Protein 4OJ8 (pdb70)

Sequence (795 aa):
SEIVKFNPVMASGFGAYIDHRDFLEAKTETIKNLLMRQGFVVVKNLDIDSDTFRDIYSAYGTIVEYVGFGYRDTLKLEGEKGKIVTGRGQLPFHADGGLLLSQVDQVFLYAAEIKNVKFRGATTVCDHALACQEMPAHLLRVLEEETFEVRVLWFKVPVFTDLGWVRKMLIYFPFDEGQPASWEPRIVGFTDHETQAFFQELGAFLKQPRYYYKHFWEDGDLLIMDNRRVIHEREEFNDDDIVRRLYRGQTADSEIVKFNPVMASGFGAYIDHRDFLEAKTETIKNLLMRQGFVVVKNLDIDSDTFRDIYSAYGTIVEYADEKIGVGFGYRDTLKLEGEKGKIVTGRGQLPFHADGGLLLSQVDQVFLYAAEIKNVKFRGATTVCDHALACQEMPAHLLRVLEEETFEVRVLERGYYVDVSPDGWFKVPVFTDLGWVRKMLIYFPFDEGQPASWEPRIVGFTDHETQAFFQELGAFLKQPRYYYKHFWEDGDLLIMDNRRVIHEREEFNDDDIVRRLYRGQTADSEIVKFNPVMASGFGAYIDHRDFLEAKTETIKNLLMRQGFVVVKNLDIDSDTFRDIYSAYGTIVEYADEKIGVGFGYRDTLKLEGEKGKIVTGRGQLPFHADGGLLLSQVDQVFLYAAEIKNVKFRGATTVCDHALACQEMPAHLLRVLEEETFEVRVLERGYYVDVSPDGWFKVPVFTDLGWVRKMLIYFPFDEGQPASWEPRIVGFTDHETQAFFQELGAFLKQPRYYYKHFWEDGDLLIMDNRRVIHEREEFNDDDIVRRLYRGQTAD

Foldseek 3Di:
DDEADWAADFPVSAETEHEQVSLVPDDLVNVLVVQLGNFKYKYFDADDDPVVVCVNPCVNAHWQACVDDPDRFKDKLWADPPDASSHFAKFDKFFAFADDPRDFFKKKKAWADWPDDDPFFWKKKFQVQVLLVVDDPVLNCQLVPWWKAKDFCGDTGNQFDCPPSAGFGGDGQAGPPVTDDGMDMDIPPDDPVRNVVSSVVSVVSRCPSNTMDIGDDDHRMMMMGRSRRIIIMTHGRPDPRITTIMIMGTHDD/DDEQDWAAPFPVRAETEHEPVSVVPDDLVNVLVNQLGRFKYKYFDADDDPVVVCVNVPVNAHWPFADDVRCLAQPGPTFKHKLWQDPPAAPSHQAKFDWFFPDQQLVGDFFKKKKAWADWPDDDPAFWKKKFQVQVLLVVDDPVLNCCLQPWWKWKAFDRCSNNPVSGPHPIDTDRQFDCPPSAGFGGDGAAGDPVHDTRMDMDIPPDDPVRNVVSRVVSRVSRCPSNTMDIGDDDHRMMMMGRSRRIIMMTHGRPDPRITTIMIMITHDD/DDEADFAQPFPVSAETEHEQVSVVPDDLVNVLVNQLGNFKYKYFDADDDPVVVCVNPCNNAHWPFADDVRCQAQPRPGFKHKQKADPPDASSHFAKFPWFFPDQQLVGDFFKKKKAWADWPDDDPAFWKKKFQVQVLLVVDDPVLNCCLQPWWKWKAFDRCSNNPVSGPHGIDTGRQFDCPPSAGFGGDGAADPPPRDGGMDMDIPPDDPVRRVVSRVVSVVSRCPSNTMDIGDDDHGMMMMGRSRRIIIMTHGRPDPRITTIMIMITHDD

Structure (mmCIF, N/CA/C/O backbone):
data_4OJ8
#
_entry.id   4OJ8
#
_cell.length_a   80.251
_cell.length_b   165.778
_cell.length_c   146.580
_cell.angle_alpha   90.000
_cell.angle_beta   90.000
_cell.angle_gamma   90.000
#
_symmetry.space_group_name_H-M   'C 2 2 21'
#
loop_
_entity.id
_entity.type
_entity.pdbx_description
1 polymer '(5R)-carbapenem-3-carboxylate synthase'
2 non-polymer 'FE (II) ION'
3 non-polymer '2-OXOGLUTARIC ACID'
4 non-polymer GLYCEROL
5 non-polymer '(2S,5S)-7-oxo-1-azabicyclo[3.2.0]heptane-2-carboxylic acid'
6 water water
#
loop_
_atom_site.group_PDB
_atom_site.id
_atom_site.type_symbol
_atom_site.label_atom_id
_atom_site.label_alt_id
_atom_site.label_comp_id
_atom_site.label_asym_id
_atom_site.label_entity_id
_atom_site.label_seq_id
_atom_site.pdbx_PDB_ins_code
_atom_site.Cartn_x
_atom_site.Cartn_y
_atom_site.Cartn_z
_atom_site.occupancy
_atom_site.B_iso_or_equiv
_atom_site.auth_seq_id
_atom_site.auth_comp_id
_atom_site.auth_asym_id
_atom_site.auth_atom_id
_atom_site.pdbx_PDB_model_num
ATOM 1 N N . SER A 1 22 ? -12.601 4.031 -18.374 1.00 68.77 2 SER A N 1
ATOM 2 C CA . SER A 1 22 ? -11.632 3.028 -18.902 1.00 69.02 2 SER A CA 1
ATOM 3 C C . SER A 1 22 ? -11.258 3.357 -20.351 1.00 68.38 2 SER A C 1
ATOM 4 O O . SER A 1 22 ? -12.024 3.082 -21.278 1.00 69.92 2 SER A O 1
ATOM 7 N N . GLU A 1 23 ? -10.078 3.947 -20.535 1.00 66.78 3 GLU A N 1
ATOM 8 C CA . GLU A 1 23 ? -9.662 4.463 -21.844 1.00 64.63 3 GLU A CA 1
ATOM 9 C C . GLU A 1 23 ? -8.706 3.548 -22.612 1.00 60.96 3 GLU A C 1
ATOM 10 O O . GLU A 1 23 ? -8.010 2.717 -22.025 1.00 59.40 3 GLU A O 1
ATOM 16 N N . ILE A 1 24 ? -8.694 3.724 -23.932 1.00 58.13 4 ILE A N 1
ATOM 17 C CA . ILE A 1 24 ? -7.916 2.900 -24.853 1.00 55.63 4 ILE A CA 1
ATOM 18 C C . ILE A 1 24 ? -6.783 3.721 -25.469 1.00 53.67 4 ILE A C 1
ATOM 19 O O . ILE A 1 24 ? -6.951 4.908 -25.754 1.00 54.58 4 ILE A O 1
ATOM 24 N N . VAL A 1 25 ? -5.631 3.083 -25.658 1.00 49.94 5 VAL A N 1
ATOM 25 C CA . VAL A 1 25 ? -4.531 3.675 -26.417 1.00 48.16 5 VAL A CA 1
ATOM 26 C C . VAL A 1 25 ? -4.267 2.855 -27.684 1.00 47.00 5 VAL A C 1
ATOM 27 O O . VAL A 1 25 ? -4.339 1.621 -27.662 1.00 45.34 5 VAL A O 1
ATOM 31 N N . LYS A 1 26 ? -3.988 3.553 -28.783 1.00 46.89 6 LYS A N 1
ATOM 32 C CA . LYS A 1 26 ? -3.648 2.921 -30.057 1.00 46.68 6 LYS A CA 1
ATOM 33 C C . LYS A 1 26 ? -2.238 2.353 -29.999 1.00 44.37 6 LYS A C 1
ATOM 34 O O . LYS A 1 26 ? -1.307 3.036 -29.576 1.00 43.62 6 LYS A O 1
ATOM 40 N N . PHE A 1 27 ? -2.090 1.101 -30.417 1.00 42.38 7 PHE A N 1
ATOM 41 C CA . PHE A 1 27 ? -0.782 0.456 -30.466 1.00 42.28 7 PHE A CA 1
ATOM 42 C C . PHE A 1 27 ? -0.740 -0.633 -31.533 1.00 42.19 7 PHE A C 1
ATOM 43 O O . PHE A 1 27 ? -1.780 -1.074 -32.024 1.00 42.69 7 PHE A O 1
ATOM 51 N N . ASN A 1 28 ? 0.470 -1.062 -31.877 1.00 42.19 8 ASN A N 1
ATOM 52 C CA . ASN A 1 28 ? 0.675 -2.250 -32.702 1.00 42.91 8 ASN A CA 1
ATOM 53 C C . ASN A 1 28 ? 1.555 -3.255 -31.978 1.00 41.66 8 ASN A C 1
ATOM 54 O O . ASN A 1 28 ? 2.545 -2.865 -31.354 1.00 40.71 8 ASN A O 1
ATOM 59 N N . PRO A 1 29 ? 1.198 -4.554 -32.049 1.00 41.11 9 PRO A N 1
ATOM 60 C CA . PRO A 1 29 ? 2.002 -5.566 -31.365 1.00 39.97 9 PRO A CA 1
ATOM 61 C C . PRO A 1 29 ? 3.432 -5.613 -31.897 1.00 40.10 9 PRO A C 1
ATOM 62 O O . PRO A 1 29 ? 3.666 -5.353 -33.081 1.00 40.38 9 PRO A O 1
ATOM 66 N N . VAL A 1 30 ? 4.378 -5.926 -31.019 1.00 38.57 10 VAL A N 1
ATOM 67 C CA . VAL A 1 30 ? 5.775 -6.058 -31.415 1.00 38.25 10 VAL A CA 1
ATOM 68 C C . VAL A 1 30 ? 6.042 -7.484 -31.905 1.00 39.31 10 VAL A C 1
ATOM 69 O O . VAL A 1 30 ? 6.616 -7.684 -32.979 1.00 39.56 10 VAL A O 1
ATOM 73 N N . MET A 1 31 ? 5.612 -8.467 -31.119 1.00 38.53 11 MET A N 1
ATOM 74 C CA . MET A 1 31 ? 5.829 -9.877 -31.449 1.00 39.00 11 MET A CA 1
ATOM 75 C C . MET A 1 31 ? 4.717 -10.410 -32.347 1.00 38.16 11 MET A C 1
ATOM 76 O O . MET A 1 31 ? 3.608 -9.869 -32.360 1.00 37.62 11 MET A O 1
ATOM 81 N N . ALA A 1 32 ? 5.015 -11.477 -33.087 1.00 38.04 12 ALA A N 1
ATOM 82 C CA . ALA A 1 32 ? 4.013 -12.163 -33.911 1.00 36.93 12 ALA A CA 1
ATOM 83 C C . ALA A 1 32 ? 2.947 -12.820 -33.045 1.00 36.29 12 ALA A C 1
ATOM 84 O O . ALA A 1 32 ? 1.830 -13.054 -33.499 1.00 36.86 12 ALA A O 1
ATOM 86 N N . SER A 1 33 ? 3.304 -13.121 -31.797 1.00 35.37 13 SER A N 1
ATOM 87 C CA . SER A 1 33 ? 2.373 -13.698 -30.829 1.00 35.41 13 SER A CA 1
ATOM 88 C C . SER A 1 33 ? 1.304 -12.703 -30.396 1.00 35.35 13 SER A C 1
ATOM 89 O O . SER A 1 33 ? 0.309 -13.096 -29.783 1.00 36.22 13 SER A O 1
ATOM 92 N N . GLY A 1 34 ? 1.531 -11.421 -30.685 1.00 35.12 14 GLY A N 1
ATOM 93 C CA . GLY A 1 34 ? 0.646 -10.345 -30.242 1.00 35.88 14 GLY A CA 1
ATOM 94 C C . GLY A 1 34 ? 1.166 -9.609 -29.014 1.00 35.72 14 GLY A C 1
ATOM 95 O O . GLY A 1 34 ? 0.562 -8.637 -28.561 1.00 35.24 14 GLY A O 1
ATOM 96 N N . PHE A 1 35 ? 2.297 -10.075 -28.494 1.00 35.69 15 PHE A N 1
ATOM 97 C CA . PHE A 1 35 ? 2.967 -9.507 -27.319 1.00 36.01 15 PHE A CA 1
ATOM 98 C C . PHE A 1 35 ? 3.708 -8.203 -27.660 1.00 37.05 15 PHE A C 1
ATOM 99 O O . PHE A 1 35 ? 4.086 -7.983 -28.812 1.00 38.60 15 PHE A O 1
ATOM 107 N N . GLY A 1 36 ? 3.914 -7.343 -26.662 1.00 36.76 16 GLY A N 1
ATOM 108 C CA . GLY A 1 36 ? 4.588 -6.059 -26.875 1.00 37.04 16 GLY A CA 1
ATOM 109 C C . GLY A 1 36 ? 3.700 -5.009 -27.525 1.00 38.08 16 GLY A C 1
ATOM 110 O O . GLY A 1 36 ? 2.653 -5.329 -28.095 1.00 39.16 16 GLY A O 1
ATOM 111 N N . ALA A 1 37 ? 4.116 -3.749 -27.435 1.00 37.89 17 ALA A N 1
ATOM 112 C CA . ALA A 1 37 ? 3.341 -2.642 -27.990 1.00 39.10 17 ALA A CA 1
ATOM 113 C C . ALA A 1 37 ? 4.213 -1.517 -28.532 1.00 39.23 17 ALA A C 1
ATOM 114 O O . ALA A 1 37 ? 4.983 -0.902 -27.791 1.00 39.90 17 ALA A O 1
ATOM 116 N N . TYR A 1 38 ? 4.094 -1.264 -29.834 1.00 39.92 18 TYR A N 1
ATOM 117 C CA . TYR A 1 38 ? 4.628 -0.046 -30.434 1.00 40.52 18 TYR A CA 1
ATOM 118 C C . TYR A 1 38 ? 3.590 1.042 -30.246 1.00 41.65 18 TYR A C 1
ATOM 119 O O . TYR A 1 38 ? 2.432 0.863 -30.631 1.00 42.53 18 TYR A O 1
ATOM 128 N N . ILE A 1 39 ? 3.996 2.166 -29.662 1.00 42.31 19 ILE A N 1
ATOM 129 C CA . ILE A 1 39 ? 3.103 3.315 -29.522 1.00 43.88 19 ILE A CA 1
ATOM 130 C C . ILE A 1 39 ? 3.747 4.569 -30.118 1.00 44.54 19 ILE A C 1
ATOM 131 O O . ILE A 1 39 ? 4.897 4.894 -29.813 1.00 43.69 19 ILE A O 1
ATOM 136 N N . ASP A 1 40 ? 2.997 5.241 -30.991 1.00 46.25 20 ASP A N 1
ATOM 137 C CA . ASP A 1 40 ? 3.398 6.517 -31.584 1.00 47.88 20 ASP A CA 1
ATOM 138 C C . ASP A 1 40 ? 3.612 7.537 -30.470 1.00 48.23 20 ASP A C 1
ATOM 139 O O . ASP A 1 40 ? 2.829 7.584 -29.517 1.00 48.24 20 ASP A O 1
ATOM 144 N N . HIS A 1 41 ? 4.662 8.350 -30.592 1.00 48.28 21 HIS A N 1
ATOM 145 C CA . HIS A 1 41 ? 5.051 9.273 -29.519 1.00 50.35 21 HIS A CA 1
ATOM 146 C C . HIS A 1 41 ? 3.953 10.252 -29.097 1.00 50.95 21 HIS A C 1
ATOM 147 O O . HIS A 1 41 ? 3.839 10.577 -27.915 1.00 50.15 21 HIS A O 1
ATOM 154 N N . ARG A 1 42 ? 3.141 10.699 -30.055 1.00 52.50 22 ARG A N 1
ATOM 155 C CA . ARG A 1 42 ? 2.025 11.604 -29.759 1.00 54.73 22 ARG A CA 1
ATOM 156 C C . ARG A 1 42 ? 0.901 10.898 -28.998 1.00 52.61 22 ARG A C 1
ATOM 157 O O . ARG A 1 42 ? 0.369 11.441 -28.026 1.00 53.48 22 ARG A O 1
ATOM 165 N N . ASP A 1 43 ? 0.552 9.690 -29.441 1.00 50.85 23 ASP A N 1
ATOM 166 C CA . ASP A 1 43 ? -0.440 8.858 -28.753 1.00 49.24 23 ASP A CA 1
ATOM 167 C C . ASP A 1 43 ? -0.008 8.536 -27.329 1.00 47.29 23 ASP A C 1
ATOM 168 O O . ASP A 1 43 ? -0.827 8.549 -26.410 1.00 47.47 23 ASP A O 1
ATOM 173 N N . PHE A 1 44 ? 1.280 8.250 -27.154 1.00 46.02 24 PHE A N 1
ATOM 174 C CA . PHE A 1 44 ? 1.830 7.968 -25.835 1.00 45.56 24 PHE A CA 1
ATOM 175 C C . PHE A 1 44 ? 1.746 9.176 -24.906 1.00 45.66 24 PHE A C 1
ATOM 176 O O . PHE A 1 44 ? 1.286 9.058 -23.771 1.00 44.48 24 PHE A O 1
ATOM 184 N N . LEU A 1 45 ? 2.206 10.329 -25.390 1.00 46.88 25 LEU A N 1
ATOM 185 C CA . LEU A 1 45 ? 2.190 11.562 -24.598 1.00 47.32 25 LEU A CA 1
ATOM 186 C C . LEU A 1 45 ? 0.784 11.989 -24.178 1.00 48.07 25 LEU A C 1
ATOM 187 O O . LEU A 1 45 ? 0.596 12.519 -23.084 1.00 47.60 25 LEU A O 1
ATOM 192 N N . GLU A 1 46 ? -0.201 11.734 -25.034 1.00 49.87 26 GLU A N 1
ATOM 193 C CA . GLU A 1 46 ? -1.583 12.124 -24.747 1.00 52.19 26 GLU A CA 1
ATOM 194 C C . GLU A 1 46 ? -2.352 11.112 -23.895 1.00 52.10 26 GLU A C 1
ATOM 195 O O . GLU A 1 46 ? -3.386 11.448 -23.314 1.00 52.03 26 GLU A O 1
ATOM 201 N N . ALA A 1 47 ? -1.852 9.880 -23.819 1.00 49.80 27 ALA A N 1
ATOM 202 C CA . ALA A 1 47 ? -2.525 8.830 -23.057 1.00 47.32 27 ALA A CA 1
ATOM 203 C C . ALA A 1 47 ? -2.410 9.075 -21.559 1.00 46.20 27 ALA A C 1
ATOM 204 O O . ALA A 1 47 ? -1.419 9.638 -21.089 1.00 43.87 27 ALA A O 1
ATOM 206 N N . LYS A 1 48 ? -3.436 8.662 -20.818 1.00 45.10 28 LYS A N 1
ATOM 207 C CA . LYS A 1 48 ? -3.384 8.675 -19.359 1.00 44.99 28 LYS A CA 1
ATOM 208 C C . LYS A 1 48 ? -2.339 7.673 -18.872 1.00 43.84 28 LYS A C 1
ATOM 209 O O . LYS A 1 48 ? -2.138 6.628 -19.500 1.00 40.92 28 LYS A O 1
ATOM 215 N N . THR A 1 49 ? -1.683 8.000 -17.758 1.00 42.82 29 THR A N 1
ATOM 216 C CA . THR A 1 49 ? -0.686 7.125 -17.134 1.00 41.75 29 THR A CA 1
ATOM 217 C C . THR A 1 49 ? -1.254 5.716 -16.914 1.00 42.49 29 THR A C 1
ATOM 218 O O . THR A 1 49 ? -0.598 4.719 -17.225 1.00 41.71 29 THR A O 1
ATOM 222 N N . GLU A 1 50 ? -2.485 5.662 -16.405 1.00 42.46 30 GLU A N 1
ATOM 223 C CA . GLU A 1 50 ? -3.186 4.413 -16.096 1.00 44.05 30 GLU A CA 1
ATOM 224 C C . GLU A 1 50 ? -3.394 3.516 -17.317 1.00 42.77 30 GLU A C 1
ATOM 225 O O . GLU A 1 50 ? -3.317 2.288 -17.214 1.00 41.69 30 GLU A O 1
ATOM 231 N N . THR A 1 51 ? -3.664 4.137 -18.461 1.00 41.63 31 THR A N 1
ATOM 232 C CA . THR A 1 51 ? -3.880 3.416 -19.709 1.00 40.90 31 THR A CA 1
ATOM 233 C C . THR A 1 51 ? -2.620 2.651 -20.118 1.00 40.23 31 THR A C 1
ATOM 234 O O . THR A 1 51 ? -2.697 1.495 -20.534 1.00 39.35 31 THR A O 1
ATOM 238 N N . ILE A 1 52 ? -1.463 3.296 -19.980 1.00 40.11 32 ILE A N 1
ATOM 239 C CA . ILE A 1 52 ? -0.185 2.657 -20.309 1.00 39.20 32 ILE A CA 1
ATOM 240 C C . ILE A 1 52 ? 0.189 1.596 -19.266 1.00 37.80 32 ILE A C 1
ATOM 241 O O . ILE A 1 52 ? 0.594 0.491 -19.619 1.00 37.51 32 ILE A O 1
ATOM 246 N N . LYS A 1 53 ? 0.038 1.940 -17.989 1.00 37.17 33 LYS A N 1
ATOM 247 C CA . LYS A 1 53 ? 0.303 1.022 -16.881 1.00 36.78 33 LYS A CA 1
ATOM 248 C C . LYS A 1 53 ? -0.499 -0.281 -17.026 1.00 36.48 33 LYS A C 1
ATOM 249 O O . LYS A 1 53 ? 0.046 -1.376 -16.848 1.00 35.00 33 LYS A O 1
ATOM 255 N N . ASN A 1 54 ? -1.784 -0.149 -17.364 1.00 36.21 34 ASN A N 1
ATOM 256 C CA . ASN A 1 54 ? -2.642 -1.294 -17.667 1.00 36.74 34 ASN A CA 1
ATOM 257 C C . ASN A 1 54 ? -2.145 -2.135 -18.848 1.00 36.24 34 ASN A C 1
ATOM 258 O O . ASN A 1 54 ? -2.010 -3.354 -18.731 1.00 34.45 34 ASN A O 1
ATOM 263 N N . LEU A 1 55 ? -1.876 -1.482 -19.980 1.00 36.50 35 LEU A N 1
ATOM 264 C CA . LEU A 1 55 ? -1.473 -2.195 -21.198 1.00 36.27 35 LEU A CA 1
ATOM 265 C C . LEU A 1 55 ? -0.178 -2.973 -20.991 1.00 35.85 35 LEU A C 1
ATOM 266 O O . LEU A 1 55 ? -0.011 -4.074 -21.530 1.00 35.26 35 LEU A O 1
ATOM 271 N N . LEU A 1 56 ? 0.722 -2.397 -20.196 1.00 33.97 36 LEU A N 1
ATOM 272 C CA . LEU A 1 56 ? 2.017 -3.003 -19.903 1.00 33.87 36 LEU A CA 1
ATOM 273 C C . LEU A 1 56 ? 1.908 -4.365 -19.221 1.00 34.10 36 LEU A C 1
ATOM 274 O O . LEU A 1 56 ? 2.744 -5.242 -19.447 1.00 33.73 36 LEU A O 1
ATOM 279 N N . MET A 1 57 ? 0.878 -4.534 -18.393 1.00 33.64 37 MET A N 1
ATOM 280 C CA . MET A 1 57 ? 0.670 -5.783 -17.662 1.00 34.46 37 MET A CA 1
ATOM 281 C C . MET A 1 57 ? 0.462 -6.976 -18.600 1.00 34.52 37 MET A C 1
ATOM 282 O O . MET A 1 57 ? 0.977 -8.062 -18.348 1.00 34.43 37 MET A O 1
ATOM 287 N N . ARG A 1 58 ? -0.271 -6.763 -19.690 1.00 35.15 38 ARG A N 1
ATOM 288 C CA . ARG A 1 58 ? -0.546 -7.838 -20.642 1.00 35.09 38 ARG A CA 1
ATOM 289 C C . ARG A 1 58 ? 0.369 -7.840 -21.874 1.00 34.54 38 ARG A C 1
ATOM 290 O O . ARG A 1 58 ? 0.610 -8.896 -22.464 1.00 33.82 38 ARG A O 1
ATOM 298 N N . GLN A 1 59 ? 0.882 -6.668 -22.245 1.00 34.42 39 GLN A N 1
ATOM 299 C CA . GLN A 1 59 ? 1.783 -6.553 -23.396 1.00 34.43 39 GLN A CA 1
ATOM 300 C C . GLN A 1 59 ? 3.256 -6.727 -23.032 1.00 34.55 39 GLN A C 1
ATOM 301 O O . GLN A 1 59 ? 4.094 -6.916 -23.919 1.00 34.32 39 GLN A O 1
ATOM 307 N N . GLY A 1 60 ? 3.570 -6.647 -21.738 1.00 34.70 40 GLY A N 1
ATOM 308 C CA . GLY A 1 60 ? 4.938 -6.855 -21.248 1.00 34.48 40 GLY A CA 1
ATOM 309 C C . GLY A 1 60 ? 5.878 -5.669 -21.404 1.00 35.74 40 GLY A C 1
ATOM 310 O O . GLY A 1 60 ? 6.627 -5.333 -20.479 1.00 36.41 40 GLY A O 1
ATOM 311 N N . PHE A 1 61 ? 5.854 -5.042 -22.579 1.00 35.90 41 PHE A N 1
ATOM 312 C CA . PHE A 1 61 ? 6.744 -3.922 -22.874 1.00 36.29 41 PHE A CA 1
ATOM 313 C C . PHE A 1 61 ? 6.169 -2.956 -23.909 1.00 37.02 41 PHE A C 1
ATOM 314 O O . PHE A 1 61 ? 5.389 -3.352 -24.781 1.00 37.86 41 PHE A O 1
ATOM 322 N N . VAL A 1 62 ? 6.564 -1.687 -23.785 1.00 37.94 42 VAL A N 1
ATOM 323 C CA . VAL A 1 62 ? 6.146 -0.611 -24.680 1.00 37.14 42 VAL A CA 1
ATOM 324 C C . VAL A 1 62 ? 7.378 0.027 -25.338 1.00 39.13 42 VAL A C 1
ATOM 325 O O . VAL A 1 62 ? 8.384 0.302 -24.675 1.00 38.63 42 VAL A O 1
ATOM 329 N N . VAL A 1 63 ? 7.289 0.248 -26.648 1.00 38.79 43 VAL A N 1
ATOM 330 C CA . VAL A 1 63 ? 8.357 0.882 -27.410 1.00 38.24 43 VAL A CA 1
ATOM 331 C C . VAL A 1 63 ? 7.835 2.184 -28.006 1.00 39.74 43 VAL A C 1
ATOM 332 O O . VAL A 1 63 ? 6.860 2.184 -28.761 1.00 38.98 43 VAL A O 1
ATOM 336 N N . VAL A 1 64 ? 8.481 3.290 -27.647 1.00 40.80 44 VAL A N 1
ATOM 337 C CA . VAL A 1 64 ? 8.134 4.604 -28.182 1.00 42.06 44 VAL A CA 1
ATOM 338 C C . VAL A 1 64 ? 9.374 5.216 -28.828 1.00 44.14 44 VAL A C 1
ATOM 339 O O . VAL A 1 64 ? 10.444 5.260 -28.219 1.00 44.14 44 VAL A O 1
ATOM 343 N N . LYS A 1 65 ? 9.226 5.677 -30.065 1.00 45.78 45 LYS A N 1
ATOM 344 C CA . LYS A 1 65 ? 10.326 6.310 -30.784 1.00 47.95 45 LYS A CA 1
ATOM 345 C C . LYS A 1 65 ? 10.043 7.792 -31.016 1.00 48.30 45 LYS A C 1
ATOM 346 O O . LYS A 1 65 ? 8.896 8.234 -30.912 1.00 47.83 45 LYS A O 1
ATOM 352 N N . ASN A 1 66 ? 11.099 8.547 -31.315 1.00 50.70 46 ASN A N 1
ATOM 353 C CA . ASN A 1 66 ? 11.004 9.979 -31.641 1.00 53.16 46 ASN A CA 1
ATOM 354 C C . ASN A 1 66 ? 10.448 10.834 -30.510 1.00 53.88 46 ASN A C 1
ATOM 355 O O . ASN A 1 66 ? 9.604 11.704 -30.733 1.00 55.08 46 ASN A O 1
ATOM 360 N N . LEU A 1 67 ? 10.928 10.581 -29.298 1.00 54.88 47 LEU A N 1
ATOM 361 C CA . LEU A 1 67 ? 10.476 11.316 -28.127 1.00 56.59 47 LEU A CA 1
ATOM 362 C C . LEU A 1 67 ? 11.582 12.249 -27.644 1.00 57.90 47 LEU A C 1
ATOM 363 O O . LEU A 1 67 ? 12.541 11.811 -27.014 1.00 59.88 47 LEU A O 1
ATOM 368 N N . ASP A 1 68 ? 11.442 13.535 -27.959 1.00 58.95 48 ASP A N 1
ATOM 369 C CA . ASP A 1 68 ? 12.438 14.546 -27.611 1.00 59.15 48 ASP A CA 1
ATOM 370 C C . ASP A 1 68 ? 12.102 15.185 -26.263 1.00 59.16 48 ASP A C 1
ATOM 371 O O . ASP A 1 68 ? 11.323 16.140 -26.191 1.00 59.43 48 ASP A O 1
ATOM 376 N N . ILE A 1 69 ? 12.694 14.640 -25.200 1.00 57.73 49 ILE A N 1
ATOM 377 C CA . ILE A 1 69 ? 12.460 15.109 -23.831 1.00 55.57 49 ILE A CA 1
ATOM 378 C C . ILE A 1 69 ? 13.767 15.202 -23.043 1.00 54.68 49 ILE A C 1
ATOM 379 O O . ILE A 1 69 ? 14.721 14.480 -23.339 1.00 53.84 49 ILE A O 1
ATOM 384 N N . ASP A 1 70 ? 13.807 16.093 -22.050 1.00 54.05 50 ASP A N 1
ATOM 385 C CA . ASP A 1 70 ? 14.951 16.180 -21.136 1.00 53.14 50 ASP A CA 1
ATOM 386 C C . ASP A 1 70 ? 14.770 15.280 -19.906 1.00 51.83 50 ASP A C 1
ATOM 387 O O . ASP A 1 70 ? 13.741 14.617 -19.761 1.00 49.10 50 ASP A O 1
ATOM 392 N N . SER A 1 71 ? 15.774 15.261 -19.030 1.00 51.77 51 SER A N 1
ATOM 393 C CA . SER A 1 71 ? 15.767 14.393 -17.850 1.00 51.19 51 SER A CA 1
ATOM 394 C C . SER A 1 71 ? 14.606 14.680 -16.887 1.00 50.97 51 SER A C 1
ATOM 395 O O . SER A 1 71 ? 14.062 13.756 -16.276 1.00 49.68 51 SER A O 1
ATOM 398 N N . ASP A 1 72 ? 14.226 15.953 -16.771 1.00 50.00 52 ASP A N 1
ATOM 399 C CA . ASP A 1 72 ? 13.138 16.364 -15.879 1.00 50.19 52 ASP A CA 1
ATOM 400 C C . ASP A 1 72 ? 11.774 15.876 -16.359 1.00 48.98 52 ASP A C 1
ATOM 401 O O . ASP A 1 72 ? 10.936 15.470 -15.552 1.00 47.81 52 ASP A O 1
ATOM 406 N N . THR A 1 73 ? 11.556 15.929 -17.671 1.00 47.19 53 THR A N 1
ATOM 407 C CA . THR A 1 73 ? 10.320 15.427 -18.270 1.00 46.29 53 THR A CA 1
ATOM 408 C C . THR A 1 73 ? 10.252 13.904 -18.134 1.00 44.73 53 THR A C 1
ATOM 409 O O . THR A 1 73 ? 9.188 13.347 -17.855 1.00 44.09 53 THR A O 1
ATOM 413 N N . PHE A 1 74 ? 11.398 13.248 -18.312 1.00 43.81 54 PHE A N 1
ATOM 414 C CA . PHE A 1 74 ? 11.512 11.802 -18.124 1.00 43.97 54 PHE A CA 1
ATOM 415 C C . PHE A 1 74 ? 11.019 11.403 -16.736 1.00 44.27 54 PHE A C 1
ATOM 416 O O . PHE A 1 74 ? 10.219 10.474 -16.609 1.00 43.92 54 PHE A O 1
ATOM 424 N N . ARG A 1 75 ? 11.470 12.134 -15.714 1.00 45.72 55 ARG A N 1
ATOM 425 C CA . ARG A 1 75 ? 11.038 11.914 -14.334 1.00 46.78 55 ARG A CA 1
ATOM 426 C C . ARG A 1 75 ? 9.545 12.197 -14.133 1.00 46.71 55 ARG A C 1
ATOM 427 O O . ARG A 1 75 ? 8.851 11.403 -13.499 1.00 45.76 55 ARG A O 1
ATOM 435 N N . ASP A 1 76 ? 9.060 13.319 -14.669 1.00 47.07 56 ASP A N 1
ATOM 436 C CA . ASP A 1 76 ? 7.624 13.638 -14.643 1.00 47.38 56 ASP A CA 1
ATOM 437 C C . ASP A 1 76 ? 6.791 12.488 -15.221 1.00 46.49 56 ASP A C 1
ATOM 438 O O . ASP A 1 76 ? 5.718 12.164 -14.706 1.00 47.10 56 ASP A O 1
ATOM 443 N N . ILE A 1 77 ? 7.296 11.879 -16.292 1.00 45.27 57 ILE A N 1
ATOM 444 C CA . ILE A 1 77 ? 6.592 10.788 -16.969 1.00 44.93 57 ILE A CA 1
ATOM 445 C C . ILE A 1 77 ? 6.545 9.513 -16.120 1.00 43.72 57 ILE A C 1
ATOM 446 O O . ILE A 1 77 ? 5.459 8.979 -15.866 1.00 43.32 57 ILE A O 1
ATOM 451 N N . TYR A 1 78 ? 7.704 9.043 -15.663 1.00 43.18 58 TYR A N 1
ATOM 452 C CA . TYR A 1 78 ? 7.757 7.745 -14.985 1.00 43.49 58 TYR A CA 1
ATOM 453 C C . TYR A 1 78 ? 7.263 7.745 -13.538 1.00 43.34 58 TYR A C 1
ATOM 454 O O . TYR A 1 78 ? 6.669 6.760 -13.088 1.00 43.84 58 TYR A O 1
ATOM 463 N N . SER A 1 79 ? 7.475 8.855 -12.826 1.00 42.54 59 SER A N 1
ATOM 464 C CA . SER A 1 79 ? 7.098 8.940 -11.410 1.00 41.30 59 SER A CA 1
ATOM 465 C C . SER A 1 79 ? 5.590 8.837 -11.183 1.00 40.53 59 SER A C 1
ATOM 466 O O . SER A 1 79 ? 5.157 8.461 -10.097 1.00 40.27 59 SER A O 1
ATOM 469 N N . ALA A 1 80 ? 4.801 9.156 -12.209 1.00 39.61 60 ALA A N 1
ATOM 470 C CA . ALA A 1 80 ? 3.338 9.048 -12.131 1.00 40.25 60 ALA A CA 1
ATOM 471 C C . ALA A 1 80 ? 2.817 7.601 -12.097 1.00 39.68 60 ALA A C 1
ATOM 472 O O . ALA A 1 80 ? 1.645 7.369 -11.801 1.00 39.50 60 ALA A O 1
ATOM 474 N N . TYR A 1 81 ? 3.685 6.636 -12.402 1.00 40.35 61 TYR A N 1
ATOM 475 C CA . TYR A 1 81 ? 3.293 5.224 -12.469 1.00 39.90 61 TYR A CA 1
ATOM 476 C C . TYR A 1 81 ? 3.190 4.547 -11.104 1.00 40.62 61 TYR A C 1
ATOM 477 O O . TYR A 1 81 ? 2.638 3.453 -10.996 1.00 39.97 61 TYR A O 1
ATOM 486 N N . GLY A 1 82 ? 3.713 5.205 -10.069 1.00 40.80 62 GLY A N 1
ATOM 487 C CA . GLY A 1 82 ? 3.677 4.680 -8.702 1.00 40.00 62 GLY A CA 1
ATOM 488 C C . GLY A 1 82 ? 4.751 5.303 -7.830 1.00 39.82 62 GLY A C 1
ATOM 489 O O . GLY A 1 82 ? 5.195 6.422 -8.092 1.00 40.12 62 GLY A O 1
ATOM 490 N N . THR A 1 83 ? 5.171 4.582 -6.793 1.00 38.83 63 THR A N 1
ATOM 491 C CA . THR A 1 83 ? 6.258 5.046 -5.935 1.00 39.32 63 THR A CA 1
ATOM 492 C C . THR A 1 83 ? 7.596 4.794 -6.621 1.00 39.17 63 THR A C 1
ATOM 493 O O . THR A 1 83 ? 7.837 3.705 -7.145 1.00 38.22 63 THR A O 1
ATOM 497 N N . ILE A 1 84 ? 8.449 5.818 -6.621 1.00 40.13 64 ILE A N 1
ATOM 498 C CA . ILE A 1 84 ? 9.809 5.715 -7.151 1.00 40.71 64 ILE A CA 1
ATOM 499 C C . ILE A 1 84 ? 10.648 4.759 -6.304 1.00 40.27 64 ILE A C 1
ATOM 500 O O . ILE A 1 84 ? 10.660 4.852 -5.069 1.00 39.72 64 ILE A O 1
ATOM 505 N N . VAL A 1 85 ? 11.326 3.835 -6.982 1.00 38.10 65 VAL A N 1
ATOM 506 C CA . VAL A 1 85 ? 12.308 2.965 -6.349 1.00 38.41 65 VAL A CA 1
ATOM 507 C C . VAL A 1 85 ? 13.684 3.585 -6.591 1.00 39.68 65 VAL A C 1
ATOM 508 O O . VAL A 1 85 ? 14.102 3.756 -7.742 1.00 38.83 65 VAL A O 1
ATOM 512 N N . GLU A 1 86 ? 14.374 3.934 -5.509 1.00 40.04 66 GLU A N 1
ATOM 513 C CA . GLU A 1 86 ? 15.707 4.533 -5.604 1.00 41.90 66 GLU A CA 1
ATOM 514 C C . GLU A 1 86 ? 16.745 3.485 -5.968 1.00 42.64 66 GLU A C 1
ATOM 515 O O . GLU A 1 86 ? 16.652 2.338 -5.532 1.00 43.27 66 GLU A O 1
ATOM 521 N N . TYR A 1 87 ? 17.732 3.880 -6.768 1.00 44.29 67 TYR A N 1
ATOM 522 C CA . TYR A 1 87 ? 18.787 2.955 -7.182 1.00 45.56 67 TYR A CA 1
ATOM 523 C C . TYR A 1 87 ? 19.844 2.793 -6.093 1.00 47.30 67 TYR A C 1
ATOM 524 O O . TYR A 1 87 ? 20.644 1.858 -6.126 1.00 50.37 67 TYR A O 1
ATOM 533 N N . VAL A 1 94 ? 19.824 4.600 3.949 1.00 51.73 74 VAL A N 1
ATOM 534 C CA . VAL A 1 94 ? 18.423 4.940 3.697 1.00 51.41 74 VAL A CA 1
ATOM 535 C C . VAL A 1 94 ? 18.276 5.952 2.554 1.00 51.25 74 VAL A C 1
ATOM 536 O O . VAL A 1 94 ? 19.249 6.594 2.152 1.00 51.61 74 VAL A O 1
ATOM 540 N N . GLY A 1 95 ? 17.057 6.094 2.041 1.00 48.67 75 GLY A N 1
ATOM 541 C CA . GLY A 1 95 ? 16.791 7.013 0.943 1.00 47.73 75 GLY A CA 1
ATOM 542 C C . GLY A 1 95 ? 15.838 8.131 1.312 1.00 47.76 75 GLY A C 1
ATOM 543 O O . GLY A 1 95 ? 14.945 7.952 2.142 1.00 47.61 75 GLY A O 1
ATOM 544 N N . PHE A 1 96 ? 16.035 9.289 0.690 1.00 47.70 76 PHE A N 1
ATOM 545 C CA . PHE A 1 96 ? 15.161 10.445 0.895 1.00 48.90 76 PHE A CA 1
ATOM 546 C C . PHE A 1 96 ? 14.537 10.926 -0.422 1.00 49.88 76 PHE A C 1
ATOM 547 O O . PHE A 1 96 ? 14.024 12.047 -0.509 1.00 49.75 76 PHE A O 1
ATOM 555 N N . GLY A 1 97 ? 14.590 10.066 -1.441 1.00 49.91 77 GLY A N 1
ATOM 556 C CA . GLY A 1 97 ? 13.941 10.324 -2.728 1.00 49.68 77 GLY A CA 1
ATOM 557 C C . GLY A 1 97 ? 14.816 10.935 -3.810 1.00 50.12 77 GLY A C 1
ATOM 558 O O . GLY A 1 97 ? 14.306 11.331 -4.864 1.00 50.62 77 GLY A O 1
ATOM 559 N N . TYR A 1 98 ? 16.127 11.003 -3.567 1.00 48.92 78 TYR A N 1
ATOM 560 C CA . TYR A 1 98 ? 17.048 11.677 -4.494 1.00 49.55 78 TYR A CA 1
ATOM 561 C C . TYR A 1 98 ? 17.651 10.782 -5.575 1.00 48.66 78 TYR A C 1
ATOM 562 O O . TYR A 1 98 ? 17.938 11.251 -6.671 1.00 48.74 78 TYR A O 1
ATOM 571 N N . ARG A 1 99 ? 17.844 9.503 -5.268 1.00 47.17 79 ARG A N 1
ATOM 572 C CA . ARG A 1 99 ? 18.443 8.574 -6.221 1.00 47.17 79 ARG A CA 1
ATOM 573 C C . ARG A 1 99 ? 17.372 7.969 -7.133 1.00 45.43 79 ARG A C 1
ATOM 574 O O . ARG A 1 99 ? 17.131 6.766 -7.116 1.00 44.51 79 ARG A O 1
ATOM 582 N N . ASP A 1 100 ? 16.738 8.821 -7.933 1.00 44.69 80 ASP A N 1
ATOM 583 C CA . ASP A 1 100 ? 15.616 8.403 -8.773 1.00 44.92 80 ASP A CA 1
ATOM 584 C C . ASP A 1 100 ? 16.046 7.920 -10.167 1.00 43.79 80 ASP A C 1
ATOM 585 O O . ASP A 1 100 ? 15.900 6.739 -10.494 1.00 43.44 80 ASP A O 1
ATOM 590 N N . THR A 1 101 ? 16.586 8.833 -10.970 1.00 43.25 81 THR A N 1
ATOM 591 C CA . THR A 1 101 ? 17.018 8.526 -12.328 1.00 42.93 81 THR A CA 1
ATOM 592 C C . THR A 1 101 ? 18.472 8.069 -12.345 1.00 42.45 81 THR A C 1
ATOM 593 O O . THR A 1 101 ? 19.380 8.848 -12.038 1.00 43.63 81 THR A O 1
ATOM 597 N N . LEU A 1 102 ? 18.682 6.803 -12.694 1.00 40.84 82 LEU A N 1
ATOM 598 C CA . LEU A 1 102 ? 20.028 6.266 -12.864 1.00 41.93 82 LEU A CA 1
ATOM 599 C C . LEU A 1 102 ? 20.554 6.569 -14.266 1.00 43.15 82 LEU A C 1
ATOM 600 O O . LEU A 1 102 ? 19.895 6.266 -15.266 1.00 42.89 82 LEU A O 1
ATOM 605 N N . LYS A 1 103 ? 21.741 7.163 -14.334 1.00 44.08 83 LYS A N 1
ATOM 606 C CA . LYS A 1 103 ? 22.370 7.457 -15.618 1.00 45.58 83 LYS A CA 1
ATOM 607 C C . LYS A 1 103 ? 23.305 6.319 -16.029 1.00 44.85 83 LYS A C 1
ATOM 608 O O . LYS A 1 103 ? 24.373 6.135 -15.444 1.00 45.03 83 LYS A O 1
ATOM 614 N N . LEU A 1 104 ? 22.871 5.539 -17.018 1.00 44.33 84 LEU A N 1
ATOM 615 C CA . LEU A 1 104 ? 23.667 4.443 -17.568 1.00 44.24 84 LEU A CA 1
ATOM 616 C C . LEU A 1 104 ? 24.406 4.982 -18.783 1.00 45.27 84 LEU A C 1
ATOM 617 O O . LEU A 1 104 ? 23.861 5.035 -19.889 1.00 44.88 84 LEU A O 1
ATOM 622 N N . GLU A 1 105 ? 25.645 5.404 -18.572 1.00 46.05 85 GLU A N 1
ATOM 623 C CA . GLU A 1 105 ? 26.370 6.136 -19.601 1.00 47.87 85 GLU A CA 1
ATOM 624 C C . GLU A 1 105 ? 27.650 5.434 -20.039 1.00 48.17 85 GLU A C 1
ATOM 625 O O . GLU A 1 105 ? 28.508 6.039 -20.680 1.00 47.74 85 GLU A O 1
ATOM 631 N N . GLY A 1 106 ? 27.752 4.148 -19.711 1.00 49.66 86 GLY A N 1
ATOM 632 C CA . GLY A 1 106 ? 28.882 3.325 -20.124 1.00 51.55 86 GLY A CA 1
ATOM 633 C C . GLY A 1 106 ? 30.184 3.814 -19.530 1.00 56.30 86 GLY A C 1
ATOM 634 O O . GLY A 1 106 ? 31.133 4.118 -20.253 1.00 57.69 86 GLY A O 1
ATOM 635 N N . GLU A 1 107 ? 30.218 3.904 -18.205 1.00 59.15 87 GLU A N 1
ATOM 636 C CA . GLU A 1 107 ? 31.414 4.318 -17.491 1.00 63.31 87 GLU A CA 1
ATOM 637 C C . GLU A 1 107 ? 32.364 3.131 -17.369 1.00 64.76 87 GLU A C 1
ATOM 638 O O . GLU A 1 107 ? 31.962 2.050 -16.937 1.00 65.53 87 GLU A O 1
ATOM 644 N N . LYS A 1 108 ? 33.618 3.335 -17.764 1.00 66.33 88 LYS A N 1
ATOM 645 C CA . LYS A 1 108 ? 34.635 2.292 -17.664 1.00 67.66 88 LYS A CA 1
ATOM 646 C C . LYS A 1 108 ? 34.935 2.015 -16.192 1.00 66.53 88 LYS A C 1
ATOM 647 O O . LYS A 1 108 ? 35.032 2.943 -15.387 1.00 65.85 88 LYS A O 1
ATOM 653 N N . GLY A 1 109 ? 35.050 0.736 -15.848 1.00 64.69 89 GLY A N 1
ATOM 654 C CA . GLY A 1 109 ? 35.292 0.321 -14.467 1.00 62.86 89 GLY A CA 1
ATOM 655 C C . GLY A 1 109 ? 34.031 0.004 -13.681 1.00 61.76 89 GLY A C 1
ATOM 656 O O . GLY A 1 109 ? 34.09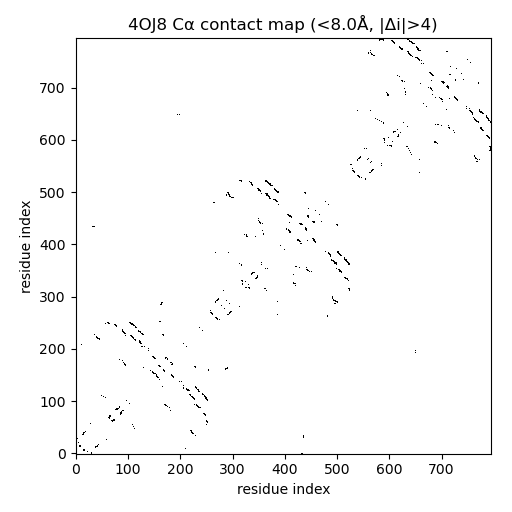4 -0.262 -12.480 1.00 62.29 89 GLY A O 1
ATOM 657 N N . LYS A 1 110 ? 32.884 0.034 -14.355 1.00 59.28 90 LYS A N 1
ATOM 658 C CA . LYS A 1 110 ? 31.602 -0.260 -13.716 1.00 57.67 90 LYS A CA 1
ATOM 659 C C . LYS A 1 110 ? 30.911 -1.440 -14.390 1.00 54.07 90 LYS A C 1
ATOM 660 O O . LYS A 1 110 ? 31.248 -1.795 -15.519 1.00 54.62 90 LYS A O 1
ATOM 666 N N . ILE A 1 111 ? 29.956 -2.052 -13.692 1.00 51.56 91 ILE A N 1
ATOM 667 C CA . ILE A 1 111 ? 29.214 -3.187 -14.248 1.00 49.93 91 ILE A CA 1
ATOM 668 C C . ILE A 1 111 ? 27.859 -2.731 -14.789 1.00 47.71 91 ILE A C 1
ATOM 669 O O . ILE A 1 111 ? 27.663 -2.664 -16.003 1.00 46.99 91 ILE A O 1
ATOM 674 N N . VAL A 1 112 ? 26.936 -2.412 -13.884 1.00 46.25 92 VAL A N 1
ATOM 675 C CA . VAL A 1 112 ? 25.585 -1.975 -14.255 1.00 45.39 92 VAL A CA 1
ATOM 676 C C . VAL A 1 112 ? 25.639 -0.725 -15.141 1.00 45.80 92 VAL A C 1
ATOM 677 O O . VAL A 1 112 ? 24.996 -0.676 -16.196 1.00 45.21 92 VAL A O 1
ATOM 681 N N . THR A 1 113 ? 26.428 0.266 -14.725 1.00 44.55 93 THR A N 1
ATOM 682 C CA . THR A 1 113 ? 26.595 1.497 -15.502 1.00 44.52 93 THR A CA 1
ATOM 683 C C . THR A 1 113 ? 27.838 1.423 -16.396 1.00 44.58 93 THR A C 1
ATOM 684 O O . THR A 1 113 ? 28.349 2.447 -16.857 1.00 44.26 93 THR A O 1
ATOM 688 N N . GLY A 1 114 ? 28.305 0.199 -16.638 1.00 44.43 94 GLY A N 1
ATOM 689 C CA . GLY A 1 114 ? 29.471 -0.051 -17.478 1.00 45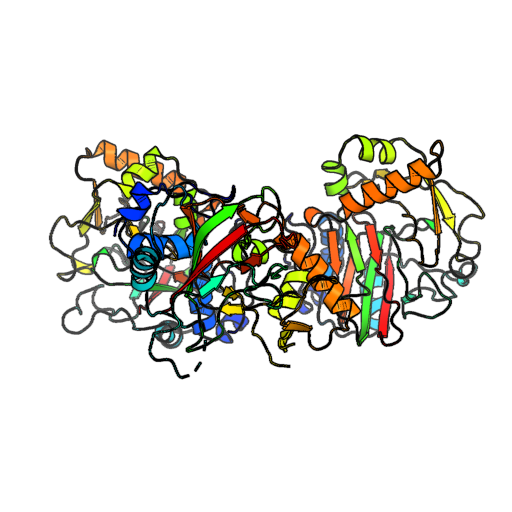.36 94 GLY A CA 1
ATOM 690 C C . GLY A 1 114 ? 29.162 -0.331 -18.941 1.00 45.23 94 GLY A C 1
ATOM 691 O O . GLY A 1 114 ? 28.080 0.003 -19.441 1.00 45.28 94 GLY A O 1
ATOM 692 N N . ARG A 1 115 ? 30.119 -0.961 -19.620 1.00 44.50 95 ARG A N 1
ATOM 693 C CA . ARG A 1 115 ? 30.075 -1.119 -21.075 1.00 45.21 95 ARG A CA 1
ATOM 694 C C . ARG A 1 115 ? 29.949 -2.579 -21.514 1.00 44.45 95 ARG A C 1
ATOM 695 O O . ARG A 1 115 ? 29.956 -2.880 -22.713 1.00 43.99 95 ARG A O 1
ATOM 703 N N . GLY A 1 116 ? 29.827 -3.479 -20.542 1.00 43.11 96 GLY A N 1
ATOM 704 C CA . GLY A 1 116 ? 29.732 -4.902 -20.833 1.00 42.66 96 GLY A CA 1
ATOM 705 C C . GLY A 1 116 ? 28.319 -5.452 -20.777 1.00 42.09 96 GLY A C 1
ATOM 706 O O . GLY A 1 116 ? 27.346 -4.711 -20.603 1.00 42.46 96 GLY A O 1
ATOM 707 N N . GLN A 1 117 ? 28.228 -6.768 -20.928 1.00 41.74 97 GLN A N 1
ATOM 708 C CA . GLN A 1 117 ? 26.975 -7.506 -20.886 1.00 41.32 97 GLN A CA 1
ATOM 709 C C . GLN A 1 117 ? 26.292 -7.406 -19.521 1.00 41.08 97 GLN A C 1
ATOM 710 O O . GLN A 1 117 ? 26.958 -7.354 -18.487 1.00 42.25 97 GLN A O 1
ATOM 716 N N . LEU A 1 118 ? 24.964 -7.348 -19.539 1.00 40.66 98 LEU A N 1
ATOM 717 C CA . LEU A 1 118 ? 24.146 -7.692 -18.384 1.00 40.76 98 LEU A CA 1
ATOM 718 C C . LEU A 1 118 ? 23.245 -8.856 -18.794 1.00 40.80 98 LEU A C 1
ATOM 719 O O . LEU A 1 118 ? 22.334 -8.673 -19.607 1.00 40.67 98 LEU A O 1
ATOM 724 N N . PRO A 1 119 ? 23.503 -10.057 -18.249 1.00 39.79 99 PRO A N 1
ATOM 725 C CA . PRO A 1 119 ? 22.730 -11.229 -18.658 1.00 39.40 99 PRO A CA 1
ATOM 726 C C . PRO A 1 119 ? 21.307 -11.200 -18.105 1.00 38.36 99 PRO A C 1
ATOM 727 O O . PRO A 1 119 ? 21.003 -10.389 -17.217 1.00 38.24 99 PRO A O 1
ATOM 731 N N . PHE A 1 120 ? 20.450 -12.069 -18.639 1.00 36.78 100 PHE A N 1
ATOM 732 C CA . PHE A 1 120 ? 19.039 -12.135 -18.242 1.00 36.50 100 PHE A CA 1
ATOM 733 C C . PHE A 1 120 ? 18.820 -11.905 -16.750 1.00 35.35 100 PHE A C 1
ATOM 734 O O . PHE A 1 120 ? 19.451 -12.559 -15.913 1.00 34.17 100 PHE A O 1
ATOM 742 N N . HIS A 1 121 ? 17.932 -10.960 -16.442 1.00 33.89 101 HIS A N 1
ATOM 743 C CA . HIS A 1 121 ? 17.531 -10.655 -15.071 1.00 34.45 101 HIS A CA 1
ATOM 744 C C . HIS A 1 121 ? 16.225 -9.864 -15.054 1.00 33.91 101 HIS A C 1
ATOM 745 O O . HIS A 1 121 ? 15.773 -9.368 -16.091 1.00 34.26 101 HIS A O 1
ATOM 752 N N . ALA A 1 122 ? 15.619 -9.762 -13.877 1.00 33.42 102 ALA A N 1
ATOM 753 C CA . ALA A 1 122 ? 14.591 -8.749 -13.626 1.00 33.49 102 ALA A CA 1
ATOM 754 C C . ALA A 1 122 ? 15.173 -7.750 -12.632 1.00 33.04 102 ALA A C 1
ATOM 755 O O . ALA A 1 122 ? 16.078 -8.095 -11.874 1.00 32.32 102 ALA A O 1
ATOM 757 N N . ASP A 1 123 ? 14.660 -6.522 -12.639 1.00 33.33 103 ASP A N 1
ATOM 758 C CA . ASP A 1 123 ? 15.134 -5.481 -11.724 1.00 34.11 103 ASP A CA 1
ATOM 759 C C . ASP A 1 123 ? 14.546 -5.634 -10.324 1.00 34.85 103 ASP A C 1
ATOM 760 O O . ASP A 1 123 ? 13.518 -6.290 -10.140 1.00 34.35 103 ASP A O 1
ATOM 765 N N . GLY A 1 124 ? 15.208 -5.018 -9.345 1.00 34.66 104 GLY A N 1
ATOM 766 C CA . GLY A 1 124 ? 14.734 -4.994 -7.965 1.00 35.90 104 GLY A CA 1
ATOM 767 C C . GLY A 1 124 ? 14.828 -6.339 -7.270 1.00 35.83 104 GLY A C 1
ATOM 768 O O . GLY A 1 124 ? 15.464 -7.265 -7.767 1.00 35.65 104 GLY A O 1
ATOM 769 N N . GLY A 1 125 ? 14.186 -6.440 -6.111 1.00 36.90 105 GLY A N 1
ATOM 770 C CA . GLY A 1 125 ? 14.102 -7.703 -5.385 1.00 37.18 105 GLY A CA 1
ATOM 771 C C . GLY A 1 125 ? 12.688 -7.962 -4.910 1.00 37.82 105 GLY A C 1
ATOM 772 O O . GLY A 1 125 ? 11.729 -7.829 -5.680 1.00 36.76 105 GLY A O 1
ATOM 773 N N . LEU A 1 126 ? 12.565 -8.335 -3.639 1.00 38.78 106 LEU A N 1
ATOM 774 C CA . LEU A 1 126 ? 11.269 -8.589 -3.021 1.00 39.93 106 LEU A CA 1
ATOM 775 C C . LEU A 1 126 ? 10.908 -7.514 -2.002 1.00 39.68 106 LEU A C 1
ATOM 776 O O . LEU A 1 126 ? 11.745 -6.675 -1.634 1.00 39.35 106 LEU A O 1
ATOM 781 N N . LEU A 1 127 ? 9.651 -7.558 -1.559 1.00 39.20 107 LEU A N 1
ATOM 782 C CA . LEU A 1 127 ? 9.110 -6.647 -0.555 1.00 39.94 107 LEU A CA 1
ATOM 783 C C . LEU A 1 127 ? 9.321 -5.190 -0.975 1.00 39.43 107 LEU A C 1
ATOM 784 O O . LEU A 1 127 ? 9.018 -4.824 -2.113 1.00 38.65 107 LEU A O 1
ATOM 789 N N . LEU A 1 128 ? 9.870 -4.374 -0.081 1.00 39.01 108 LEU A N 1
ATOM 790 C CA . LEU A 1 128 ? 10.028 -2.945 -0.352 1.00 39.01 108 LEU A CA 1
ATOM 791 C C . LEU A 1 128 ? 11.000 -2.623 -1.493 1.00 38.96 108 LEU A C 1
ATOM 792 O O . LEU A 1 128 ? 10.965 -1.522 -2.043 1.00 39.66 108 LEU A O 1
ATOM 797 N N . SER A 1 129 ? 11.845 -3.582 -1.864 1.00 39.65 109 SER A N 1
ATOM 798 C CA . SER A 1 129 ? 12.762 -3.379 -2.984 1.00 39.93 109 SER A CA 1
ATOM 799 C C . SER A 1 129 ? 12.219 -3.868 -4.343 1.00 39.75 109 SER A C 1
ATOM 800 O O . SER A 1 129 ? 12.942 -3.857 -5.337 1.00 40.44 109 SER A O 1
ATOM 803 N N . GLN A 1 130 ? 10.953 -4.278 -4.394 1.00 39.62 110 GLN A N 1
ATOM 804 C CA . GLN A 1 130 ? 10.372 -4.765 -5.652 1.00 40.23 110 GLN A CA 1
ATOM 805 C C . GLN A 1 130 ? 10.205 -3.651 -6.687 1.00 39.36 110 GLN A C 1
ATOM 806 O O . GLN A 1 130 ? 9.973 -2.488 -6.340 1.00 37.38 110 GLN A O 1
ATOM 812 N N . VAL A 1 131 ? 10.364 -4.016 -7.956 1.00 36.91 111 VAL A N 1
ATOM 813 C CA . VAL A 1 131 ? 10.163 -3.088 -9.057 1.00 36.43 111 VAL A CA 1
ATOM 814 C C . VAL A 1 131 ? 9.042 -3.631 -9.945 1.00 37.18 111 VAL A C 1
ATOM 815 O O . VAL A 1 131 ? 9.064 -4.803 -10.329 1.00 37.41 111 VAL A O 1
ATOM 819 N N . ASP A 1 132 ? 8.056 -2.784 -10.238 1.00 36.78 112 ASP A N 1
ATOM 820 C CA . ASP A 1 132 ? 6.937 -3.157 -11.104 1.00 36.92 112 ASP A CA 1
ATOM 821 C C . ASP A 1 132 ? 7.164 -2.705 -12.552 1.00 37.01 112 ASP A C 1
ATOM 822 O O . ASP A 1 132 ? 6.949 -3.481 -13.487 1.00 36.51 112 ASP A O 1
ATOM 827 N N . GLN A 1 133 ? 7.593 -1.453 -12.724 1.00 36.44 113 GLN A N 1
ATOM 828 C CA . GLN A 1 133 ? 7.868 -0.886 -14.048 1.00 36.30 113 GLN A CA 1
ATOM 829 C C . GLN A 1 133 ? 9.297 -0.355 -14.158 1.00 35.70 113 GLN A C 1
ATOM 830 O O . GLN A 1 133 ? 9.802 0.288 -13.240 1.00 35.12 113 GLN A O 1
ATOM 836 N N . VAL A 1 134 ? 9.940 -0.640 -15.288 1.00 35.71 114 VAL A N 1
ATOM 837 C CA . VAL A 1 134 ? 11.273 -0.119 -15.593 1.00 36.55 114 VAL A CA 1
ATOM 838 C C . VAL A 1 134 ? 11.192 0.716 -16.862 1.00 36.50 114 VAL A C 1
ATOM 839 O O . VAL A 1 134 ? 10.621 0.276 -17.865 1.00 36.18 114 VAL A O 1
ATOM 843 N N . PHE A 1 135 ? 11.763 1.916 -16.805 1.00 36.83 115 PHE A N 1
ATOM 844 C CA . PHE A 1 135 ? 11.776 2.844 -17.927 1.00 37.30 115 PHE A CA 1
ATOM 845 C C . PHE A 1 135 ? 13.211 3.082 -18.379 1.00 38.40 115 PHE A C 1
ATOM 846 O O . PHE A 1 135 ? 14.092 3.335 -17.556 1.00 38.14 115 PHE A O 1
ATOM 854 N N . LEU A 1 136 ? 13.441 2.990 -19.686 1.00 39.14 116 LEU A N 1
ATOM 855 C CA . LEU A 1 136 ? 14.756 3.281 -20.261 1.00 40.73 116 LEU A CA 1
ATOM 856 C C . LEU A 1 136 ? 14.636 4.256 -21.418 1.00 41.20 116 LEU A C 1
ATOM 857 O O . LEU A 1 136 ? 1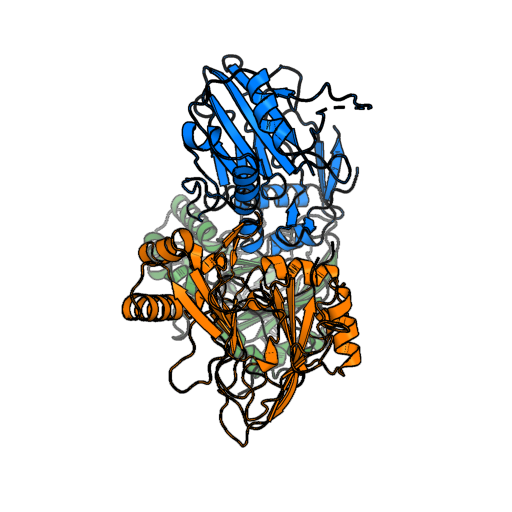3.905 4.004 -22.378 1.00 42.05 116 LEU A O 1
ATOM 862 N N . TYR A 1 137 ? 15.360 5.369 -21.320 1.00 41.88 117 TYR A N 1
ATOM 863 C CA . TYR A 1 137 ? 15.306 6.415 -22.334 1.00 41.65 117 TYR A CA 1
ATOM 864 C C . TYR A 1 137 ? 16.691 6.727 -22.892 1.00 42.07 117 TYR A C 1
ATOM 865 O O . TYR A 1 137 ? 17.641 6.911 -22.134 1.00 41.36 117 TYR A O 1
ATOM 874 N N . ALA A 1 138 ? 16.794 6.799 -24.218 1.00 42.71 118 ALA A N 1
ATOM 875 C CA . ALA A 1 138 ? 18.069 7.090 -24.877 1.00 43.51 118 ALA A CA 1
ATOM 876 C C . ALA A 1 138 ? 18.300 8.593 -25.046 1.00 44.57 118 ALA A C 1
ATOM 877 O O . ALA A 1 138 ? 17.713 9.231 -25.929 1.00 46.18 118 ALA A O 1
ATOM 879 N N . ALA A 1 139 ? 19.147 9.154 -24.186 1.00 45.18 119 ALA A N 1
ATOM 880 C CA . ALA A 1 139 ? 19.519 10.564 -24.277 1.00 46.11 119 ALA A CA 1
ATOM 881 C C . ALA A 1 139 ? 20.469 10.803 -25.449 1.00 46.99 119 ALA A C 1
ATOM 882 O O . ALA A 1 139 ? 20.289 11.750 -26.220 1.00 47.99 119 ALA A O 1
ATOM 884 N N . GLU A 1 140 ? 21.474 9.938 -25.577 1.00 46.57 120 GLU A N 1
ATOM 885 C CA . GLU A 1 140 ? 22.486 10.069 -26.621 1.00 46.64 120 GLU A CA 1
ATOM 886 C C . GLU A 1 140 ? 23.037 8.707 -27.042 1.00 45.79 120 GLU A C 1
ATOM 887 O O . GLU A 1 140 ? 23.489 7.921 -26.205 1.00 46.27 120 GLU A O 1
ATOM 893 N N . ILE A 1 141 ? 22.991 8.451 -28.347 1.00 44.58 121 ILE A N 1
ATOM 894 C CA . ILE A 1 141 ? 23.479 7.213 -28.944 1.00 44.25 121 ILE A CA 1
ATOM 895 C C . ILE A 1 141 ? 24.306 7.574 -30.179 1.00 44.60 121 ILE A C 1
ATOM 896 O O . ILE A 1 141 ? 23.796 8.216 -31.096 1.00 43.75 121 ILE A O 1
ATOM 901 N N . LYS A 1 142 ? 25.578 7.171 -30.192 1.00 44.65 122 LYS A N 1
ATOM 902 C CA . LYS A 1 142 ? 26.471 7.428 -31.334 1.00 46.22 122 LYS A CA 1
ATOM 903 C C . LYS A 1 142 ? 27.419 6.263 -31.600 1.00 46.09 122 LYS A C 1
ATOM 904 O O . LYS A 1 142 ? 27.884 5.610 -30.661 1.00 45.79 122 LYS A O 1
ATOM 910 N N . ASN A 1 143 ? 27.703 6.029 -32.883 1.00 46.09 123 ASN A N 1
ATOM 911 C CA . ASN A 1 143 ? 28.689 5.035 -33.346 1.00 47.04 123 ASN A CA 1
ATOM 912 C C . ASN A 1 143 ? 28.359 3.577 -32.999 1.00 46.09 123 ASN A C 1
ATOM 913 O O . ASN A 1 143 ? 29.261 2.755 -32.806 1.00 45.14 123 ASN A O 1
ATOM 918 N N . VAL A 1 144 ? 27.073 3.257 -32.919 1.00 45.63 124 VAL A N 1
ATOM 919 C CA . VAL A 1 144 ? 26.662 1.886 -32.629 1.00 45.78 124 VAL A CA 1
ATOM 920 C C . VAL A 1 144 ? 25.395 1.508 -33.388 1.00 45.32 124 VAL A C 1
ATOM 921 O O . VAL A 1 144 ? 24.389 2.215 -33.346 1.00 44.47 124 VAL A O 1
ATOM 925 N N . LYS A 1 145 ? 25.471 0.386 -34.095 1.00 45.99 125 LYS A N 1
ATOM 926 C CA . LYS A 1 145 ? 24.394 -0.050 -34.965 1.00 46.58 125 LYS A CA 1
ATOM 927 C C . LYS A 1 145 ? 23.986 -1.496 -34.699 1.00 46.47 125 LYS A C 1
ATOM 928 O O . LYS A 1 145 ? 22.837 -1.867 -34.929 1.00 47.94 125 LYS A O 1
ATOM 934 N N . PHE A 1 146 ? 24.922 -2.311 -34.219 1.00 45.84 126 PHE A N 1
ATOM 935 C CA . PHE A 1 146 ? 24.638 -3.728 -34.002 1.00 45.76 126 PHE A CA 1
ATOM 936 C C . PHE A 1 146 ? 25.328 -4.295 -32.759 1.00 45.46 126 PHE A C 1
ATOM 937 O O . PHE A 1 146 ? 25.759 -5.450 -32.742 1.00 45.86 126 PHE A O 1
ATOM 945 N N . ARG A 1 147 ? 25.420 -3.459 -31.725 1.00 45.59 127 ARG A N 1
ATOM 946 C CA . ARG A 1 147 ? 25.926 -3.848 -30.409 1.00 44.07 127 ARG A CA 1
ATOM 947 C C . ARG A 1 147 ? 25.092 -3.130 -29.349 1.00 42.64 127 ARG A C 1
ATOM 948 O O . ARG A 1 147 ? 24.283 -2.262 -29.676 1.00 43.46 127 ARG A O 1
ATOM 956 N N . GLY A 1 148 ? 25.276 -3.503 -28.086 1.00 41.59 128 GLY A N 1
ATOM 957 C CA . GLY A 1 148 ? 24.623 -2.812 -26.971 1.00 42.05 128 GLY A CA 1
ATOM 958 C C . GLY A 1 148 ? 23.101 -2.757 -26.991 1.00 41.52 128 GLY A C 1
ATOM 959 O O . GLY A 1 148 ? 22.504 -1.787 -26.508 1.00 41.37 128 GLY A O 1
ATOM 960 N N . ALA A 1 149 ? 22.466 -3.787 -27.547 1.00 39.95 129 ALA A N 1
ATOM 961 C CA . ALA A 1 149 ? 21.004 -3.867 -27.537 1.00 39.24 129 ALA A CA 1
ATOM 962 C C . ALA A 1 149 ? 20.475 -4.124 -26.128 1.00 37.98 129 ALA A C 1
ATOM 963 O O . ALA A 1 149 ? 21.161 -4.733 -25.303 1.00 37.64 129 ALA A O 1
ATOM 965 N N . THR A 1 150 ? 19.267 -3.634 -25.850 1.00 38.00 130 THR A N 1
ATOM 966 C CA . THR A 1 150 ? 18.515 -4.081 -24.681 1.00 37.45 130 THR A CA 1
ATOM 967 C C . THR A 1 150 ? 17.517 -5.112 -25.191 1.00 37.75 130 THR A C 1
ATOM 968 O O . THR A 1 150 ? 16.813 -4.868 -26.173 1.00 36.75 130 THR A O 1
ATOM 972 N N . THR A 1 151 ? 17.471 -6.271 -24.541 1.00 37.10 131 THR A N 1
ATOM 973 C CA . THR A 1 151 ? 16.615 -7.351 -25.012 1.00 37.02 131 THR A CA 1
ATOM 974 C C . THR A 1 151 ? 15.529 -7.695 -24.004 1.00 36.29 131 THR A C 1
ATOM 975 O O . THR A 1 151 ? 15.716 -7.526 -22.802 1.00 35.35 131 THR A O 1
ATOM 979 N N . VAL A 1 152 ? 14.398 -8.179 -24.511 1.00 35.36 132 VAL A N 1
ATOM 980 C CA . VAL A 1 152 ? 13.211 -8.454 -23.699 1.00 34.90 132 VAL A CA 1
ATOM 981 C C . VAL A 1 152 ? 12.695 -9.869 -23.994 1.00 34.62 132 VAL A C 1
ATOM 982 O O . VAL A 1 152 ? 12.554 -10.250 -25.159 1.00 33.84 132 VAL A O 1
ATOM 986 N N . CYS A 1 153 ? 12.419 -10.640 -22.942 1.00 33.74 133 CYS A N 1
ATOM 987 C CA . CYS A 1 153 ? 11.917 -12.005 -23.101 1.00 33.03 133 CYS A CA 1
ATOM 988 C C . CYS A 1 153 ? 10.526 -12.197 -22.505 1.00 32.59 133 CYS A C 1
ATOM 989 O O . CYS A 1 153 ? 10.298 -11.915 -21.326 1.00 32.44 133 CYS A O 1
ATOM 992 N N . ASP A 1 154 ? 9.614 -12.701 -23.332 1.00 32.39 134 ASP A N 1
ATOM 993 C CA . ASP A 1 154 ? 8.264 -13.089 -22.916 1.00 32.09 134 ASP A CA 1
ATOM 994 C C . ASP A 1 154 ? 8.328 -14.392 -22.111 1.00 32.23 134 ASP A C 1
ATOM 995 O O . ASP A 1 154 ? 8.074 -15.479 -22.649 1.00 32.69 134 ASP A O 1
ATOM 1000 N N . HIS A 1 155 ? 8.665 -14.286 -20.826 1.00 31.76 135 HIS A N 1
ATOM 1001 C CA . HIS A 1 155 ? 8.896 -15.485 -20.014 1.00 33.09 135 HIS A CA 1
ATOM 1002 C C . HIS A 1 155 ? 7.655 -16.334 -19.718 1.00 33.15 135 HIS A C 1
ATOM 1003 O O . HIS A 1 155 ? 7.768 -17.547 -19.559 1.00 34.71 135 HIS A O 1
ATOM 1010 N N . ALA A 1 156 ? 6.478 -15.713 -19.660 1.00 33.72 136 ALA A N 1
ATOM 1011 C CA . ALA A 1 156 ? 5.254 -16.470 -19.387 1.00 34.65 136 ALA A CA 1
ATOM 1012 C C . ALA A 1 156 ? 4.923 -17.423 -20.537 1.00 34.95 136 ALA A C 1
ATOM 1013 O O . ALA A 1 156 ? 4.637 -18.608 -20.315 1.00 34.75 136 ALA A O 1
ATOM 1015 N N . LEU A 1 157 ? 4.969 -16.909 -21.763 1.00 34.30 137 LEU A N 1
ATOM 1016 C CA . LEU A 1 157 ? 4.750 -17.753 -22.933 1.00 34.19 137 LEU A CA 1
ATOM 1017 C C . LEU A 1 157 ? 5.859 -18.798 -23.051 1.00 33.83 137 LEU A C 1
ATOM 1018 O O . LEU A 1 157 ? 5.584 -19.957 -23.368 1.00 34.32 137 LEU A O 1
ATOM 1023 N N . ALA A 1 158 ? 7.103 -18.393 -22.782 1.00 32.52 138 ALA A N 1
ATOM 1024 C CA . ALA A 1 158 ? 8.240 -19.313 -22.894 1.00 32.90 138 ALA A CA 1
ATOM 1025 C C . ALA A 1 158 ? 8.138 -20.477 -21.912 1.00 33.87 138 ALA A C 1
ATOM 1026 O O . ALA A 1 158 ? 8.406 -21.624 -22.278 1.00 33.76 138 ALA A O 1
ATOM 1028 N N . CYS A 1 159 ? 7.747 -20.178 -20.675 1.00 34.05 139 CYS A N 1
ATOM 1029 C CA . CYS A 1 159 ? 7.600 -21.210 -19.645 1.00 36.08 139 CYS A CA 1
ATOM 1030 C C . CYS A 1 159 ? 6.469 -22.180 -19.961 1.00 36.20 139 CYS A C 1
ATOM 1031 O O . CYS A 1 159 ? 6.533 -23.351 -19.598 1.00 36.97 139 CYS A O 1
ATOM 1034 N N . GLN A 1 160 ? 5.447 -21.689 -20.652 1.00 37.69 140 GLN A N 1
ATOM 1035 C CA . GLN A 1 160 ? 4.308 -22.509 -21.047 1.00 39.05 140 GLN A CA 1
ATOM 1036 C C . GLN A 1 160 ? 4.654 -23.507 -22.158 1.00 38.71 140 GLN A C 1
ATOM 1037 O O . GLN A 1 160 ? 4.058 -24.582 -22.235 1.00 38.67 140 GLN A O 1
ATOM 1043 N N . GLU A 1 161 ? 5.615 -23.149 -23.007 1.00 37.03 141 GLU A N 1
ATOM 1044 C CA . GLU A 1 161 ? 5.902 -23.918 -24.224 1.00 37.18 141 GLU A CA 1
ATOM 1045 C C . GLU A 1 161 ? 7.240 -24.655 -24.146 1.00 36.70 141 GLU A C 1
ATOM 1046 O O . GLU A 1 161 ? 7.565 -25.483 -24.995 1.00 36.46 141 GLU A O 1
ATOM 1052 N N . MET A 1 162 ? 7.992 -24.332 -23.101 1.00 36.42 142 MET A N 1
ATOM 1053 C CA . MET A 1 162 ? 9.282 -24.923 -22.760 1.00 36.58 142 MET A CA 1
ATOM 1054 C C . MET A 1 162 ? 9.231 -26.451 -22.626 1.00 35.93 142 MET A C 1
ATOM 1055 O O . MET A 1 162 ? 8.238 -26.986 -22.153 1.00 36.01 142 MET A O 1
ATOM 1060 N N . PRO A 1 163 ? 10.304 -27.159 -23.041 1.00 36.79 143 PRO A N 1
ATOM 1061 C CA . PRO A 1 163 ? 10.394 -28.589 -22.730 1.00 37.10 143 PRO A CA 1
ATOM 1062 C C . PRO A 1 163 ? 10.325 -28.821 -21.219 1.00 37.17 143 PRO A C 1
ATOM 1063 O O . PRO A 1 163 ? 10.937 -28.073 -20.443 1.00 36.10 143 PRO A O 1
ATOM 1067 N N . ALA A 1 164 ? 9.576 -29.847 -20.821 1.00 37.62 144 ALA A N 1
ATOM 1068 C CA . ALA A 1 164 ? 9.319 -30.145 -19.411 1.00 38.52 144 ALA A CA 1
ATOM 1069 C C . ALA A 1 164 ? 10.590 -30.232 -18.559 1.00 37.45 144 ALA A C 1
ATOM 1070 O O . ALA A 1 164 ? 10.602 -29.747 -17.428 1.00 37.96 144 ALA A O 1
ATOM 1072 N N . HIS A 1 165 ? 11.653 -30.820 -19.112 1.00 36.78 145 HIS A N 1
ATOM 1073 C CA . HIS A 1 165 ? 12.925 -30.959 -18.390 1.00 37.19 145 HIS A CA 1
ATOM 1074 C C . HIS A 1 165 ? 13.582 -29.610 -18.043 1.00 36.63 145 HIS A C 1
ATOM 1075 O O . HIS A 1 165 ? 14.337 -29.517 -17.077 1.00 36.69 145 HIS A O 1
ATOM 1082 N N . LEU A 1 166 ? 13.296 -28.571 -18.825 1.00 35.96 146 LEU A N 1
ATOM 1083 C CA . LEU A 1 166 ? 13.757 -27.224 -18.473 1.00 35.72 146 LEU A CA 1
ATOM 1084 C C . LEU A 1 166 ? 12.866 -26.564 -17.419 1.00 35.77 146 LEU A C 1
ATOM 1085 O O . LEU A 1 166 ? 13.375 -26.000 -16.445 1.00 35.38 146 LEU A O 1
ATOM 1090 N N . LEU A 1 167 ? 11.547 -26.652 -17.602 1.00 35.31 147 LEU A N 1
ATOM 1091 C CA . LEU A 1 167 ? 10.600 -26.058 -16.655 1.00 36.68 147 LEU A CA 1
ATOM 1092 C C . LEU A 1 167 ? 10.680 -26.694 -15.259 1.00 36.88 147 LEU A C 1
ATOM 1093 O O . LEU A 1 167 ? 10.486 -26.005 -14.255 1.00 37.28 147 LEU A O 1
ATOM 1098 N N . ARG A 1 168 ? 10.972 -27.994 -15.203 1.00 36.10 148 ARG A N 1
ATOM 1099 C CA . ARG A 1 168 ? 11.087 -28.703 -13.928 1.00 36.94 148 ARG A CA 1
ATOM 1100 C C . ARG A 1 168 ? 12.155 -28.093 -13.018 1.00 36.96 148 ARG A C 1
ATOM 1101 O O . ARG A 1 168 ? 11.933 -27.937 -11.820 1.00 37.53 148 ARG A O 1
ATOM 1109 N N . VAL A 1 169 ? 13.311 -27.763 -13.592 1.00 36.71 149 VAL A N 1
ATOM 1110 C CA . VAL A 1 169 ? 14.410 -27.155 -12.842 1.00 36.18 149 VAL A CA 1
ATOM 1111 C C . VAL A 1 169 ? 13.974 -25.804 -12.254 1.00 35.89 149 VAL A C 1
ATOM 1112 O O . VAL A 1 169 ? 14.157 -25.546 -11.058 1.00 35.17 149 VAL A O 1
ATOM 1116 N N . LEU A 1 170 ? 13.372 -24.966 -13.094 1.00 35.18 150 LEU A N 1
ATOM 1117 C CA . LEU A 1 170 ? 12.894 -23.645 -12.678 1.00 36.06 150 LEU A CA 1
ATOM 1118 C C . LEU A 1 170 ? 11.847 -23.719 -11.575 1.00 36.61 150 LEU A C 1
ATOM 1119 O O . LEU A 1 170 ? 11.779 -22.836 -10.718 1.00 35.91 150 LEU A O 1
ATOM 1124 N N . GLU A 1 171 ? 11.036 -24.774 -11.603 1.00 37.37 151 GLU A N 1
ATOM 1125 C CA . GLU A 1 171 ? 9.934 -24.915 -10.657 1.00 39.70 151 GLU A CA 1
ATOM 1126 C C . GLU A 1 171 ? 10.297 -25.632 -9.357 1.00 40.44 151 GLU A C 1
ATOM 1127 O O . GLU A 1 171 ? 9.638 -25.426 -8.337 1.00 41.54 151 GLU A O 1
ATOM 1133 N N . GLU A 1 172 ? 11.331 -26.470 -9.386 1.00 39.93 152 GLU A N 1
ATOM 1134 C CA . GLU A 1 172 ? 11.579 -27.377 -8.263 1.00 40.35 152 GLU A CA 1
ATOM 1135 C C . GLU A 1 172 ? 12.928 -27.197 -7.570 1.00 40.40 152 GLU A C 1
ATOM 1136 O O . GLU A 1 172 ? 13.077 -27.564 -6.406 1.00 41.53 152 GLU A O 1
ATOM 1142 N N . GLU A 1 173 ? 13.903 -26.631 -8.276 1.00 38.20 153 GLU A N 1
ATOM 1143 C CA . GLU A 1 173 ? 15.251 -26.503 -7.728 1.00 37.72 153 GLU A CA 1
ATOM 1144 C C . GLU A 1 173 ? 15.500 -25.132 -7.107 1.00 37.32 153 GLU A C 1
ATOM 1145 O O . GLU A 1 173 ? 14.882 -24.137 -7.499 1.00 37.31 153 GLU A O 1
ATOM 1151 N N . THR A 1 174 ? 16.407 -25.093 -6.134 1.00 37.17 154 THR A N 1
ATOM 1152 C CA . THR A 1 174 ? 16.769 -23.856 -5.450 1.00 37.33 154 THR A CA 1
ATOM 1153 C C . THR A 1 174 ? 17.867 -23.103 -6.198 1.00 37.51 154 THR A C 1
ATOM 1154 O O . THR A 1 174 ? 18.961 -23.628 -6.418 1.00 38.47 154 THR A O 1
ATOM 1158 N N . PHE A 1 175 ? 17.559 -21.867 -6.583 1.00 37.48 155 PHE A N 1
ATOM 1159 C CA . PHE A 1 175 ? 18.520 -20.995 -7.246 1.00 36.97 155 PHE A CA 1
ATOM 1160 C C . PHE A 1 175 ? 19.141 -20.040 -6.229 1.00 37.48 155 PHE A C 1
ATOM 1161 O O . PHE A 1 175 ? 18.430 -19.354 -5.490 1.00 37.82 155 PHE A O 1
ATOM 1169 N N . GLU A 1 176 ? 20.468 -20.013 -6.188 1.00 37.91 156 GLU A N 1
ATOM 1170 C CA . GLU A 1 176 ? 21.187 -19.109 -5.293 1.00 39.45 156 GLU A CA 1
ATOM 1171 C C . GLU A 1 176 ? 22.099 -18.188 -6.086 1.00 39.17 156 GLU A C 1
ATOM 1172 O O . GLU A 1 176 ? 22.542 -18.531 -7.186 1.00 37.83 156 GLU A O 1
ATOM 1178 N N . VAL A 1 177 ? 22.351 -17.009 -5.528 1.00 39.70 157 VAL A N 1
ATOM 1179 C CA . VAL A 1 177 ? 23.167 -15.993 -6.182 1.00 41.65 157 VAL A CA 1
ATOM 1180 C C . VAL A 1 177 ? 24.171 -15.421 -5.183 1.00 43.95 157 VAL A C 1
ATOM 1181 O O . VAL A 1 177 ? 23.864 -15.261 -3.997 1.00 43.69 157 VAL A O 1
ATOM 1185 N N . ARG A 1 178 ? 25.375 -15.144 -5.670 1.00 46.04 158 ARG A N 1
ATOM 1186 C CA . ARG A 1 178 ? 26.412 -14.499 -4.877 1.00 49.98 158 ARG A CA 1
ATOM 1187 C C . ARG A 1 178 ? 26.808 -13.195 -5.568 1.00 50.79 158 ARG A C 1
ATOM 1188 O O . ARG A 1 178 ? 26.988 -13.169 -6.787 1.00 49.23 158 ARG A O 1
ATOM 1196 N N . VAL A 1 179 ? 26.925 -12.117 -4.795 1.00 52.73 159 VAL A N 1
ATOM 1197 C CA . VAL A 1 179 ? 27.393 -10.834 -5.327 1.00 54.26 159 VAL A CA 1
ATOM 1198 C C . VAL A 1 179 ? 28.917 -10.865 -5.432 1.00 55.83 159 VAL A C 1
ATOM 1199 O O . VAL A 1 179 ? 29.602 -11.184 -4.460 1.00 57.63 159 VAL A O 1
ATOM 1203 N N . LEU A 1 180 ? 29.439 -10.547 -6.613 1.00 57.18 160 LEU A N 1
ATOM 1204 C CA . LEU A 1 180 ? 30.887 -10.531 -6.834 1.00 58.69 160 LEU A CA 1
ATOM 1205 C C . LEU A 1 180 ? 31.460 -9.131 -6.641 1.00 59.72 160 LEU A C 1
ATOM 1206 O O . LEU A 1 180 ? 30.865 -8.144 -7.071 1.00 59.97 160 LEU A O 1
ATOM 1211 N N . TRP A 1 193 ? 26.152 -16.546 -0.548 1.00 45.35 173 TRP A N 1
ATOM 1212 C CA . TRP A 1 193 ? 25.066 -17.135 -1.329 1.00 45.77 173 TRP A CA 1
ATOM 1213 C C . TRP A 1 193 ? 23.711 -16.922 -0.664 1.00 45.44 173 TRP A C 1
ATOM 1214 O O . TRP A 1 193 ? 23.549 -17.186 0.526 1.00 46.24 173 TRP A O 1
ATOM 1225 N N . PHE A 1 194 ? 22.743 -16.452 -1.445 1.00 45.35 174 PHE A N 1
ATOM 1226 C CA . PHE A 1 194 ? 21.365 -16.293 -0.976 1.00 45.66 174 PHE A CA 1
ATOM 1227 C C . PHE A 1 194 ? 20.362 -16.788 -2.018 1.00 45.06 174 PHE A C 1
ATOM 1228 O O . PHE A 1 194 ? 20.598 -16.661 -3.221 1.00 45.04 174 PHE A O 1
ATOM 1236 N N . LYS A 1 195 ? 19.248 -17.340 -1.538 1.00 44.40 175 LYS A N 1
ATOM 1237 C CA . LYS A 1 195 ? 18.188 -17.897 -2.384 1.00 44.19 175 LYS A CA 1
ATOM 1238 C C . LYS A 1 195 ? 17.389 -16.813 -3.105 1.00 42.99 175 LYS A C 1
ATOM 1239 O O . LYS A 1 195 ? 16.929 -15.849 -2.487 1.00 44.32 175 LYS A O 1
ATOM 1245 N N . VAL A 1 196 ? 17.238 -16.973 -4.418 1.00 40.59 176 VAL A N 1
ATOM 1246 C CA . VAL A 1 196 ? 16.367 -16.104 -5.212 1.00 38.68 176 VAL A CA 1
ATOM 1247 C C . VAL A 1 196 ? 15.201 -16.946 -5.746 1.00 37.89 176 VAL A C 1
ATOM 1248 O O . VAL A 1 196 ? 15.397 -17.792 -6.624 1.00 37.07 176 VAL A O 1
ATOM 1252 N N . PRO A 1 197 ? 13.987 -16.729 -5.208 1.00 37.67 177 PRO A N 1
ATOM 1253 C CA . PRO A 1 197 ? 12.834 -17.509 -5.664 1.00 36.75 177 PRO A CA 1
ATOM 1254 C C . PRO A 1 197 ? 12.536 -17.213 -7.133 1.00 35.88 177 PRO A C 1
ATOM 1255 O O . PRO A 1 197 ? 12.276 -16.062 -7.497 1.00 34.96 177 PRO A O 1
ATOM 1259 N N . VAL A 1 198 ? 12.612 -18.247 -7.966 1.00 34.98 178 VAL A N 1
ATOM 1260 C CA . VAL A 1 198 ? 12.422 -18.097 -9.409 1.00 35.07 178 VAL A CA 1
ATOM 1261 C C . VAL A 1 198 ? 11.044 -17.523 -9.735 1.00 34.39 178 VAL A C 1
ATOM 1262 O O . VAL A 1 198 ? 10.935 -16.565 -10.501 1.00 33.91 178 VAL A O 1
ATOM 1266 N N . PHE A 1 199 ? 10.003 -18.114 -9.153 1.00 33.69 179 PHE A N 1
ATOM 1267 C CA . PHE A 1 199 ? 8.630 -17.715 -9.438 1.00 35.26 179 PHE A CA 1
ATOM 1268 C C . PHE A 1 199 ? 7.908 -17.157 -8.219 1.00 35.80 179 PHE A C 1
ATOM 1269 O O . PHE A 1 199 ? 7.866 -17.794 -7.168 1.00 35.31 179 PHE A O 1
ATOM 1277 N N . THR A 1 200 ? 7.340 -15.965 -8.376 1.00 36.24 180 THR A N 1
ATOM 1278 C CA . THR A 1 200 ? 6.460 -15.387 -7.369 1.00 36.48 180 THR A CA 1
ATOM 1279 C C . THR A 1 200 ? 5.081 -15.232 -7.997 1.00 37.01 180 THR A C 1
ATOM 1280 O O . THR A 1 200 ? 4.856 -14.353 -8.837 1.00 36.48 180 THR A O 1
ATOM 1284 N N . ASP A 1 201 ? 4.168 -16.107 -7.589 1.00 36.90 181 ASP A N 1
ATOM 1285 C CA . ASP A 1 201 ? 2.864 -16.218 -8.222 1.00 37.46 181 ASP A CA 1
ATOM 1286 C C . ASP A 1 201 ? 1.954 -15.048 -7.859 1.00 37.42 181 ASP A C 1
ATOM 1287 O O . ASP A 1 201 ? 1.495 -14.932 -6.720 1.00 36.99 181 ASP A O 1
ATOM 1292 N N . LEU A 1 202 ? 1.697 -14.194 -8.848 1.00 36.57 182 LEU A N 1
ATOM 1293 C CA . LEU A 1 202 ? 0.806 -13.051 -8.692 1.00 36.92 182 LEU A CA 1
ATOM 1294 C C . LEU A 1 202 ? -0.569 -13.336 -9.292 1.00 37.92 182 LEU A C 1
ATOM 1295 O O . LEU A 1 202 ? -1.411 -12.436 -9.396 1.00 38.42 182 LEU A O 1
ATOM 1300 N N . GLY A 1 203 ? -0.785 -14.588 -9.698 1.00 36.61 183 GLY A N 1
ATOM 1301 C CA . GLY A 1 203 ? -2.041 -14.994 -10.311 1.00 35.89 183 GLY A CA 1
ATOM 1302 C C . GLY A 1 203 ? -2.055 -14.765 -11.807 1.00 35.74 183 GLY A C 1
ATOM 1303 O O . GLY A 1 203 ? -2.033 -15.719 -12.589 1.00 35.66 183 GLY A O 1
ATOM 1304 N N . TRP A 1 204 ? -2.086 -13.493 -12.202 1.00 35.89 184 TRP A N 1
ATOM 1305 C CA . TRP A 1 204 ? -2.096 -13.117 -13.617 1.00 35.37 184 TRP A CA 1
ATOM 1306 C C . TRP A 1 204 ? -0.768 -13.436 -14.305 1.00 35.60 184 TRP A C 1
ATOM 1307 O O . TRP A 1 204 ? -0.729 -13.673 -15.511 1.00 35.91 184 TRP A O 1
ATOM 1318 N N . VAL A 1 205 ? 0.309 -13.445 -13.527 1.00 35.12 185 VAL A N 1
ATOM 1319 C CA . VAL A 1 205 ? 1.628 -13.848 -14.010 1.00 35.23 185 VAL A CA 1
ATOM 1320 C C . VAL A 1 205 ? 2.389 -14.508 -12.862 1.00 35.40 185 VAL A C 1
ATOM 1321 O O . VAL A 1 205 ? 2.076 -14.282 -11.690 1.00 36.39 185 VAL A O 1
ATOM 1325 N N . ARG A 1 206 ? 3.358 -15.353 -13.196 1.00 34.59 186 ARG A N 1
ATOM 1326 C CA . ARG A 1 206 ? 4.350 -15.769 -12.219 1.00 34.93 186 ARG A CA 1
ATOM 1327 C C . ARG A 1 206 ? 5.561 -14.869 -12.438 1.00 34.44 186 ARG A C 1
ATOM 1328 O O . ARG A 1 206 ? 6.318 -15.062 -13.388 1.00 34.33 186 ARG A O 1
ATOM 1336 N N . LYS A 1 207 ? 5.702 -13.864 -11.576 1.00 34.37 187 LYS A N 1
ATOM 1337 C CA . LYS A 1 207 ? 6.825 -12.932 -11.618 1.00 35.10 187 LYS A CA 1
ATOM 1338 C C . LYS A 1 207 ? 8.127 -13.709 -11.518 1.00 35.20 187 LYS A C 1
ATOM 1339 O O . LYS A 1 207 ? 8.304 -14.521 -10.612 1.00 34.26 187 LYS A O 1
ATOM 1345 N N . MET A 1 208 ? 9.031 -13.457 -12.457 1.00 35.69 188 MET A N 1
ATOM 1346 C CA . MET A 1 208 ? 10.289 -14.175 -12.503 1.00 36.97 188 MET A CA 1
ATOM 1347 C C . MET A 1 208 ? 11.441 -13.344 -11.946 1.00 36.17 188 MET A C 1
ATOM 1348 O O . MET A 1 208 ? 11.649 -12.197 -12.343 1.00 37.13 188 MET A O 1
ATOM 1353 N N . LEU A 1 209 ? 12.172 -13.932 -11.008 1.00 35.51 189 LEU A N 1
ATOM 1354 C CA . LEU A 1 209 ? 13.454 -13.391 -10.572 1.00 35.12 189 LEU A CA 1
ATOM 1355 C C . LEU A 1 209 ? 14.529 -14.439 -10.821 1.00 34.86 189 LEU A C 1
ATOM 1356 O O . LEU A 1 209 ? 14.437 -15.569 -10.336 1.00 34.95 189 LEU A O 1
ATOM 1361 N N . ILE A 1 210 ? 15.533 -14.054 -11.601 1.00 34.10 190 ILE A N 1
ATOM 1362 C CA . ILE A 1 210 ? 16.583 -14.959 -12.036 1.00 34.47 190 ILE A CA 1
ATOM 1363 C C . ILE A 1 210 ? 17.797 -14.123 -12.432 1.00 34.83 190 ILE A C 1
ATOM 1364 O O . ILE A 1 210 ? 17.651 -12.965 -12.827 1.00 35.42 190 ILE A O 1
ATOM 1369 N N . TYR A 1 211 ? 18.988 -14.696 -12.289 1.00 34.11 191 TYR A N 1
ATOM 1370 C CA . TYR A 1 211 ? 20.230 -14.000 -12.616 1.00 36.18 191 TYR A CA 1
ATOM 1371 C C . TYR A 1 211 ? 21.149 -14.929 -13.401 1.00 36.14 191 TYR A C 1
ATOM 1372 O O . TYR A 1 211 ? 21.849 -15.748 -12.814 1.00 36.45 191 TYR A O 1
ATOM 1381 N N . PHE A 1 212 ? 21.125 -14.805 -14.727 1.00 35.92 192 PHE A N 1
ATOM 1382 C CA . PHE A 1 212 ? 21.966 -15.621 -15.609 1.00 36.15 192 PHE A CA 1
ATOM 1383 C C . PHE A 1 212 ? 23.457 -15.330 -15.397 1.00 37.33 192 PHE A C 1
ATOM 1384 O O . PHE A 1 212 ? 23.815 -14.217 -15.003 1.00 37.43 192 PHE A O 1
ATOM 1392 N N . PRO A 1 213 ? 24.332 -16.328 -15.644 1.00 37.83 193 PRO A N 1
ATOM 1393 C CA . PRO A 1 213 ? 25.762 -16.053 -15.481 1.00 39.23 193 PRO A CA 1
ATOM 1394 C C . PRO A 1 213 ? 26.274 -15.129 -16.580 1.00 40.12 193 PRO A C 1
ATOM 1395 O O . PRO A 1 213 ? 25.751 -15.149 -17.694 1.00 39.83 193 PRO A O 1
ATOM 1399 N N . PHE A 1 214 ? 27.266 -14.310 -16.252 1.00 40.90 194 PHE A N 1
ATOM 1400 C CA . PHE A 1 214 ? 27.923 -13.456 -17.235 1.00 42.66 194 PHE A CA 1
ATOM 1401 C C . PHE A 1 214 ? 28.738 -14.342 -18.170 1.00 44.06 194 PHE A C 1
ATOM 1402 O O . PHE A 1 214 ? 29.241 -15.386 -17.750 1.00 43.45 194 PHE A O 1
ATOM 1410 N N . ASP A 1 215 ? 28.851 -13.944 -19.436 1.00 47.01 195 ASP A N 1
ATOM 1411 C CA . ASP A 1 215 ? 29.728 -14.646 -20.377 1.00 49.99 195 ASP A CA 1
ATOM 1412 C C . ASP A 1 215 ? 31.175 -14.471 -19.936 1.00 52.16 195 ASP A C 1
ATOM 1413 O O . ASP A 1 215 ? 31.535 -13.430 -19.376 1.00 52.91 195 ASP A O 1
ATOM 1418 N N . GLU A 1 216 ? 32.001 -15.487 -20.174 1.00 54.93 196 GLU A N 1
ATOM 1419 C CA . GLU A 1 216 ? 33.437 -15.362 -19.934 1.00 57.54 196 GLU A CA 1
ATOM 1420 C C . GLU A 1 216 ? 33.971 -14.149 -20.701 1.00 56.31 196 GLU A C 1
ATOM 1421 O O . GLU A 1 216 ? 33.584 -13.913 -21.846 1.00 55.68 196 GLU A O 1
ATOM 1427 N N . GLY A 1 217 ? 34.832 -13.373 -20.052 1.00 56.41 197 GLY A N 1
ATOM 1428 C CA . GLY A 1 217 ? 35.363 -12.148 -20.645 1.00 56.99 197 GLY A CA 1
ATOM 1429 C C . GLY A 1 217 ? 34.614 -10.896 -20.219 1.00 57.00 197 GLY A C 1
ATOM 1430 O O . GLY A 1 217 ? 35.143 -9.787 -20.317 1.00 58.23 197 GLY A O 1
ATOM 1431 N N . GLN A 1 218 ? 33.385 -11.073 -19.740 1.00 55.24 198 GLN A N 1
ATOM 1432 C CA . GLN A 1 218 ? 32.559 -9.953 -19.292 1.00 53.53 198 GLN A CA 1
ATOM 1433 C C . GLN A 1 218 ? 32.732 -9.686 -17.800 1.00 52.33 198 GLN A C 1
ATOM 1434 O O . GLN A 1 218 ? 32.743 -10.626 -17.005 1.00 52.96 198 GLN A O 1
ATOM 1440 N N . PRO A 1 219 ? 32.872 -8.403 -17.414 1.00 52.26 199 PRO A N 1
ATOM 1441 C CA . PRO A 1 219 ? 32.931 -8.041 -15.997 1.00 51.33 199 PRO A CA 1
ATOM 1442 C C . PRO A 1 219 ? 31.630 -8.427 -15.298 1.00 49.96 199 PRO A C 1
ATOM 1443 O O . PRO A 1 219 ? 30.551 -8.053 -15.761 1.00 48.79 199 PRO A O 1
ATOM 1447 N N . ALA A 1 220 ? 31.738 -9.166 -14.196 1.00 49.92 200 ALA A N 1
ATOM 1448 C CA . ALA A 1 220 ? 30.568 -9.738 -13.525 1.00 49.44 200 ALA A CA 1
ATOM 1449 C C . ALA A 1 220 ? 30.298 -9.143 -12.140 1.00 48.99 200 ALA A C 1
ATOM 1450 O O . ALA A 1 220 ? 31.212 -9.004 -11.328 1.00 48.98 200 ALA A O 1
ATOM 1452 N N . SER A 1 221 ? 29.035 -8.811 -11.878 1.00 48.19 201 SER A N 1
ATOM 1453 C CA . SER A 1 221 ? 28.610 -8.325 -10.561 1.00 46.83 201 SER A CA 1
ATOM 1454 C C . SER A 1 221 ? 27.913 -9.403 -9.723 1.00 45.68 201 SER A C 1
ATOM 1455 O O . SER A 1 221 ? 27.731 -9.236 -8.516 1.00 45.29 201 SER A O 1
ATOM 1458 N N . TRP A 1 222 ? 27.517 -10.500 -10.370 1.00 43.86 202 TRP A N 1
ATOM 1459 C CA . TRP A 1 222 ? 26.883 -11.624 -9.678 1.00 41.20 202 TRP A CA 1
ATOM 1460 C C . TRP A 1 222 ? 27.292 -12.969 -10.272 1.00 41.15 202 TRP A C 1
ATOM 1461 O O . TRP A 1 222 ? 27.826 -13.031 -11.377 1.00 40.23 202 TRP A O 1
ATOM 1472 N N . GLU A 1 223 ? 27.016 -14.037 -9.528 1.00 41.85 203 GLU A N 1
ATOM 1473 C CA . GLU A 1 223 ? 27.278 -15.398 -9.971 1.00 43.21 203 GLU A CA 1
ATOM 1474 C C . GLU A 1 223 ? 26.171 -16.314 -9.454 1.00 42.13 203 GLU A C 1
ATOM 1475 O O . GLU A 1 223 ? 25.943 -16.381 -8.247 1.00 43.47 203 GLU A O 1
ATOM 1481 N N . PRO A 1 224 ? 25.473 -17.018 -10.366 1.00 41.50 204 PRO A N 1
ATOM 1482 C CA . PRO A 1 224 ? 24.409 -17.930 -9.944 1.00 40.05 204 PRO A CA 1
ATOM 1483 C C . PRO A 1 224 ? 24.901 -19.350 -9.668 1.00 40.11 204 PRO A C 1
ATOM 1484 O O . PRO A 1 224 ? 25.952 -19.754 -10.162 1.00 41.06 204 PRO A O 1
ATOM 1488 N N . ARG A 1 225 ? 24.142 -20.088 -8.865 1.00 39.28 205 ARG A N 1
ATOM 1489 C CA . ARG A 1 225 ? 24.323 -21.529 -8.742 1.00 40.15 205 ARG A CA 1
ATOM 1490 C C . ARG A 1 225 ? 22.970 -22.188 -8.498 1.00 39.63 205 ARG A C 1
ATOM 1491 O O . ARG A 1 225 ? 21.987 -21.512 -8.176 1.00 38.41 205 ARG A O 1
ATOM 1499 N N . ILE A 1 226 ? 22.925 -23.505 -8.674 1.00 39.52 206 ILE A N 1
ATOM 1500 C CA . ILE A 1 226 ? 21.722 -24.281 -8.404 1.00 39.81 206 ILE A CA 1
ATOM 1501 C C . ILE A 1 226 ? 22.082 -25.347 -7.378 1.00 39.90 206 ILE A C 1
ATOM 1502 O O . ILE A 1 226 ? 23.010 -26.131 -7.597 1.00 40.14 206 ILE A O 1
ATOM 1507 N N . VAL A 1 227 ? 21.359 -25.365 -6.259 1.00 39.36 207 VAL A N 1
ATOM 1508 C CA . VAL A 1 227 ? 21.670 -26.288 -5.161 1.00 40.24 207 VAL A CA 1
ATOM 1509 C C . VAL A 1 227 ? 21.546 -27.732 -5.642 1.00 40.58 207 VAL A C 1
ATOM 1510 O O . VAL A 1 227 ? 20.524 -28.119 -6.204 1.00 41.91 207 VAL A O 1
ATOM 1514 N N . GLY A 1 228 ? 22.608 -28.509 -5.447 1.00 40.37 208 GLY A N 1
ATOM 1515 C CA . GLY A 1 228 ? 22.606 -29.924 -5.806 1.00 39.73 208 GLY A CA 1
ATOM 1516 C C . GLY A 1 228 ? 23.008 -30.220 -7.239 1.00 39.39 208 GLY A C 1
ATOM 1517 O O . GLY A 1 228 ? 23.049 -31.379 -7.640 1.00 38.45 208 GLY A O 1
ATOM 1518 N N . PHE A 1 229 ? 23.288 -29.170 -8.010 1.00 39.18 209 PHE A N 1
ATOM 1519 C CA . PHE A 1 229 ? 23.810 -29.295 -9.369 1.00 40.47 209 PHE A CA 1
ATOM 1520 C C . PHE A 1 229 ? 25.308 -29.026 -9.321 1.00 41.22 209 PHE A C 1
ATOM 1521 O O . PHE A 1 229 ? 25.760 -28.174 -8.561 1.00 40.89 209 PHE A O 1
ATOM 1529 N N . THR A 1 230 ? 26.072 -29.732 -10.149 1.00 42.28 210 THR A N 1
ATOM 1530 C CA . THR A 1 230 ? 27.500 -29.442 -10.298 1.00 42.94 210 THR A CA 1
ATOM 1531 C C . THR A 1 230 ? 27.682 -28.223 -11.206 1.00 43.49 210 THR A C 1
ATOM 1532 O O . THR A 1 230 ? 26.724 -27.790 -11.862 1.00 42.65 210 THR A O 1
ATOM 1536 N N . ASP A 1 231 ? 28.897 -27.665 -11.228 1.00 44.30 211 ASP A N 1
ATOM 1537 C CA . ASP A 1 231 ? 29.224 -26.518 -12.089 1.00 45.23 211 ASP A CA 1
ATOM 1538 C C . ASP A 1 231 ? 28.938 -26.831 -13.560 1.00 44.83 211 ASP A C 1
ATOM 1539 O O . ASP A 1 231 ? 28.412 -25.991 -14.294 1.00 44.79 211 ASP A O 1
ATOM 1544 N N . HIS A 1 232 ? 29.296 -28.046 -13.971 1.00 44.17 212 HIS A N 1
ATOM 1545 C CA . HIS A 1 232 ? 29.033 -28.550 -15.317 1.00 43.63 212 HIS A CA 1
ATOM 1546 C C . HIS A 1 232 ? 27.532 -28.529 -15.645 1.00 42.14 212 HIS A C 1
ATOM 1547 O O . HIS A 1 232 ? 27.127 -28.071 -16.718 1.00 40.28 212 HIS A O 1
ATOM 1554 N N . GLU A 1 233 ? 26.719 -29.016 -14.709 1.00 41.40 213 GLU A N 1
ATOM 1555 C CA . GLU A 1 233 ? 25.269 -29.103 -14.893 1.00 41.17 213 GLU A CA 1
ATOM 1556 C C . GLU A 1 233 ? 24.585 -27.728 -14.953 1.00 40.73 213 GLU A C 1
ATOM 1557 O O . GLU A 1 233 ? 23.704 -27.493 -15.788 1.00 40.21 213 GLU A O 1
ATOM 1563 N N . THR A 1 234 ? 25.000 -26.829 -14.065 1.00 39.80 214 THR A N 1
ATOM 1564 C CA . THR A 1 234 ? 24.467 -25.468 -14.015 1.00 39.53 214 THR A CA 1
ATOM 1565 C C . THR A 1 234 ? 24.827 -24.665 -15.273 1.00 39.63 214 THR A C 1
ATOM 1566 O O . THR A 1 234 ? 23.975 -23.966 -15.831 1.00 39.48 214 THR A O 1
ATOM 1570 N N . GLN A 1 235 ? 26.078 -24.778 -15.713 1.00 39.32 215 GLN A N 1
ATOM 1571 C CA . GLN A 1 235 ? 26.533 -24.129 -16.941 1.00 40.93 215 GLN A CA 1
ATOM 1572 C C . GLN A 1 235 ? 25.725 -24.627 -18.136 1.00 39.50 215 GLN A C 1
ATOM 1573 O O . GLN A 1 235 ? 25.280 -23.833 -18.967 1.00 38.21 215 GLN A O 1
ATOM 1579 N N . ALA A 1 236 ? 25.537 -25.943 -18.209 1.00 38.33 216 ALA A N 1
ATOM 1580 C CA . ALA A 1 236 ? 24.770 -26.555 -19.286 1.00 37.89 216 ALA A CA 1
ATOM 1581 C C . ALA A 1 236 ? 23.299 -26.126 -19.272 1.00 37.31 216 ALA A C 1
ATOM 1582 O O . ALA A 1 236 ? 22.718 -25.890 -20.336 1.00 36.58 216 ALA A O 1
ATOM 1584 N N . PHE A 1 237 ? 22.709 -26.030 -18.078 1.00 36.81 217 PHE A N 1
ATOM 1585 C CA . PHE A 1 237 ? 21.303 -25.621 -17.937 1.00 37.25 217 PHE A CA 1
ATOM 1586 C C . PHE A 1 237 ? 21.068 -24.192 -18.419 1.00 37.66 217 PHE A C 1
ATOM 1587 O O . PHE A 1 237 ? 20.159 -23.950 -19.212 1.00 38.71 217 PHE A O 1
ATOM 1595 N N . PHE A 1 238 ? 21.879 -23.252 -17.936 1.00 38.36 218 PHE A N 1
ATOM 1596 C CA . PHE A 1 238 ? 21.746 -21.853 -18.340 1.00 39.39 218 PHE A CA 1
ATOM 1597 C C . PHE A 1 238 ? 21.994 -21.643 -19.833 1.00 39.73 218 PHE A C 1
ATOM 1598 O O . PHE A 1 238 ? 21.317 -20.835 -20.468 1.00 38.52 218 PHE A O 1
ATOM 1606 N N . GLN A 1 239 ? 22.954 -22.380 -20.387 1.00 41.30 219 GLN A N 1
ATOM 1607 C CA . GLN A 1 239 ? 23.211 -22.344 -21.821 1.00 42.45 219 GLN A CA 1
ATOM 1608 C C . GLN A 1 239 ? 21.958 -22.776 -22.592 1.00 40.83 219 GLN A C 1
ATOM 1609 O O . GLN A 1 239 ? 21.513 -22.073 -23.500 1.00 40.18 219 GLN A O 1
ATOM 1615 N N . GLU A 1 240 ? 21.387 -23.918 -22.216 1.00 39.79 220 GLU A N 1
ATOM 1616 C CA . GLU A 1 240 ? 20.214 -24.461 -22.908 1.00 40.00 220 GLU A CA 1
ATOM 1617 C C . GLU A 1 240 ? 18.973 -23.582 -22.712 1.00 39.29 220 GLU A C 1
ATOM 1618 O O . GLU A 1 240 ? 18.273 -23.272 -23.675 1.00 39.00 220 GLU A O 1
ATOM 1624 N N . LEU A 1 241 ? 18.709 -23.180 -21.470 1.00 39.10 221 LEU A N 1
ATOM 1625 C CA . LEU A 1 241 ? 17.580 -22.292 -21.175 1.00 37.77 221 LEU A CA 1
ATOM 1626 C C . LEU A 1 241 ? 17.725 -20.965 -21.917 1.00 36.84 221 LEU A C 1
ATOM 1627 O O . LEU A 1 241 ? 16.772 -20.484 -22.534 1.00 36.61 221 LEU A O 1
ATOM 1632 N N . GLY A 1 242 ? 18.927 -20.394 -21.866 1.00 36.83 222 GLY A N 1
ATOM 1633 C CA . GLY A 1 242 ? 19.228 -19.136 -22.557 1.00 36.36 222 GLY A CA 1
ATOM 1634 C C . GLY A 1 242 ? 18.924 -19.190 -24.042 1.00 35.63 222 GLY A C 1
ATOM 1635 O O . GLY A 1 242 ? 18.386 -18.234 -24.601 1.00 36.86 222 GLY A O 1
ATOM 1636 N N . ALA A 1 243 ? 19.263 -20.314 -24.676 1.00 35.43 223 ALA A N 1
ATOM 1637 C CA . ALA A 1 243 ? 19.008 -20.516 -26.101 1.00 35.80 223 ALA A CA 1
ATOM 1638 C C . ALA A 1 243 ? 17.509 -20.601 -26.398 1.00 35.95 223 ALA A C 1
ATOM 1639 O O . ALA A 1 243 ? 17.047 -20.064 -27.405 1.00 34.97 223 ALA A O 1
ATOM 1641 N N . PHE A 1 244 ? 16.757 -21.268 -25.519 1.00 35.37 224 PHE A N 1
ATOM 1642 C CA . PHE A 1 244 ? 15.305 -21.370 -25.685 1.00 35.23 224 PHE A CA 1
ATOM 1643 C C . PHE A 1 244 ? 14.622 -20.010 -25.548 1.00 34.13 224 PHE A C 1
ATOM 1644 O O . PHE A 1 244 ? 13.737 -19.676 -26.334 1.00 34.54 224 PHE A O 1
ATOM 1652 N N . LEU A 1 245 ? 15.040 -19.241 -24.547 1.00 33.27 225 LEU A N 1
ATOM 1653 C CA . LEU A 1 245 ? 14.464 -17.929 -24.264 1.00 34.39 225 LEU A CA 1
ATOM 1654 C C . LEU A 1 245 ? 14.775 -16.895 -25.343 1.00 35.27 225 LEU A C 1
ATOM 1655 O O . LEU A 1 245 ? 14.032 -15.925 -25.498 1.00 36.19 225 LEU A O 1
ATOM 1660 N N . LYS A 1 246 ? 15.862 -17.109 -26.085 1.00 35.37 226 LYS A N 1
ATOM 1661 C CA . LYS A 1 246 ? 16.285 -16.173 -27.132 1.00 36.81 226 LYS A CA 1
ATOM 1662 C C . LYS A 1 246 ? 15.688 -16.440 -28.522 1.00 37.67 226 LYS A C 1
ATOM 1663 O O . LYS A 1 246 ? 16.001 -15.734 -29.485 1.00 38.25 226 LYS A O 1
ATOM 1669 N N . GLN A 1 247 ? 14.833 -17.455 -28.625 1.00 37.49 227 GLN A N 1
ATOM 1670 C CA . GLN A 1 247 ? 14.093 -17.711 -29.862 1.00 37.91 227 GLN A CA 1
ATOM 1671 C C . GLN A 1 247 ? 13.144 -16.551 -30.170 1.00 37.34 227 GLN A C 1
ATOM 1672 O O . GLN A 1 247 ? 12.493 -16.030 -29.258 1.00 36.55 227 GLN A O 1
ATOM 1678 N N . PRO A 1 248 ? 13.054 -16.155 -31.457 1.00 37.35 228 PRO A N 1
ATOM 1679 C CA . PRO A 1 248 ? 12.310 -14.958 -31.875 1.00 36.76 228 PRO A CA 1
ATOM 1680 C C . PRO A 1 248 ? 10.855 -14.913 -31.398 1.00 36.01 228 PRO A C 1
ATOM 1681 O O . PRO A 1 248 ? 10.318 -13.828 -31.197 1.00 35.28 228 PRO A O 1
ATOM 1685 N N . ARG A 1 249 ? 10.225 -16.075 -31.219 1.00 35.92 229 ARG A N 1
ATOM 1686 C CA . ARG A 1 249 ? 8.851 -16.128 -30.693 1.00 35.16 229 ARG A CA 1
ATOM 1687 C C . ARG A 1 249 ? 8.723 -15.428 -29.328 1.00 33.99 229 ARG A C 1
ATOM 1688 O O . ARG A 1 249 ? 7.693 -14.825 -29.037 1.00 33.18 229 ARG A O 1
ATOM 1696 N N . TYR A 1 250 ? 9.777 -15.493 -28.515 1.00 34.03 230 TYR A N 1
ATOM 1697 C CA . TYR A 1 250 ? 9.757 -14.957 -27.147 1.00 34.26 230 TYR A CA 1
ATOM 1698 C C . TYR A 1 250 ? 10.621 -13.708 -26.957 1.00 34.99 230 TYR A C 1
ATOM 1699 O O . TYR A 1 250 ? 10.488 -13.002 -25.960 1.00 35.04 230 TYR A O 1
ATOM 1708 N N . TYR A 1 251 ? 11.493 -13.438 -27.923 1.00 35.85 231 TYR A N 1
ATOM 1709 C CA . TYR A 1 251 ? 12.654 -12.577 -27.705 1.00 35.89 231 TYR A CA 1
ATOM 1710 C C . TYR A 1 251 ? 12.629 -11.337 -28.598 1.00 36.46 231 TYR A C 1
ATOM 1711 O O . TYR A 1 251 ? 12.481 -11.443 -29.818 1.00 36.44 231 TYR A O 1
ATOM 1720 N N . TYR A 1 252 ? 12.761 -10.165 -27.983 1.00 36.26 232 TYR A N 1
ATOM 1721 C CA . TYR A 1 252 ? 12.840 -8.905 -28.723 1.00 38.12 232 TYR A CA 1
ATOM 1722 C C . TYR A 1 252 ? 14.176 -8.202 -28.472 1.00 38.15 232 TYR A C 1
ATOM 1723 O O . TYR A 1 252 ? 14.624 -8.110 -27.329 1.00 36.44 232 TYR A O 1
ATOM 1732 N N . LYS A 1 253 ? 14.803 -7.719 -29.546 1.00 38.68 233 LYS A N 1
ATOM 1733 C CA . LYS A 1 253 ? 16.075 -6.992 -29.450 1.00 40.65 233 LYS A CA 1
ATOM 1734 C C . LYS A 1 253 ? 15.838 -5.532 -29.806 1.00 41.35 233 LYS A C 1
ATOM 1735 O O . LYS A 1 253 ? 15.419 -5.223 -30.925 1.00 41.19 233 LYS A O 1
ATOM 1741 N N . HIS A 1 254 ? 16.092 -4.636 -28.856 1.00 41.12 234 HIS A N 1
ATOM 1742 C CA . HIS A 1 254 ? 15.967 -3.209 -29.128 1.00 41.55 234 HIS A CA 1
ATOM 1743 C C . HIS A 1 254 ? 17.321 -2.539 -29.325 1.00 41.14 234 HIS A C 1
ATOM 1744 O O . HIS A 1 254 ? 18.107 -2.411 -28.384 1.00 41.75 234 HIS A O 1
ATOM 1751 N N . PHE A 1 255 ? 17.581 -2.109 -30.554 1.00 40.46 235 PHE A N 1
ATOM 1752 C CA . PHE A 1 255 ? 18.780 -1.341 -30.862 1.00 41.12 235 PHE A CA 1
ATOM 1753 C C . PHE A 1 255 ? 18.461 0.146 -30.767 1.00 40.59 235 PHE A C 1
ATOM 1754 O O . PHE A 1 255 ? 17.511 0.631 -31.384 1.00 40.97 235 PHE A O 1
ATOM 1762 N N . TRP A 1 256 ? 19.263 0.848 -29.974 1.00 40.14 236 TRP A N 1
ATOM 1763 C CA . TRP A 1 256 ? 18.920 2.175 -29.479 1.00 40.76 236 TRP A CA 1
ATOM 1764 C C . TRP A 1 256 ? 19.142 3.314 -30.462 1.00 41.98 236 TRP A C 1
ATOM 1765 O O . TRP A 1 256 ? 20.132 3.334 -31.191 1.00 42.48 236 TRP A O 1
ATOM 1776 N N . GLU A 1 257 ? 18.205 4.261 -30.451 1.00 43.61 237 GLU A N 1
ATOM 1777 C CA . GLU A 1 257 ? 18.315 5.530 -31.171 1.00 45.71 237 GLU A CA 1
ATOM 1778 C C . GLU A 1 257 ? 17.911 6.670 -30.240 1.00 45.01 237 GLU A C 1
ATOM 1779 O O . GLU A 1 257 ? 17.045 6.490 -29.375 1.00 45.03 237 GLU A O 1
ATOM 1785 N N . ASP A 1 258 ? 18.526 7.838 -30.420 1.00 43.56 238 ASP A N 1
ATOM 1786 C CA . ASP A 1 258 ? 18.130 9.049 -29.695 1.00 43.58 238 ASP A CA 1
ATOM 1787 C C . ASP A 1 258 ? 16.612 9.194 -29.655 1.00 42.71 238 ASP A C 1
ATOM 1788 O O . ASP A 1 258 ? 15.949 9.104 -30.686 1.00 43.89 238 ASP A O 1
ATOM 1793 N N . GLY A 1 259 ? 16.068 9.407 -28.461 1.00 42.76 239 GLY A N 1
ATOM 1794 C CA . GLY A 1 259 ? 14.633 9.623 -28.298 1.00 42.19 239 GLY A CA 1
ATOM 1795 C C . GLY A 1 259 ? 13.798 8.366 -28.134 1.00 42.24 239 GLY A C 1
ATOM 1796 O O . GLY A 1 259 ? 12.569 8.445 -28.042 1.00 43.18 239 GLY A O 1
ATOM 1797 N N . ASP A 1 260 ? 14.454 7.206 -28.106 1.00 41.93 240 ASP A N 1
ATOM 1798 C CA . ASP A 1 260 ? 13.766 5.943 -27.841 1.00 41.44 240 ASP A CA 1
ATOM 1799 C C . ASP A 1 260 ? 13.381 5.850 -26.368 1.00 41.62 240 ASP A C 1
ATOM 1800 O O . ASP A 1 260 ? 14.171 6.205 -25.491 1.00 41.14 240 ASP A O 1
ATOM 1805 N N . LEU A 1 261 ? 12.164 5.382 -26.104 1.00 41.20 241 LEU A N 1
ATOM 1806 C CA . LEU A 1 261 ? 11.754 5.029 -24.747 1.00 40.94 241 LEU A CA 1
ATOM 1807 C C . LEU A 1 261 ? 11.277 3.577 -24.702 1.00 40.45 241 LEU A C 1
ATOM 1808 O O . LEU A 1 261 ? 10.344 3.195 -25.419 1.00 41.13 241 LEU A O 1
ATOM 1813 N N . LEU A 1 262 ? 11.935 2.774 -23.869 1.00 38.60 242 LEU A N 1
ATOM 1814 C CA . LEU A 1 262 ? 11.530 1.394 -23.637 1.00 38.03 242 LEU A CA 1
ATOM 1815 C C . LEU A 1 262 ? 10.993 1.241 -22.216 1.00 37.74 242 LEU A C 1
ATOM 1816 O O . LEU A 1 262 ? 11.709 1.490 -21.238 1.00 37.74 242 LEU A O 1
ATOM 1821 N N . ILE A 1 263 ? 9.723 0.855 -22.112 1.00 36.36 243 ILE A N 1
ATOM 1822 C CA . ILE A 1 263 ? 9.105 0.584 -20.821 1.00 35.53 243 ILE A CA 1
ATOM 1823 C C . ILE A 1 263 ? 8.820 -0.908 -20.697 1.00 35.53 243 ILE A C 1
ATOM 1824 O O . ILE A 1 263 ? 8.310 -1.534 -21.632 1.00 35.42 243 ILE A O 1
ATOM 1829 N N . MET A 1 264 ? 9.146 -1.467 -19.537 1.00 34.61 244 MET A N 1
ATOM 1830 C CA . MET A 1 264 ? 8.893 -2.875 -19.260 1.00 34.73 244 MET A CA 1
ATOM 1831 C C . MET A 1 264 ? 8.079 -3.049 -17.988 1.00 34.08 244 MET A C 1
ATOM 1832 O O . MET A 1 264 ? 8.295 -2.342 -17.004 1.00 33.44 244 MET A O 1
ATOM 1837 N N . ASP A 1 265 ? 7.137 -3.991 -18.014 1.00 33.64 245 ASP A N 1
ATOM 1838 C CA . ASP A 1 265 ? 6.550 -4.490 -16.782 1.00 32.62 245 ASP A CA 1
ATOM 1839 C C . ASP A 1 265 ? 7.489 -5.575 -16.267 1.00 32.91 245 ASP A C 1
ATOM 1840 O O . ASP A 1 265 ? 7.571 -6.669 -16.835 1.00 31.96 245 ASP A O 1
A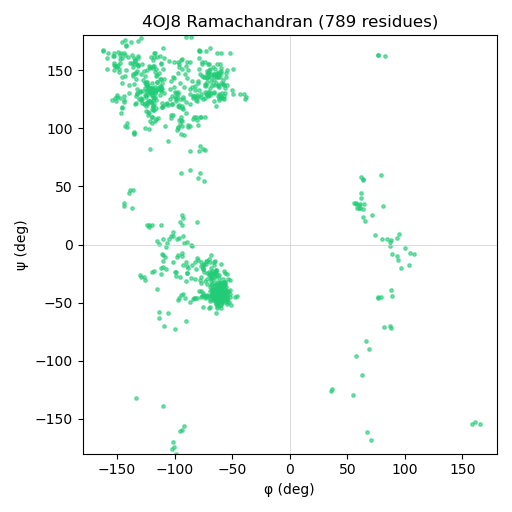TOM 1845 N N . ASN A 1 266 ? 8.195 -5.244 -15.189 1.00 32.82 246 ASN A N 1
ATOM 1846 C CA . ASN A 1 266 ? 9.272 -6.061 -14.625 1.00 32.63 246 ASN A CA 1
ATOM 1847 C C . ASN A 1 266 ? 8.806 -7.420 -14.084 1.00 32.50 246 ASN A C 1
ATOM 1848 O O . ASN A 1 266 ? 9.623 -8.303 -13.809 1.00 32.88 246 ASN A O 1
ATOM 1853 N N . ARG A 1 267 ? 7.495 -7.572 -13.922 1.00 31.87 247 ARG A N 1
ATOM 1854 C CA . ARG A 1 267 ? 6.900 -8.814 -13.430 1.00 31.94 247 ARG A CA 1
ATOM 1855 C C . ARG A 1 267 ? 6.603 -9.757 -14.593 1.00 31.31 247 ARG A C 1
ATOM 1856 O O . ARG A 1 267 ? 6.457 -10.964 -14.405 1.00 30.28 247 ARG A O 1
ATOM 1864 N N . ARG A 1 268 ? 6.524 -9.188 -15.793 1.00 31.02 248 ARG A N 1
ATOM 1865 C CA . ARG A 1 268 ? 5.992 -9.892 -16.960 1.00 32.05 248 ARG A CA 1
ATOM 1866 C C . ARG A 1 268 ? 7.071 -10.285 -17.967 1.00 31.51 248 ARG A C 1
ATOM 1867 O O . ARG A 1 268 ? 6.872 -11.186 -18.784 1.00 32.47 248 ARG A O 1
ATOM 1875 N N . VAL A 1 269 ? 8.210 -9.600 -17.913 1.00 31.87 249 VAL A N 1
ATOM 1876 C CA . VAL A 1 269 ? 9.328 -9.908 -18.800 1.00 30.98 249 VAL A CA 1
ATOM 1877 C C . VAL A 1 269 ? 10.609 -10.000 -17.991 1.00 31.95 249 VAL A C 1
ATOM 1878 O O . VAL A 1 269 ? 10.656 -9.558 -16.842 1.00 32.55 249 VAL A O 1
ATOM 1882 N N . ILE A 1 270 ? 11.631 -10.614 -18.574 1.00 31.74 250 ILE A N 1
ATOM 1883 C CA . ILE A 1 270 ? 12.994 -10.459 -18.080 1.00 31.46 250 ILE A CA 1
ATOM 1884 C C . ILE A 1 270 ? 13.789 -9.815 -19.204 1.00 32.81 250 ILE A C 1
ATOM 1885 O O . ILE A 1 270 ? 13.332 -9.777 -20.349 1.00 32.70 250 ILE A O 1
ATOM 1890 N N . HIS A 1 271 ? 14.969 -9.302 -18.881 1.00 33.34 251 HIS A N 1
ATOM 1891 C CA . HIS A 1 271 ? 15.709 -8.517 -19.848 1.00 34.46 251 HIS A CA 1
ATOM 1892 C C . HIS A 1 271 ? 17.209 -8.635 -19.688 1.00 35.51 251 HIS A C 1
ATOM 1893 O O . HIS A 1 271 ? 17.716 -9.116 -18.667 1.00 34.60 251 HIS A O 1
ATOM 1900 N N . GLU A 1 272 ? 17.909 -8.174 -20.717 1.00 36.46 252 GLU A N 1
ATOM 1901 C CA . GLU A 1 272 ? 19.346 -8.309 -20.795 1.00 39.19 252 GLU A CA 1
ATOM 1902 C C . GLU A 1 272 ? 19.933 -7.113 -21.562 1.00 39.36 252 GLU A C 1
ATOM 1903 O O . GLU A 1 272 ? 19.246 -6.497 -22.380 1.00 39.72 252 GLU A O 1
ATOM 1909 N N . ARG A 1 273 ? 21.169 -6.743 -21.242 1.00 38.74 253 ARG A N 1
ATOM 1910 C CA . ARG A 1 273 ? 21.928 -5.820 -22.089 1.00 38.77 253 ARG A CA 1
ATOM 1911 C C . ARG A 1 273 ? 23.069 -6.573 -22.751 1.00 38.75 253 ARG A C 1
ATOM 1912 O O . ARG A 1 273 ? 23.780 -7.341 -22.100 1.00 39.23 253 ARG A O 1
ATOM 1920 N N . GLU A 1 274 ? 23.232 -6.353 -24.051 1.00 39.69 254 GLU A N 1
ATOM 1921 C CA . GLU A 1 274 ? 24.326 -6.955 -24.791 1.00 40.45 254 GLU A CA 1
ATOM 1922 C C . GLU A 1 274 ? 25.514 -5.999 -24.760 1.00 41.75 254 GLU A C 1
ATOM 1923 O O . GLU A 1 274 ? 25.335 -4.777 -24.714 1.00 40.64 254 GLU A O 1
ATOM 1929 N N . GLU A 1 275 ? 26.723 -6.559 -24.748 1.00 42.71 255 GLU A N 1
ATOM 1930 C CA . GLU A 1 275 ? 27.950 -5.765 -24.613 1.00 44.36 255 GLU A CA 1
ATOM 1931 C C . GLU A 1 275 ? 28.072 -4.655 -25.667 1.00 44.41 255 GLU A C 1
ATOM 1932 O O . GLU A 1 275 ? 27.552 -4.773 -26.779 1.00 43.92 255 GLU A O 1
ATOM 1938 N N . PHE A 1 276 ? 28.744 -3.571 -25.297 1.00 44.64 256 PHE A N 1
ATOM 1939 C CA . PHE A 1 276 ? 29.113 -2.534 -26.260 1.00 45.63 256 PHE A CA 1
ATOM 1940 C C . PHE A 1 276 ? 30.534 -2.032 -25.989 1.00 46.60 256 PHE A C 1
ATOM 1941 O O . PHE A 1 276 ? 30.795 -0.829 -25.974 1.00 46.58 256 PHE A O 1
ATOM 1949 N N . ASN A 1 277 ? 31.452 -2.981 -25.800 1.00 48.62 257 ASN A N 1
ATOM 1950 C CA . ASN A 1 277 ? 32.823 -2.680 -25.379 1.00 51.28 257 ASN A CA 1
ATOM 1951 C C . ASN A 1 277 ? 33.722 -2.158 -26.503 1.00 52.99 257 ASN A C 1
ATOM 1952 O O . ASN A 1 277 ? 34.732 -2.771 -26.858 1.00 54.16 257 ASN A O 1
ATOM 1957 N N . ASP A 1 278 ? 33.328 -1.015 -27.053 1.00 54.38 258 ASP A N 1
ATOM 1958 C CA . ASP A 1 278 ? 34.134 -0.264 -28.002 1.00 55.35 258 ASP A CA 1
ATOM 1959 C C . ASP A 1 278 ? 34.105 1.186 -27.528 1.00 55.23 258 ASP A C 1
ATOM 1960 O O . ASP A 1 278 ? 33.036 1.732 -27.268 1.00 55.00 258 ASP A O 1
ATOM 1965 N N . ASP A 1 279 ? 35.281 1.798 -27.414 1.00 56.12 259 ASP A N 1
ATOM 1966 C CA . ASP A 1 279 ? 35.418 3.126 -26.800 1.00 55.91 259 ASP A CA 1
ATOM 1967 C C . ASP A 1 279 ? 34.884 4.266 -27.666 1.00 53.98 259 ASP A C 1
ATOM 1968 O O . ASP A 1 279 ? 34.658 5.373 -27.174 1.00 52.99 259 ASP A O 1
ATOM 1973 N N . ASP A 1 280 ? 34.689 3.989 -28.952 1.00 52.05 260 ASP A N 1
ATOM 1974 C CA . ASP A 1 280 ? 34.100 4.954 -29.870 1.00 51.39 260 ASP A CA 1
ATOM 1975 C C . ASP A 1 280 ? 32.591 5.081 -29.668 1.00 50.18 260 ASP A C 1
ATOM 1976 O O . ASP A 1 280 ? 31.993 6.085 -30.056 1.00 50.42 260 ASP A O 1
ATOM 1981 N N . ILE A 1 281 ? 31.985 4.064 -29.056 1.00 48.14 261 ILE A N 1
ATOM 1982 C CA . ILE A 1 281 ? 30.538 4.038 -28.829 1.00 46.37 261 ILE A CA 1
ATOM 1983 C C . ILE A 1 281 ? 30.114 5.020 -27.742 1.00 44.88 261 ILE A C 1
ATOM 1984 O O . ILE A 1 281 ? 30.674 5.030 -26.647 1.00 45.08 261 ILE A O 1
ATOM 1989 N N . VAL A 1 282 ? 29.120 5.844 -28.058 1.00 43.62 262 VAL A N 1
ATOM 1990 C CA . VAL A 1 282 ? 28.439 6.641 -27.048 1.00 43.12 262 VAL A CA 1
ATOM 1991 C C . VAL A 1 282 ? 27.053 6.024 -26.834 1.00 42.47 262 VAL A C 1
ATOM 1992 O O . VAL A 1 282 ? 26.274 5.885 -27.780 1.00 42.53 262 VAL A O 1
ATOM 1996 N N . ARG A 1 283 ? 26.773 5.628 -25.595 1.00 41.63 263 ARG A N 1
ATOM 1997 C CA . ARG A 1 283 ? 25.486 5.042 -25.223 1.00 40.95 263 ARG A CA 1
ATOM 1998 C C . ARG A 1 283 ? 25.091 5.564 -23.849 1.00 41.08 263 ARG A C 1
ATOM 1999 O O . ARG A 1 283 ? 25.648 5.158 -22.825 1.00 41.74 263 ARG A O 1
ATOM 2007 N N . ARG A 1 284 ? 24.143 6.492 -23.841 1.00 41.34 264 ARG A N 1
ATOM 2008 C CA . ARG A 1 284 ? 23.689 7.120 -22.612 1.00 42.32 264 ARG A CA 1
ATOM 2009 C C . ARG A 1 284 ? 22.185 6.915 -22.455 1.00 41.70 264 ARG A C 1
ATOM 2010 O O . ARG A 1 284 ? 21.388 7.455 -23.227 1.00 41.80 264 ARG A O 1
ATOM 2018 N N . LEU A 1 285 ? 21.812 6.109 -21.462 1.00 41.08 265 LEU A N 1
ATOM 2019 C CA . LEU A 1 285 ? 20.408 5.848 -21.144 1.00 40.69 265 LEU A CA 1
ATOM 2020 C C . LEU A 1 285 ? 20.067 6.377 -19.758 1.00 40.78 265 LEU A C 1
ATOM 2021 O O . LEU A 1 285 ? 20.909 6.358 -18.854 1.00 41.03 265 LEU A O 1
ATOM 2026 N N . TYR A 1 286 ? 18.834 6.848 -19.595 1.00 39.79 266 TYR A N 1
ATOM 2027 C CA . TYR A 1 286 ? 18.319 7.198 -18.277 1.00 41.21 266 TYR A CA 1
ATOM 2028 C C . TYR A 1 286 ? 17.356 6.106 -17.821 1.00 41.63 266 TYR A C 1
ATOM 2029 O O . TYR A 1 286 ? 16.495 5.664 -18.593 1.00 42.66 266 TYR A O 1
ATOM 2038 N N . ARG A 1 287 ? 17.512 5.667 -16.576 1.00 40.59 267 ARG A N 1
ATOM 2039 C CA . ARG A 1 287 ? 16.672 4.605 -16.032 1.00 40.95 267 ARG A CA 1
ATOM 2040 C C . ARG A 1 287 ? 15.819 5.070 -14.851 1.00 40.48 267 ARG A C 1
ATOM 2041 O O . ARG A 1 287 ? 16.314 5.719 -13.925 1.00 39.41 267 ARG A O 1
ATOM 2049 N N . GLY A 1 288 ? 14.528 4.748 -14.923 1.00 38.85 268 GLY A N 1
ATOM 2050 C CA . GLY A 1 288 ? 13.582 4.988 -13.836 1.00 38.13 268 GLY A CA 1
ATOM 2051 C C . GLY A 1 288 ? 12.895 3.690 -13.443 1.00 38.06 268 GLY A C 1
ATOM 2052 O O . GLY A 1 288 ? 12.712 2.801 -14.283 1.00 36.04 268 GLY A O 1
ATOM 2053 N N . GLN A 1 289 ? 12.516 3.586 -12.169 1.00 37.06 269 GLN A N 1
ATOM 2054 C CA . GLN A 1 289 ? 11.857 2.392 -11.632 1.00 37.71 269 GLN A CA 1
ATOM 2055 C C . GLN A 1 289 ? 10.734 2.773 -10.678 1.00 38.34 269 GLN A C 1
ATOM 2056 O O . GLN A 1 289 ? 10.934 3.594 -9.775 1.00 38.29 269 GLN A O 1
ATOM 2062 N N . THR A 1 290 ? 9.559 2.174 -10.882 1.00 36.86 270 THR A N 1
ATOM 2063 C CA . THR A 1 290 ? 8.401 2.424 -10.026 1.00 37.54 270 THR A CA 1
ATOM 2064 C C . THR A 1 290 ? 7.781 1.135 -9.501 1.00 38.39 270 THR A C 1
ATOM 2065 O O . THR A 1 290 ? 7.929 0.069 -10.105 1.00 36.92 270 THR A O 1
ATOM 2069 N N . ALA A 1 291 ? 7.090 1.240 -8.368 1.00 39.50 271 ALA A N 1
ATOM 2070 C CA . ALA A 1 291 ? 6.384 0.101 -7.788 1.00 41.13 271 ALA A CA 1
ATOM 2071 C C . ALA A 1 291 ? 5.136 0.525 -7.021 1.00 42.72 271 ALA A C 1
ATOM 2072 O O . ALA A 1 291 ? 5.037 1.665 -6.554 1.00 42.57 271 ALA A O 1
ATOM 2074 N N . ASP A 1 292 ? 4.186 -0.402 -6.922 1.00 43.96 272 ASP A N 1
ATOM 2075 C CA . ASP A 1 292 ? 3.036 -0.275 -6.039 1.00 47.32 272 ASP A CA 1
ATOM 2076 C C . ASP A 1 292 ? 3.108 -1.338 -4.948 1.00 48.92 272 ASP A C 1
ATOM 2077 O O . ASP A 1 292 ? 2.630 -1.124 -3.834 1.00 53.77 272 ASP A O 1
ATOM 2082 N N . SER B 1 22 ? 4.982 -19.045 -2.734 1.00 60.87 2 SER B N 1
ATOM 2083 C CA . SER B 1 22 ? 4.078 -19.532 -3.819 1.00 59.60 2 SER B CA 1
ATOM 2084 C C . SER B 1 22 ? 4.143 -21.049 -3.921 1.00 59.07 2 SER B C 1
ATOM 2085 O O . SER B 1 22 ? 5.225 -21.624 -4.068 1.00 60.08 2 SER B O 1
ATOM 2088 N N . GLU B 1 23 ? 2.985 -21.695 -3.837 1.00 57.35 3 GLU B N 1
ATOM 2089 C CA . GLU B 1 23 ? 2.910 -23.137 -4.039 1.00 56.65 3 GLU B CA 1
ATOM 2090 C C . GLU B 1 23 ? 2.308 -23.482 -5.395 1.00 54.29 3 GLU B C 1
ATOM 2091 O O . GLU B 1 23 ? 1.603 -22.673 -6.004 1.00 53.49 3 GLU B O 1
ATOM 2097 N N . ILE B 1 24 ? 2.614 -24.686 -5.863 1.00 52.86 4 ILE B N 1
ATOM 2098 C CA . ILE B 1 24 ? 2.154 -25.163 -7.156 1.00 51.05 4 ILE B CA 1
ATOM 2099 C C . ILE B 1 24 ? 1.108 -26.253 -6.947 1.00 49.13 4 ILE B C 1
ATOM 2100 O O . ILE B 1 24 ? 1.311 -27.175 -6.155 1.00 49.74 4 ILE B O 1
ATOM 2105 N N . VAL B 1 25 ? -0.021 -26.125 -7.636 1.00 45.34 5 VAL B N 1
ATOM 2106 C CA . VAL B 1 25 ? -0.984 -27.213 -7.721 1.00 44.17 5 VAL B CA 1
ATOM 2107 C C . VAL B 1 25 ? -0.810 -27.909 -9.072 1.00 44.18 5 VAL B C 1
ATOM 2108 O O . VAL B 1 25 ? -0.644 -27.247 -10.105 1.00 43.43 5 VAL B O 1
ATOM 2112 N N . LYS B 1 26 ? -0.808 -29.239 -9.052 1.00 43.38 6 LYS B N 1
ATOM 2113 C CA . LYS B 1 26 ? -0.772 -30.027 -10.277 1.00 43.11 6 LYS B CA 1
ATOM 2114 C C . LYS B 1 26 ? -2.096 -29.881 -11.011 1.00 41.87 6 LYS B C 1
ATOM 2115 O O . LYS B 1 26 ? -3.168 -29.940 -10.400 1.00 41.05 6 LYS B O 1
ATOM 2121 N N . PHE B 1 27 ? -2.015 -29.672 -12.320 1.00 41.00 7 PHE B N 1
ATOM 2122 C CA . PHE B 1 27 ? -3.204 -29.554 -13.155 1.00 39.95 7 PHE B CA 1
ATOM 2123 C C . PHE B 1 27 ? -2.909 -29.964 -14.590 1.00 40.05 7 PHE B C 1
ATOM 2124 O O . PHE B 1 27 ? -1.755 -30.026 -15.003 1.00 39.48 7 PHE B O 1
ATOM 2132 N N . ASN B 1 28 ? -3.967 -30.242 -15.340 1.00 40.51 8 ASN B N 1
ATOM 2133 C CA . ASN B 1 28 ? -3.865 -30.414 -16.778 1.00 40.71 8 ASN B CA 1
ATOM 2134 C C . ASN B 1 28 ? -4.732 -29.380 -17.489 1.00 39.58 8 ASN B C 1
ATOM 2135 O O . ASN B 1 28 ? -5.839 -29.090 -17.035 1.00 37.05 8 ASN B O 1
ATOM 2140 N N . PRO B 1 29 ? -4.221 -28.804 -18.595 1.00 40.16 9 PRO B N 1
ATOM 2141 C CA . PRO B 1 29 ? -5.000 -27.845 -19.377 1.00 39.16 9 PRO B CA 1
ATOM 2142 C C . PRO B 1 29 ? -6.288 -28.469 -19.906 1.00 39.00 9 PRO B C 1
ATOM 2143 O O . PRO B 1 29 ? -6.331 -29.663 -20.195 1.00 39.17 9 PRO B O 1
ATOM 2147 N N . VAL B 1 30 ? -7.331 -27.657 -20.012 1.00 38.37 10 VAL B N 1
ATOM 2148 C CA . VAL B 1 30 ? -8.595 -28.104 -20.568 1.00 37.67 10 VAL B CA 1
ATOM 2149 C C . VAL B 1 30 ? -8.612 -27.839 -22.074 1.00 38.35 10 VAL B C 1
ATOM 2150 O O . VAL B 1 30 ? -8.984 -28.709 -22.862 1.00 37.48 10 VAL B O 1
ATOM 2154 N N . MET B 1 31 ? -8.185 -26.640 -22.462 1.00 38.05 11 MET B N 1
ATOM 2155 C CA . MET B 1 31 ? -8.200 -26.221 -23.858 1.00 38.93 11 MET B CA 1
ATOM 2156 C C . MET B 1 31 ? -6.889 -26.574 -24.551 1.00 39.08 11 MET B C 1
ATOM 2157 O O . MET B 1 31 ? -5.847 -26.681 -23.899 1.00 39.52 11 MET B O 1
ATOM 2162 N N . ALA B 1 32 ? -6.949 -26.752 -25.871 1.00 38.45 12 ALA B N 1
ATOM 2163 C CA . ALA B 1 32 ? -5.760 -27.025 -26.685 1.00 38.04 12 ALA B CA 1
ATOM 2164 C C . ALA B 1 32 ? -4.762 -25.873 -26.595 1.00 37.57 12 ALA B C 1
ATOM 2165 O O . ALA B 1 32 ? -3.560 -26.084 -26.715 1.00 37.54 12 ALA B O 1
ATOM 2167 N N . SER B 1 33 ? -5.276 -24.664 -26.369 1.00 37.15 13 SER B N 1
ATOM 2168 C CA . SER B 1 33 ? -4.453 -23.462 -26.219 1.00 36.41 13 SER B CA 1
ATOM 2169 C C . SER B 1 33 ? -3.607 -23.460 -24.946 1.00 35.90 13 SER B C 1
ATOM 2170 O O . SER B 1 33 ? -2.625 -22.726 -24.862 1.00 36.79 13 SER B O 1
ATOM 2173 N N . GLY B 1 34 ? -3.994 -24.275 -23.964 1.00 35.55 14 GLY B N 1
ATOM 2174 C CA . GLY B 1 34 ? -3.355 -24.283 -22.638 1.00 35.07 14 GLY B CA 1
ATOM 2175 C C . GLY B 1 34 ? -4.219 -23.686 -21.530 1.00 34.45 14 GLY B C 1
ATOM 2176 O O . GLY B 1 34 ? -3.872 -23.766 -20.349 1.00 34.91 14 GLY B O 1
ATOM 2177 N N . PHE B 1 35 ? -5.346 -23.090 -21.919 1.00 34.13 15 PHE B N 1
ATOM 2178 C CA . PHE B 1 35 ? -6.302 -22.452 -20.999 1.00 33.04 15 PHE B CA 1
ATOM 2179 C C . PHE B 1 35 ? -7.113 -23.488 -20.208 1.00 33.05 15 PHE B C 1
ATOM 2180 O O . PHE B 1 35 ? -7.257 -24.634 -20.640 1.00 33.48 15 PHE B O 1
ATOM 2188 N N . GLY B 1 36 ? -7.644 -23.078 -19.056 1.00 32.73 16 GLY B N 1
ATOM 2189 C CA . GLY B 1 36 ? -8.406 -23.977 -18.178 1.00 34.45 16 GLY B CA 1
ATOM 2190 C C . GLY B 1 36 ? -7.532 -24.926 -17.375 1.00 36.08 16 GLY B C 1
ATOM 2191 O O . GLY B 1 36 ? -6.357 -25.127 -17.700 1.00 37.46 16 GLY B O 1
ATOM 2192 N N . ALA B 1 37 ? -8.109 -25.519 -16.328 1.00 36.21 17 ALA B N 1
ATOM 2193 C CA . ALA B 1 37 ? -7.380 -26.451 -15.467 1.00 35.80 17 ALA B CA 1
ATOM 2194 C C . ALA B 1 37 ? -8.254 -27.590 -14.919 1.00 35.70 17 ALA B C 1
ATOM 2195 O O . ALA B 1 37 ? -9.223 -27.343 -14.203 1.00 35.66 17 ALA B O 1
ATOM 2197 N N . TYR B 1 38 ? -7.911 -28.826 -15.281 1.00 36.02 18 TYR B N 1
ATOM 2198 C CA . TYR B 1 38 ? -8.418 -30.019 -14.596 1.00 37.07 18 TYR B CA 1
ATOM 2199 C C . TYR B 1 38 ? -7.542 -30.232 -13.374 1.00 37.62 18 TYR B C 1
ATOM 2200 O O . TYR B 1 38 ? -6.314 -30.266 -13.494 1.00 37.42 18 TYR B O 1
ATOM 2209 N N . ILE B 1 39 ? -8.157 -30.369 -12.203 1.00 37.14 19 ILE B N 1
ATOM 2210 C CA . ILE B 1 39 ? -7.406 -30.663 -10.986 1.00 38.01 19 ILE B CA 1
ATOM 2211 C C . ILE B 1 39 ? -8.024 -31.863 -10.275 1.00 39.63 19 ILE B C 1
ATOM 2212 O O . ILE B 1 39 ? -9.246 -31.928 -10.098 1.00 40.00 19 ILE B O 1
ATOM 2217 N N . ASP B 1 40 ? -7.173 -32.815 -9.891 1.00 40.86 20 ASP B N 1
ATOM 2218 C CA . ASP B 1 40 ? -7.593 -34.001 -9.136 1.00 42.36 20 ASP B CA 1
ATOM 2219 C C . ASP B 1 40 ? -8.170 -33.581 -7.786 1.00 42.79 20 ASP B C 1
ATOM 2220 O O . ASP B 1 40 ? -7.608 -32.717 -7.111 1.00 43.41 20 ASP B O 1
ATOM 2225 N N . HIS B 1 41 ? -9.281 -34.203 -7.397 1.00 43.48 21 HIS B N 1
ATOM 2226 C CA . HIS B 1 41 ? -10.010 -33.802 -6.191 1.00 45.70 21 HIS B CA 1
ATOM 2227 C C . HIS B 1 41 ? -9.125 -33.713 -4.940 1.00 46.10 21 HIS B C 1
ATOM 2228 O O . HIS B 1 41 ? -9.235 -32.757 -4.171 1.00 46.52 21 HIS B O 1
ATOM 2235 N N . ARG B 1 42 ? -8.233 -34.688 -4.772 1.00 47.59 22 ARG B N 1
ATOM 2236 C CA . ARG B 1 42 ? -7.299 -34.711 -3.643 1.00 49.69 22 ARG B CA 1
ATOM 2237 C C . ARG B 1 42 ? -6.276 -33.581 -3.735 1.00 47.58 22 ARG B C 1
ATOM 2238 O O . ARG B 1 42 ? -5.997 -32.915 -2.740 1.00 47.60 22 ARG B O 1
ATOM 2246 N N . ASP B 1 43 ? -5.738 -33.357 -4.933 1.00 46.32 23 ASP B N 1
ATOM 2247 C CA . ASP B 1 43 ? -4.827 -32.233 -5.172 1.00 45.20 23 ASP B CA 1
ATOM 2248 C C . ASP B 1 43 ? -5.508 -30.895 -4.877 1.00 43.65 23 ASP B C 1
ATOM 2249 O O . ASP B 1 43 ? -4.900 -29.997 -4.294 1.00 42.20 23 ASP B O 1
ATOM 2254 N N . PHE B 1 44 ? -6.775 -30.778 -5.272 1.00 42.57 24 PHE B N 1
ATOM 2255 C CA . PHE B 1 44 ? -7.553 -29.576 -5.007 1.00 42.80 24 PHE B CA 1
ATOM 2256 C C . PHE B 1 44 ? -7.745 -29.338 -3.507 1.00 43.92 24 PHE B C 1
ATOM 2257 O O . PHE B 1 44 ? -7.449 -28.252 -3.007 1.00 44.04 24 PHE B O 1
ATOM 2265 N N . LEU B 1 45 ? -8.235 -30.359 -2.802 1.00 45.62 25 LEU B N 1
ATOM 2266 C CA . LEU B 1 45 ? -8.503 -30.271 -1.358 1.00 46.33 25 LEU B CA 1
ATOM 2267 C C . LEU B 1 45 ? -7.258 -29.945 -0.528 1.00 45.69 25 LEU B C 1
ATOM 2268 O O . LEU B 1 45 ? -7.337 -29.200 0.452 1.00 45.40 25 LEU B O 1
ATOM 2273 N N . GLU B 1 46 ? -6.117 -30.496 -0.933 1.00 45.82 26 GLU B N 1
ATOM 2274 C CA . GLU B 1 46 ? -4.851 -30.257 -0.239 1.00 46.90 26 GLU B CA 1
ATOM 2275 C C . GLU B 1 46 ? -4.231 -28.892 -0.552 1.00 46.12 26 GLU B C 1
ATOM 2276 O O . GLU B 1 46 ? -3.382 -28.412 0.198 1.00 46.85 26 GLU B O 1
ATOM 2282 N N . ALA B 1 47 ? -4.660 -28.271 -1.649 1.00 44.74 27 ALA B N 1
ATOM 2283 C CA . ALA B 1 47 ? -4.079 -27.004 -2.099 1.00 43.99 27 ALA B CA 1
ATOM 2284 C C . ALA B 1 47 ? -4.517 -25.826 -1.240 1.00 43.27 27 ALA B C 1
ATOM 2285 O O . ALA B 1 47 ? -5.654 -25.774 -0.773 1.00 42.71 27 ALA B O 1
ATOM 2287 N N . LYS B 1 48 ? -3.605 -24.881 -1.034 1.00 43.46 28 LYS B N 1
ATOM 2288 C CA . LYS B 1 48 ? -3.960 -23.615 -0.403 1.00 43.75 28 LYS B CA 1
ATOM 2289 C C . LYS B 1 48 ? -4.952 -22.867 -1.288 1.00 42.36 28 LYS B C 1
ATOM 2290 O O . LYS B 1 48 ? -4.895 -22.961 -2.518 1.00 40.61 28 LYS B O 1
ATOM 2296 N N . THR B 1 49 ? -5.860 -22.135 -0.651 1.00 41.44 29 THR B N 1
ATOM 2297 C CA . THR B 1 49 ? -6.841 -21.308 -1.348 1.00 41.38 29 THR B CA 1
ATOM 2298 C C . THR B 1 49 ? -6.165 -20.340 -2.329 1.00 41.19 29 THR B C 1
ATOM 2299 O O . THR B 1 49 ? -6.569 -20.244 -3.494 1.00 41.08 29 THR B O 1
ATOM 2303 N N . GLU B 1 50 ? -5.131 -19.649 -1.851 1.00 41.84 30 GLU B N 1
ATOM 2304 C CA . GLU B 1 50 ? -4.360 -18.700 -2.659 1.00 42.97 30 GLU B CA 1
ATOM 2305 C C . GLU B 1 50 ? -3.769 -19.332 -3.927 1.00 41.40 30 GLU B C 1
ATOM 2306 O O . GLU B 1 50 ? -3.682 -18.674 -4.963 1.00 40.30 30 GLU B O 1
ATOM 2312 N N . THR B 1 51 ? -3.373 -20.602 -3.839 1.00 40.43 31 THR B N 1
ATOM 2313 C CA . THR B 1 51 ? -2.809 -21.324 -4.984 1.00 39.85 31 THR B CA 1
ATOM 2314 C C . THR B 1 51 ? -3.848 -21.471 -6.097 1.00 39.16 31 THR B C 1
ATOM 2315 O O . THR B 1 51 ? -3.546 -21.233 -7.268 1.00 38.81 31 THR B O 1
ATOM 2319 N N . ILE B 1 52 ? -5.069 -21.846 -5.722 1.00 38.09 32 ILE B N 1
ATOM 2320 C CA . ILE B 1 52 ? -6.158 -21.985 -6.684 1.00 37.18 32 ILE B CA 1
ATOM 2321 C C . ILE B 1 52 ? -6.629 -20.618 -7.176 1.00 36.49 32 ILE B C 1
ATOM 2322 O O . ILE B 1 52 ? -6.862 -20.430 -8.369 1.00 35.40 32 ILE B O 1
ATOM 2327 N N . LYS B 1 53 ? -6.766 -19.674 -6.248 1.00 37.10 33 LYS B N 1
ATOM 2328 C CA . LYS B 1 53 ? -7.204 -18.311 -6.564 1.00 36.56 33 LYS B CA 1
ATOM 2329 C C . LYS B 1 53 ? -6.275 -17.653 -7.591 1.00 36.22 33 LYS B C 1
ATOM 2330 O O . LYS B 1 53 ? -6.743 -16.996 -8.527 1.00 36.19 33 LYS B O 1
ATOM 2336 N N . ASN B 1 54 ? -4.968 -17.830 -7.396 1.00 36.06 34 ASN B N 1
ATOM 2337 C CA . ASN B 1 54 ? -3.962 -17.393 -8.358 1.00 35.93 34 ASN B CA 1
ATOM 2338 C C . ASN B 1 54 ? -4.135 -18.055 -9.719 1.00 35.78 34 ASN B C 1
ATOM 2339 O O . ASN B 1 54 ? -4.255 -17.365 -10.738 1.00 35.16 34 ASN B O 1
ATOM 2344 N N . LEU B 1 55 ? -4.159 -19.387 -9.730 1.00 34.90 35 LEU B N 1
ATOM 2345 C CA . LEU B 1 55 ? -4.214 -20.149 -10.979 1.00 35.33 35 LEU B CA 1
ATOM 2346 C C . LEU B 1 55 ? -5.404 -19.735 -11.844 1.00 35.41 35 LEU B C 1
ATOM 2347 O O . LEU B 1 55 ? -5.277 -19.626 -13.064 1.00 35.88 35 LEU B O 1
ATOM 2352 N N . LEU B 1 56 ? -6.547 -19.502 -11.198 1.00 34.60 36 LEU B N 1
ATOM 2353 C CA . LEU B 1 56 ? -7.781 -19.084 -11.870 1.00 34.13 36 LEU B CA 1
ATOM 2354 C C . LEU B 1 56 ? -7.659 -17.805 -12.702 1.00 34.37 36 LEU B C 1
ATOM 2355 O O . LEU B 1 56 ? -8.346 -17.658 -13.722 1.00 33.24 36 LEU B O 1
ATOM 2360 N N . MET B 1 57 ? -6.801 -16.882 -12.266 1.00 34.16 37 MET B N 1
ATOM 2361 C CA . MET B 1 57 ? -6.603 -15.619 -12.981 1.00 34.53 37 MET B CA 1
ATOM 2362 C C . MET B 1 57 ? -6.038 -15.841 -14.386 1.00 35.03 37 MET B C 1
ATOM 2363 O O . MET B 1 57 ? -6.424 -15.145 -15.323 1.00 35.42 37 MET B O 1
ATOM 2368 N N . ARG B 1 58 ? -5.146 -16.821 -14.531 1.00 35.31 38 ARG B N 1
ATOM 2369 C CA . ARG B 1 58 ? -4.537 -17.118 -15.831 1.00 35.18 38 ARG B CA 1
ATOM 2370 C C . ARG B 1 58 ? -5.173 -18.295 -16.575 1.00 34.95 38 ARG B C 1
ATOM 2371 O O . ARG B 1 58 ? -5.090 -18.366 -17.805 1.00 34.64 38 ARG B O 1
ATOM 2379 N N . GLN B 1 59 ? -5.815 -19.202 -15.839 1.00 33.87 39 GLN B N 1
ATOM 2380 C CA . GLN B 1 59 ? -6.439 -20.379 -16.451 1.00 33.47 39 GLN B CA 1
ATOM 2381 C C . GLN B 1 59 ? -7.937 -20.196 -16.683 1.00 33.37 39 GLN B C 1
ATOM 2382 O O . GLN B 1 59 ? -8.564 -21.018 -17.350 1.00 32.73 39 GLN B O 1
ATOM 2388 N N . GLY B 1 60 ? -8.506 -19.129 -16.122 1.00 32.61 40 GLY B N 1
ATOM 2389 C CA . GLY B 1 60 ? -9.913 -18.795 -16.337 1.00 32.32 40 GLY B CA 1
ATOM 2390 C C . GLY B 1 60 ? -10.921 -19.623 -15.566 1.00 32.33 40 GLY B C 1
ATOM 2391 O O . GLY B 1 60 ? -11.867 -19.078 -14.983 1.00 31.92 40 GLY B O 1
ATOM 2392 N N . PHE B 1 61 ? -10.731 -20.940 -15.574 1.00 32.29 41 PHE B N 1
ATOM 2393 C CA . PHE B 1 61 ? -11.639 -21.854 -14.899 1.00 32.99 41 PHE B CA 1
ATOM 2394 C C . PHE B 1 61 ? -10.947 -23.133 -14.424 1.00 33.84 41 PHE B C 1
ATOM 2395 O O . PHE B 1 61 ? -9.931 -23.553 -14.985 1.00 34.51 41 PHE B O 1
ATOM 2403 N N . VAL B 1 62 ? -11.508 -23.731 -13.375 1.00 34.11 42 VAL B N 1
ATOM 2404 C CA . VAL B 1 62 ? -10.994 -24.964 -12.792 1.00 34.78 42 VAL B CA 1
ATOM 2405 C C . VAL B 1 62 ? -12.107 -26.006 -12.772 1.00 36.12 42 VAL B C 1
ATOM 2406 O O . VAL B 1 62 ? -13.256 -25.692 -12.440 1.00 36.49 42 VAL B O 1
ATOM 2410 N N . VAL B 1 63 ? -11.756 -27.234 -13.156 1.00 36.51 43 VAL B N 1
ATOM 2411 C CA . VAL B 1 63 ? -12.690 -28.358 -13.175 1.00 37.12 43 VAL B CA 1
ATOM 2412 C C . VAL B 1 63 ? -12.176 -29.455 -12.242 1.00 38.09 43 VAL B C 1
ATOM 2413 O O . VAL B 1 63 ? -11.088 -30.012 -12.447 1.00 37.45 43 VAL B O 1
ATOM 2417 N N . VAL B 1 64 ? -12.956 -29.737 -11.203 1.00 38.68 44 VAL B N 1
ATOM 2418 C CA . VAL B 1 64 ? -12.641 -30.801 -10.255 1.00 39.94 44 VAL B CA 1
ATOM 2419 C C . VAL B 1 64 ? -13.776 -31.818 -10.287 1.00 41.53 44 VAL B C 1
ATOM 2420 O O . VAL B 1 64 ? -14.947 -31.452 -10.185 1.00 41.58 44 VAL B O 1
ATOM 2424 N N . LYS B 1 65 ? -13.427 -33.088 -10.454 1.00 43.12 45 LYS B N 1
ATOM 2425 C CA . LYS B 1 65 ? -14.417 -34.158 -10.426 1.00 45.01 45 LYS B CA 1
ATOM 2426 C C . LYS B 1 65 ? -14.277 -35.002 -9.158 1.00 45.46 45 LYS B C 1
ATOM 2427 O O . LYS B 1 65 ? -13.241 -34.969 -8.493 1.00 43.81 45 LYS B O 1
ATOM 2433 N N . ASN B 1 66 ? -15.339 -35.731 -8.822 1.00 46.65 46 ASN B N 1
ATOM 2434 C CA . ASN B 1 66 ? -15.328 -36.703 -7.720 1.00 48.52 46 ASN B CA 1
ATOM 2435 C C . ASN B 1 66 ? -15.119 -36.116 -6.323 1.00 48.20 46 ASN B C 1
ATOM 2436 O O . ASN B 1 66 ? -14.476 -36.730 -5.472 1.00 47.86 46 ASN B O 1
ATOM 2441 N N . LEU B 1 67 ? -15.654 -34.919 -6.101 1.00 49.09 47 LEU B N 1
ATOM 2442 C CA . LEU B 1 67 ? -15.729 -34.351 -4.761 1.00 50.26 47 LEU B CA 1
ATOM 2443 C C . LEU B 1 67 ? -16.982 -34.864 -4.068 1.00 52.29 47 LEU B C 1
ATOM 2444 O O . LEU B 1 67 ? -18.028 -34.997 -4.697 1.00 54.59 47 LEU B O 1
ATOM 2449 N N . ASP B 1 68 ? -16.875 -35.157 -2.777 1.00 52.96 48 ASP B N 1
ATOM 2450 C CA . ASP B 1 68 ? -18.034 -35.578 -2.000 1.00 52.98 48 ASP B CA 1
ATOM 2451 C C . ASP B 1 68 ? -18.247 -34.621 -0.830 1.00 51.19 48 ASP B C 1
ATOM 2452 O O . ASP B 1 68 ? -17.822 -34.897 0.291 1.00 52.03 48 ASP B O 1
ATOM 2457 N N . ILE B 1 69 ? -18.894 -33.489 -1.100 1.00 48.70 49 ILE B N 1
ATOM 2458 C CA . ILE B 1 69 ? -19.087 -32.449 -0.080 1.00 46.16 49 ILE B CA 1
ATOM 2459 C C . ILE B 1 69 ? -20.541 -31.988 0.055 1.00 46.04 49 ILE B C 1
ATOM 2460 O O . ILE B 1 69 ? -21.289 -31.957 -0.928 1.00 44.50 49 ILE B O 1
ATOM 2465 N N . ASP B 1 70 ? -20.928 -31.643 1.284 1.00 45.60 50 ASP B N 1
ATOM 2466 C CA . ASP B 1 70 ? -22.239 -31.053 1.556 1.00 46.69 50 ASP B CA 1
ATOM 2467 C C . ASP B 1 70 ? -22.209 -29.530 1.364 1.00 46.59 50 ASP B C 1
ATOM 2468 O O . ASP B 1 70 ? -21.154 -28.955 1.050 1.00 44.84 50 ASP B O 1
ATOM 2473 N N . SER B 1 71 ? -23.360 -28.885 1.557 1.00 46.84 51 SER B N 1
ATOM 2474 C CA . SER B 1 71 ? -23.505 -27.446 1.311 1.00 46.55 51 SER B CA 1
ATOM 2475 C C . SER B 1 71 ? -22.654 -26.578 2.240 1.00 46.70 51 SER B C 1
ATOM 2476 O O . SER B 1 71 ? -22.170 -25.522 1.828 1.00 45.39 51 SER B O 1
ATOM 2479 N N . ASP B 1 72 ? -22.478 -27.020 3.484 1.00 46.83 52 ASP B N 1
ATOM 2480 C CA . ASP B 1 72 ? -21.649 -26.290 4.449 1.00 48.01 52 ASP B CA 1
ATOM 2481 C C . ASP B 1 72 ? -20.162 -26.314 4.080 1.00 46.60 52 ASP B C 1
ATOM 2482 O O . ASP B 1 72 ? -19.484 -25.292 4.172 1.00 47.19 52 ASP B O 1
A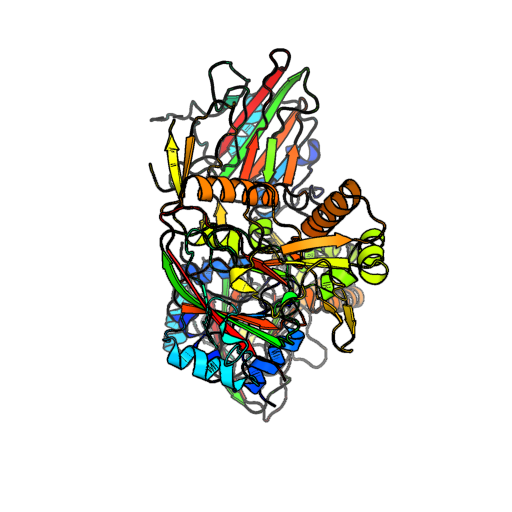TOM 2487 N N . THR B 1 73 ? -19.665 -27.480 3.670 1.00 45.96 53 THR B N 1
ATOM 2488 C CA . THR B 1 73 ? -18.271 -27.624 3.244 1.00 45.23 53 THR B CA 1
ATOM 2489 C C . THR B 1 73 ? -18.011 -26.822 1.961 1.00 44.27 53 THR B C 1
ATOM 2490 O O . THR B 1 73 ? -16.951 -26.208 1.818 1.00 43.17 53 THR B O 1
ATOM 2494 N N . PHE B 1 74 ? -18.993 -26.820 1.056 1.00 43.50 54 PHE B N 1
ATOM 2495 C CA . PHE B 1 74 ? -18.968 -25.977 -0.139 1.00 44.00 54 PHE B CA 1
ATOM 2496 C C . PHE B 1 74 ? -18.760 -24.510 0.243 1.00 44.57 54 PHE B C 1
ATOM 2497 O O . PHE B 1 74 ? -17.913 -23.830 -0.339 1.00 43.28 54 PHE B O 1
ATOM 2505 N N . ARG B 1 75 ? -19.518 -24.044 1.237 1.00 44.00 55 ARG B N 1
ATOM 2506 C CA . ARG B 1 75 ? -19.395 -22.679 1.736 1.00 44.38 55 ARG B CA 1
ATOM 2507 C C . ARG B 1 75 ? -18.019 -22.409 2.348 1.00 44.09 55 ARG B C 1
ATOM 2508 O O . ARG B 1 75 ? -17.403 -21.388 2.046 1.00 43.30 55 ARG B O 1
ATOM 2516 N N . ASP B 1 76 ? -17.537 -23.327 3.188 1.00 43.70 56 ASP B N 1
ATOM 2517 C CA . ASP B 1 76 ? -16.209 -23.200 3.797 1.00 42.86 56 ASP B CA 1
ATOM 2518 C C . ASP B 1 76 ? -15.122 -23.055 2.731 1.00 42.14 56 ASP B C 1
ATOM 2519 O O . ASP B 1 76 ? -14.212 -22.247 2.881 1.00 41.76 56 ASP B O 1
ATOM 2524 N N . ILE B 1 77 ? -15.224 -23.839 1.659 1.00 41.04 57 ILE B N 1
ATOM 2525 C CA . ILE B 1 77 ? -14.266 -23.756 0.553 1.00 40.35 57 ILE B CA 1
ATOM 2526 C C . ILE B 1 77 ? -14.331 -22.395 -0.156 1.00 39.37 57 ILE B C 1
ATOM 2527 O O . ILE B 1 77 ? -13.334 -21.672 -0.189 1.00 39.06 57 ILE B O 1
ATOM 2532 N N . TYR B 1 78 ? -15.495 -22.034 -0.689 1.00 38.88 58 TYR B N 1
ATOM 2533 C CA . TYR B 1 78 ? -15.593 -20.797 -1.470 1.00 39.88 58 TYR B CA 1
ATOM 2534 C C . TYR B 1 78 ? -15.423 -19.506 -0.669 1.00 40.80 58 TYR B C 1
ATOM 2535 O O . TYR B 1 78 ? -14.838 -18.551 -1.177 1.00 41.24 58 TYR B O 1
ATOM 2544 N N . SER B 1 79 ? -15.895 -19.486 0.579 1.00 40.93 59 SER B N 1
ATOM 2545 C CA . SER B 1 79 ? -15.809 -18.284 1.417 1.00 41.41 59 SER B CA 1
ATOM 2546 C C . SER B 1 79 ? -14.375 -17.860 1.733 1.00 41.02 59 SER B C 1
ATOM 2547 O O . SER B 1 79 ? -14.131 -16.704 2.051 1.00 41.80 59 SER B O 1
ATOM 2550 N N . ALA B 1 80 ? -13.434 -18.794 1.638 1.00 41.61 60 ALA B N 1
ATOM 2551 C CA . ALA B 1 80 ? -12.021 -18.493 1.889 1.00 41.49 60 ALA B CA 1
ATOM 2552 C C . ALA B 1 80 ? -11.366 -17.671 0.765 1.00 41.14 60 ALA B C 1
ATOM 2553 O O . ALA B 1 80 ? -10.277 -17.121 0.952 1.00 41.30 60 ALA B O 1
ATOM 2555 N N . TYR B 1 81 ? -12.027 -17.592 -0.389 1.00 40.20 61 TYR B N 1
ATOM 2556 C CA . TYR B 1 81 ? -11.476 -16.901 -1.570 1.00 40.67 61 TYR B CA 1
ATOM 2557 C C . TYR B 1 81 ? -11.642 -15.384 -1.542 1.00 41.12 61 TYR B C 1
ATOM 2558 O O . TYR B 1 81 ? -11.050 -14.684 -2.362 1.00 41.39 61 TYR B O 1
ATOM 2567 N N . GLY B 1 82 ? -12.450 -14.881 -0.613 1.00 42.20 62 GLY B N 1
ATOM 2568 C CA . GLY B 1 82 ? -12.657 -13.444 -0.465 1.00 44.24 62 GLY B CA 1
ATOM 2569 C C . GLY B 1 82 ? -13.914 -13.113 0.313 1.00 46.15 62 GLY B C 1
ATOM 2570 O O . GLY B 1 82 ? -14.360 -13.900 1.153 1.00 47.19 62 GLY B O 1
ATOM 2571 N N . THR B 1 83 ? -14.483 -11.944 0.036 1.00 46.31 63 THR B N 1
ATOM 2572 C CA . THR B 1 83 ? -15.748 -11.544 0.646 1.00 47.49 63 THR B CA 1
ATOM 2573 C C . THR B 1 83 ? -16.895 -12.188 -0.117 1.00 47.85 63 THR B C 1
ATOM 2574 O O . THR B 1 83 ? -17.008 -12.026 -1.336 1.00 47.22 63 THR B O 1
ATOM 2578 N N . ILE B 1 84 ? -17.736 -12.925 0.605 1.00 47.33 64 ILE B N 1
ATOM 2579 C CA . ILE B 1 84 ? -18.918 -13.544 0.015 1.00 46.73 64 ILE B CA 1
ATOM 2580 C C . ILE B 1 84 ? -19.819 -12.459 -0.565 1.00 46.91 64 ILE B C 1
ATOM 2581 O O . ILE B 1 84 ? -20.168 -11.501 0.126 1.00 45.35 64 ILE B O 1
ATOM 2586 N N . VAL B 1 85 ? -20.163 -12.601 -1.842 1.00 46.59 65 VAL B N 1
ATOM 2587 C CA . VAL B 1 85 ? -21.173 -11.754 -2.457 1.00 47.18 65 VAL B CA 1
ATOM 2588 C C . VAL B 1 85 ? -22.524 -12.329 -2.046 1.00 50.22 65 VAL B C 1
ATOM 2589 O O . VAL B 1 85 ? -22.921 -13.404 -2.504 1.00 49.26 65 VAL B O 1
ATOM 2593 N N . GLU B 1 86 ? -23.202 -11.625 -1.145 1.00 53.76 66 GLU B N 1
ATOM 2594 C CA . GLU B 1 86 ? -24.481 -12.084 -0.604 1.00 58.25 66 GLU B CA 1
ATOM 2595 C C . GLU B 1 86 ? -25.493 -10.950 -0.479 1.00 59.97 66 GLU B C 1
ATOM 2596 O O . GLU B 1 86 ? -25.120 -9.778 -0.380 1.00 59.52 66 GLU B O 1
ATOM 2602 N N . TYR B 1 87 ? -26.773 -11.313 -0.480 1.00 62.48 67 TYR B N 1
ATOM 2603 C CA . TYR B 1 87 ? -27.852 -10.334 -0.400 1.00 66.20 67 TYR B CA 1
ATOM 2604 C C . TYR B 1 87 ? -28.791 -10.656 0.763 1.00 70.06 67 TYR B C 1
ATOM 2605 O O . TYR B 1 87 ? -29.650 -11.540 0.670 1.00 71.06 67 TYR B O 1
ATOM 2614 N N . ALA B 1 88 ? -28.596 -9.938 1.865 1.00 73.60 68 ALA B N 1
ATOM 2615 C CA . ALA B 1 88 ? -29.374 -10.139 3.080 1.00 78.38 68 ALA B CA 1
ATOM 2616 C C . ALA B 1 88 ? -29.943 -8.816 3.584 1.00 81.82 68 ALA B C 1
ATOM 2617 O O . ALA B 1 88 ? -29.688 -7.758 2.999 1.00 79.71 68 ALA B O 1
ATOM 2619 N N . ASP B 1 89 ? -30.717 -8.898 4.669 1.00 86.45 69 ASP B N 1
ATOM 2620 C CA . ASP B 1 89 ? -31.326 -7.740 5.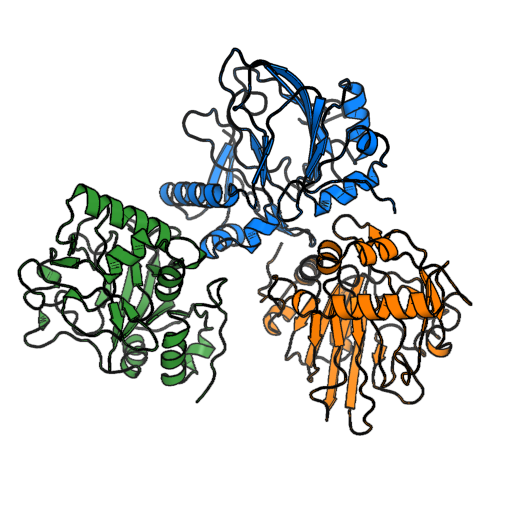336 1.00 89.81 69 ASP B CA 1
ATOM 2621 C C . ASP B 1 89 ? -32.218 -6.917 4.400 1.00 90.75 69 ASP B C 1
ATOM 2622 O O . ASP B 1 89 ? -33.390 -7.247 4.208 1.00 92.94 69 ASP B O 1
ATOM 2627 N N . GLU B 1 90 ? -31.657 -5.858 3.819 1.00 90.31 70 GLU B N 1
ATOM 2628 C CA . GLU B 1 90 ? -32.387 -4.993 2.895 1.00 90.78 70 GLU B CA 1
ATOM 2629 C C . GLU B 1 90 ? -32.519 -5.637 1.512 1.00 88.30 70 GLU B C 1
ATOM 2630 O O . GLU B 1 90 ? -33.567 -5.543 0.870 1.00 88.42 70 GLU B O 1
ATOM 2636 N N . LYS B 1 91 ? -31.450 -6.289 1.066 1.00 84.93 71 LYS B N 1
ATOM 2637 C CA . LYS B 1 91 ? -31.413 -6.910 -0.256 1.00 82.54 71 LYS B CA 1
ATOM 2638 C C . LYS B 1 91 ? -31.849 -8.380 -0.221 1.00 81.60 71 LYS B C 1
ATOM 2639 O O . LYS B 1 91 ? -31.518 -9.150 -1.126 1.00 81.20 71 LYS B O 1
ATOM 2645 N N . ILE B 1 92 ? -32.612 -8.751 0.810 1.00 80.19 72 ILE B N 1
ATOM 2646 C CA . ILE B 1 92 ? -33.022 -10.147 1.047 1.00 78.62 72 ILE B CA 1
ATOM 2647 C C . ILE B 1 92 ? -33.876 -10.762 -0.079 1.00 76.57 72 ILE B C 1
ATOM 2648 O O . ILE B 1 92 ? -33.864 -11.978 -0.278 1.00 76.21 72 ILE B O 1
ATOM 2653 N N . GLY B 1 93 ? -34.594 -9.917 -0.816 1.00 74.20 73 GLY B N 1
ATOM 2654 C CA . GLY B 1 93 ? -35.438 -10.367 -1.923 1.00 71.00 73 GLY B CA 1
ATOM 2655 C C . GLY B 1 93 ? -34.687 -10.957 -3.108 1.00 67.79 73 GLY B C 1
ATOM 2656 O O . GLY B 1 93 ? -35.251 -11.755 -3.862 1.00 66.42 73 GLY B O 1
ATOM 2657 N N . VAL B 1 94 ? -33.419 -10.572 -3.270 1.00 64.63 74 VAL B N 1
ATOM 2658 C CA . VAL B 1 94 ? -32.593 -11.026 -4.399 1.00 62.92 74 VAL B CA 1
ATOM 2659 C C . VAL B 1 94 ? -32.423 -12.546 -4.394 1.00 62.26 74 VAL B C 1
ATOM 2660 O O . VAL B 1 94 ? -31.983 -13.130 -3.399 1.00 60.90 74 VAL B O 1
ATOM 2664 N N . GLY B 1 95 ? -32.788 -13.169 -5.513 1.00 62.40 75 GLY B N 1
ATOM 2665 C CA . GLY B 1 95 ? -32.679 -14.614 -5.680 1.00 63.08 75 GLY B CA 1
ATOM 2666 C C . GLY B 1 95 ? -33.690 -15.373 -4.844 1.00 64.24 75 GLY B C 1
ATOM 2667 O O . GLY B 1 95 ? -33.467 -16.536 -4.493 1.00 63.42 75 GLY B O 1
ATOM 2668 N N . PHE B 1 96 ? -34.798 -14.701 -4.529 1.00 65.70 76 PHE B N 1
ATOM 2669 C CA . PHE B 1 96 ? -35.888 -15.258 -3.722 1.00 67.91 76 PHE B CA 1
ATOM 2670 C C . PHE B 1 96 ? -35.441 -15.671 -2.311 1.00 67.85 76 PHE B C 1
ATOM 2671 O O . PHE B 1 96 ? -35.974 -16.617 -1.730 1.00 68.89 76 PHE B O 1
ATOM 2679 N N . GLY B 1 97 ? -34.459 -14.946 -1.776 1.00 68.26 77 GLY B N 1
ATOM 2680 C CA . GLY B 1 97 ? -33.991 -15.132 -0.402 1.00 69.05 77 GLY B CA 1
ATOM 2681 C C . GLY B 1 97 ? -33.046 -16.297 -0.182 1.00 69.73 77 GLY B C 1
ATOM 2682 O O . GLY B 1 97 ? -33.339 -17.194 0.611 1.00 72.28 77 GLY B O 1
ATOM 2683 N N . TYR B 1 98 ? -31.908 -16.284 -0.871 1.00 68.25 78 TYR B N 1
ATOM 2684 C CA . TYR B 1 98 ? -30.903 -17.339 -0.715 1.00 66.66 78 TYR B CA 1
ATOM 2685 C C . TYR B 1 98 ? -29.753 -16.921 0.198 1.00 66.13 78 TYR B C 1
ATOM 2686 O O . TYR B 1 98 ? -29.083 -17.774 0.785 1.00 65.17 78 TYR B O 1
ATOM 2695 N N . ARG B 1 99 ? -29.541 -15.609 0.306 1.00 66.15 79 ARG B N 1
ATOM 2696 C CA . ARG B 1 99 ? -28.420 -15.021 1.050 1.00 67.19 79 ARG B CA 1
ATOM 2697 C C . ARG B 1 99 ? -27.063 -15.291 0.372 1.00 63.66 79 ARG B C 1
ATOM 2698 O O . ARG B 1 99 ? -26.635 -14.505 -0.476 1.00 62.18 79 ARG B O 1
ATOM 2706 N N . ASP B 1 100 ? -26.406 -16.399 0.720 1.00 60.56 80 ASP B N 1
ATOM 2707 C CA . ASP B 1 100 ? -25.049 -16.677 0.221 1.00 56.86 80 ASP B CA 1
ATOM 2708 C C . ASP B 1 100 ? -24.960 -17.762 -0.860 1.00 53.80 80 ASP B C 1
ATOM 2709 O O . ASP B 1 100 ? -24.482 -17.498 -1.964 1.00 52.94 80 ASP B O 1
ATOM 2714 N N . THR B 1 101 ? -25.413 -18.973 -0.544 1.00 50.75 81 THR B N 1
ATOM 2715 C CA . THR B 1 101 ? -25.398 -20.074 -1.502 1.00 49.42 81 THR B CA 1
ATOM 2716 C C . THR B 1 101 ? -26.727 -20.155 -2.250 1.00 49.42 81 THR B C 1
ATOM 2717 O O . THR B 1 101 ? -27.770 -20.390 -1.644 1.00 49.94 81 THR B O 1
ATOM 2721 N N . LEU B 1 102 ? -26.687 -19.952 -3.564 1.00 48.59 82 LEU B N 1
ATOM 2722 C CA . LEU B 1 102 ? -27.887 -20.097 -4.389 1.00 49.94 82 LEU B CA 1
ATOM 2723 C C . LEU B 1 102 ? -28.069 -21.544 -4.832 1.00 50.96 82 LEU B C 1
ATOM 2724 O O . LEU B 1 102 ? -27.140 -22.168 -5.353 1.00 52.57 82 LEU B O 1
ATOM 2729 N N . LYS B 1 103 ? -29.270 -22.069 -4.610 1.00 51.29 83 LYS B N 1
ATOM 2730 C CA . LYS B 1 103 ? -29.628 -23.404 -5.066 1.00 52.02 83 LYS B CA 1
ATOM 2731 C C . LYS B 1 103 ? -30.330 -23.313 -6.415 1.00 51.86 83 LYS B C 1
ATOM 2732 O O . LYS B 1 103 ? -31.476 -22.863 -6.498 1.00 52.46 83 LYS B O 1
ATOM 2738 N N . LEU B 1 104 ? -29.630 -23.720 -7.471 1.00 50.37 84 LEU B N 1
ATOM 2739 C CA . LEU B 1 104 ? -30.227 -23.793 -8.799 1.00 49.60 84 LEU B CA 1
ATOM 2740 C C . LEU B 1 104 ? -30.715 -25.215 -9.025 1.00 49.38 84 LEU B C 1
ATOM 2741 O O . LEU B 1 104 ? -29.922 -26.126 -9.276 1.00 47.96 84 LEU B O 1
ATOM 2746 N N . GLU B 1 105 ? -32.029 -25.394 -8.919 1.00 49.61 85 GLU B N 1
ATOM 2747 C CA . GLU B 1 105 ? -32.627 -26.725 -8.882 1.00 51.03 85 GLU B CA 1
ATOM 2748 C C . GLU B 1 105 ? -33.688 -26.935 -9.963 1.00 51.76 85 GLU B C 1
ATOM 2749 O O . GLU B 1 105 ? -34.479 -27.878 -9.889 1.00 50.87 85 GLU B O 1
ATOM 2755 N N . GLY B 1 106 ? -33.686 -26.062 -10.970 1.00 51.99 86 GLY B N 1
ATOM 2756 C CA . GLY B 1 106 ? -34.599 -26.171 -12.105 1.00 53.42 86 GLY B CA 1
ATOM 2757 C C . GLY B 1 106 ? -36.053 -26.072 -11.688 1.00 55.97 86 GLY B C 1
ATOM 2758 O O . GLY B 1 106 ? -36.843 -26.987 -11.930 1.00 55.13 86 GLY B O 1
ATOM 2759 N N . GLU B 1 107 ? -36.393 -24.956 -11.052 1.00 57.94 87 GLU B N 1
ATOM 2760 C CA . GLU B 1 107 ? -37.737 -24.710 -10.553 1.00 62.12 87 GLU B CA 1
ATOM 2761 C C . GLU B 1 107 ? -38.614 -24.143 -11.660 1.00 62.98 87 GLU B C 1
ATOM 2762 O O . GLU B 1 107 ? -38.189 -23.254 -12.400 1.00 62.07 87 GLU B O 1
ATOM 2768 N N . LYS B 1 108 ? -39.835 -24.665 -11.770 1.00 65.21 88 LYS B N 1
ATOM 2769 C CA . LYS B 1 108 ? -40.797 -24.196 -12.770 1.00 66.18 88 LYS B CA 1
ATOM 2770 C C . LYS B 1 108 ? -41.271 -22.782 -12.450 1.00 65.65 88 LYS B C 1
ATOM 2771 O O . LYS B 1 108 ? -41.477 -22.437 -11.286 1.00 65.94 88 LYS B O 1
ATOM 2777 N N . GLY B 1 109 ? -41.431 -21.966 -13.488 1.00 64.68 89 GLY B N 1
ATOM 2778 C CA . GLY B 1 109 ? -41.888 -20.587 -13.324 1.00 64.10 89 GLY B CA 1
ATOM 2779 C C . GLY B 1 109 ? -40.803 -19.613 -12.901 1.00 63.06 89 GLY B C 1
ATOM 2780 O O . GLY B 1 109 ? -41.084 -18.442 -12.642 1.00 63.48 89 GLY B O 1
ATOM 2781 N N . LYS B 1 110 ? -39.566 -20.100 -12.819 1.00 61.76 90 LYS B N 1
ATOM 2782 C CA . LYS B 1 110 ? -38.401 -19.253 -12.560 1.00 59.68 90 LYS B CA 1
ATOM 2783 C C . LYS B 1 110 ? -37.455 -19.311 -13.756 1.00 58.45 90 LYS B C 1
ATOM 2784 O O . LYS B 1 110 ? -37.587 -20.191 -14.608 1.00 59.39 90 LYS B O 1
ATOM 2790 N N . ILE B 1 111 ? -36.515 -18.372 -13.835 1.00 55.64 91 ILE B N 1
ATOM 2791 C CA . ILE B 1 111 ? -35.625 -18.312 -14.998 1.00 54.64 91 ILE B CA 1
ATOM 2792 C C . ILE B 1 111 ? -34.163 -18.621 -14.649 1.00 52.55 91 ILE B C 1
ATOM 2793 O O . ILE B 1 111 ? -33.614 -19.610 -15.135 1.00 52.37 91 ILE B O 1
ATOM 2798 N N . VAL B 1 112 ? -33.543 -17.790 -13.811 1.00 50.67 92 VAL B N 1
ATOM 2799 C CA . VAL B 1 112 ? -32.158 -18.032 -13.387 1.00 49.68 92 VAL B CA 1
ATOM 2800 C C . VAL B 1 112 ? -32.050 -19.410 -12.727 1.00 49.53 92 VAL B C 1
ATOM 2801 O O . VAL B 1 112 ? -31.188 -20.213 -13.096 1.00 48.23 92 VAL B O 1
ATOM 2805 N N . THR B 1 113 ? -32.951 -19.680 -11.779 1.00 49.46 93 THR B N 1
ATOM 2806 C CA . THR B 1 113 ? -33.050 -20.990 -11.133 1.00 48.62 93 THR B CA 1
ATOM 2807 C C . THR B 1 113 ? -34.089 -21.869 -11.839 1.00 48.83 93 THR B C 1
ATOM 2808 O O . THR B 1 113 ? -34.665 -22.780 -11.234 1.00 48.60 93 THR B O 1
ATOM 2812 N N . GLY B 1 114 ? -34.326 -21.583 -13.117 1.00 47.33 94 GLY B N 1
ATOM 2813 C CA . GLY B 1 114 ? -35.273 -22.339 -13.928 1.00 48.07 94 GLY B CA 1
ATOM 2814 C C . GLY B 1 114 ? -34.626 -23.440 -14.747 1.00 48.13 94 GLY B C 1
ATOM 2815 O O . GLY B 1 114 ? -33.503 -23.868 -14.461 1.00 47.48 94 GLY B O 1
ATOM 2816 N N . ARG B 1 115 ? -35.337 -23.886 -15.780 1.00 47.97 95 ARG B N 1
ATOM 2817 C CA . ARG B 1 115 ? -34.926 -25.045 -16.578 1.00 47.67 95 ARG B CA 1
ATOM 2818 C C . ARG B 1 115 ? -34.479 -24.673 -18.002 1.00 47.29 95 ARG B C 1
ATOM 2819 O O . ARG B 1 115 ? -34.175 -25.551 -18.818 1.00 47.51 95 ARG B O 1
ATOM 2827 N N . GLY B 1 116 ? -34.432 -23.374 -18.290 1.00 46.27 96 GLY B N 1
ATOM 2828 C CA . GLY B 1 116 ? -34.121 -22.898 -19.634 1.00 46.64 96 GLY B CA 1
ATOM 2829 C C . GLY B 1 116 ? -32.697 -22.405 -19.811 1.00 46.28 96 GLY B C 1
ATOM 2830 O O . GLY B 1 116 ? -31.843 -22.581 -18.936 1.00 45.33 96 GLY B O 1
ATOM 2831 N N . GLN B 1 117 ? -32.455 -21.779 -20.957 1.00 46.24 97 GLN B N 1
ATOM 2832 C CA . GLN B 1 117 ? -31.147 -21.240 -21.302 1.00 46.13 97 GLN B CA 1
ATOM 2833 C C . GLN B 1 117 ? -30.806 -20.003 -20.473 1.00 45.24 97 GLN B C 1
ATOM 2834 O O . GLN B 1 117 ? -31.670 -19.166 -20.203 1.00 44.91 97 GLN B O 1
ATOM 2840 N N . LEU B 1 118 ? -29.549 -19.909 -20.054 1.00 43.53 98 LEU B N 1
ATOM 2841 C CA . LEU B 1 118 ? -28.981 -18.630 -19.648 1.00 43.19 98 LEU B CA 1
ATOM 2842 C C . LEU B 1 118 ? -27.842 -18.307 -20.620 1.00 42.12 98 LEU B C 1
ATOM 2843 O O . LEU B 1 118 ? -26.802 -18.957 -20.579 1.00 41.64 98 LEU B O 1
ATOM 2848 N N . PRO B 1 119 ? -28.044 -17.313 -21.508 1.00 42.19 99 PRO B N 1
ATOM 2849 C CA . PRO B 1 119 ? -27.063 -17.006 -22.556 1.00 41.37 99 PRO B CA 1
ATOM 2850 C C . PRO B 1 119 ? -25.780 -16.403 -21.983 1.00 41.24 99 PRO B C 1
ATOM 2851 O O . PRO B 1 119 ? -25.741 -16.055 -20.795 1.00 42.38 99 PRO B O 1
ATOM 2855 N N . PHE B 1 120 ? -24.745 -16.295 -22.817 1.00 39.85 100 PHE B N 1
ATOM 2856 C CA . PHE B 1 120 ? -23.456 -15.734 -22.400 1.00 38.34 100 PHE B CA 1
ATOM 2857 C C . PHE B 1 120 ? -23.633 -14.528 -21.488 1.00 38.20 100 PHE B C 1
ATOM 2858 O O . PHE B 1 120 ? -24.396 -13.604 -21.800 1.00 36.81 100 PHE B O 1
ATOM 2866 N N . HIS B 1 121 ? -22.933 -14.560 -20.355 1.00 36.79 101 HIS B N 1
ATOM 2867 C CA . HIS B 1 121 ? -22.974 -13.471 -19.386 1.00 36.67 101 HIS B CA 1
ATOM 2868 C C . HIS B 1 121 ? -21.797 -13.525 -18.417 1.00 35.76 101 HIS B C 1
ATOM 2869 O O . HIS B 1 121 ? -21.064 -14.516 -18.355 1.00 35.51 101 HIS B O 1
ATOM 2876 N N . ALA B 1 122 ? -21.619 -12.435 -17.681 1.00 36.29 102 ALA B N 1
ATOM 2877 C CA . ALA B 1 122 ? -20.793 -12.425 -16.484 1.00 36.99 102 ALA B CA 1
ATOM 2878 C C . ALA B 1 122 ? -21.718 -12.195 -15.287 1.00 37.79 102 ALA B C 1
ATOM 2879 O O . ALA B 1 122 ? -22.689 -11.443 -15.391 1.00 37.42 102 ALA B O 1
ATOM 2881 N N . ASP B 1 123 ? -21.429 -12.854 -14.165 1.00 38.40 103 ASP B N 1
ATOM 2882 C CA . ASP B 1 123 ? -22.253 -12.720 -12.957 1.00 39.07 103 ASP B CA 1
ATOM 2883 C C . ASP B 1 123 ? -22.098 -11.344 -12.311 1.00 39.01 103 ASP B C 1
ATOM 2884 O O . ASP B 1 123 ? -21.087 -10.670 -12.501 1.00 37.27 103 ASP B O 1
ATOM 2889 N N . GLY B 1 124 ? -23.115 -10.934 -11.556 1.00 40.61 104 GLY B N 1
ATOM 2890 C CA . GLY B 1 124 ? -23.046 -9.722 -10.743 1.00 41.58 104 GLY B CA 1
ATOM 2891 C C . GLY B 1 124 ? -23.467 -8.431 -11.420 1.00 43.19 104 GLY B C 1
ATOM 2892 O O . GLY B 1 124 ? -24.206 -7.636 -10.833 1.00 43.75 104 GLY B O 1
ATOM 2893 N N . GLY B 1 125 ? -23.007 -8.229 -12.654 1.00 42.96 105 GLY B N 1
ATOM 2894 C CA . GLY B 1 125 ? -23.182 -6.965 -13.382 1.00 44.43 105 GLY B CA 1
ATOM 2895 C C . GLY B 1 125 ? -24.563 -6.330 -13.360 1.00 46.64 105 GLY B C 1
ATOM 2896 O O . GLY B 1 125 ? -24.686 -5.120 -13.168 1.00 47.83 105 GLY B O 1
ATOM 2897 N N . LEU B 1 126 ? -25.603 -7.142 -13.548 1.00 47.24 106 LEU B N 1
ATOM 2898 C CA . LEU B 1 126 ? -26.976 -6.635 -13.589 1.00 48.28 106 LEU B CA 1
ATOM 2899 C C . LEU B 1 126 ? -27.475 -6.190 -12.216 1.00 48.98 106 LEU B C 1
ATOM 2900 O O . LEU B 1 126 ? -28.372 -5.348 -12.116 1.00 49.14 106 LEU B O 1
ATOM 2905 N N . LEU B 1 127 ? -26.883 -6.759 -11.169 1.00 49.01 107 LEU B N 1
ATOM 2906 C CA . LEU B 1 127 ? -27.194 -6.392 -9.788 1.00 49.09 107 LEU B CA 1
ATOM 2907 C C . LEU B 1 127 ? -26.270 -5.284 -9.273 1.00 48.95 107 LEU B C 1
ATOM 2908 O O . LEU B 1 127 ? -26.382 -4.857 -8.120 1.00 49.11 107 LEU B O 1
ATOM 2913 N N . LEU B 1 128 ? -25.375 -4.821 -10.149 1.00 48.80 108 LEU B N 1
ATOM 2914 C CA . LEU B 1 128 ? -24.325 -3.842 -9.823 1.00 48.79 108 LEU B CA 1
ATOM 2915 C C . LEU B 1 128 ? -23.415 -4.322 -8.688 1.00 48.79 108 LEU B C 1
ATOM 2916 O O . LEU B 1 128 ? -22.964 -3.531 -7.856 1.00 49.53 108 LEU B O 1
ATOM 2921 N N . SER B 1 129 ? -23.154 -5.628 -8.671 1.00 47.84 109 SER B N 1
ATOM 2922 C CA . SER B 1 129 ? -22.250 -6.238 -7.697 1.00 47.00 109 SER B CA 1
ATOM 2923 C C . SER B 1 129 ? -21.000 -6.769 -8.377 1.00 44.78 109 SER B C 1
ATOM 2924 O O . SER B 1 129 ? -21.081 -7.436 -9.414 1.00 43.64 109 SER B O 1
ATOM 2927 N N . GLN B 1 130 ? -19.846 -6.484 -7.784 1.00 43.26 110 GLN B N 1
ATOM 2928 C CA . GLN B 1 130 ? -18.596 -7.042 -8.268 1.00 42.86 110 GLN B CA 1
ATOM 2929 C C . GLN B 1 130 ? -18.493 -8.509 -7.857 1.00 42.32 110 GLN B C 1
ATOM 2930 O O . GLN B 1 130 ? -18.617 -8.840 -6.678 1.00 42.83 110 GLN B O 1
ATOM 2936 N N . VAL B 1 131 ? -18.282 -9.381 -8.837 1.00 40.46 111 VAL B N 1
ATOM 2937 C CA . VAL B 1 131 ? -18.031 -10.799 -8.573 1.00 40.06 111 VAL B CA 1
ATOM 2938 C C . VAL B 1 131 ? -16.713 -11.189 -9.245 1.00 38.98 111 VAL B C 1
ATOM 2939 O O . VAL B 1 131 ? -16.568 -11.028 -10.457 1.00 38.61 111 VAL B O 1
ATOM 2943 N N . ASP B 1 132 ? -15.763 -11.682 -8.452 1.00 37.73 112 ASP B N 1
ATOM 2944 C CA . ASP B 1 132 ? -14.440 -12.072 -8.957 1.00 37.82 112 ASP B CA 1
ATOM 2945 C C . ASP B 1 132 ? -14.344 -13.563 -9.301 1.00 37.43 112 ASP B C 1
ATOM 2946 O O . ASP B 1 132 ? -13.769 -13.931 -10.329 1.00 36.54 112 ASP B O 1
ATOM 2951 N N . GLN B 1 133 ? -14.884 -14.411 -8.425 1.00 37.07 113 GLN B N 1
ATOM 2952 C CA . GLN B 1 133 ? -14.913 -15.863 -8.641 1.00 36.62 113 GLN B CA 1
ATOM 2953 C C . GLN B 1 133 ? -16.334 -16.403 -8.487 1.00 37.17 113 GLN B C 1
ATOM 2954 O O . GLN B 1 133 ? -17.079 -15.953 -7.617 1.00 36.96 113 GLN B O 1
ATOM 2960 N N . VAL B 1 134 ? -16.695 -17.361 -9.339 1.00 37.31 114 VAL B N 1
ATOM 2961 C CA . VAL B 1 134 ? -17.989 -18.040 -9.275 1.00 38.27 114 VAL B CA 1
ATOM 2962 C C . VAL B 1 134 ? -17.767 -19.544 -9.112 1.00 38.13 114 VAL B C 1
ATOM 2963 O O . VAL B 1 134 ? -16.952 -20.138 -9.826 1.00 37.72 114 VAL B O 1
ATOM 2967 N N . PHE B 1 135 ? -18.504 -20.148 -8.183 1.00 37.54 115 PHE B N 1
ATOM 2968 C CA . PHE B 1 135 ? -18.358 -21.564 -7.845 1.00 37.60 115 PHE B CA 1
ATOM 2969 C C . PHE B 1 135 ? -19.658 -22.307 -8.121 1.00 37.66 115 PHE B C 1
ATOM 2970 O O . PHE B 1 135 ? -20.739 -21.853 -7.725 1.00 38.60 115 PHE B O 1
ATOM 2978 N N . LEU B 1 136 ? -19.552 -23.454 -8.783 1.00 36.67 116 LEU B N 1
ATOM 2979 C CA . LEU B 1 136 ? -20.719 -24.274 -9.086 1.00 37.29 116 LEU B CA 1
ATOM 2980 C C . LEU B 1 136 ? -20.442 -25.733 -8.755 1.00 38.06 116 LEU B C 1
ATOM 2981 O O . LEU B 1 136 ? -19.492 -26.327 -9.278 1.00 38.16 116 LEU B O 1
ATOM 2986 N N . TYR B 1 137 ? -21.266 -26.293 -7.871 1.00 38.29 117 TYR B N 1
ATOM 2987 C CA . TYR B 1 137 ? -21.114 -27.678 -7.425 1.00 38.69 117 TYR B CA 1
ATOM 2988 C C . TYR B 1 137 ? -22.358 -28.496 -7.734 1.00 39.16 117 TYR B C 1
ATOM 2989 O O . TYR B 1 137 ? -23.475 -28.051 -7.477 1.00 39.86 117 TYR B O 1
ATOM 2998 N N . ALA B 1 138 ? -22.154 -29.697 -8.269 1.00 38.77 118 ALA B N 1
ATOM 2999 C CA . ALA B 1 138 ? -23.257 -30.583 -8.622 1.00 39.43 118 ALA B CA 1
ATOM 3000 C C . ALA B 1 138 ? -23.673 -31.463 -7.442 1.00 41.09 118 ALA B C 1
ATOM 3001 O O . ALA B 1 138 ? -23.015 -32.463 -7.136 1.00 39.58 118 ALA B O 1
ATOM 3003 N N . ALA B 1 139 ? -24.765 -31.072 -6.786 1.00 42.64 119 ALA B N 1
ATOM 3004 C CA . ALA B 1 139 ? -25.319 -31.829 -5.663 1.00 44.79 119 ALA B CA 1
ATOM 3005 C C . ALA B 1 139 ? -26.062 -33.072 -6.139 1.00 45.99 119 ALA B C 1
ATOM 3006 O O . ALA B 1 139 ? -25.910 -34.149 -5.561 1.00 47.13 119 ALA B O 1
ATOM 3008 N N . GLU B 1 140 ? -26.870 -32.916 -7.186 1.00 46.56 120 GLU B N 1
ATOM 3009 C CA . GLU B 1 140 ? -27.616 -34.033 -7.757 1.00 46.99 120 GLU B CA 1
ATOM 3010 C C . GLU B 1 140 ? -27.885 -33.836 -9.245 1.00 46.35 120 GLU B C 1
ATOM 3011 O O . GLU B 1 140 ? -28.431 -32.807 -9.657 1.00 46.42 120 GLU B O 1
ATOM 3017 N N . ILE B 1 141 ? -27.488 -34.827 -10.041 1.00 45.83 121 ILE B N 1
ATOM 3018 C CA . ILE B 1 141 ? -27.771 -34.847 -11.475 1.00 45.92 121 ILE B CA 1
ATOM 3019 C C . ILE B 1 141 ? -28.287 -36.225 -11.892 1.00 46.48 121 ILE B C 1
ATOM 3020 O O . ILE B 1 141 ? -27.662 -37.247 -11.592 1.00 46.23 121 ILE B O 1
ATOM 3025 N N . LYS B 1 142 ? -29.434 -36.239 -12.571 1.00 46.47 122 LYS B N 1
ATOM 3026 C CA . LYS B 1 142 ? -30.059 -37.478 -13.038 1.00 47.84 122 LYS B CA 1
ATOM 3027 C C . LYS B 1 142 ? -30.783 -37.289 -14.371 1.00 48.36 122 LYS B C 1
ATOM 3028 O O . LYS B 1 142 ? -31.373 -36.232 -14.624 1.00 48.58 122 LYS B O 1
ATOM 3034 N N . ASN B 1 143 ? -30.730 -38.328 -15.206 1.00 48.67 123 ASN B N 1
ATOM 3035 C CA . ASN B 1 143 ? -31.446 -38.385 -16.489 1.00 49.27 123 ASN B CA 1
ATOM 3036 C C . ASN B 1 143 ? -31.050 -37.297 -17.495 1.00 48.27 123 ASN B C 1
ATOM 3037 O O . ASN B 1 143 ? -31.889 -36.802 -18.249 1.00 47.72 123 ASN B O 1
ATOM 3042 N N . VAL B 1 144 ? -29.775 -36.925 -17.498 1.00 47.54 124 VAL B N 1
ATOM 3043 C CA . VAL B 1 144 ? -29.268 -35.918 -18.432 1.00 47.02 124 VAL B CA 1
ATOM 3044 C C . VAL B 1 144 ? -27.817 -36.218 -18.817 1.00 46.80 124 VAL B C 1
ATOM 3045 O O . VAL B 1 144 ? -26.953 -36.393 -17.955 1.00 44.86 124 VAL B O 1
ATOM 3049 N N . LYS B 1 145 ? -27.570 -36.293 -20.123 1.00 48.65 125 LYS B N 1
ATOM 3050 C CA . LYS B 1 145 ? -26.256 -36.672 -20.645 1.00 48.73 125 LYS B CA 1
ATOM 3051 C C . LYS B 1 145 ? -25.734 -35.700 -21.702 1.00 48.16 125 LYS B C 1
ATOM 3052 O O . LYS B 1 145 ? -24.518 -35.578 -21.896 1.00 48.99 125 LYS B O 1
ATOM 3058 N N . PHE B 1 146 ? -26.650 -35.020 -22.386 1.00 46.62 126 PHE B N 1
ATOM 3059 C CA . PHE B 1 146 ? -26.281 -34.112 -23.468 1.00 45.89 126 PHE B CA 1
ATOM 3060 C C . PHE B 1 146 ? -27.177 -32.867 -23.516 1.00 45.76 126 PHE B C 1
ATOM 3061 O O . PHE B 1 146 ? -27.462 -32.330 -24.589 1.00 44.20 126 PHE B O 1
ATOM 3069 N N . ARG B 1 147 ? -27.623 -32.430 -22.340 1.00 45.84 127 ARG B N 1
ATOM 3070 C CA . ARG B 1 147 ? -28.372 -31.183 -22.184 1.00 45.38 127 ARG B CA 1
ATOM 3071 C C . ARG B 1 147 ? -27.929 -30.522 -20.891 1.00 43.29 127 ARG B C 1
ATOM 3072 O O . ARG B 1 147 ? -27.180 -31.118 -20.121 1.00 43.51 127 ARG B O 1
ATOM 3080 N N . GLY B 1 148 ? -28.377 -29.291 -20.661 1.00 42.55 128 GLY B N 1
ATOM 3081 C CA . GLY B 1 148 ? -28.145 -28.606 -19.387 1.00 42.63 128 GLY B CA 1
ATOM 3082 C C . GLY B 1 148 ? -26.696 -28.281 -19.055 1.00 42.64 128 GLY B C 1
ATOM 3083 O O . GLY B 1 148 ? -26.360 -28.059 -17.893 1.00 42.89 128 GLY B O 1
ATOM 3084 N N . ALA B 1 149 ? -25.839 -28.249 -20.074 1.00 42.00 129 ALA B N 1
ATOM 3085 C CA . ALA B 1 149 ? -24.422 -27.939 -19.884 1.00 41.78 129 ALA B CA 1
ATOM 3086 C C . ALA B 1 149 ? -24.198 -26.522 -19.359 1.00 41.11 129 ALA B C 1
ATOM 3087 O O . ALA B 1 149 ? -24.975 -25.603 -19.648 1.00 41.13 129 ALA B O 1
ATOM 3089 N N . THR B 1 150 ? -23.142 -26.367 -18.568 1.00 39.54 130 THR B N 1
ATOM 3090 C CA . THR B 1 150 ? -22.600 -25.053 -18.261 1.00 39.09 130 THR B CA 1
ATOM 3091 C C . THR B 1 150 ? -21.395 -24.874 -19.178 1.00 38.19 130 THR B C 1
ATOM 3092 O O . THR B 1 150 ? -20.553 -25.768 -19.283 1.00 38.51 130 THR B O 1
ATOM 3096 N N . THR B 1 151 ? -21.327 -23.735 -19.861 1.00 37.51 131 THR B N 1
ATOM 3097 C CA . THR B 1 151 ? -20.278 -23.512 -20.852 1.00 36.80 131 THR B CA 1
ATOM 3098 C C . THR B 1 151 ? -19.398 -22.324 -20.486 1.00 36.13 131 THR B C 1
ATOM 3099 O O . THR B 1 151 ? -19.845 -21.403 -19.801 1.00 35.23 131 THR B O 1
ATOM 3103 N N . VAL B 1 152 ? -18.153 -22.347 -20.959 1.00 35.13 132 VAL B N 1
ATOM 3104 C CA . VAL B 1 152 ? -17.164 -21.328 -20.600 1.00 35.14 132 VAL B CA 1
ATOM 3105 C C . VAL B 1 152 ? -16.431 -20.801 -21.843 1.00 35.55 132 VAL B C 1
ATOM 3106 O O . VAL B 1 152 ? -15.988 -21.584 -22.694 1.00 35.61 132 VAL B O 1
ATOM 3110 N N . CYS B 1 153 ? -16.302 -19.477 -21.934 1.00 35.31 133 CYS B N 1
ATOM 3111 C CA . CYS B 1 153 ? -15.624 -18.831 -23.060 1.00 35.28 133 CYS B CA 1
ATOM 3112 C C . CYS B 1 153 ? -14.368 -18.066 -22.652 1.00 34.75 133 CYS B C 1
ATOM 3113 O O . CYS B 1 153 ? -14.418 -17.177 -21.798 1.00 33.45 133 CYS B O 1
ATOM 3116 N N . ASP B 1 154 ? -13.250 -18.412 -23.288 1.00 33.82 134 ASP B N 1
ATOM 3117 C CA . ASP B 1 154 ? -11.985 -17.701 -23.121 1.00 33.54 134 ASP B CA 1
ATOM 3118 C C . ASP B 1 154 ? -12.080 -16.378 -23.887 1.00 33.80 134 ASP B C 1
ATOM 3119 O O . ASP B 1 154 ? -11.610 -16.286 -25.025 1.00 33.80 134 ASP B O 1
ATOM 3124 N N . HIS B 1 155 ? -12.685 -15.358 -23.270 1.00 33.78 135 HIS B N 1
ATOM 3125 C CA . HIS B 1 155 ? -12.956 -14.096 -23.983 1.00 34.11 135 HIS B CA 1
ATOM 3126 C C . HIS B 1 155 ? -11.725 -13.264 -24.348 1.00 33.25 135 HIS B C 1
ATOM 3127 O O . HIS B 1 155 ? -11.755 -12.541 -25.341 1.00 34.40 135 HIS B O 1
ATOM 3134 N N . ALA B 1 156 ? -10.653 -13.358 -23.567 1.00 33.61 136 ALA B N 1
ATOM 3135 C CA . ALA B 1 156 ? -9.436 -12.602 -23.878 1.00 33.09 136 ALA B CA 1
ATOM 3136 C C . ALA B 1 156 ? -8.794 -13.082 -25.175 1.00 32.95 136 ALA B C 1
ATOM 3137 O O . ALA B 1 156 ? -8.405 -12.264 -26.009 1.00 33.00 136 ALA B O 1
ATOM 3139 N N . LEU B 1 157 ? -8.690 -14.402 -25.344 1.00 32.28 137 LEU B N 1
ATOM 3140 C CA . LEU B 1 157 ? -8.121 -14.966 -26.569 1.00 32.07 137 LEU B CA 1
ATOM 3141 C C . LEU B 1 157 ? -9.036 -14.684 -27.761 1.00 32.64 137 LEU B C 1
ATOM 3142 O O . LEU B 1 157 ? -8.571 -14.282 -28.831 1.00 32.72 137 LEU B O 1
ATOM 3147 N N . ALA B 1 158 ? -10.336 -14.885 -27.557 1.00 32.60 138 ALA B N 1
ATOM 3148 C CA . ALA B 1 158 ? -11.339 -14.634 -28.589 1.00 33.43 138 ALA B CA 1
ATOM 3149 C C . ALA B 1 158 ? -11.330 -13.190 -29.100 1.00 34.58 138 ALA B C 1
ATOM 3150 O O . ALA B 1 158 ? -11.422 -12.966 -30.306 1.00 34.56 138 ALA B O 1
ATOM 3152 N N . CYS B 1 159 ? -11.208 -12.220 -28.191 1.00 35.77 139 CYS B N 1
ATOM 3153 C CA . CYS B 1 159 ? -11.181 -10.798 -28.573 1.00 38.11 139 CYS B CA 1
ATOM 3154 C C . CYS B 1 159 ? -9.929 -10.432 -29.344 1.00 39.30 139 CYS B C 1
ATOM 3155 O O . CYS B 1 159 ? -9.960 -9.584 -30.238 1.00 39.86 139 CYS B O 1
ATOM 3158 N N . GLN B 1 160 ? -8.832 -11.083 -28.981 1.00 40.69 140 GLN B N 1
ATOM 3159 C CA . GLN B 1 160 ? -7.545 -10.898 -29.632 1.00 41.96 140 GLN B CA 1
ATOM 3160 C C . GLN B 1 160 ? -7.559 -11.448 -31.062 1.00 41.31 140 GLN B C 1
ATOM 3161 O O . GLN B 1 160 ? -6.872 -10.922 -31.939 1.00 41.18 140 GLN B O 1
ATOM 3167 N N . GLU B 1 161 ? -8.347 -12.494 -31.298 1.00 39.49 141 GLU B N 1
ATOM 3168 C CA . GLU B 1 161 ? -8.363 -13.149 -32.610 1.00 39.69 141 GLU B CA 1
ATOM 3169 C C . GLU B 1 161 ? -9.629 -12.846 -33.406 1.00 39.13 141 GLU B C 1
ATOM 3170 O O . GLU B 1 161 ? -9.794 -13.320 -34.527 1.00 40.46 141 GLU B O 1
ATOM 3176 N N . MET B 1 162 ? -10.498 -12.033 -32.817 1.00 38.37 142 MET B N 1
ATOM 3177 C CA . MET B 1 162 ? -11.800 -11.687 -33.379 1.00 38.42 142 MET B CA 1
ATOM 3178 C C . MET B 1 162 ? -11.700 -10.905 -34.696 1.00 38.65 142 MET B C 1
ATOM 3179 O O . MET B 1 162 ? -10.781 -10.098 -34.864 1.00 37.85 142 MET B O 1
ATOM 3184 N N . PRO B 1 163 ? -12.641 -11.146 -35.637 1.00 38.87 143 PRO B N 1
ATOM 3185 C CA . PRO B 1 163 ? -12.762 -10.268 -36.804 1.00 40.04 143 PRO B CA 1
ATOM 3186 C C . PRO B 1 163 ? -12.998 -8.828 -36.355 1.00 40.27 143 PRO B C 1
ATOM 3187 O O . PRO B 1 163 ? -13.774 -8.587 -35.427 1.00 39.36 143 PRO B O 1
ATOM 3191 N N . ALA B 1 164 ? -12.319 -7.891 -37.010 1.00 40.70 144 ALA B N 1
ATOM 3192 C CA . ALA B 1 164 ? -12.321 -6.482 -36.614 1.00 40.33 144 ALA B CA 1
ATOM 3193 C C . ALA B 1 164 ? -13.705 -5.842 -36.574 1.00 40.19 144 ALA B C 1
ATOM 3194 O O . ALA B 1 164 ? -13.954 -4.965 -35.746 1.00 42.76 144 ALA B O 1
ATOM 3196 N N . HIS B 1 165 ? -14.596 -6.266 -37.467 1.00 39.07 145 HIS B N 1
ATOM 3197 C CA . HIS B 1 165 ? -15.940 -5.685 -37.539 1.00 38.99 145 HIS B CA 1
ATOM 3198 C C . HIS B 1 165 ? -16.800 -6.055 -36.320 1.00 39.10 145 HIS B C 1
ATOM 3199 O O . HIS B 1 165 ? -17.721 -5.321 -35.959 1.00 39.06 145 HIS B O 1
ATOM 3206 N N . LEU B 1 166 ? -16.487 -7.186 -35.691 1.00 38.83 146 LEU B N 1
ATOM 3207 C CA . LEU B 1 166 ? -17.162 -7.594 -34.458 1.00 39.17 146 LEU B CA 1
ATOM 3208 C C . LEU B 1 166 ? -16.561 -6.911 -33.230 1.00 40.20 146 LEU B C 1
ATOM 3209 O O . LEU B 1 166 ? -17.301 -6.383 -32.395 1.00 40.75 146 LEU B O 1
ATOM 3214 N N . LEU B 1 167 ? -15.230 -6.895 -33.133 1.00 40.42 147 LEU B N 1
ATOM 3215 C CA . LEU B 1 167 ? -14.552 -6.232 -32.014 1.00 41.28 147 LEU B CA 1
ATOM 3216 C C . LEU B 1 167 ? -14.845 -4.729 -31.937 1.00 41.45 147 LEU B C 1
ATOM 3217 O O . LEU B 1 167 ? -14.956 -4.177 -30.838 1.00 41.24 147 LEU B O 1
ATOM 3222 N N . ARG B 1 168 ? -14.968 -4.078 -33.093 1.00 40.77 148 ARG B N 1
ATOM 3223 C CA . ARG B 1 168 ? -15.225 -2.636 -33.147 1.00 42.14 148 ARG B CA 1
ATOM 3224 C C . ARG B 1 168 ? -16.507 -2.281 -32.392 1.00 41.06 148 ARG B C 1
ATOM 3225 O O . ARG B 1 168 ? -16.526 -1.331 -31.607 1.00 40.49 148 ARG B O 1
ATOM 3233 N N . VAL B 1 169 ? -17.562 -3.058 -32.628 1.00 40.51 149 VAL B N 1
ATOM 3234 C CA . VAL B 1 169 ? -18.847 -2.857 -31.961 1.00 40.67 149 VAL B CA 1
ATOM 3235 C C . VAL B 1 169 ? -18.670 -2.958 -30.447 1.00 40.46 149 VAL B C 1
ATOM 3236 O O . VAL B 1 169 ? -19.109 -2.078 -29.703 1.00 40.51 149 VAL B O 1
ATOM 3240 N N . LEU B 1 170 ? -17.994 -4.017 -30.010 1.00 39.93 150 LEU B N 1
ATOM 3241 C CA . LEU B 1 170 ? -17.743 -4.270 -28.592 1.00 40.20 150 LEU B CA 1
ATOM 3242 C C . LEU B 1 170 ? -16.937 -3.167 -27.916 1.00 40.75 150 LEU B C 1
ATOM 3243 O O . LEU B 1 170 ? -17.149 -2.877 -26.743 1.00 40.72 150 LEU B O 1
ATOM 3248 N N . GLU B 1 171 ? -16.008 -2.568 -28.656 1.00 41.44 151 GLU B N 1
ATOM 3249 C CA . GLU B 1 171 ? -15.117 -1.548 -28.100 1.00 42.93 151 GLU B CA 1
ATOM 3250 C C . GLU B 1 171 ? -15.661 -0.128 -28.198 1.00 43.54 151 GLU B C 1
ATOM 3251 O O . GLU B 1 171 ? -15.282 0.731 -27.402 1.00 43.39 151 GLU B O 1
ATOM 3257 N N . GLU B 1 172 ? -16.555 0.113 -29.156 1.00 44.28 152 GLU B N 1
ATOM 3258 C CA . GLU B 1 172 ? -16.972 1.482 -29.477 1.00 44.91 152 GLU B CA 1
ATOM 3259 C C . GLU B 1 172 ? -18.451 1.809 -29.259 1.00 44.78 152 GLU B C 1
ATOM 3260 O O . GLU B 1 172 ? -18.798 2.977 -29.098 1.00 45.03 152 GLU B O 1
ATOM 3266 N N . GLU B 1 173 ? -19.317 0.798 -29.262 1.00 43.56 153 GLU B N 1
ATOM 3267 C CA . GLU B 1 173 ? -20.756 1.045 -29.136 1.00 43.65 153 GLU B CA 1
ATOM 3268 C C . GLU B 1 173 ? -21.237 0.950 -27.688 1.00 43.03 153 GLU B C 1
ATOM 3269 O O . GLU B 1 173 ? -20.577 0.346 -26.841 1.00 41.99 153 GLU B O 1
ATOM 3275 N N . THR B 1 174 ? -22.386 1.559 -27.412 1.00 43.57 154 THR B N 1
ATOM 3276 C CA . THR B 1 174 ? -22.962 1.542 -26.074 1.00 43.77 154 THR B CA 1
ATOM 3277 C C . THR B 1 174 ? -23.947 0.392 -25.932 1.00 43.31 154 THR B C 1
ATOM 3278 O O . THR B 1 174 ? -24.949 0.318 -26.651 1.00 45.08 154 THR B O 1
ATOM 3282 N N . PHE B 1 175 ? -23.639 -0.503 -25.001 1.00 42.57 155 PHE B N 1
ATOM 3283 C CA . PHE B 1 175 ? -24.478 -1.653 -24.700 1.00 42.52 155 PHE B CA 1
ATOM 3284 C C . PHE B 1 175 ? -25.343 -1.366 -23.471 1.00 43.70 155 PHE B C 1
ATOM 3285 O O . PHE B 1 175 ? -24.831 -1.004 -22.407 1.00 43.51 155 PHE B O 1
ATOM 3293 N N . GLU B 1 176 ? -26.655 -1.519 -23.631 1.00 44.79 156 GLU B N 1
ATOM 3294 C CA . GLU B 1 176 ? -27.601 -1.336 -22.529 1.00 45.60 156 GLU B CA 1
ATOM 3295 C C . GLU B 1 176 ? -28.374 -2.616 -22.249 1.00 46.45 156 GLU B C 1
ATOM 3296 O O . GLU B 1 176 ? -28.572 -3.444 -23.145 1.00 46.54 156 GLU B O 1
ATOM 3302 N N . VAL B 1 177 ? -28.790 -2.782 -20.996 1.00 46.66 157 VAL B N 1
ATOM 3303 C CA . VAL B 1 177 ? -29.521 -3.975 -20.587 1.00 48.82 157 VAL B CA 1
ATOM 3304 C C . VAL B 1 177 ? -30.761 -3.590 -19.776 1.00 49.56 157 VAL B C 1
ATOM 3305 O O . VAL B 1 177 ? -30.774 -2.569 -19.090 1.00 50.08 157 VAL B O 1
ATOM 3309 N N . ARG B 1 178 ? -31.801 -4.411 -19.881 1.00 50.89 158 ARG B N 1
ATOM 3310 C CA . ARG B 1 178 ? -32.996 -4.269 -19.060 1.00 53.17 158 ARG B CA 1
ATOM 3311 C C . ARG B 1 178 ? -33.263 -5.588 -18.340 1.00 52.17 158 ARG B C 1
ATOM 3312 O O . ARG B 1 178 ? -33.217 -6.660 -18.949 1.00 51.06 158 ARG B O 1
ATOM 3320 N N . VAL B 1 179 ? -33.520 -5.498 -17.038 1.00 53.40 159 VAL B N 1
ATOM 3321 C CA . VAL B 1 179 ? -33.855 -6.658 -16.213 1.00 55.02 159 VAL B CA 1
ATOM 3322 C C . VAL B 1 179 ? -35.343 -6.999 -16.346 1.00 56.37 159 VAL B C 1
ATOM 3323 O O . VAL B 1 179 ? -36.199 -6.112 -16.261 1.00 56.23 159 VAL B O 1
ATOM 3327 N N . LEU B 1 180 ? -35.642 -8.283 -16.557 1.00 56.52 160 LEU B N 1
ATOM 3328 C CA . LEU B 1 180 ? -37.017 -8.732 -16.807 1.00 57.45 160 LEU B CA 1
ATOM 3329 C C . LEU B 1 180 ? -37.602 -9.645 -15.725 1.00 59.21 160 LEU B C 1
ATOM 3330 O O . LEU B 1 180 ? -38.788 -9.539 -15.409 1.00 59.39 160 LEU B O 1
ATOM 3335 N N . GLU B 1 181 ? -36.783 -10.540 -15.173 1.00 60.14 161 GLU B N 1
ATOM 3336 C CA . GLU B 1 181 ? -37.224 -11.435 -14.096 1.00 62.44 161 GLU B CA 1
ATOM 3337 C C . GLU B 1 181 ? -37.241 -10.671 -12.769 1.00 64.00 161 GLU B C 1
ATOM 3338 O O . GLU B 1 181 ? -36.317 -10.787 -11.956 1.00 64.09 161 GLU B O 1
ATOM 3344 N N . ARG B 1 182 ? -38.306 -9.900 -12.560 1.00 66.07 162 ARG B N 1
ATOM 3345 C CA . ARG B 1 182 ? -38.384 -8.939 -11.455 1.00 67.30 162 ARG B CA 1
ATOM 3346 C C . ARG B 1 182 ? -38.265 -9.570 -10.066 1.00 65.80 162 ARG B C 1
ATOM 3347 O O . ARG B 1 182 ? -37.721 -8.955 -9.146 1.00 64.68 162 ARG B O 1
ATOM 3355 N N . GLY B 1 183 ? -38.758 -10.801 -9.930 1.00 63.92 163 GLY B N 1
ATOM 3356 C CA . GLY B 1 183 ? -38.653 -11.558 -8.684 1.00 62.08 163 GLY B CA 1
ATOM 3357 C C . GLY B 1 183 ? -37.225 -11.875 -8.270 1.00 61.32 163 GLY B C 1
ATOM 3358 O O . GLY B 1 183 ? -36.920 -11.938 -7.076 1.00 60.93 163 GLY B O 1
ATOM 3359 N N . TYR B 1 184 ? -36.346 -12.074 -9.253 1.00 59.45 164 TYR B N 1
ATOM 3360 C CA . TYR B 1 184 ? -34.942 -12.371 -8.976 1.00 57.88 164 TYR B CA 1
ATOM 3361 C C . TYR B 1 184 ? -34.138 -11.132 -8.578 1.00 57.64 164 TYR B C 1
ATOM 3362 O O . TYR B 1 184 ? -33.360 -11.176 -7.624 1.00 57.07 164 TYR B O 1
ATOM 3371 N N . TYR B 1 185 ? -34.322 -10.039 -9.316 1.00 58.57 165 TYR B N 1
ATOM 3372 C CA . TYR B 1 185 ? -33.481 -8.847 -9.170 1.00 58.79 165 TYR B CA 1
ATOM 3373 C C . TYR B 1 185 ? -34.101 -7.769 -8.282 1.00 59.74 165 TYR B C 1
ATOM 3374 O O . TYR B 1 185 ? -33.430 -6.796 -7.924 1.00 59.10 165 TYR B O 1
ATOM 3383 N N . VAL B 1 186 ? -35.372 -7.963 -7.923 1.00 61.01 166 VAL B N 1
ATOM 3384 C CA . VAL B 1 186 ? -36.159 -7.003 -7.122 1.00 61.43 166 VAL B CA 1
ATOM 3385 C C . VAL B 1 186 ? -35.841 -5.533 -7.439 1.00 62.07 166 VAL B C 1
ATOM 3386 O O . VAL B 1 186 ? -35.910 -5.129 -8.604 1.00 62.53 166 VAL B O 1
ATOM 3390 N N . ASP B 1 187 ? -35.498 -4.746 -6.419 1.00 62.07 167 ASP B N 1
ATOM 3391 C CA . ASP B 1 187 ? -35.210 -3.322 -6.599 1.00 62.42 167 ASP B CA 1
ATOM 3392 C C . ASP B 1 187 ? -33.714 -3.000 -6.530 1.00 61.03 167 ASP B C 1
ATOM 3393 O O . ASP B 1 187 ? -33.325 -1.831 -6.573 1.00 60.58 167 ASP B O 1
ATOM 3398 N N . VAL B 1 188 ? -32.886 -4.039 -6.427 1.00 59.56 168 VAL B N 1
ATOM 3399 C CA . VAL B 1 188 ? -31.426 -3.886 -6.429 1.00 58.41 168 VAL B CA 1
ATOM 3400 C C . VAL B 1 188 ? -30.918 -3.525 -7.831 1.00 58.15 168 VAL B C 1
ATOM 3401 O O . VAL B 1 188 ? -30.071 -2.644 -7.981 1.00 58.53 168 VAL B O 1
ATOM 3405 N N . SER B 1 189 ? -31.442 -4.207 -8.849 1.00 57.53 169 SER B N 1
ATOM 3406 C CA . SER B 1 189 ? -31.173 -3.845 -10.241 1.00 57.85 169 SER B CA 1
ATOM 3407 C C . SER B 1 189 ? -31.892 -2.545 -10.600 1.00 58.22 169 SER B C 1
ATOM 3408 O O . SER B 1 189 ? -33.002 -2.303 -10.120 1.00 59.12 169 SER B O 1
ATOM 3411 N N . PRO B 1 190 ? -31.260 -1.700 -11.437 1.00 58.48 170 PRO B N 1
ATOM 3412 C CA . PRO B 1 190 ? -31.897 -0.461 -11.889 1.00 59.28 170 PRO B CA 1
ATOM 3413 C C . PRO B 1 190 ? -33.186 -0.720 -12.665 1.00 60.28 170 PRO B C 1
ATOM 3414 O O . PRO B 1 190 ? -33.366 -1.794 -13.242 1.00 60.48 170 PRO B O 1
ATOM 3418 N N . ASP B 1 191 ? -34.073 0.267 -12.666 1.00 61.54 171 ASP B N 1
ATOM 3419 C CA . ASP B 1 191 ? -35.310 0.191 -13.422 1.00 63.26 171 ASP B CA 1
ATOM 3420 C C . ASP B 1 191 ? -35.043 0.580 -14.873 1.00 62.17 171 ASP B C 1
ATOM 3421 O O . ASP B 1 191 ? -34.318 1.543 -15.141 1.00 62.34 171 ASP B O 1
ATOM 3426 N N . GLY B 1 192 ? -35.615 -0.182 -15.803 1.00 59.36 172 GLY B N 1
ATOM 3427 C CA . GLY B 1 192 ? -35.471 0.095 -17.233 1.00 58.44 172 GLY B CA 1
ATOM 3428 C C . GLY B 1 192 ? -34.061 -0.087 -17.769 1.00 56.14 172 GLY B C 1
ATOM 3429 O O . GLY B 1 192 ? -33.226 -0.741 -17.138 1.00 55.18 172 GLY B O 1
ATOM 3430 N N . TRP B 1 193 ? -33.802 0.508 -18.933 1.00 54.66 173 TRP B N 1
ATOM 3431 C CA . TRP B 1 193 ? -32.530 0.366 -19.642 1.00 54.24 173 TRP B CA 1
ATOM 3432 C C . TRP B 1 193 ? -31.375 1.093 -18.960 1.00 53.03 173 TRP B C 1
ATOM 3433 O O . TRP B 1 193 ? -31.473 2.285 -18.661 1.00 54.32 173 TRP B O 1
ATOM 3444 N N . PHE B 1 194 ? -30.280 0.374 -18.725 1.00 51.27 174 PHE B N 1
ATOM 3445 C CA . PHE B 1 194 ? -29.065 0.981 -18.175 1.00 49.42 174 PHE B CA 1
ATOM 3446 C C . PHE B 1 194 ? -27.801 0.495 -18.883 1.00 48.88 174 PHE B C 1
ATOM 3447 O O . PHE B 1 194 ? -27.718 -0.660 -19.308 1.00 47.63 174 PHE B O 1
ATOM 3455 N N . LYS B 1 195 ? -26.827 1.395 -19.011 1.00 48.48 175 LYS B N 1
ATOM 3456 C CA . LYS B 1 195 ? -25.566 1.093 -19.679 1.00 48.60 175 LYS B CA 1
ATOM 3457 C C . LYS B 1 195 ? -24.714 0.124 -18.860 1.00 47.20 175 LYS B C 1
ATOM 3458 O O . LYS B 1 195 ? -24.525 0.312 -17.660 1.00 46.50 175 LYS B O 1
ATOM 3464 N N . VAL B 1 196 ? -24.223 -0.919 -19.523 1.00 45.25 176 VAL B N 1
ATOM 3465 C CA . VAL B 1 196 ? -23.228 -1.809 -18.943 1.00 45.16 176 VAL B CA 1
ATOM 3466 C C . VAL B 1 196 ? -21.970 -1.737 -19.812 1.00 44.58 176 VAL B C 1
ATOM 3467 O O . VAL B 1 196 ? -22.025 -2.053 -21.005 1.00 44.03 176 VAL B O 1
ATOM 3471 N N . PRO B 1 197 ? -20.835 -1.305 -19.223 1.00 44.96 177 PRO B N 1
ATOM 3472 C CA . PRO B 1 197 ? -19.599 -1.198 -20.000 1.00 43.79 177 PRO B CA 1
ATOM 3473 C C . PRO B 1 197 ? -19.080 -2.583 -20.373 1.00 43.25 177 PRO B C 1
ATOM 3474 O O . PRO B 1 197 ? -18.953 -3.450 -19.507 1.00 43.60 177 PRO B O 1
ATOM 3478 N N . VAL B 1 198 ? -18.803 -2.782 -21.659 1.00 42.06 178 VAL B N 1
ATOM 3479 C CA . VAL B 1 198 ? -18.361 -4.077 -22.172 1.00 40.74 178 VAL B CA 1
ATOM 3480 C C . VAL B 1 198 ? -16.997 -4.477 -21.610 1.00 40.62 178 VAL B C 1
ATOM 3481 O O . VAL B 1 198 ? -16.820 -5.603 -21.133 1.00 41.93 178 VAL B O 1
ATOM 3485 N N . PHE B 1 199 ? -16.044 -3.551 -21.666 1.00 38.94 179 PHE B N 1
ATOM 3486 C CA . PHE B 1 199 ? -14.702 -3.797 -21.164 1.00 38.06 179 PHE B CA 1
ATOM 3487 C C . PHE B 1 199 ? -14.354 -2.882 -20.001 1.00 38.54 179 PHE B C 1
ATOM 3488 O O . PHE B 1 199 ? -14.624 -1.677 -20.038 1.00 37.82 179 PHE B O 1
ATOM 3496 N N . THR B 1 200 ? -13.762 -3.476 -18.969 1.00 37.65 180 THR B N 1
ATOM 3497 C CA . THR B 1 200 ? -13.189 -2.737 -17.854 1.00 38.46 180 THR B CA 1
ATOM 3498 C C . THR B 1 200 ? -11.735 -3.190 -17.748 1.00 38.31 180 THR B C 1
ATOM 3499 O O . THR B 1 200 ? -11.450 -4.362 -17.477 1.00 37.40 180 THR B O 1
ATOM 3503 N N . ASP B 1 201 ? -10.821 -2.259 -17.993 1.00 38.08 181 ASP B N 1
ATOM 3504 C CA . ASP B 1 201 ? -9.410 -2.591 -18.104 1.00 37.68 181 ASP B CA 1
ATOM 3505 C C . ASP B 1 201 ? -8.783 -2.789 -16.731 1.00 37.37 181 ASP B C 1
ATOM 3506 O O . ASP B 1 201 ? -8.606 -1.834 -15.979 1.00 37.60 181 ASP B O 1
ATOM 3511 N N . LEU B 1 202 ? -8.448 -4.036 -16.414 1.00 36.91 182 LEU B N 1
ATOM 3512 C CA . LEU B 1 202 ? -7.773 -4.351 -15.155 1.00 37.21 182 LEU B CA 1
ATOM 3513 C C . LEU B 1 202 ? -6.276 -4.559 -15.364 1.00 37.22 182 LEU B C 1
ATOM 3514 O O . LEU B 1 202 ? -5.576 -5.023 -14.464 1.00 37.65 182 LEU B O 1
ATOM 3519 N N . GLY B 1 203 ? -5.790 -4.214 -16.556 1.00 36.95 183 GLY B N 1
ATOM 3520 C CA . GLY B 1 203 ? -4.386 -4.413 -16.898 1.00 36.21 183 GLY B CA 1
ATOM 3521 C C . GLY B 1 203 ? -4.112 -5.834 -17.342 1.00 35.97 183 GLY B C 1
ATOM 3522 O O . GLY B 1 203 ? -3.872 -6.088 -18.527 1.00 34.75 183 GLY B O 1
ATOM 3523 N N . TRP B 1 204 ? -4.158 -6.765 -16.391 1.00 35.29 184 TRP B N 1
ATOM 3524 C CA . TRP B 1 204 ? -3.908 -8.175 -16.691 1.00 34.84 184 TRP B CA 1
ATOM 3525 C C . TRP B 1 204 ? -4.999 -8.754 -17.594 1.00 35.12 184 TRP B C 1
ATOM 3526 O O . TRP B 1 204 ? -4.754 -9.686 -18.356 1.00 35.60 184 TRP B O 1
ATOM 3537 N N . VAL B 1 205 ? -6.196 -8.177 -17.513 1.00 35.41 185 VAL B N 1
ATOM 3538 C CA . VAL B 1 205 ? -7.316 -8.569 -18.366 1.00 35.06 185 VAL B CA 1
ATOM 3539 C C . VAL B 1 205 ? -8.237 -7.366 -18.594 1.00 36.10 185 VAL B C 1
ATOM 3540 O O . VAL B 1 205 ? -8.283 -6.442 -17.777 1.00 36.69 185 VAL B O 1
ATOM 3544 N N . ARG B 1 206 ? -8.934 -7.363 -19.725 1.00 36.48 186 ARG B N 1
ATOM 3545 C CA . ARG B 1 206 ? -10.075 -6.485 -19.896 1.00 37.31 186 ARG B CA 1
ATOM 3546 C C . ARG B 1 206 ? -11.289 -7.305 -19.490 1.00 37.86 186 ARG B C 1
ATOM 3547 O O . ARG B 1 206 ? -11.740 -8.174 -20.242 1.00 37.02 186 ARG B O 1
ATOM 3555 N N . LYS B 1 207 ? -11.776 -7.058 -18.275 1.00 38.27 187 LYS B N 1
ATOM 3556 C CA . LYS B 1 207 ? -12.949 -7.750 -17.743 1.00 39.42 187 LYS B CA 1
ATOM 3557 C C . LYS B 1 207 ? -14.144 -7.499 -18.654 1.00 39.48 187 LYS B C 1
ATOM 3558 O O . LYS B 1 207 ? -14.421 -6.355 -19.021 1.00 38.88 187 LYS B O 1
ATOM 3564 N N . MET B 1 208 ? -14.832 -8.575 -19.030 1.00 39.37 188 MET B N 1
ATOM 3565 C CA . MET B 1 208 ? -15.997 -8.480 -19.904 1.00 40.78 188 MET B CA 1
ATOM 3566 C C . MET B 1 208 ? -17.318 -8.507 -19.148 1.00 41.81 188 MET B C 1
ATOM 3567 O O . MET B 1 208 ? -17.595 -9.443 -18.400 1.00 42.29 188 MET B O 1
ATOM 3572 N N . LEU B 1 209 ? -18.127 -7.472 -19.352 1.00 41.07 189 LEU B N 1
ATOM 3573 C CA . LEU B 1 209 ? -19.505 -7.467 -18.881 1.00 40.97 189 LEU B CA 1
ATOM 3574 C C . LEU B 1 209 ? -20.406 -7.327 -20.096 1.00 40.71 189 LEU B C 1
ATOM 3575 O O . LEU B 1 209 ? -20.437 -6.281 -20.747 1.00 40.89 189 LEU B O 1
ATOM 3580 N N . ILE B 1 210 ? -21.106 -8.410 -20.413 1.00 40.22 190 ILE B N 1
ATOM 3581 C CA . ILE B 1 210 ? -21.981 -8.475 -21.579 1.00 39.48 190 ILE B CA 1
ATOM 3582 C C . ILE B 1 210 ? -23.144 -9.414 -21.263 1.00 39.49 190 ILE B C 1
ATOM 3583 O O . ILE B 1 210 ? -22.991 -10.359 -20.489 1.00 38.70 190 ILE B O 1
ATOM 3588 N N . TYR B 1 211 ? -24.310 -9.132 -21.843 1.00 40.71 191 TYR B N 1
ATOM 3589 C CA . TYR B 1 211 ? -25.518 -9.898 -21.556 1.00 40.89 191 TYR B CA 1
ATOM 3590 C C . TYR B 1 211 ? -26.269 -10.221 -22.841 1.00 41.24 191 TYR B C 1
ATOM 3591 O O . TYR B 1 211 ? -27.035 -9.408 -23.360 1.00 41.77 191 TYR B O 1
ATOM 3600 N N . PHE B 1 212 ? -25.999 -11.419 -23.359 1.00 41.33 192 PHE B N 1
ATOM 3601 C CA . PHE B 1 212 ? -26.550 -11.893 -24.626 1.00 40.92 192 PHE B CA 1
ATOM 3602 C C . PHE B 1 212 ? -28.074 -12.026 -24.580 1.00 41.80 192 PHE B C 1
ATOM 3603 O O . PHE B 1 212 ? -28.650 -12.186 -23.502 1.00 43.00 192 PHE B O 1
ATOM 3611 N N . PRO B 1 213 ? -28.736 -11.949 -25.749 1.00 42.65 193 PRO B N 1
ATOM 3612 C CA . PRO B 1 213 ? -30.185 -12.132 -25.762 1.00 42.80 193 PRO B CA 1
ATOM 3613 C C . PRO B 1 213 ? -30.544 -13.608 -25.670 1.00 44.02 193 PRO B C 1
ATOM 3614 O O . PRO B 1 213 ? -29.801 -14.460 -26.168 1.00 43.13 193 PRO B O 1
ATOM 3618 N N . PHE B 1 214 ? -31.667 -13.897 -25.018 1.00 45.36 194 PHE B N 1
ATOM 3619 C CA . PHE B 1 214 ? -32.175 -15.259 -24.895 1.00 47.43 194 PHE B CA 1
ATOM 3620 C C . PHE B 1 214 ? -32.725 -15.724 -26.240 1.00 48.86 194 PHE B C 1
ATOM 3621 O O . PHE B 1 214 ? -33.290 -14.924 -26.990 1.00 49.22 194 PHE B O 1
ATOM 3629 N N . ASP B 1 215 ? -32.549 -17.009 -26.546 1.00 50.64 195 ASP B N 1
ATOM 3630 C CA . ASP B 1 215 ? -33.153 -17.617 -27.734 1.00 52.13 195 ASP B CA 1
ATOM 3631 C C . ASP B 1 215 ? -34.669 -17.503 -27.663 1.00 53.56 195 ASP B C 1
ATOM 3632 O O . ASP B 1 215 ? -35.237 -17.458 -26.570 1.00 53.16 195 ASP B O 1
ATOM 3637 N N . GLU B 1 216 ? -35.322 -17.449 -28.823 1.00 55.60 196 GLU B N 1
ATOM 3638 C CA . GLU B 1 216 ? -36.782 -17.475 -28.870 1.00 57.86 196 GLU B CA 1
ATOM 3639 C C . GLU B 1 216 ? -37.271 -18.803 -28.293 1.00 56.22 196 GLU B C 1
ATOM 3640 O O . GLU B 1 216 ? -36.702 -19.858 -28.583 1.00 55.01 196 GLU B O 1
ATOM 3646 N N . GLY B 1 217 ? -38.308 -18.739 -27.463 1.00 56.56 197 GLY B N 1
ATOM 3647 C CA . GLY B 1 217 ? -38.835 -19.924 -26.790 1.00 56.91 197 GLY B CA 1
ATOM 3648 C C . GLY B 1 217 ? -38.244 -20.135 -25.405 1.00 57.15 197 GLY B C 1
ATOM 3649 O O . GLY B 1 217 ? -38.750 -20.947 -24.628 1.00 59.00 197 GLY B O 1
ATOM 3650 N N . GLN B 1 218 ? -37.168 -19.412 -25.100 1.00 55.56 198 GLN B N 1
ATOM 3651 C CA . GLN B 1 218 ? -36.556 -19.452 -23.770 1.00 54.72 198 GLN B CA 1
ATOM 3652 C C . GLN B 1 218 ? -36.994 -18.239 -22.944 1.00 55.01 198 GLN B C 1
ATOM 3653 O O . GLN B 1 218 ? -36.864 -17.100 -23.404 1.00 55.53 198 GLN B O 1
ATOM 3659 N N . PRO B 1 219 ? -37.521 -18.479 -21.724 1.00 54.79 199 PRO B N 1
ATOM 3660 C CA . PRO B 1 219 ? -37.919 -17.391 -20.829 1.00 54.84 199 PRO B CA 1
ATOM 3661 C C . PRO B 1 219 ? -36.736 -16.475 -20.528 1.00 53.75 199 PRO B C 1
ATOM 3662 O O . PRO B 1 219 ? -35.688 -16.949 -20.093 1.00 53.34 199 PRO B O 1
ATOM 3666 N N . ALA B 1 220 ? -36.911 -15.178 -20.766 1.00 53.35 200 ALA B N 1
ATOM 3667 C CA . ALA B 1 220 ? -35.816 -14.216 -20.679 1.00 52.32 200 ALA B CA 1
ATOM 3668 C C . ALA B 1 220 ? -35.750 -13.494 -19.331 1.00 52.76 200 ALA B C 1
ATOM 3669 O O . ALA B 1 220 ? -36.685 -12.789 -18.945 1.00 53.80 200 ALA B O 1
ATOM 3671 N N . SER B 1 221 ? -34.636 -13.682 -18.626 1.00 51.56 201 SER B N 1
ATOM 3672 C CA . SER B 1 221 ? -34.388 -13.012 -17.351 1.00 51.03 201 SER B CA 1
ATOM 3673 C C . SER B 1 221 ? -33.957 -11.563 -17.567 1.00 50.03 201 SER B C 1
ATOM 3674 O O . SER B 1 221 ? -34.225 -10.695 -16.730 1.00 49.33 201 SER B O 1
ATOM 3677 N N . TRP B 1 222 ? -33.283 -11.320 -18.691 1.00 48.20 202 TRP B N 1
ATOM 3678 C CA . TRP B 1 222 ? -32.810 -9.987 -19.065 1.00 48.02 202 TRP B CA 1
ATOM 3679 C C . TRP B 1 222 ? -32.923 -9.758 -20.573 1.00 48.14 202 TRP B C 1
ATOM 3680 O O . TRP B 1 222 ? -33.288 -10.668 -21.317 1.00 47.52 202 TRP B O 1
ATOM 3691 N N . GLU B 1 223 ? -32.590 -8.544 -21.009 1.00 48.53 203 GLU B N 1
ATOM 3692 C CA . GLU B 1 223 ? -32.730 -8.142 -22.408 1.00 49.02 203 GLU B CA 1
ATOM 3693 C C . GLU B 1 223 ? -31.697 -7.074 -22.792 1.00 47.65 203 GLU B C 1
ATOM 3694 O O . GLU B 1 223 ? -31.629 -6.022 -22.155 1.00 48.07 203 GLU B O 1
ATOM 3700 N N . PRO B 1 224 ? -30.888 -7.345 -23.834 1.00 47.01 204 PRO B N 1
ATOM 3701 C CA . PRO B 1 224 ? -29.884 -6.388 -24.287 1.00 45.93 204 PRO B CA 1
ATOM 3702 C C . PRO B 1 224 ? -30.337 -5.517 -25.461 1.00 45.64 204 PRO B C 1
ATOM 3703 O O . PRO B 1 224 ? -31.217 -5.907 -26.228 1.00 46.58 204 PRO B O 1
ATOM 3707 N N . ARG B 1 225 ? -29.728 -4.343 -25.585 1.00 45.24 205 ARG B N 1
ATOM 3708 C CA . ARG B 1 225 ? -29.834 -3.538 -26.798 1.00 45.52 205 ARG B CA 1
ATOM 3709 C C . ARG B 1 225 ? -28.534 -2.775 -27.014 1.00 44.53 205 ARG B C 1
ATOM 3710 O O . ARG B 1 225 ? -27.747 -2.595 -26.079 1.00 44.94 205 ARG B O 1
ATOM 3718 N N . ILE B 1 226 ? -28.307 -2.343 -28.250 1.00 43.23 206 ILE B N 1
ATOM 3719 C CA . ILE B 1 226 ? -27.158 -1.508 -28.569 1.00 43.32 206 ILE B CA 1
ATOM 3720 C C . ILE B 1 226 ? -27.668 -0.181 -29.103 1.00 43.05 206 ILE B C 1
ATOM 3721 O O . ILE B 1 226 ? -28.437 -0.151 -30.060 1.00 44.12 206 ILE B O 1
ATOM 3726 N N . VAL B 1 227 ? -27.243 0.908 -28.467 1.00 43.80 207 VAL B N 1
ATOM 3727 C CA . VAL B 1 227 ? -27.685 2.256 -28.832 1.00 44.88 207 VAL B CA 1
ATOM 3728 C C . VAL B 1 227 ? -27.269 2.574 -30.264 1.00 45.31 207 VAL B C 1
ATOM 3729 O O . VAL B 1 227 ? -26.111 2.374 -30.640 1.00 44.90 207 VAL B O 1
ATOM 3733 N N . GLY B 1 228 ? -28.229 3.042 -31.060 1.00 45.85 208 GLY B N 1
ATOM 3734 C CA . GLY B 1 228 ? -27.979 3.392 -32.456 1.00 46.32 208 GLY B CA 1
ATOM 3735 C C . GLY B 1 228 ? -28.161 2.235 -33.426 1.00 46.34 208 GLY B C 1
ATOM 3736 O O . GLY B 1 228 ? -28.118 2.426 -34.634 1.00 48.07 208 GLY B O 1
ATOM 3737 N N . PHE B 1 229 ? -28.356 1.033 -32.894 1.00 46.73 209 PHE B N 1
ATOM 3738 C CA . PHE B 1 229 ? -28.575 -0.157 -33.711 1.00 46.95 209 PHE B CA 1
ATOM 3739 C C . PHE B 1 229 ? -30.068 -0.423 -33.826 1.00 48.54 209 PHE B C 1
ATOM 3740 O O . PHE B 1 229 ? -30.819 -0.144 -32.891 1.00 49.51 209 PHE B O 1
ATOM 3748 N N . THR B 1 230 ? -30.502 -0.963 -34.962 1.00 49.98 210 THR B N 1
ATOM 3749 C CA . THR B 1 230 ? -31.880 -1.439 -35.081 1.00 51.64 210 THR B CA 1
ATOM 3750 C C . THR B 1 230 ? -31.982 -2.803 -34.403 1.00 52.36 210 THR B C 1
ATOM 3751 O O . THR B 1 230 ? -30.961 -3.419 -34.080 1.00 51.28 210 THR B O 1
ATOM 3755 N N . ASP B 1 231 ? -33.212 -3.268 -34.194 1.00 53.60 211 ASP B N 1
ATOM 3756 C CA . ASP B 1 231 ? -33.462 -4.571 -33.585 1.00 55.28 211 ASP B CA 1
ATOM 3757 C C . ASP B 1 231 ? -32.832 -5.720 -34.364 1.00 55.56 211 ASP B C 1
ATOM 3758 O O . ASP B 1 231 ? -32.294 -6.654 -33.770 1.00 54.36 211 ASP B O 1
ATOM 3763 N N . HIS B 1 232 ? -32.894 -5.645 -35.690 1.00 57.31 212 HIS B N 1
ATOM 3764 C CA . HIS B 1 232 ? -32.321 -6.690 -36.530 1.00 58.00 212 HIS B CA 1
ATOM 3765 C C . HIS B 1 232 ? -30.799 -6.619 -36.641 1.00 54.06 212 HIS B C 1
ATOM 3766 O O . HIS B 1 232 ? -30.150 -7.641 -36.834 1.00 53.90 212 HIS B O 1
ATOM 3773 N N . GLU B 1 233 ? -30.239 -5.420 -36.504 1.00 50.64 213 GLU B N 1
ATOM 3774 C CA . GLU B 1 233 ? -28.786 -5.252 -36.443 1.00 48.24 213 GLU B CA 1
ATOM 3775 C C . GLU B 1 233 ? -28.212 -5.854 -35.162 1.00 47.15 213 GLU B C 1
ATOM 3776 O O . GLU B 1 233 ? -27.171 -6.515 -35.190 1.00 45.98 213 GLU B O 1
ATOM 3782 N N . THR B 1 234 ? -28.898 -5.622 -34.045 1.00 46.42 214 THR B N 1
ATOM 3783 C CA . THR B 1 234 ? -28.475 -6.141 -32.747 1.00 46.35 214 THR B CA 1
ATOM 3784 C C . THR B 1 234 ? -28.594 -7.661 -32.709 1.00 46.06 214 THR B C 1
ATOM 3785 O O . THR B 1 234 ? -27.670 -8.344 -32.272 1.00 45.43 214 THR B O 1
ATOM 3789 N N . GLN B 1 235 ? -29.728 -8.180 -33.178 1.00 46.33 215 GLN B N 1
ATOM 3790 C CA . GLN B 1 235 ? -29.944 -9.625 -33.275 1.00 46.54 215 GLN B CA 1
ATOM 3791 C C . GLN B 1 235 ? -28.903 -10.297 -34.183 1.00 45.24 215 GLN B C 1
ATOM 3792 O O . GLN B 1 235 ? -28.369 -11.358 -33.842 1.00 43.43 215 GLN B O 1
ATOM 3798 N N . ALA B 1 236 ? -28.617 -9.671 -35.326 1.00 43.93 216 ALA B N 1
ATOM 3799 C CA . ALA B 1 236 ? -27.613 -10.177 -36.267 1.00 43.17 216 ALA B CA 1
ATOM 3800 C C . ALA B 1 236 ? -26.205 -10.157 -35.669 1.00 42.57 216 ALA B C 1
ATOM 3801 O O . ALA B 1 236 ? -25.428 -11.095 -35.870 1.00 42.85 216 ALA B O 1
ATOM 3803 N N . PHE B 1 237 ? -25.887 -9.088 -34.938 1.00 41.31 217 PHE B N 1
ATOM 3804 C CA . PHE B 1 237 ? -24.588 -8.964 -34.283 1.00 39.51 217 PHE B CA 1
ATOM 3805 C C . PHE B 1 237 ? -24.380 -10.057 -33.240 1.00 39.68 217 PHE B C 1
ATOM 3806 O O . PHE B 1 237 ? -23.329 -10.696 -33.214 1.00 38.11 217 PHE B O 1
ATOM 3814 N N . PHE B 1 238 ? -25.378 -10.265 -32.383 1.00 39.72 218 PHE B N 1
ATOM 3815 C CA . PHE B 1 238 ? -25.242 -11.239 -31.306 1.00 40.89 218 PHE B CA 1
ATOM 3816 C C . PHE B 1 238 ? -25.154 -12.662 -31.830 1.00 41.07 218 PHE B C 1
ATOM 3817 O O . PHE B 1 238 ? -24.375 -13.461 -31.311 1.00 40.99 218 PHE B O 1
ATOM 3825 N N . GLN B 1 239 ? -25.933 -12.961 -32.869 1.00 42.51 219 GLN B N 1
ATOM 3826 C CA . GLN B 1 239 ? -25.885 -14.267 -33.528 1.00 44.36 219 GLN B CA 1
ATOM 3827 C C . GLN B 1 239 ? -24.490 -14.570 -34.080 1.00 42.78 219 GLN B C 1
ATOM 3828 O O . GLN B 1 239 ? -23.961 -15.661 -33.871 1.00 42.09 219 GLN B O 1
ATOM 3834 N N . GLU B 1 240 ? -23.901 -13.601 -34.777 1.00 41.89 220 GLU B N 1
ATOM 3835 C CA . GLU B 1 240 ? -22.569 -13.775 -35.358 1.00 40.48 220 GLU B CA 1
ATOM 3836 C C . GLU B 1 240 ? -21.482 -13.844 -34.282 1.00 39.36 220 GLU B C 1
ATOM 3837 O O . GLU B 1 240 ? -20.628 -14.731 -34.323 1.00 39.83 220 GLU B O 1
ATOM 3843 N N . LEU B 1 241 ? -21.518 -12.917 -33.325 1.00 38.20 221 LEU B N 1
ATOM 3844 C CA . LEU B 1 241 ? -20.571 -12.932 -32.210 1.00 38.19 221 LEU B CA 1
ATOM 3845 C C . LEU B 1 241 ? -20.647 -14.238 -31.407 1.00 37.56 221 LEU B C 1
ATOM 3846 O O . LEU B 1 241 ? -19.613 -14.829 -31.095 1.00 36.77 221 LEU B O 1
ATOM 3851 N N . GLY B 1 242 ? -21.865 -14.681 -31.092 1.00 38.07 222 GLY B N 1
ATOM 3852 C CA . GLY B 1 242 ? -22.078 -15.945 -30.372 1.00 37.85 222 GLY B CA 1
ATOM 3853 C C . GLY B 1 242 ? -21.410 -17.133 -31.048 1.00 39.15 222 GLY B C 1
ATOM 3854 O O . GLY B 1 242 ? -20.689 -17.895 -30.401 1.00 39.18 222 GLY B O 1
ATOM 3855 N N . ALA B 1 243 ? -21.640 -17.275 -32.354 1.00 39.44 223 ALA B N 1
ATOM 3856 C CA . ALA B 1 243 ? -21.033 -18.335 -33.161 1.00 40.16 223 ALA B CA 1
ATOM 3857 C C . ALA B 1 243 ? -19.506 -18.310 -33.117 1.00 40.27 223 ALA B C 1
ATOM 3858 O O . ALA B 1 243 ? -18.870 -19.365 -33.034 1.00 41.44 223 ALA B O 1
ATOM 3860 N N . PHE B 1 244 ? -18.921 -17.113 -33.164 1.00 39.19 224 PHE B N 1
ATOM 3861 C CA . PHE B 1 244 ? -17.467 -16.979 -33.070 1.00 38.68 224 PHE B CA 1
ATOM 3862 C C . PHE B 1 244 ? -16.933 -17.411 -31.702 1.00 38.43 224 PHE B C 1
ATOM 3863 O O . PHE B 1 244 ? -15.913 -18.102 -31.614 1.00 37.46 224 PHE B O 1
ATOM 3871 N N . LEU B 1 245 ? -17.626 -17.002 -30.642 1.00 38.43 225 LEU B N 1
ATOM 3872 C CA . LEU B 1 245 ? -17.215 -17.323 -29.273 1.00 38.43 225 LEU B CA 1
ATOM 3873 C C . LEU B 1 245 ? -17.384 -18.803 -28.935 1.00 38.59 225 LEU B C 1
ATOM 3874 O O . LEU B 1 245 ? -16.697 -19.326 -28.057 1.00 38.77 225 LEU B O 1
ATOM 3879 N N . LYS B 1 246 ? -18.281 -19.476 -29.651 1.00 39.67 226 LYS B N 1
ATOM 3880 C CA . LYS B 1 246 ? -18.563 -20.894 -29.418 1.00 39.74 226 LYS B CA 1
ATOM 3881 C C . LYS B 1 246 ? -17.597 -21.845 -30.138 1.00 39.58 226 LYS B C 1
ATOM 3882 O O . LYS B 1 246 ? -17.709 -23.064 -30.010 1.00 39.04 226 LYS B O 1
ATOM 3888 N N . GLN B 1 247 ? -16.658 -21.298 -30.900 1.00 39.17 227 GLN B N 1
ATOM 3889 C CA . GLN B 1 247 ? -15.617 -22.126 -31.512 1.00 39.29 227 GLN B CA 1
ATOM 3890 C C . GLN B 1 247 ? -14.777 -22.839 -30.449 1.00 37.88 227 GLN B C 1
ATOM 3891 O O . GLN B 1 247 ? -14.397 -22.226 -29.452 1.00 37.32 227 GLN B O 1
ATOM 3897 N N . PRO B 1 248 ? -14.493 -24.140 -30.659 1.00 38.27 228 PRO B N 1
ATOM 3898 C CA . PRO B 1 248 ? -13.828 -24.969 -29.643 1.00 38.00 228 PRO B CA 1
ATOM 3899 C C . PRO B 1 248 ? -12.495 -24.409 -29.134 1.00 37.33 228 PRO B C 1
ATOM 3900 O O . PRO B 1 248 ? -12.108 -24.698 -28.002 1.00 35.93 228 PRO B O 1
ATOM 3904 N N . ARG B 1 249 ? -11.817 -23.599 -29.946 1.00 36.44 229 ARG B N 1
ATOM 3905 C CA . ARG B 1 249 ? -10.602 -22.911 -29.493 1.00 36.10 229 ARG B CA 1
ATOM 3906 C C . ARG B 1 249 ? -10.852 -22.046 -28.237 1.00 34.76 229 ARG B C 1
ATOM 3907 O O . ARG B 1 249 ? -9.970 -21.913 -27.393 1.00 33.95 229 ARG B O 1
ATOM 3915 N N . TYR B 1 250 ? -12.055 -21.487 -28.108 1.00 33.90 230 TYR B N 1
ATOM 3916 C CA . TYR B 1 250 ? -12.369 -20.592 -26.987 1.00 34.05 230 TYR B CA 1
ATOM 3917 C C . TYR B 1 250 ? -13.373 -21.171 -25.989 1.00 34.92 230 TYR B C 1
ATOM 3918 O O . TYR B 1 250 ? -13.583 -20.604 -24.920 1.00 35.22 230 TYR B O 1
ATOM 3927 N N . TYR B 1 251 ? -13.962 -22.310 -26.335 1.00 35.35 231 TYR B N 1
ATOM 3928 C CA . TYR B 1 251 ? -15.237 -22.730 -25.760 1.00 36.87 231 TYR B CA 1
ATOM 3929 C C . TYR B 1 251 ? -15.153 -24.112 -25.125 1.00 37.20 231 TYR B C 1
ATOM 3930 O O . TYR B 1 251 ? -14.715 -25.068 -25.759 1.00 37.14 231 TYR B O 1
ATOM 3939 N N . TYR B 1 252 ? -15.564 -24.199 -23.864 1.00 37.25 232 TYR B N 1
ATOM 3940 C CA . TYR B 1 252 ? -15.612 -25.467 -23.136 1.00 38.42 232 TYR B CA 1
ATOM 3941 C C . TYR B 1 252 ? -17.029 -25.752 -22.651 1.00 38.56 232 TYR B C 1
ATOM 3942 O O . TYR B 1 252 ? -17.675 -24.879 -22.069 1.00 38.47 232 TYR B O 1
ATOM 3951 N N . LYS B 1 253 ? -17.507 -26.968 -22.911 1.00 39.13 233 LYS B N 1
ATOM 3952 C CA . LYS B 1 253 ? -18.834 -27.404 -22.473 1.00 41.14 233 LYS B CA 1
ATOM 3953 C C . LYS B 1 253 ? -18.688 -28.372 -21.305 1.00 41.01 233 LYS B C 1
ATOM 3954 O O . LYS B 1 253 ? -18.055 -29.423 -21.444 1.00 41.04 233 LYS B O 1
ATOM 3960 N N . HIS B 1 254 ? -19.267 -28.024 -20.158 1.00 41.06 234 HIS B N 1
ATOM 3961 C CA . HIS B 1 254 ? -19.248 -28.926 -19.005 1.00 41.17 234 HIS B CA 1
ATOM 3962 C C . HIS B 1 254 ? -20.587 -29.625 -18.801 1.00 40.99 234 HIS B C 1
ATOM 3963 O O . HIS B 1 254 ? -21.569 -29.002 -18.394 1.00 41.58 234 HIS B O 1
ATOM 3970 N N . PHE B 1 255 ? -20.608 -30.924 -19.080 1.00 41.50 235 PHE B N 1
ATOM 3971 C CA . PHE B 1 255 ? -21.771 -31.760 -18.790 1.00 42.02 235 PHE B CA 1
ATOM 3972 C C . PHE B 1 255 ? -21.653 -32.352 -17.387 1.00 41.15 235 PHE B C 1
ATOM 3973 O O . PHE B 1 255 ? -20.678 -33.025 -17.057 1.00 40.93 235 PHE B O 1
ATOM 3981 N N . TRP B 1 256 ? -22.656 -32.074 -16.563 1.00 41.63 236 TRP B N 1
ATOM 3982 C CA . TRP B 1 256 ? -22.567 -32.297 -15.119 1.00 41.56 236 TRP B CA 1
ATOM 3983 C C . TRP B 1 256 ? -22.699 -33.752 -14.685 1.00 41.96 236 TRP B C 1
ATOM 3984 O O . TRP B 1 256 ? -23.424 -34.531 -15.299 1.00 42.35 236 TRP B O 1
ATOM 3995 N N . GLU B 1 257 ? -21.965 -34.100 -13.631 1.00 43.49 237 GLU B N 1
ATOM 3996 C CA . GLU B 1 257 ? -22.142 -35.352 -12.884 1.00 45.16 237 GLU B CA 1
ATOM 3997 C C . GLU B 1 257 ? -22.051 -34.999 -11.407 1.00 43.72 237 GLU B C 1
ATOM 3998 O O . GLU B 1 257 ? -21.439 -33.992 -11.057 1.00 42.93 237 GLU B O 1
ATOM 4004 N N . ASP B 1 258 ? -22.648 -35.825 -10.548 1.00 44.15 238 ASP B N 1
ATOM 4005 C CA . ASP B 1 258 ? -22.556 -35.651 -9.092 1.00 44.40 238 ASP B CA 1
ATOM 4006 C C . ASP B 1 258 ? -21.111 -35.467 -8.629 1.00 43.48 238 ASP B C 1
ATOM 4007 O O . ASP B 1 258 ? -20.227 -36.214 -9.042 1.00 44.06 238 ASP B O 1
ATOM 4012 N N . GLY B 1 259 ? -20.879 -34.473 -7.777 1.00 42.87 239 GLY B N 1
ATOM 4013 C CA . GLY B 1 259 ? -19.550 -34.224 -7.224 1.00 42.54 239 GLY B CA 1
ATOM 4014 C C . GLY B 1 259 ? -18.605 -33.388 -8.077 1.00 42.05 239 GLY B C 1
ATOM 4015 O O . GLY B 1 259 ? -17.432 -33.218 -7.722 1.00 42.12 239 GLY B O 1
ATOM 4016 N N . ASP B 1 260 ? -19.104 -32.875 -9.201 1.00 41.03 240 ASP B N 1
ATOM 4017 C CA . ASP B 1 260 ? -18.344 -31.940 -10.035 1.00 39.61 240 ASP B CA 1
ATOM 4018 C C . ASP B 1 260 ? -18.281 -30.570 -9.369 1.00 38.85 240 ASP B C 1
ATOM 4019 O O . ASP B 1 260 ? -19.278 -30.092 -8.829 1.00 38.49 240 ASP B O 1
ATOM 4024 N N . LEU B 1 261 ? -17.112 -29.942 -9.419 1.00 39.01 241 LEU B N 1
ATOM 4025 C CA . LEU B 1 261 ? -16.976 -28.541 -9.045 1.00 38.62 241 LEU B CA 1
ATOM 4026 C C . LEU B 1 261 ? -16.360 -27.736 -10.187 1.00 39.21 241 LEU B C 1
ATOM 4027 O O . LEU B 1 261 ? -15.252 -28.034 -10.651 1.00 39.64 241 LEU B O 1
ATOM 4032 N N . LEU B 1 262 ? -17.093 -26.720 -10.633 1.00 38.96 242 LEU B N 1
ATOM 4033 C CA . LEU B 1 262 ? -16.599 -25.777 -11.624 1.00 38.74 242 LEU B CA 1
ATOM 4034 C C . LEU B 1 262 ? -16.385 -24.409 -10.982 1.00 38.87 242 LEU B C 1
ATOM 4035 O O . LEU B 1 262 ? -17.317 -23.821 -10.424 1.00 38.71 242 LEU B O 1
ATOM 4040 N N . ILE B 1 263 ? -15.150 -23.916 -11.050 1.00 37.71 243 ILE B N 1
ATOM 4041 C CA . ILE B 1 263 ? -14.843 -22.568 -10.578 1.00 37.00 243 ILE B CA 1
ATOM 4042 C C . ILE B 1 263 ? -14.417 -21.703 -11.758 1.00 37.16 243 ILE B C 1
ATOM 4043 O O . ILE B 1 263 ? -13.616 -22.132 -12.593 1.00 36.32 243 ILE B O 1
ATOM 4048 N N . MET B 1 264 ? -14.959 -20.490 -11.823 1.00 36.56 244 MET B N 1
ATOM 4049 C CA . MET B 1 264 ? -14.605 -19.541 -12.871 1.00 36.17 244 MET B CA 1
ATOM 4050 C C . MET B 1 264 ? -14.128 -18.226 -12.274 1.00 36.59 244 MET B C 1
ATOM 4051 O O . MET B 1 264 ? -14.702 -17.734 -11.289 1.00 35.23 244 MET B O 1
ATOM 4056 N N . ASP B 1 265 ? -13.074 -17.667 -12.866 1.00 34.64 245 ASP B N 1
ATOM 4057 C CA . ASP B 1 265 ? -12.725 -16.277 -12.626 1.00 34.42 245 ASP B CA 1
ATOM 4058 C C . ASP B 1 265 ? -13.623 -15.431 -13.522 1.00 34.49 245 ASP B C 1
ATOM 4059 O O . ASP B 1 265 ? -13.480 -15.426 -14.752 1.00 34.13 245 ASP B O 1
ATOM 4064 N N . ASN B 1 266 ? -14.555 -14.730 -12.881 1.00 34.98 246 ASN B N 1
ATOM 4065 C CA . ASN B 1 266 ? -15.617 -13.969 -13.544 1.00 33.67 246 ASN B CA 1
ATOM 4066 C C . ASN B 1 266 ? -15.086 -12.752 -14.313 1.00 33.26 246 ASN B C 1
ATOM 4067 O O . ASN B 1 266 ? -15.825 -12.114 -15.051 1.00 32.67 246 ASN B O 1
ATOM 4072 N N . ARG B 1 267 ? -13.804 -12.439 -14.135 1.00 33.26 247 ARG B N 1
ATOM 4073 C CA . ARG B 1 267 ? -13.177 -11.326 -14.852 1.00 33.66 247 ARG B CA 1
ATOM 4074 C C . ARG B 1 267 ? -12.514 -11.807 -16.142 1.00 33.77 247 ARG B C 1
ATOM 4075 O O . ARG B 1 267 ? -12.238 -11.011 -17.040 1.00 34.06 247 ARG B O 1
ATOM 4083 N N . ARG B 1 268 ? -12.281 -13.116 -16.226 1.00 33.83 248 ARG B N 1
ATOM 4084 C CA . ARG B 1 268 ? -11.416 -13.706 -17.250 1.00 33.24 248 ARG B CA 1
ATOM 4085 C C . ARG B 1 268 ? -12.188 -14.557 -18.259 1.00 32.99 248 ARG B C 1
ATOM 4086 O O . ARG B 1 268 ? -11.704 -14.821 -19.363 1.00 33.22 248 ARG B O 1
ATOM 4094 N N . VAL B 1 269 ? -13.385 -14.989 -17.871 1.00 32.58 249 VAL B N 1
ATOM 4095 C CA . VAL B 1 269 ? -14.256 -15.749 -18.754 1.00 32.32 249 VAL B CA 1
ATOM 4096 C C . VAL B 1 269 ? -15.678 -15.215 -18.662 1.00 33.65 249 VAL B C 1
ATOM 4097 O O . VAL B 1 269 ? -16.029 -14.520 -17.699 1.00 33.58 249 VAL B O 1
ATOM 4101 N N . ILE B 1 270 ? -16.477 -15.523 -19.679 1.00 33.53 250 ILE B N 1
ATOM 4102 C CA . ILE B 1 270 ? -17.932 -15.376 -19.613 1.00 34.49 250 ILE B CA 1
ATOM 4103 C C . ILE B 1 270 ? -18.536 -16.773 -19.781 1.00 34.99 250 ILE B C 1
ATOM 4104 O O . ILE B 1 270 ? -17.862 -17.687 -20.257 1.00 34.50 250 ILE B O 1
ATOM 4109 N N . HIS B 1 271 ? -19.790 -16.951 -19.377 1.00 35.64 251 HIS B N 1
ATOM 4110 C CA . HIS B 1 271 ? -20.371 -18.290 -19.347 1.00 36.56 251 HIS B CA 1
ATOM 4111 C C . HIS B 1 271 ? -21.864 -18.304 -19.642 1.00 38.03 251 HIS B C 1
ATOM 4112 O O . HIS B 1 271 ? -22.533 -17.269 -19.575 1.00 38.17 251 HIS B O 1
ATOM 4119 N N . GLU B 1 272 ? -22.372 -19.488 -19.974 1.00 39.34 252 GLU B N 1
ATOM 4120 C CA . GLU B 1 272 ? -23.793 -19.670 -20.226 1.00 41.92 252 GLU B CA 1
ATOM 4121 C C . GLU B 1 272 ? -24.287 -21.005 -19.649 1.00 42.24 252 GLU B C 1
ATOM 4122 O O . GLU B 1 272 ? -23.481 -21.889 -19.341 1.00 41.41 252 GLU B O 1
ATOM 4128 N N . ARG B 1 273 ? -25.605 -21.121 -19.474 1.00 43.13 253 ARG B N 1
ATOM 4129 C CA . ARG B 1 273 ? -26.255 -22.415 -19.262 1.00 42.78 253 ARG B CA 1
ATOM 4130 C C . ARG B 1 273 ? -27.120 -22.746 -20.472 1.00 42.93 253 ARG B C 1
ATOM 4131 O O . ARG B 1 273 ? -27.886 -21.906 -20.949 1.00 43.12 253 ARG B O 1
ATOM 4139 N N . GLU B 1 274 ? -26.985 -23.970 -20.967 1.00 43.28 254 GLU B N 1
ATOM 4140 C CA . GLU B 1 274 ? -27.835 -24.449 -22.043 1.00 44.92 254 GLU B CA 1
ATOM 4141 C C . GLU B 1 274 ? -29.078 -25.087 -21.440 1.00 46.12 254 GLU B C 1
ATOM 4142 O O . GLU B 1 274 ? -29.003 -25.717 -20.382 1.00 46.06 254 GLU B O 1
ATOM 4148 N N . GLU B 1 275 ? -30.216 -24.896 -22.108 1.00 46.65 255 GLU B N 1
ATOM 4149 C CA . GLU B 1 275 ? -31.520 -25.379 -21.630 1.00 47.84 255 GLU B CA 1
ATOM 4150 C C . GLU B 1 275 ? -31.507 -26.851 -21.204 1.00 48.34 255 GLU B C 1
ATOM 4151 O O . GLU B 1 275 ? -30.716 -27.650 -21.711 1.00 47.78 255 GLU B O 1
ATOM 4157 N N . PHE B 1 276 ? -32.377 -27.196 -20.259 1.00 49.02 256 PHE B N 1
ATOM 4158 C CA . PHE B 1 276 ? -32.600 -28.595 -19.894 1.00 49.95 256 PHE B CA 1
ATOM 4159 C C . PHE B 1 276 ? -34.084 -28.874 -19.652 1.00 51.37 256 PHE B C 1
ATOM 4160 O O . PHE B 1 276 ? -34.455 -29.562 -18.698 1.00 51.91 256 PHE B O 1
ATOM 4168 N N . ASN B 1 277 ? -34.921 -28.355 -20.550 1.00 52.76 257 ASN B N 1
ATOM 4169 C CA . ASN B 1 277 ? -36.377 -28.377 -20.383 1.00 54.55 257 ASN B CA 1
ATOM 4170 C C . ASN B 1 277 ? -37.015 -29.752 -20.627 1.00 54.99 257 ASN B C 1
ATOM 4171 O O . ASN B 1 277 ? -37.929 -29.897 -21.442 1.00 55.13 257 ASN B O 1
ATOM 4176 N N . ASP B 1 278 ? -36.513 -30.752 -19.907 1.00 54.34 258 ASP B N 1
ATOM 4177 C CA . ASP B 1 278 ? -37.070 -32.096 -19.910 1.00 55.44 258 ASP B CA 1
ATOM 4178 C C . ASP B 1 278 ? -37.471 -32.420 -18.478 1.00 55.56 258 ASP B C 1
ATOM 4179 O O . ASP B 1 278 ? -36.639 -32.377 -17.571 1.00 54.19 258 ASP B O 1
ATOM 4184 N N . ASP B 1 279 ? -38.746 -32.747 -18.289 1.00 56.32 259 ASP B N 1
ATOM 4185 C CA . ASP B 1 279 ? -39.321 -32.965 -16.956 1.00 57.99 259 ASP B CA 1
ATOM 4186 C C . ASP B 1 279 ? -38.647 -34.060 -16.127 1.00 56.80 259 ASP B C 1
ATOM 4187 O O . ASP B 1 279 ? -38.636 -33.985 -14.899 1.00 58.23 259 ASP B O 1
ATOM 4192 N N . ASP B 1 280 ? -38.093 -35.069 -16.799 1.00 56.60 260 ASP B N 1
ATOM 4193 C CA . ASP B 1 280 ? -37.417 -36.187 -16.131 1.00 55.58 260 ASP B CA 1
ATOM 4194 C C . ASP B 1 280 ? -36.038 -35.818 -15.569 1.00 54.03 260 ASP B C 1
ATOM 4195 O O . ASP B 1 280 ? -35.495 -36.543 -14.735 1.00 54.26 260 ASP B O 1
ATOM 4200 N N . ILE B 1 281 ? -35.480 -34.696 -16.025 1.00 52.36 261 ILE B N 1
ATOM 4201 C CA . ILE B 1 281 ? -34.140 -34.260 -15.607 1.00 49.30 261 ILE B CA 1
ATOM 4202 C C . ILE B 1 281 ? -34.110 -33.725 -14.177 1.00 48.72 261 ILE B C 1
ATOM 4203 O O . ILE B 1 281 ? -34.877 -32.827 -13.823 1.00 49.85 261 ILE B O 1
ATOM 4208 N N . VAL B 1 282 ? -33.218 -34.288 -13.366 1.00 48.41 262 VAL B N 1
ATOM 4209 C CA . VAL B 1 282 ? -32.867 -33.712 -12.073 1.00 47.41 262 VAL B CA 1
ATOM 4210 C C . VAL B 1 282 ? -31.518 -33.011 -12.224 1.00 46.42 262 VAL B C 1
ATOM 4211 O O . VAL B 1 282 ? -30.526 -33.635 -12.605 1.00 46.00 262 VAL B O 1
ATOM 4215 N N . ARG B 1 283 ? -31.497 -31.712 -11.942 1.00 46.47 263 ARG B N 1
ATOM 4216 C CA . ARG B 1 283 ? -30.282 -30.907 -12.025 1.00 45.80 263 ARG B CA 1
ATOM 4217 C C . ARG B 1 283 ? -30.294 -29.882 -10.898 1.00 45.42 263 ARG B C 1
ATOM 4218 O O . ARG B 1 283 ? -31.009 -28.878 -10.964 1.00 45.43 263 ARG B O 1
ATOM 4226 N N . ARG B 1 284 ? -29.520 -30.163 -9.853 1.00 45.33 264 ARG B N 1
ATOM 4227 C CA . ARG B 1 284 ? -29.421 -29.284 -8.692 1.00 45.28 264 ARG B CA 1
ATOM 4228 C C . ARG B 1 284 ? -27.964 -28.884 -8.464 1.00 44.15 264 ARG B C 1
ATOM 4229 O O . ARG B 1 284 ? -27.122 -29.730 -8.150 1.00 43.29 264 ARG B O 1
ATOM 4237 N N . LEU B 1 285 ? -27.679 -27.594 -8.636 1.00 43.75 265 LEU B N 1
ATOM 4238 C CA . LEU B 1 285 ? -26.337 -27.043 -8.436 1.00 43.60 265 LEU B CA 1
ATOM 4239 C C . LEU B 1 285 ? -26.323 -26.038 -7.291 1.00 44.29 265 LEU B C 1
ATOM 4240 O O . LEU B 1 285 ? -27.296 -25.305 -7.098 1.00 45.30 265 LEU B O 1
ATOM 4245 N N . TYR B 1 286 ? -25.222 -26.010 -6.541 1.00 44.56 266 TYR B N 1
ATOM 4246 C CA . TYR B 1 286 ? -24.970 -24.947 -5.565 1.00 46.02 266 TYR B CA 1
ATOM 4247 C C . TYR B 1 286 ? -24.100 -23.864 -6.203 1.00 45.38 266 TYR B C 1
ATOM 4248 O O . TYR B 1 286 ? -23.145 -24.173 -6.921 1.00 44.56 266 TYR B O 1
ATOM 4257 N N . ARG B 1 287 ? -24.420 -22.601 -5.935 1.00 44.78 267 ARG B N 1
ATOM 4258 C CA . ARG B 1 287 ? -23.618 -21.491 -6.451 1.00 43.56 267 ARG B CA 1
ATOM 4259 C C . ARG B 1 287 ? -23.134 -20.555 -5.349 1.00 42.69 267 ARG B C 1
ATOM 4260 O O . ARG B 1 287 ? -23.920 -20.094 -4.523 1.00 43.59 267 ARG B O 1
ATOM 4268 N N . GLY B 1 288 ? -21.828 -20.298 -5.345 1.00 41.86 268 GLY B N 1
ATOM 4269 C CA . GLY B 1 288 ? -21.209 -19.309 -4.464 1.00 40.04 268 GLY B CA 1
ATOM 4270 C C . GLY B 1 288 ? -20.476 -18.256 -5.280 1.00 40.86 268 GLY B C 1
ATOM 4271 O O . GLY B 1 288 ? -20.055 -18.522 -6.412 1.00 39.23 268 GLY B O 1
ATOM 4272 N N . GLN B 1 289 ? -20.337 -17.058 -4.711 1.00 40.83 269 GLN B N 1
ATOM 4273 C CA . GLN B 1 289 ? -19.651 -15.935 -5.362 1.00 41.02 269 GLN B CA 1
ATOM 4274 C C . GLN B 1 289 ? -18.804 -15.171 -4.350 1.00 42.08 269 GLN B C 1
ATOM 4275 O O . GLN B 1 289 ? -19.250 -14.923 -3.221 1.00 41.35 269 GLN B O 1
ATOM 4281 N N . THR B 1 290 ? -17.591 -14.801 -4.757 1.00 41.86 270 THR B N 1
ATOM 4282 C CA . THR B 1 290 ? -16.670 -14.043 -3.904 1.00 42.76 270 THR B CA 1
ATOM 4283 C C . THR B 1 290 ? -16.016 -12.891 -4.664 1.00 43.31 270 THR B C 1
ATOM 4284 O O . THR B 1 290 ? -15.894 -12.937 -5.891 1.00 41.52 270 THR B O 1
ATOM 4288 N N . ALA B 1 291 ? -15.595 -11.865 -3.924 1.00 44.38 271 ALA B N 1
ATOM 4289 C CA . ALA B 1 291 ? -14.894 -10.714 -4.503 1.00 45.40 271 ALA B CA 1
ATOM 4290 C C . ALA B 1 291 ? -13.936 -10.049 -3.516 1.00 46.36 271 ALA B C 1
ATOM 4291 O O . ALA B 1 291 ? -14.118 -10.138 -2.297 1.00 45.88 271 ALA B O 1
ATOM 4293 N N . ASP B 1 292 ? -12.907 -9.406 -4.066 1.00 47.84 272 ASP B N 1
ATOM 4294 C CA . ASP B 1 292 ? -12.036 -8.502 -3.319 1.00 50.06 272 ASP B CA 1
ATOM 4295 C C . ASP B 1 292 ? -12.155 -7.097 -3.908 1.00 49.86 272 ASP B C 1
ATOM 4296 O O . ASP B 1 292 ? -12.772 -6.215 -3.313 1.00 52.99 272 ASP B O 1
ATOM 4301 N N . SER C 1 22 ? -10.457 -55.308 -24.753 1.00 71.96 2 SER C N 1
ATOM 4302 C CA . SER C 1 22 ? -10.094 -53.919 -25.157 1.00 71.22 2 SER C CA 1
ATOM 4303 C C . SER C 1 22 ? -10.410 -52.945 -24.019 1.00 72.22 2 SER C C 1
ATOM 4304 O O . SER C 1 22 ? -11.578 -52.652 -23.747 1.00 74.72 2 SER C O 1
ATOM 4307 N N . GLU C 1 23 ? -9.364 -52.455 -23.355 1.00 69.63 3 GLU C N 1
ATOM 4308 C CA . GLU C 1 23 ? -9.521 -51.614 -22.165 1.00 67.66 3 GLU C CA 1
ATOM 4309 C C . GLU C 1 23 ? -8.654 -50.350 -22.225 1.00 64.43 3 GLU C C 1
ATOM 4310 O O . GLU C 1 23 ? -7.689 -50.290 -22.989 1.00 64.11 3 GLU C O 1
ATOM 4316 N N . ILE C 1 24 ? -9.009 -49.351 -21.415 1.00 60.26 4 ILE C N 1
ATOM 4317 C CA . ILE C 1 24 ? -8.367 -48.031 -21.444 1.00 56.16 4 ILE C CA 1
ATOM 4318 C C . ILE C 1 24 ? -7.534 -47.764 -20.185 1.00 53.80 4 ILE C C 1
ATOM 4319 O O . ILE C 1 24 ? -7.947 -48.106 -19.072 1.00 52.82 4 ILE C O 1
ATOM 4324 N N . VAL C 1 25 ? -6.359 -47.163 -20.376 1.00 49.12 5 VAL C N 1
ATOM 4325 C CA . VAL C 1 25 ? -5.555 -46.644 -19.267 1.00 47.36 5 VAL C CA 1
ATOM 4326 C C . VAL C 1 25 ? -5.495 -45.112 -19.335 1.00 46.56 5 VAL C C 1
ATOM 4327 O O . VAL C 1 25 ? -5.333 -44.537 -20.418 1.00 45.28 5 VAL C O 1
ATOM 4331 N N . LYS C 1 26 ? -5.657 -44.462 -18.183 1.00 45.19 6 LYS C N 1
ATOM 4332 C CA . LYS C 1 26 ? -5.495 -43.013 -18.077 1.00 44.46 6 LYS C CA 1
ATOM 4333 C C . LYS C 1 26 ? -4.038 -42.631 -18.336 1.00 42.54 6 LYS C C 1
ATOM 4334 O O . LYS C 1 26 ? -3.121 -43.306 -17.861 1.00 41.62 6 LYS C O 1
ATOM 4340 N N . PHE C 1 27 ? -3.836 -41.568 -19.111 1.00 41.08 7 PHE C N 1
ATOM 4341 C CA . PHE C 1 27 ? -2.497 -41.040 -19.386 1.00 41.11 7 PHE C CA 1
ATOM 4342 C C . PHE C 1 27 ? -2.557 -39.586 -19.828 1.00 40.79 7 PHE C C 1
ATOM 4343 O O . PHE C 1 27 ? -3.602 -39.103 -20.260 1.00 41.37 7 PHE C O 1
ATOM 4351 N N . ASN C 1 28 ? -1.426 -38.901 -19.710 1.00 40.94 8 ASN C N 1
ATOM 4352 C CA . ASN C 1 28 ? -1.258 -37.579 -20.288 1.00 41.76 8 ASN C CA 1
ATOM 4353 C C . ASN C 1 28 ? -0.182 -37.643 -21.356 1.00 40.30 8 ASN C C 1
ATOM 4354 O O . ASN C 1 28 ? 0.824 -38.329 -21.168 1.00 39.65 8 ASN C O 1
ATOM 4359 N N . PRO C 1 29 ? -0.391 -36.938 -22.487 1.00 39.46 9 PRO C N 1
ATOM 4360 C CA . PRO C 1 29 ? 0.634 -36.869 -23.529 1.00 37.88 9 PRO C CA 1
ATOM 4361 C C . PRO C 1 29 ? 1.925 -36.255 -22.987 1.00 36.50 9 PRO C C 1
ATOM 4362 O O . PRO C 1 29 ? 1.876 -35.438 -22.070 1.00 36.76 9 PRO C O 1
ATOM 4366 N N . VAL C 1 30 ? 3.068 -36.666 -23.527 1.00 35.18 10 VAL C N 1
ATOM 4367 C CA . VAL C 1 30 ? 4.349 -36.102 -23.105 1.00 34.56 10 VAL C CA 1
ATOM 4368 C C . VAL C 1 30 ? 4.717 -34.923 -24.005 1.00 35.62 10 VAL C C 1
ATOM 4369 O O . VAL C 1 30 ? 5.163 -33.881 -23.531 1.00 35.63 10 VAL C O 1
ATOM 4373 N N . MET C 1 31 ? 4.501 -35.101 -25.304 1.00 36.67 11 MET C N 1
ATOM 4374 C CA . MET C 1 31 ? 4.863 -34.119 -26.309 1.00 37.89 11 MET C CA 1
ATOM 4375 C C . MET C 1 31 ? 3.683 -33.207 -26.622 1.00 37.64 11 MET C C 1
ATOM 4376 O O . MET C 1 31 ? 2.524 -33.620 -26.510 1.00 36.50 11 MET C O 1
ATOM 4381 N N . ALA C 1 32 ? 3.993 -31.974 -27.024 1.00 37.08 12 ALA C N 1
ATOM 4382 C CA . ALA C 1 32 ? 2.991 -31.012 -27.497 1.00 36.57 12 ALA C CA 1
ATOM 4383 C C . ALA C 1 32 ? 2.181 -31.546 -28.686 1.00 36.05 12 ALA C C 1
ATOM 4384 O O . ALA C 1 32 ? 1.062 -31.099 -28.928 1.00 35.75 12 ALA C O 1
ATOM 4386 N N . SER C 1 33 ? 2.754 -32.507 -29.413 1.00 36.25 13 SER C N 1
ATOM 4387 C CA . SER C 1 33 ? 2.088 -33.145 -30.551 1.00 36.15 13 SER C CA 1
ATOM 4388 C C . SER C 1 33 ? 1.015 -34.146 -30.120 1.00 37.19 13 SER C C 1
ATOM 4389 O O . SER C 1 33 ? 0.162 -34.533 -30.925 1.00 38.69 13 SER C O 1
ATOM 4392 N N . GLY C 1 34 ? 1.064 -34.574 -28.861 1.00 36.41 14 GLY C N 1
ATOM 4393 C CA . GLY C 1 34 ? 0.159 -35.614 -28.366 1.00 37.19 14 GLY C CA 1
ATOM 4394 C C . GLY C 1 34 ? 0.841 -36.966 -28.218 1.00 36.92 14 GLY C C 1
ATOM 4395 O O . GLY C 1 34 ? 0.258 -37.908 -27.678 1.00 38.20 14 GLY C O 1
ATOM 4396 N N . PHE C 1 35 ? 2.080 -37.047 -28.696 1.00 36.59 15 PHE C N 1
ATOM 4397 C CA . PHE C 1 35 ? 2.924 -38.248 -28.604 1.00 36.42 15 PHE C CA 1
ATOM 4398 C C . PHE C 1 35 ? 3.391 -38.481 -27.162 1.00 36.08 15 PHE C C 1
ATOM 4399 O O . PHE C 1 35 ? 3.461 -37.539 -26.369 1.00 36.39 15 PHE C O 1
ATOM 4407 N N . GLY C 1 36 ? 3.704 -39.732 -26.822 1.00 36.00 16 GLY C N 1
ATOM 4408 C CA . GLY C 1 36 ? 4.177 -40.075 -25.479 1.00 35.53 16 GLY C CA 1
ATOM 4409 C C . GLY C 1 36 ? 3.062 -40.265 -24.469 1.00 35.74 16 GLY C C 1
ATOM 4410 O O . GLY C 1 36 ? 1.928 -39.831 -24.691 1.00 35.78 16 GLY C O 1
ATOM 4411 N N . ALA C 1 37 ? 3.382 -40.915 -23.352 1.00 35.44 17 ALA C N 1
ATOM 4412 C CA . ALA C 1 37 ? 2.393 -41.167 -22.309 1.00 35.73 17 ALA C CA 1
ATOM 4413 C C . ALA C 1 37 ? 2.979 -41.143 -20.897 1.00 36.26 17 ALA C C 1
ATOM 4414 O O . ALA C 1 37 ? 3.782 -42.009 -20.536 1.00 36.14 17 ALA C O 1
ATOM 4416 N N . TYR C 1 38 ? 2.581 -40.144 -20.107 1.00 36.64 18 TYR C N 1
ATOM 4417 C CA . TYR C 1 38 ? 2.815 -40.170 -18.660 1.00 37.89 18 TYR C CA 1
ATOM 4418 C C . TYR C 1 38 ? 1.713 -41.024 -18.050 1.00 38.92 18 TYR C C 1
ATOM 4419 O O . TYR C 1 38 ? 0.529 -40.767 -18.292 1.00 38.24 18 TYR C O 1
ATOM 4428 N N . ILE C 1 39 ? 2.094 -42.028 -17.265 1.00 38.91 19 ILE C N 1
ATOM 4429 C CA . ILE C 1 39 ? 1.115 -42.882 -16.593 1.00 39.54 19 ILE C CA 1
ATOM 4430 C C . ILE C 1 39 ? 1.416 -42.967 -15.095 1.00 41.03 19 ILE C C 1
ATOM 4431 O O . ILE C 1 39 ? 2.533 -43.312 -14.704 1.00 41.04 19 ILE C O 1
ATOM 4436 N N . ASP C 1 40 ? 0.419 -42.642 -14.273 1.00 41.78 20 ASP C N 1
ATOM 4437 C CA . ASP C 1 40 ? 0.516 -42.785 -12.812 1.00 44.69 20 ASP C CA 1
ATOM 4438 C C . ASP C 1 40 ? 0.819 -44.245 -12.448 1.00 45.66 20 ASP C C 1
ATOM 4439 O O . ASP C 1 40 ? 0.292 -45.165 -13.082 1.00 45.54 20 ASP C O 1
ATOM 4444 N N . HIS C 1 41 ? 1.668 -44.451 -11.438 1.00 46.35 21 HIS C N 1
ATOM 4445 C CA . HIS C 1 41 ? 2.162 -45.796 -11.108 1.00 47.74 21 HIS C CA 1
ATOM 4446 C C . HIS C 1 41 ? 1.071 -46.798 -10.722 1.00 48.70 21 HIS C C 1
ATOM 4447 O O . HIS C 1 41 ? 1.155 -47.970 -11.090 1.00 47.87 21 HIS C O 1
ATOM 4454 N N . ARG C 1 42 ? 0.054 -46.335 -9.995 1.00 49.70 22 ARG C N 1
ATOM 4455 C CA . ARG C 1 42 ? -1.093 -47.178 -9.650 1.00 51.28 22 ARG C CA 1
ATOM 4456 C C . ARG C 1 42 ? -1.847 -47.598 -10.910 1.00 49.52 22 ARG C C 1
ATOM 4457 O O . ARG C 1 42 ? -2.161 -48.777 -11.087 1.00 49.16 22 ARG C O 1
ATOM 4465 N N . ASP C 1 43 ? -2.113 -46.628 -11.786 1.00 47.85 23 ASP C N 1
ATOM 4466 C CA . ASP C 1 43 ? -2.778 -46.882 -13.062 1.00 47.29 23 ASP C CA 1
ATOM 4467 C C . ASP C 1 43 ? -1.999 -47.864 -13.926 1.00 46.36 23 ASP C C 1
ATOM 4468 O O . ASP C 1 43 ? -2.587 -48.750 -14.544 1.00 46.28 23 ASP C O 1
ATOM 4473 N N . PHE C 1 44 ? -0.677 -47.711 -13.957 1.00 45.41 24 PHE C N 1
ATOM 4474 C CA . PHE C 1 44 ? 0.171 -48.639 -14.693 1.00 44.59 24 PHE C CA 1
ATOM 4475 C C . PHE C 1 44 ? 0.061 -50.062 -14.132 1.00 45.59 24 PHE C C 1
ATOM 4476 O O . PHE C 1 44 ? -0.174 -51.014 -14.884 1.00 45.24 24 PHE C O 1
ATOM 4484 N N . LEU C 1 45 ? 0.214 -50.196 -12.814 1.00 45.72 25 LEU C N 1
ATOM 4485 C CA . LEU C 1 45 ? 0.183 -51.505 -12.150 1.00 47.11 25 LEU C CA 1
ATOM 4486 C C . LEU C 1 45 ? -1.151 -52.237 -12.287 1.00 48.55 25 LEU C C 1
ATOM 4487 O O . LEU C 1 45 ? -1.179 -53.464 -12.390 1.00 49.80 25 LEU C O 1
ATOM 4492 N N . GLU C 1 46 ? -2.246 -51.480 -12.289 1.00 49.23 26 GLU C N 1
ATOM 4493 C CA . GLU C 1 46 ? -3.590 -52.046 -12.398 1.00 51.78 26 GLU C CA 1
ATOM 4494 C C . GLU C 1 46 ? -3.989 -52.377 -13.837 1.00 51.58 26 GLU C C 1
ATOM 4495 O O . GLU C 1 46 ? -4.891 -53.185 -14.062 1.00 51.77 26 GLU C O 1
ATOM 4501 N N . ALA C 1 47 ? -3.318 -51.755 -14.803 1.00 49.96 27 ALA C N 1
ATOM 4502 C CA . ALA C 1 47 ? -3.613 -51.980 -16.217 1.00 49.38 27 ALA C CA 1
ATOM 4503 C C . ALA C 1 47 ? -3.147 -53.356 -16.666 1.00 49.50 27 ALA C C 1
ATOM 4504 O O . ALA C 1 47 ? -2.142 -53.872 -16.173 1.00 49.16 27 ALA C O 1
ATOM 4506 N N . LYS C 1 48 ? -3.893 -53.945 -17.597 1.00 49.54 28 LYS C N 1
ATOM 4507 C CA . LYS C 1 48 ? -3.486 -55.190 -18.244 1.00 49.17 28 LYS C CA 1
ATOM 4508 C C . LYS C 1 48 ? -2.279 -54.913 -19.131 1.00 47.60 28 LYS C C 1
ATOM 4509 O O . LYS C 1 48 ? -2.122 -53.799 -19.639 1.00 47.17 28 LYS C O 1
ATOM 4515 N N . THR C 1 49 ? -1.430 -55.922 -19.307 1.00 46.66 29 THR C N 1
ATOM 4516 C CA . THR C 1 49 ? -0.242 -55.810 -20.156 1.00 45.47 29 THR C CA 1
ATOM 4517 C C . THR C 1 49 ? -0.608 -55.345 -21.568 1.00 45.52 29 THR C C 1
ATOM 4518 O O . THR C 1 49 ? 0.064 -54.478 -22.141 1.00 44.17 29 THR C O 1
ATOM 4522 N N . GLU C 1 50 ? -1.684 -55.919 -22.104 1.00 45.26 30 GLU C N 1
ATOM 4523 C CA . GLU C 1 50 ? -2.153 -55.633 -23.457 1.00 46.09 30 GLU C CA 1
ATOM 4524 C C . GLU C 1 50 ? -2.520 -54.158 -23.652 1.00 43.73 30 GLU C C 1
ATOM 4525 O O . GLU C 1 50 ? -2.277 -53.594 -24.717 1.00 42.88 30 GLU C O 1
ATOM 4531 N N . THR C 1 51 ? -3.097 -53.544 -22.622 1.00 43.08 31 THR C N 1
ATOM 4532 C CA . THR C 1 51 ? -3.455 -52.127 -22.659 1.00 42.29 31 THR C CA 1
ATOM 4533 C C . THR C 1 51 ? -2.220 -51.247 -22.875 1.00 40.96 31 THR C C 1
ATOM 4534 O O . THR C 1 51 ? -2.256 -50.310 -23.674 1.00 40.10 31 THR C O 1
ATOM 4538 N N . ILE C 1 52 ? -1.133 -51.563 -22.172 1.00 39.73 32 ILE C N 1
ATOM 4539 C CA . ILE C 1 52 ? 0.100 -50.780 -22.265 1.00 38.37 32 ILE C CA 1
ATOM 4540 C C . ILE C 1 52 ? 0.829 -51.073 -23.576 1.00 38.30 32 ILE C C 1
ATOM 4541 O O . ILE C 1 52 ? 1.307 -50.149 -24.245 1.00 37.96 32 ILE C O 1
ATOM 4546 N N . LYS C 1 53 ? 0.896 -52.358 -23.930 1.00 37.65 33 LYS C N 1
ATOM 4547 C CA . LYS C 1 53 ? 1.508 -52.825 -25.177 1.00 38.03 33 LYS C CA 1
ATOM 4548 C C . LYS C 1 53 ? 0.870 -52.158 -26.396 1.00 37.74 33 LYS C C 1
ATOM 4549 O O . LYS C 1 53 ? 1.572 -51.726 -27.317 1.00 36.56 33 LYS C O 1
ATOM 4555 N N . ASN C 1 54 ? -0.461 -52.086 -26.390 1.00 37.53 34 ASN C N 1
ATOM 4556 C CA . ASN C 1 54 ? -1.211 -51.377 -27.422 1.00 38.31 34 ASN C CA 1
ATOM 4557 C C . ASN C 1 54 ? -0.875 -49.888 -27.470 1.00 37.38 34 ASN C C 1
ATOM 4558 O O . ASN C 1 54 ? -0.514 -49.369 -28.524 1.00 38.03 34 ASN C O 1
ATOM 4563 N N . LEU C 1 55 ? -0.975 -49.214 -26.326 1.00 37.30 35 LEU C N 1
ATOM 4564 C CA . LEU C 1 55 ? -0.744 -47.766 -26.259 1.00 37.03 35 LEU C CA 1
ATOM 4565 C C . LEU C 1 55 ? 0.640 -47.376 -26.789 1.00 36.59 35 LEU C C 1
ATOM 4566 O O . LEU C 1 55 ? 0.782 -46.354 -27.467 1.00 36.27 35 LEU C O 1
ATOM 4571 N N . LEU C 1 56 ? 1.644 -48.202 -26.494 1.00 36.05 36 LEU C N 1
ATOM 4572 C CA . LEU C 1 56 ? 3.026 -47.957 -26.926 1.00 36.70 36 LEU C CA 1
ATOM 4573 C C . LEU C 1 56 ? 3.186 -47.856 -28.444 1.00 36.12 36 LEU C C 1
ATOM 4574 O O . LEU C 1 56 ? 4.006 -47.079 -28.935 1.00 35.23 36 LEU C O 1
ATOM 4579 N N . MET C 1 57 ? 2.409 -48.646 -29.180 1.00 36.46 37 MET C N 1
ATOM 4580 C CA . MET C 1 57 ? 2.460 -48.633 -30.645 1.00 37.22 37 MET C CA 1
ATOM 4581 C C . MET C 1 57 ? 2.179 -47.241 -31.229 1.00 37.41 37 MET C C 1
ATOM 4582 O O . MET C 1 57 ? 2.868 -46.800 -32.153 1.00 36.37 37 MET C O 1
ATOM 4587 N N . ARG C 1 58 ? 1.185 -46.549 -30.673 1.00 37.05 38 ARG C N 1
ATOM 4588 C CA . ARG C 1 58 ? 0.827 -45.208 -31.141 1.00 37.30 38 ARG C CA 1
ATOM 4589 C C . ARG C 1 58 ? 1.468 -44.059 -30.347 1.00 36.76 38 ARG C C 1
ATOM 4590 O O . ARG C 1 58 ? 1.688 -42.984 -30.896 1.00 36.85 38 ARG C O 1
ATOM 4598 N N . GLN C 1 59 ? 1.774 -44.282 -29.069 1.00 36.66 39 GLN C N 1
ATOM 4599 C CA . GLN C 1 59 ? 2.372 -43.223 -28.233 1.00 36.11 39 GLN C CA 1
ATOM 4600 C C . GLN C 1 59 ? 3.902 -43.261 -28.205 1.00 35.82 39 GLN C C 1
ATOM 4601 O O . GLN C 1 59 ? 4.545 -42.331 -27.699 1.00 35.28 39 GLN C O 1
ATOM 4607 N N . GLY C 1 60 ? 4.475 -44.335 -28.746 1.00 35.13 40 GLY C N 1
ATOM 4608 C CA . GLY C 1 60 ? 5.927 -44.473 -28.862 1.00 35.36 40 GLY C CA 1
ATOM 4609 C C . GLY C 1 60 ? 6.645 -44.824 -27.571 1.00 35.34 40 GLY C C 1
ATOM 4610 O O . GLY C 1 60 ? 7.529 -45.688 -27.560 1.00 36.34 40 GLY C O 1
ATOM 4611 N N . PHE C 1 61 ? 6.283 -44.147 -26.485 1.00 35.33 41 PHE C N 1
ATOM 4612 C CA . PHE C 1 61 ? 6.933 -44.365 -25.195 1.00 35.97 41 PHE C CA 1
ATOM 4613 C C . PHE C 1 61 ? 6.035 -44.060 -23.996 1.00 36.50 41 PHE C C 1
ATOM 4614 O O . PHE C 1 61 ? 5.093 -43.265 -24.092 1.00 38.17 41 PHE C O 1
ATOM 4622 N N . VAL C 1 62 ? 6.348 -44.709 -22.877 1.00 36.32 42 VAL C N 1
ATOM 4623 C CA . VAL C 1 62 ? 5.604 -44.576 -21.625 1.00 36.94 42 VAL C CA 1
ATOM 4624 C C . VAL C 1 62 ? 6.559 -44.188 -20.485 1.00 37.73 42 VAL C C 1
ATOM 4625 O O . VAL C 1 62 ? 7.653 -44.756 -20.349 1.00 37.04 42 VAL C O 1
ATOM 4629 N N . VAL C 1 63 ? 6.133 -43.214 -19.681 1.00 37.41 43 VAL C N 1
ATOM 4630 C CA . VAL C 1 63 ? 6.899 -42.745 -18.525 1.00 37.58 43 VAL C CA 1
ATOM 4631 C C . VAL C 1 63 ? 6.085 -42.974 -17.252 1.00 38.45 43 VAL C C 1
ATOM 4632 O O . VAL C 1 63 ? 4.973 -42.458 -17.109 1.00 37.48 43 VAL C O 1
ATOM 4636 N N . VAL C 1 64 ? 6.639 -43.775 -16.347 1.00 38.88 44 VAL C N 1
ATOM 4637 C CA . VAL C 1 64 ? 6.038 -44.025 -15.043 1.00 40.30 44 VAL C CA 1
ATOM 4638 C C . VAL C 1 64 ? 7.050 -43.595 -13.982 1.00 41.73 44 VAL C C 1
ATOM 4639 O O . VAL C 1 64 ? 8.229 -43.941 -14.071 1.00 42.18 44 VAL C O 1
ATOM 4643 N N . LYS C 1 65 ? 6.591 -42.819 -13.003 1.00 43.28 45 LYS C N 1
ATOM 4644 C CA . LYS C 1 65 ? 7.435 -42.397 -11.882 1.00 44.55 45 LYS C CA 1
ATOM 4645 C C . LYS C 1 65 ? 6.961 -43.047 -10.584 1.00 44.88 45 LYS C C 1
ATOM 4646 O O . LYS C 1 65 ? 5.802 -43.451 -10.481 1.00 43.23 45 LYS C O 1
ATOM 4652 N N . ASN C 1 66 ? 7.874 -43.157 -9.615 1.00 45.86 46 ASN C N 1
ATOM 4653 C CA . ASN C 1 66 ? 7.576 -43.643 -8.257 1.00 48.22 46 ASN C CA 1
ATOM 4654 C C . ASN C 1 66 ? 7.070 -45.078 -8.196 1.00 48.56 46 ASN C C 1
ATOM 4655 O O . ASN C 1 66 ? 6.158 -45.402 -7.433 1.00 49.30 46 ASN C O 1
ATOM 4660 N N . LEU C 1 67 ? 7.679 -45.929 -9.013 1.00 48.00 47 LEU C N 1
ATOM 4661 C CA . LEU C 1 67 ? 7.405 -47.353 -9.010 1.00 49.26 47 LEU C CA 1
ATOM 4662 C C . LEU C 1 67 ? 8.456 -48.026 -8.140 1.00 50.46 47 LEU C C 1
ATOM 4663 O O . LEU C 1 67 ? 9.655 -47.927 -8.411 1.00 50.81 47 LEU C O 1
ATOM 4668 N N . ASP C 1 68 ? 8.005 -48.700 -7.089 1.00 51.09 48 ASP C N 1
ATOM 4669 C CA . ASP C 1 68 ? 8.912 -49.309 -6.129 1.00 51.28 48 ASP C CA 1
ATOM 4670 C C . ASP C 1 68 ? 8.954 -50.825 -6.306 1.00 50.71 48 ASP C C 1
ATOM 4671 O O . ASP C 1 68 ? 8.188 -51.558 -5.675 1.00 51.99 48 ASP C O 1
ATOM 4676 N N . ILE C 1 69 ? 9.854 -51.287 -7.170 1.00 48.24 49 ILE C N 1
ATOM 4677 C CA . ILE C 1 69 ? 9.979 -52.715 -7.477 1.00 47.44 49 ILE C CA 1
ATOM 4678 C C . ILE C 1 69 ? 11.439 -53.173 -7.470 1.00 46.77 49 ILE C C 1
ATOM 4679 O O . ILE C 1 69 ? 12.348 -52.359 -7.634 1.00 44.73 49 ILE C O 1
ATOM 4684 N N . ASP C 1 70 ? 11.654 -54.473 -7.274 1.00 47.87 50 ASP C N 1
ATOM 4685 C CA . ASP C 1 70 ? 12.990 -55.063 -7.382 1.00 48.71 50 ASP C CA 1
ATOM 4686 C C . ASP C 1 70 ? 13.175 -55.714 -8.763 1.00 48.75 50 ASP C C 1
ATOM 4687 O O . ASP C 1 70 ? 12.255 -55.687 -9.593 1.00 47.15 50 ASP C O 1
ATOM 4692 N N . SER C 1 71 ? 14.349 -56.296 -9.006 1.00 48.24 51 SER C N 1
ATOM 4693 C CA . SER C 1 71 ? 14.680 -56.858 -10.322 1.00 48.47 51 SER C CA 1
ATOM 4694 C C . SER C 1 71 ? 13.793 -58.032 -10.742 1.00 47.86 51 SER C C 1
ATOM 4695 O O . SER C 1 71 ? 13.498 -58.189 -11.929 1.00 46.92 51 SER C O 1
ATOM 4698 N N . ASP C 1 72 ? 13.376 -58.849 -9.775 1.00 47.65 52 ASP C N 1
ATOM 4699 C CA . ASP C 1 72 ? 12.497 -59.995 -10.045 1.00 48.24 52 ASP C CA 1
ATOM 4700 C C . ASP C 1 72 ? 11.114 -59.536 -10.516 1.00 47.43 52 ASP C C 1
ATOM 4701 O O . ASP C 1 72 ? 10.551 -60.095 -11.461 1.00 47.44 52 ASP C O 1
ATOM 4706 N N . THR C 1 73 ? 10.575 -58.517 -9.852 1.00 46.26 53 THR C N 1
ATOM 4707 C CA . THR C 1 73 ? 9.269 -57.961 -10.210 1.00 46.02 53 THR C CA 1
ATOM 4708 C C . THR C 1 73 ? 9.351 -57.238 -11.555 1.00 44.97 53 THR C C 1
ATOM 4709 O O . THR C 1 73 ? 8.421 -57.303 -12.358 1.00 44.74 53 THR C O 1
ATOM 4713 N N . PHE C 1 74 ? 10.479 -56.574 -11.797 1.00 44.97 54 PHE C N 1
ATOM 4714 C CA . PHE C 1 74 ? 10.746 -55.926 -13.079 1.00 44.86 54 PHE C CA 1
ATOM 4715 C C . PHE C 1 74 ? 10.629 -56.925 -14.231 1.00 46.46 54 PHE C C 1
ATOM 4716 O O . PHE C 1 74 ? 9.992 -56.632 -15.249 1.00 45.22 54 PHE C O 1
ATOM 4724 N N . ARG C 1 75 ? 11.229 -58.103 -14.053 1.00 47.30 55 ARG C N 1
ATOM 4725 C CA . ARG C 1 75 ? 11.148 -59.172 -15.046 1.00 49.08 55 ARG C CA 1
ATOM 4726 C C . ARG C 1 75 ? 9.725 -59.709 -15.183 1.00 47.92 55 ARG C C 1
ATOM 4727 O O . ARG C 1 75 ? 9.264 -59.952 -16.296 1.00 49.20 55 ARG C O 1
ATOM 4735 N N . ASP C 1 76 ? 9.032 -59.886 -14.059 1.00 47.03 56 ASP C N 1
ATOM 4736 C CA . ASP C 1 76 ? 7.621 -60.288 -14.074 1.00 46.74 56 ASP C CA 1
ATOM 4737 C C . ASP C 1 76 ? 6.774 -59.352 -14.939 1.00 45.85 56 ASP C C 1
ATOM 4738 O O . ASP C 1 76 ? 5.890 -59.804 -15.672 1.00 45.18 56 ASP C O 1
ATOM 4743 N N . ILE C 1 77 ? 7.052 -58.051 -14.847 1.00 44.84 57 ILE C N 1
ATOM 4744 C CA . ILE C 1 77 ? 6.315 -57.042 -15.613 1.00 44.00 57 ILE C CA 1
ATOM 4745 C C . ILE C 1 77 ? 6.636 -57.111 -17.106 1.00 43.77 57 ILE C C 1
ATOM 4746 O O . ILE C 1 77 ? 5.726 -57.248 -17.928 1.00 42.96 57 ILE C O 1
ATOM 4751 N N . TYR C 1 78 ? 7.919 -57.032 -17.457 1.00 43.90 58 TYR C N 1
ATOM 4752 C CA . TYR C 1 78 ? 8.286 -56.952 -18.871 1.00 43.40 58 TYR C CA 1
ATOM 4753 C C . TYR C 1 78 ? 8.138 -58.260 -19.656 1.00 44.78 58 TYR C C 1
ATOM 4754 O O . TYR C 1 78 ? 7.823 -58.232 -20.846 1.00 44.52 58 TYR C O 1
ATOM 4763 N N . SER C 1 79 ? 8.335 -59.397 -18.989 1.00 44.96 59 SER C N 1
ATOM 4764 C CA . SER C 1 79 ? 8.241 -60.699 -19.658 1.00 46.39 59 SER C CA 1
ATOM 4765 C C . SER C 1 79 ? 6.831 -60.996 -20.175 1.00 46.45 59 SER C C 1
ATOM 4766 O O . SER C 1 79 ? 6.657 -61.812 -21.079 1.00 47.24 59 SER C O 1
ATOM 4769 N N . ALA C 1 80 ? 5.835 -60.332 -19.596 1.00 46.34 60 ALA C N 1
ATOM 4770 C CA . ALA C 1 80 ? 4.445 -60.516 -19.997 1.00 47.30 60 ALA C CA 1
ATOM 4771 C C . ALA C 1 80 ? 4.138 -59.904 -21.372 1.00 47.93 60 ALA C C 1
ATOM 4772 O O . ALA C 1 80 ? 3.103 -60.207 -21.970 1.00 49.29 60 ALA C O 1
ATOM 4774 N N . TYR C 1 81 ? 5.043 -59.062 -21.872 1.00 46.71 61 TYR C N 1
ATOM 4775 C CA . TYR C 1 81 ? 4.817 -58.320 -23.119 1.00 45.72 61 TYR C CA 1
ATOM 4776 C C . TYR C 1 81 ? 5.120 -59.133 -24.384 1.00 46.52 61 TYR C C 1
ATOM 4777 O O . TYR C 1 81 ? 4.712 -58.753 -25.482 1.00 46.57 61 TYR C O 1
ATOM 4786 N N . GLY C 1 82 ? 5.825 -60.250 -24.224 1.00 47.53 62 GLY C N 1
ATOM 4787 C CA . GLY C 1 82 ? 6.155 -61.128 -25.347 1.00 47.77 62 GLY C CA 1
ATOM 4788 C C . GLY C 1 82 ? 7.251 -62.114 -24.992 1.00 48.80 62 GLY C C 1
ATOM 4789 O O . GLY C 1 82 ? 7.435 -62.453 -23.820 1.00 49.29 62 GLY C O 1
ATOM 4790 N N . THR C 1 83 ? 7.977 -62.579 -26.006 1.00 49.24 63 THR C N 1
ATOM 4791 C CA . THR C 1 83 ? 9.123 -63.461 -25.794 1.00 49.46 63 THR C CA 1
ATOM 4792 C C . THR C 1 83 ? 10.333 -62.622 -25.404 1.00 48.90 63 THR C C 1
ATOM 4793 O O . THR C 1 83 ? 10.721 -61.700 -26.131 1.00 47.17 63 THR C O 1
ATOM 4797 N N . ILE C 1 84 ? 10.914 -62.939 -24.249 1.00 48.46 64 ILE C N 1
ATOM 4798 C CA . ILE C 1 84 ? 12.097 -62.242 -23.756 1.00 48.82 64 ILE C CA 1
ATOM 4799 C C . ILE C 1 84 ? 13.239 -62.385 -24.759 1.00 49.57 64 ILE C C 1
ATOM 4800 O O . ILE C 1 84 ? 13.573 -63.497 -25.183 1.00 50.64 64 ILE C O 1
ATOM 4805 N N . VAL C 1 85 ? 13.810 -61.252 -25.156 1.00 49.13 65 VAL C N 1
ATOM 4806 C CA . VAL C 1 85 ? 15.005 -61.246 -25.990 1.00 51.04 65 VAL C CA 1
ATOM 4807 C C . VAL C 1 85 ? 16.187 -61.511 -25.065 1.00 53.77 65 VAL C C 1
ATOM 4808 O O . VAL C 1 85 ? 16.620 -60.631 -24.319 1.00 53.58 65 VAL C O 1
ATOM 4812 N N . GLU C 1 86 ? 16.682 -62.743 -25.098 1.00 57.23 66 GLU C N 1
ATOM 4813 C CA . GLU C 1 86 ? 17.740 -63.165 -24.185 1.00 60.57 66 GLU C CA 1
ATOM 4814 C C . GLU C 1 86 ? 18.874 -63.889 -24.902 1.00 61.31 66 GLU C C 1
ATOM 4815 O O . GLU C 1 86 ? 18.679 -64.483 -25.963 1.00 60.82 66 GLU C O 1
ATOM 4821 N N . TYR C 1 87 ? 20.058 -63.836 -24.304 1.00 61.90 67 TYR C N 1
ATOM 4822 C CA . TYR C 1 87 ? 21.244 -64.424 -24.904 1.00 62.80 67 TYR C CA 1
ATOM 4823 C C . TYR C 1 87 ? 21.868 -65.469 -23.976 1.00 64.30 67 TYR C C 1
ATOM 4824 O O . TYR C 1 87 ? 22.582 -65.140 -23.021 1.00 62.70 67 TYR C O 1
ATOM 4833 N N . ALA C 1 88 ? 21.563 -66.731 -24.268 1.00 65.98 68 ALA C N 1
ATOM 4834 C CA . ALA C 1 88 ? 22.017 -67.864 -23.467 1.00 68.75 68 ALA C CA 1
ATOM 4835 C C . ALA C 1 88 ? 22.609 -68.962 -24.355 1.00 69.97 68 ALA C C 1
ATOM 4836 O O . ALA C 1 88 ? 22.580 -68.857 -25.586 1.00 68.68 68 ALA C O 1
ATOM 4838 N N . ASP C 1 89 ? 23.145 -70.004 -23.716 1.00 73.27 69 ASP C N 1
ATOM 4839 C CA . ASP C 1 89 ? 23.783 -71.140 -24.401 1.00 75.92 69 ASP C CA 1
ATOM 4840 C C . ASP C 1 89 ? 25.018 -70.700 -25.192 1.00 76.79 69 ASP C C 1
ATOM 4841 O O . ASP C 1 89 ? 26.016 -70.285 -24.598 1.00 77.56 69 ASP C O 1
ATOM 4846 N N . GLU C 1 90 ? 24.946 -70.780 -26.521 1.00 77.27 70 GLU C N 1
ATOM 4847 C CA . GLU C 1 90 ? 26.053 -70.350 -27.380 1.00 78.60 70 GLU C CA 1
ATOM 4848 C C . GLU C 1 90 ? 26.121 -68.823 -27.507 1.00 77.20 70 GLU C C 1
ATOM 4849 O O . GLU C 1 90 ? 27.134 -68.275 -27.950 1.00 78.00 70 GLU C O 1
ATOM 4855 N N . LYS C 1 91 ? 25.044 -68.150 -27.106 1.00 74.96 71 LYS C N 1
ATOM 4856 C CA . LYS C 1 91 ? 24.958 -66.691 -27.163 1.00 73.70 71 LYS C CA 1
ATOM 4857 C C . LYS C 1 91 ? 25.274 -66.032 -25.814 1.00 72.27 71 LYS C C 1
ATOM 4858 O O . LYS C 1 91 ? 25.179 -64.807 -25.681 1.00 70.46 71 LYS C O 1
ATOM 4864 N N . ILE C 1 92 ? 25.669 -66.841 -24.829 1.00 70.52 72 ILE C N 1
ATOM 4865 C CA . ILE C 1 92 ? 25.902 -66.366 -23.455 1.00 70.30 72 ILE C CA 1
ATOM 4866 C C . ILE C 1 92 ? 26.982 -65.276 -23.345 1.00 69.52 72 ILE C C 1
ATOM 4867 O O . ILE C 1 92 ? 27.053 -64.567 -22.339 1.00 70.77 72 ILE C O 1
ATOM 4872 N N . GLY C 1 93 ? 27.804 -65.136 -24.384 1.00 67.58 73 GLY C N 1
ATOM 4873 C CA . GLY C 1 93 ? 28.837 -64.102 -24.424 1.00 65.53 73 GLY C CA 1
ATOM 4874 C C . GLY C 1 93 ? 28.310 -62.681 -24.571 1.00 63.76 73 GLY C C 1
ATOM 4875 O O . GLY C 1 93 ? 28.967 -61.728 -24.141 1.00 62.51 73 GLY C O 1
ATOM 4876 N N . VAL C 1 94 ? 27.127 -62.542 -25.176 1.00 62.73 74 VAL C N 1
ATOM 4877 C CA . VAL C 1 94 ? 26.512 -61.230 -25.438 1.00 60.86 74 VAL C CA 1
ATOM 4878 C C . VAL C 1 94 ? 26.250 -60.460 -24.144 1.00 60.74 74 VAL C C 1
ATOM 4879 O O . VAL C 1 94 ? 25.643 -60.987 -23.206 1.00 59.87 74 VAL C O 1
ATOM 4883 N N . GLY C 1 95 ? 26.720 -59.214 -24.106 1.00 60.08 75 GLY C N 1
ATOM 4884 C CA . GLY C 1 95 ? 26.543 -58.348 -22.944 1.00 58.87 75 GLY C CA 1
ATOM 4885 C C . GLY C 1 95 ? 27.181 -58.905 -21.688 1.00 59.02 75 GLY C C 1
ATOM 4886 O O . GLY C 1 95 ? 26.687 -58.679 -20.582 1.00 57.23 75 GLY C O 1
ATOM 4887 N N . PHE C 1 96 ? 28.275 -59.646 -21.874 1.00 60.23 76 PHE C N 1
ATOM 4888 C CA . PHE C 1 96 ? 29.049 -60.241 -20.777 1.00 61.11 76 PHE C CA 1
ATOM 4889 C C . PHE C 1 96 ? 28.218 -61.160 -19.872 1.00 59.88 76 PHE C C 1
ATOM 4890 O O . PHE C 1 96 ? 28.440 -61.220 -18.661 1.00 60.98 76 PHE C O 1
ATOM 4898 N N . GLY C 1 97 ? 27.260 -61.863 -20.472 1.00 58.63 77 GLY C N 1
ATOM 4899 C CA . GLY C 1 97 ? 26.518 -62.923 -19.790 1.00 59.16 77 GLY C CA 1
ATOM 4900 C C . GLY C 1 97 ? 25.370 -62.500 -18.894 1.00 58.35 77 GLY C C 1
ATOM 4901 O O . GLY C 1 97 ? 25.101 -63.153 -17.884 1.00 58.09 77 GLY C O 1
ATOM 4902 N N . TYR C 1 98 ? 24.682 -61.421 -19.265 1.00 56.92 78 TYR C N 1
ATOM 4903 C CA . TYR C 1 98 ? 23.541 -60.928 -18.485 1.00 55.25 78 TYR C CA 1
ATOM 4904 C C . TYR C 1 98 ? 22.287 -61.784 -18.684 1.00 56.35 78 TYR C C 1
ATOM 4905 O O . TYR C 1 98 ? 21.366 -61.751 -17.862 1.00 55.70 78 TYR C O 1
ATOM 4914 N N . ARG C 1 99 ? 22.271 -62.544 -19.781 1.00 58.44 79 ARG C N 1
ATOM 4915 C CA . ARG C 1 99 ? 21.135 -63.380 -20.189 1.00 60.76 79 ARG C CA 1
ATOM 4916 C C . ARG C 1 99 ? 19.906 -62.542 -20.571 1.00 59.83 79 ARG C C 1
ATOM 4917 O O . ARG C 1 99 ? 19.699 -62.264 -21.755 1.00 60.18 79 ARG C O 1
ATOM 4925 N N . ASP C 1 100 ? 19.112 -62.132 -19.580 1.00 57.19 80 ASP C N 1
ATOM 4926 C CA . ASP C 1 100 ? 17.852 -61.430 -19.850 1.00 55.20 80 ASP C CA 1
ATOM 4927 C C . ASP C 1 100 ? 17.802 -59.962 -19.404 1.00 53.25 80 ASP C C 1
ATOM 4928 O O . ASP C 1 100 ? 17.571 -59.075 -20.233 1.00 52.08 80 ASP C O 1
ATOM 4933 N N . THR C 1 101 ? 18.016 -59.705 -18.115 1.00 50.67 81 THR C N 1
ATOM 4934 C CA . THR C 1 101 ? 17.956 -58.337 -17.596 1.00 49.91 81 THR C CA 1
ATOM 4935 C C . THR C 1 101 ? 19.348 -57.721 -17.518 1.00 50.15 81 THR C C 1
ATOM 4936 O O . THR C 1 101 ? 20.157 -58.093 -16.668 1.00 49.92 81 THR C O 1
ATOM 4940 N N . LEU C 1 102 ? 19.625 -56.784 -18.420 1.00 50.97 82 LEU C N 1
ATOM 4941 C CA . LEU C 1 102 ? 20.920 -56.110 -18.439 1.00 51.49 82 LEU C CA 1
ATOM 4942 C C . LEU C 1 102 ? 20.998 -55.054 -17.342 1.00 50.86 82 LEU C C 1
ATOM 4943 O O . LEU C 1 102 ? 20.094 -54.224 -17.195 1.00 49.80 82 LEU C O 1
ATOM 4948 N N . LYS C 1 103 ? 22.078 -55.112 -16.567 1.00 50.29 83 LYS C N 1
ATOM 4949 C CA . LYS C 1 103 ? 22.362 -54.107 -15.559 1.00 50.27 83 LYS C CA 1
ATOM 4950 C C . LYS C 1 103 ? 23.291 -53.045 -16.141 1.00 49.75 83 LYS C C 1
ATOM 4951 O O . LYS C 1 103 ? 24.464 -53.310 -16.415 1.00 49.05 83 LYS C O 1
ATOM 4957 N N . LEU C 1 104 ? 22.744 -51.851 -16.348 1.00 48.65 84 LEU C N 1
ATOM 4958 C CA . LEU C 1 104 ? 23.500 -50.712 -16.855 1.00 47.91 84 LEU C CA 1
ATOM 4959 C C . LEU C 1 104 ? 23.906 -49.855 -15.661 1.00 47.58 84 LEU C C 1
ATOM 4960 O O . LEU C 1 104 ? 23.112 -49.058 -15.162 1.00 46.26 84 LEU C O 1
ATOM 4965 N N . GLU C 1 105 ? 25.143 -50.032 -15.201 1.00 48.17 85 GLU C N 1
ATOM 4966 C CA . GLU C 1 105 ? 25.565 -49.470 -13.919 1.00 48.44 85 GLU C CA 1
ATOM 4967 C C . GLU C 1 105 ? 26.769 -48.532 -14.016 1.00 48.24 85 GLU C C 1
ATOM 4968 O O . GLU C 1 105 ? 27.388 -48.197 -13.003 1.00 46.56 85 GLU C O 1
ATOM 4974 N N . GLY C 1 106 ? 27.080 -48.093 -15.234 1.00 47.54 86 GLY C N 1
ATOM 4975 C CA . GLY C 1 106 ? 28.155 -47.128 -15.464 1.00 48.80 86 GLY C CA 1
ATOM 4976 C C . GLY C 1 106 ? 29.525 -47.648 -15.077 1.00 51.35 86 GLY C C 1
ATOM 4977 O O . GLY C 1 106 ? 30.233 -47.033 -14.273 1.00 49.80 86 GLY C O 1
ATOM 4978 N N . GLU C 1 107 ? 29.896 -48.785 -15.656 1.00 52.82 87 GLU C N 1
ATOM 4979 C CA . GLU C 1 107 ? 31.161 -49.434 -15.349 1.00 55.87 87 GLU C CA 1
ATOM 4980 C C . GLU C 1 107 ? 32.294 -48.888 -16.213 1.00 56.16 87 GLU C C 1
ATOM 4981 O O . GLU C 1 107 ? 32.143 -48.738 -17.427 1.00 55.67 87 GLU C O 1
ATOM 4987 N N . LYS C 1 108 ? 33.425 -48.600 -15.573 1.00 57.85 88 LYS C N 1
ATOM 4988 C CA . LYS C 1 108 ? 34.640 -48.157 -16.260 1.00 58.74 88 LYS C CA 1
ATOM 4989 C C . LYS C 1 108 ? 35.156 -49.231 -17.216 1.00 58.03 88 LYS C C 1
ATOM 4990 O O . LYS C 1 108 ? 35.028 -50.427 -16.946 1.00 57.15 88 LYS C O 1
ATOM 4996 N N . GLY C 1 109 ? 35.731 -48.797 -18.335 1.00 58.00 89 GLY C N 1
ATOM 4997 C CA . GLY C 1 109 ? 36.259 -49.711 -19.345 1.00 58.05 89 GLY C CA 1
ATOM 4998 C C . GLY C 1 109 ? 35.195 -50.412 -20.175 1.00 58.67 89 GLY C C 1
ATOM 4999 O O . GLY C 1 109 ? 35.508 -51.323 -20.947 1.00 60.49 89 GLY C O 1
ATOM 5000 N N . LYS C 1 110 ? 33.940 -49.995 -20.009 1.00 57.13 90 LYS C N 1
ATOM 5001 C CA . LYS C 1 110 ? 32.812 -50.528 -20.779 1.00 56.20 90 LYS C CA 1
ATOM 5002 C C . LYS C 1 110 ? 32.168 -49.399 -21.575 1.00 54.30 90 LYS C C 1
ATOM 5003 O O . LYS C 1 110 ? 32.333 -48.227 -21.233 1.00 54.37 90 LYS C O 1
ATOM 5009 N N . ILE C 1 111 ? 31.441 -49.743 -22.636 1.00 53.36 91 ILE C N 1
ATOM 5010 C CA . ILE C 1 111 ? 30.771 -48.721 -23.449 1.00 51.48 91 ILE C CA 1
ATOM 5011 C C . ILE C 1 111 ? 29.247 -48.749 -23.274 1.00 50.20 91 ILE C C 1
ATOM 5012 O O . ILE C 1 111 ? 28.685 -47.834 -22.672 1.00 49.37 91 ILE C O 1
ATOM 5017 N N . VAL C 1 112 ? 28.588 -49.792 -23.780 1.00 48.84 92 VAL C N 1
ATOM 5018 C CA . VAL C 1 112 ? 27.135 -49.938 -23.608 1.00 47.84 92 VAL C CA 1
ATOM 5019 C C . VAL C 1 112 ? 26.749 -49.821 -22.124 1.00 47.87 92 VAL C C 1
ATOM 5020 O O . VAL C 1 112 ? 25.849 -49.050 -21.764 1.00 46.43 92 VAL C O 1
ATOM 5024 N N . THR C 1 113 ? 27.453 -50.570 -21.275 1.00 46.61 93 THR C N 1
ATOM 5025 C CA . THR C 1 113 ? 27.248 -50.521 -19.826 1.00 47.79 93 THR C CA 1
ATOM 5026 C C . THR C 1 113 ? 28.213 -49.532 -19.157 1.00 47.32 93 THR C C 1
ATOM 5027 O O . THR C 1 113 ? 28.413 -49.572 -17.936 1.00 47.36 93 THR C O 1
ATOM 5031 N N . GLY C 1 114 ? 28.799 -48.646 -19.962 1.00 46.40 94 GLY C N 1
ATOM 5032 C CA . GLY C 1 114 ? 29.755 -47.649 -19.476 1.00 44.89 94 GLY C CA 1
ATOM 5033 C C . GLY C 1 114 ? 29.141 -46.319 -19.079 1.00 44.03 94 GLY C C 1
ATOM 5034 O O . GLY C 1 114 ? 27.952 -46.241 -18.765 1.00 43.56 94 GLY C O 1
ATOM 5035 N N . ARG C 1 115 ? 29.957 -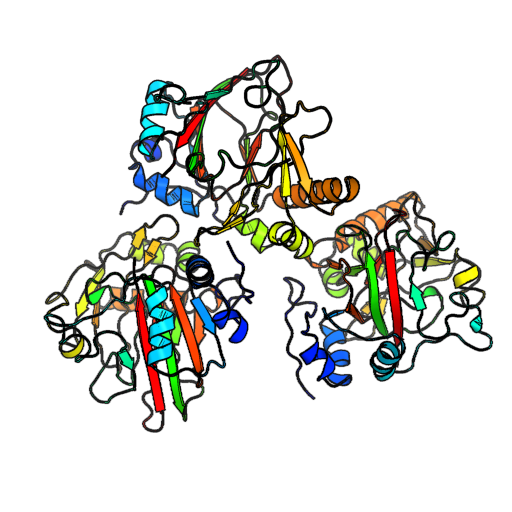45.268 -19.106 1.00 43.20 95 ARG C N 1
ATOM 5036 C CA . ARG C 1 115 ? 29.582 -43.973 -18.527 1.00 43.03 95 ARG C CA 1
ATOM 5037 C C . ARG C 1 115 ? 29.435 -42.871 -19.572 1.00 42.77 95 ARG C C 1
ATOM 5038 O O . ARG C 1 115 ? 29.117 -41.726 -19.241 1.00 43.13 95 ARG C O 1
ATOM 5046 N N . GLY C 1 116 ? 29.654 -43.225 -20.834 1.00 41.75 96 GLY C N 1
ATOM 5047 C CA . GLY C 1 116 ? 29.584 -42.261 -21.915 1.00 41.93 96 GLY C CA 1
ATOM 5048 C C . GLY C 1 116 ? 28.310 -42.317 -22.738 1.00 41.70 96 GLY C C 1
ATOM 5049 O O . GLY C 1 116 ? 27.380 -43.078 -22.443 1.00 41.32 96 GLY C O 1
ATOM 5050 N N . GLN C 1 117 ? 28.291 -41.494 -23.781 1.00 42.25 97 GLN C N 1
ATOM 5051 C CA . GLN C 1 117 ? 27.172 -41.376 -24.712 1.00 42.47 97 GLN C CA 1
ATOM 5052 C C . GLN C 1 117 ? 26.861 -42.683 -25.448 1.00 43.03 97 GLN C C 1
ATOM 5053 O O . GLN C 1 117 ? 27.762 -43.458 -25.758 1.00 43.80 97 GLN C O 1
ATOM 5059 N N . LEU C 1 118 ? 25.577 -42.924 -25.695 1.00 41.90 98 LEU C N 1
ATOM 5060 C CA . LEU C 1 118 ? 25.149 -43.852 -26.735 1.00 42.54 98 LEU C CA 1
ATOM 5061 C C . LEU C 1 118 ? 24.281 -43.062 -27.714 1.00 41.95 98 LEU C C 1
ATOM 5062 O O . LEU C 1 118 ? 23.157 -42.700 -27.377 1.00 42.30 98 LEU C O 1
ATOM 5067 N N . PRO C 1 119 ? 24.812 -42.761 -28.915 1.00 41.32 99 PRO C N 1
ATOM 5068 C CA . PRO C 1 119 ? 24.090 -41.979 -29.928 1.00 40.81 99 PRO C CA 1
ATOM 5069 C C . PRO C 1 119 ? 22.821 -42.670 -30.425 1.00 40.69 99 PRO C C 1
ATOM 5070 O O . PRO C 1 119 ? 22.640 -43.872 -30.189 1.00 40.24 99 PRO C O 1
ATOM 5074 N N . PHE C 1 120 ? 21.957 -41.907 -31.101 1.00 40.48 100 PHE C N 1
ATOM 5075 C CA . PHE C 1 120 ? 20.697 -42.422 -31.640 1.00 39.74 100 PHE C CA 1
ATOM 5076 C C . PHE C 1 120 ? 20.843 -43.836 -32.206 1.00 39.68 100 PHE C C 1
ATOM 5077 O O . PHE C 1 120 ? 21.701 -44.095 -33.059 1.00 39.31 100 PHE C O 1
ATOM 5085 N N . HIS C 1 121 ? 20.003 -44.742 -31.719 1.00 38.40 101 HIS C N 1
ATOM 5086 C CA . HIS C 1 121 ? 19.986 -46.122 -32.193 1.00 38.87 101 HIS C CA 1
ATOM 5087 C C . HIS C 1 121 ? 18.643 -46.769 -31.893 1.00 37.85 101 HIS C C 1
ATOM 5088 O O . HIS C 1 121 ? 17.859 -46.251 -31.103 1.00 38.58 101 HIS C O 1
ATOM 5095 N N . ALA C 1 122 ? 18.384 -47.898 -32.542 1.00 37.84 102 ALA C N 1
ATOM 5096 C CA . ALA C 1 122 ? 17.311 -48.793 -32.143 1.00 37.31 102 ALA C CA 1
ATOM 5097 C C . ALA C 1 122 ? 17.971 -50.047 -31.581 1.00 37.90 102 ALA C C 1
ATOM 5098 O O . ALA C 1 122 ? 19.081 -50.391 -31.978 1.00 37.61 102 ALA C O 1
ATOM 5100 N N . ASP C 1 123 ? 17.300 -50.724 -30.654 1.00 38.31 103 ASP C N 1
ATOM 5101 C CA . ASP C 1 123 ? 17.869 -51.923 -30.045 1.00 39.84 103 ASP C CA 1
ATOM 5102 C C . ASP C 1 123 ? 17.787 -53.120 -30.986 1.00 41.28 103 ASP C C 1
ATOM 5103 O O . ASP C 1 123 ? 16.964 -53.141 -31.903 1.00 40.52 103 ASP C O 1
ATOM 5108 N N . GLY C 1 124 ? 18.664 -54.099 -30.767 1.00 42.86 104 GLY C N 1
ATOM 5109 C CA . GLY C 1 124 ? 18.580 -55.388 -31.450 1.00 44.47 104 GLY C CA 1
ATOM 5110 C C . GLY C 1 124 ? 19.292 -55.484 -32.785 1.00 46.04 104 GLY C C 1
ATOM 5111 O O . GLY C 1 124 ? 19.906 -56.510 -33.090 1.00 46.46 104 GLY C O 1
ATOM 5112 N N . GLY C 1 125 ? 19.213 -54.413 -33.574 1.00 45.65 105 GLY C N 1
ATOM 5113 C CA . GLY C 1 125 ? 19.726 -54.390 -34.944 1.00 47.38 105 GLY C CA 1
ATOM 5114 C C . GLY C 1 125 ? 21.131 -54.925 -35.163 1.00 49.62 105 GLY C C 1
ATOM 5115 O O . GLY C 1 125 ? 21.359 -55.691 -36.098 1.00 50.43 105 GLY C O 1
ATOM 5116 N N . LEU C 1 126 ? 22.070 -54.532 -34.303 1.00 49.59 106 LEU C N 1
ATOM 5117 C CA . LEU C 1 126 ? 23.476 -54.915 -34.468 1.00 50.77 106 LEU C CA 1
ATOM 5118 C C . LEU C 1 126 ? 23.736 -56.375 -34.109 1.00 52.07 106 LEU C C 1
ATOM 5119 O O . LEU C 1 126 ? 24.702 -56.975 -34.586 1.00 53.27 106 LEU C O 1
ATOM 5124 N N . LEU C 1 127 ? 22.869 -56.935 -33.270 1.00 52.42 107 LEU C N 1
ATOM 5125 C CA . LEU C 1 127 ? 22.957 -58.338 -32.867 1.00 52.57 107 LEU C CA 1
ATOM 5126 C C . LEU C 1 127 ? 22.046 -59.215 -33.728 1.00 53.84 107 LEU C C 1
ATOM 5127 O O . LEU C 1 127 ? 21.907 -60.418 -33.478 1.00 54.29 107 LEU C O 1
ATOM 5132 N N . LEU C 1 128 ? 21.444 -58.594 -34.744 1.00 53.30 108 LEU C N 1
ATOM 5133 C CA . LEU C 1 128 ? 20.478 -59.235 -35.647 1.00 53.54 108 LEU C CA 1
ATOM 5134 C C . LEU C 1 128 ? 19.291 -59.851 -34.897 1.00 53.55 108 LEU C C 1
ATOM 5135 O O . LEU C 1 128 ? 18.777 -60.903 -35.283 1.00 52.82 108 LEU C O 1
ATOM 5140 N N . SER C 1 129 ? 18.867 -59.191 -33.821 1.00 51.82 109 SER C N 1
ATOM 5141 C CA . SER C 1 129 ? 17.694 -59.621 -33.066 1.00 51.94 109 SER C CA 1
ATOM 5142 C C . SER C 1 129 ? 16.538 -58.657 -33.270 1.00 50.66 109 SER C C 1
ATOM 5143 O O . SER C 1 129 ? 16.735 -57.443 -33.339 1.00 51.24 109 SER C O 1
ATOM 5146 N N . GLN C 1 130 ? 15.331 -59.205 -33.356 1.00 48.83 110 GLN C N 1
ATOM 5147 C CA . GLN C 1 130 ? 14.129 -58.395 -33.351 1.00 47.63 110 GLN C CA 1
ATOM 5148 C C . GLN C 1 130 ? 13.843 -57.936 -31.923 1.00 46.72 110 GLN C C 1
ATOM 5149 O O . GLN C 1 130 ? 13.793 -58.750 -30.998 1.00 46.79 110 GLN C O 1
ATOM 5155 N N . VAL C 1 131 ? 13.681 -56.629 -31.744 1.00 45.12 111 VAL C N 1
ATOM 5156 C CA . VAL C 1 131 ? 13.267 -56.075 -30.455 1.00 43.33 111 VAL C CA 1
ATOM 5157 C C . VAL C 1 131 ? 12.073 -55.158 -30.690 1.00 42.48 111 VAL C C 1
ATOM 5158 O O . VAL C 1 131 ? 12.162 -54.209 -31.471 1.00 41.48 111 VAL C O 1
ATOM 5162 N N . ASP C 1 132 ? 10.958 -55.465 -30.029 1.00 42.09 112 ASP C N 1
ATOM 5163 C CA . ASP C 1 132 ? 9.725 -54.694 -30.180 1.00 41.70 112 ASP C CA 1
ATOM 5164 C C . ASP C 1 132 ? 9.573 -53.665 -29.058 1.00 42.30 112 ASP C C 1
ATOM 5165 O O . ASP C 1 132 ? 9.255 -52.502 -29.318 1.00 41.38 112 ASP C O 1
ATOM 5170 N N . GLN C 1 133 ? 9.786 -54.105 -27.818 1.00 41.59 113 GLN C N 1
ATOM 5171 C CA . GLN C 1 133 ? 9.684 -53.228 -26.651 1.00 40.86 113 GLN C CA 1
ATOM 5172 C C . GLN C 1 133 ? 10.979 -53.237 -25.849 1.00 41.20 113 GLN C C 1
ATOM 5173 O O . GLN C 1 133 ? 11.610 -54.286 -25.687 1.00 42.42 113 GLN C O 1
ATOM 5179 N N . VAL C 1 134 ? 11.373 -52.061 -25.365 1.00 40.54 114 VAL C N 1
ATOM 5180 C CA . VAL C 1 134 ? 12.529 -51.910 -24.477 1.00 40.70 114 VAL C CA 1
ATOM 5181 C C . VAL C 1 134 ? 12.069 -51.276 -23.167 1.00 40.79 114 VAL C C 1
ATOM 5182 O O . VAL C 1 134 ? 11.344 -50.278 -23.182 1.00 40.14 114 VAL C O 1
ATOM 5186 N N . PHE C 1 135 ? 12.495 -51.860 -22.046 1.00 39.89 115 PHE C N 1
ATOM 5187 C CA . PHE C 1 135 ? 12.121 -51.385 -20.716 1.00 40.27 115 PHE C CA 1
ATOM 5188 C C . PHE C 1 135 ? 13.363 -50.927 -19.957 1.00 41.04 115 PHE C C 1
ATOM 5189 O O . PHE C 1 135 ? 14.360 -51.652 -19.897 1.00 40.47 115 PHE C O 1
ATOM 5197 N N . LEU C 1 136 ? 13.296 -49.730 -19.377 1.00 40.26 116 LEU C N 1
ATOM 5198 C CA . LEU C 1 136 ? 14.377 -49.209 -18.542 1.00 39.73 116 LEU C CA 1
ATOM 5199 C C . LEU C 1 136 ? 13.849 -48.769 -17.181 1.00 39.94 116 LEU C C 1
ATOM 5200 O O . LEU C 1 136 ? 12.967 -47.906 -17.095 1.00 38.75 116 LEU C O 1
ATOM 5205 N N . TYR C 1 137 ? 14.389 -49.375 -16.124 1.00 39.12 117 TYR C N 1
ATOM 5206 C CA . TYR C 1 137 ? 14.006 -49.044 -14.756 1.00 39.57 117 TYR C CA 1
ATOM 5207 C C . TYR C 1 137 ? 15.196 -48.518 -13.958 1.00 40.21 117 TYR C C 1
ATOM 5208 O O . TYR C 1 137 ? 16.277 -49.107 -13.982 1.00 40.60 117 TYR C O 1
ATOM 5217 N N . ALA C 1 138 ? 14.979 -47.413 -13.247 1.00 39.81 118 ALA C N 1
ATOM 5218 C CA . ALA C 1 138 ? 16.018 -46.796 -12.425 1.00 40.70 118 ALA C CA 1
ATOM 5219 C C . ALA C 1 138 ? 16.081 -47.404 -11.031 1.00 40.67 118 ALA C C 1
ATOM 5220 O O . ALA C 1 138 ? 15.261 -47.089 -10.160 1.00 41.16 118 ALA C O 1
ATOM 5222 N N . ALA C 1 139 ? 17.065 -48.273 -10.830 1.00 41.50 119 ALA C N 1
ATOM 5223 C CA . ALA C 1 139 ? 17.294 -48.903 -9.533 1.00 41.64 119 ALA C CA 1
ATOM 5224 C C . ALA C 1 139 ? 17.906 -47.921 -8.533 1.00 41.67 119 ALA C C 1
ATOM 5225 O O . ALA C 1 139 ? 17.484 -47.865 -7.380 1.00 41.40 119 ALA C O 1
ATOM 5227 N N . GLU C 1 140 ? 18.899 -47.152 -8.979 1.00 42.10 120 GLU C N 1
ATOM 5228 C CA . GLU C 1 140 ? 19.580 -46.190 -8.113 1.00 41.02 120 GLU C CA 1
ATOM 5229 C C . GLU C 1 140 ? 20.194 -45.043 -8.911 1.00 40.85 120 GLU C C 1
ATOM 5230 O O . GLU C 1 140 ? 20.986 -45.260 -9.832 1.00 40.97 120 GLU C O 1
ATOM 5236 N N . ILE C 1 141 ? 19.819 -43.823 -8.539 1.00 40.52 121 ILE C N 1
ATOM 5237 C CA . ILE C 1 141 ? 20.309 -42.608 -9.178 1.00 40.42 121 ILE C CA 1
ATOM 5238 C C . ILE C 1 141 ? 20.778 -41.643 -8.090 1.00 40.56 121 ILE C C 1
ATOM 5239 O O . ILE C 1 141 ? 20.021 -41.320 -7.173 1.00 40.99 121 ILE C O 1
ATOM 5244 N N . LYS C 1 142 ? 22.026 -41.195 -8.190 1.00 40.48 122 LYS C N 1
ATOM 5245 C CA . LYS C 1 142 ? 22.617 -40.310 -7.185 1.00 40.68 122 LYS C CA 1
ATOM 5246 C C . LYS C 1 142 ? 23.589 -39.315 -7.808 1.00 40.73 122 LYS C C 1
ATOM 5247 O O . LYS C 1 142 ? 24.377 -39.670 -8.693 1.00 39.90 122 LYS C O 1
ATOM 5253 N N . ASN C 1 143 ? 23.522 -38.072 -7.329 1.00 40.65 123 ASN C N 1
ATOM 5254 C CA . ASN C 1 143 ? 24.444 -36.992 -7.724 1.00 41.17 123 ASN C CA 1
ATOM 5255 C C . ASN C 1 143 ? 24.423 -36.656 -9.214 1.00 40.77 123 ASN C C 1
ATOM 5256 O O . ASN C 1 143 ? 25.457 -36.315 -9.800 1.00 40.39 123 ASN C O 1
ATOM 5261 N N . VAL C 1 144 ? 23.246 -36.772 -9.821 1.00 39.08 124 VAL C N 1
ATOM 5262 C CA . VAL C 1 144 ? 23.060 -36.398 -11.222 1.00 39.50 124 VAL C CA 1
ATOM 5263 C C . VAL C 1 144 ? 21.675 -35.776 -11.419 1.00 40.19 124 VAL C C 1
ATOM 5264 O O . VAL C 1 144 ? 20.654 -36.371 -11.067 1.00 39.00 124 VAL C O 1
ATOM 5268 N N . LYS C 1 145 ? 21.664 -34.563 -11.961 1.00 41.23 125 LYS C N 1
ATOM 5269 C CA . LYS C 1 145 ? 20.428 -33.821 -12.183 1.00 41.71 125 LYS C CA 1
ATOM 5270 C C . LYS C 1 145 ? 20.284 -33.368 -13.635 1.00 41.70 125 LYS C C 1
ATOM 5271 O O . LYS C 1 145 ? 19.165 -33.258 -14.145 1.00 41.39 125 LYS C O 1
ATOM 5277 N N . PHE C 1 146 ? 21.411 -33.111 -14.296 1.00 40.38 126 PHE C N 1
ATOM 5278 C CA . PHE C 1 146 ? 21.389 -32.598 -15.667 1.00 39.62 126 PHE C CA 1
ATOM 5279 C C . PHE C 1 146 ? 22.418 -33.268 -16.582 1.00 39.35 126 PHE C C 1
ATOM 5280 O O . PHE C 1 146 ? 22.943 -32.647 -17.506 1.00 40.26 126 PHE C O 1
ATOM 5288 N N . ARG C 1 147 ? 22.704 -34.536 -16.307 1.00 39.35 127 ARG C N 1
ATOM 5289 C CA . ARG C 1 147 ? 23.525 -35.372 -17.174 1.00 38.68 127 ARG C CA 1
ATOM 5290 C C . ARG C 1 147 ? 22.876 -36.752 -17.246 1.00 37.79 127 ARG C C 1
ATOM 5291 O O . ARG C 1 147 ? 21.879 -37.004 -16.568 1.00 37.95 127 ARG C O 1
ATOM 5299 N N . GLY C 1 148 ? 23.421 -37.631 -18.082 1.00 37.86 128 GLY C N 1
ATOM 5300 C CA . GLY C 1 148 ? 23.001 -39.035 -18.121 1.00 37.72 128 GLY C CA 1
ATOM 5301 C C . GLY C 1 148 ? 21.567 -39.302 -18.547 1.00 36.99 128 GLY C C 1
ATOM 5302 O O . GLY C 1 148 ? 21.003 -40.343 -18.205 1.00 36.01 128 GLY C O 1
ATOM 5303 N N . ALA C 1 149 ? 20.979 -38.370 -19.297 1.00 36.28 129 ALA C N 1
ATOM 5304 C CA . ALA C 1 149 ? 19.610 -38.528 -19.794 1.00 36.25 129 ALA C CA 1
ATOM 5305 C C . ALA C 1 149 ? 19.492 -39.680 -20.780 1.00 36.65 129 ALA C C 1
ATOM 5306 O O . ALA C 1 149 ? 20.426 -39.964 -21.535 1.00 37.02 129 ALA C O 1
ATOM 5308 N N . THR C 1 150 ? 18.346 -40.356 -20.744 1.00 36.82 130 THR C N 1
ATOM 5309 C CA . THR C 1 150 ? 17.922 -41.203 -21.849 1.00 36.49 130 THR C CA 1
ATOM 5310 C C . THR C 1 150 ? 16.959 -40.360 -22.676 1.00 37.06 130 THR C C 1
ATOM 5311 O O . THR C 1 150 ? 16.029 -39.759 -22.127 1.00 37.36 130 THR C O 1
ATOM 5315 N N . THR C 1 151 ? 17.186 -40.294 -23.986 1.00 36.11 131 THR C N 1
ATOM 5316 C CA . THR C 1 151 ? 16.364 -39.441 -24.846 1.00 35.58 131 THR C CA 1
ATOM 5317 C C . THR C 1 151 ? 15.602 -40.249 -25.882 1.00 35.50 131 THR C C 1
ATOM 5318 O O . THR C 1 151 ? 16.035 -41.332 -26.270 1.00 34.33 131 THR C O 1
ATOM 5322 N N . VAL C 1 152 ? 14.469 -39.711 -26.333 1.00 35.43 132 VAL C N 1
ATOM 5323 C CA . VAL C 1 152 ? 13.568 -40.441 -27.225 1.00 35.58 132 VAL C CA 1
ATOM 5324 C C . VAL C 1 152 ? 13.132 -39.574 -28.407 1.00 36.11 132 VAL C C 1
ATOM 5325 O O . VAL C 1 152 ? 12.690 -38.432 -28.220 1.00 35.10 132 VAL C O 1
ATOM 5329 N N . CYS C 1 153 ? 13.247 -40.124 -29.617 1.00 36.13 133 CYS C N 1
ATOM 5330 C CA . CYS C 1 153 ? 12.854 -39.406 -30.833 1.00 36.41 133 CYS C CA 1
ATOM 5331 C C . CYS C 1 153 ? 11.640 -39.997 -31.549 1.00 36.51 133 CYS C C 1
ATOM 5332 O O . CYS C 1 153 ? 11.594 -41.200 -31.840 1.00 36.04 133 CYS C O 1
ATOM 5335 N N . ASP C 1 154 ? 10.671 -39.128 -31.833 1.00 35.74 134 ASP C N 1
ATOM 5336 C CA . ASP C 1 154 ? 9.502 -39.452 -32.643 1.00 35.63 134 ASP C CA 1
ATOM 5337 C C . ASP C 1 154 ? 9.906 -39.452 -34.122 1.00 35.78 134 ASP C C 1
ATOM 5338 O O . ASP C 1 154 ? 9.733 -38.446 -34.818 1.00 35.59 134 ASP C O 1
ATOM 5343 N N . HIS C 1 155 ? 10.432 -40.578 -34.607 1.00 35.13 135 HIS C N 1
ATOM 5344 C CA . HIS C 1 155 ? 11.002 -40.612 -35.961 1.00 35.30 135 HIS C CA 1
ATOM 5345 C C . HIS C 1 155 ? 9.969 -40.559 -37.088 1.00 35.59 135 HIS C C 1
ATOM 5346 O O . HIS C 1 155 ? 10.232 -39.975 -38.137 1.00 35.86 135 HIS C O 1
ATOM 5353 N N . ALA C 1 156 ? 8.801 -41.157 -36.868 1.00 35.66 136 ALA C N 1
ATOM 5354 C CA . ALA C 1 156 ? 7.746 -41.119 -37.880 1.00 36.53 136 ALA C CA 1
ATOM 5355 C C . ALA C 1 156 ? 7.334 -39.680 -38.186 1.00 36.07 136 ALA C C 1
ATOM 5356 O O . ALA C 1 156 ? 7.275 -39.286 -39.352 1.00 37.03 136 ALA C O 1
ATOM 5358 N N . LEU C 1 157 ? 7.082 -38.888 -37.145 1.00 35.83 137 LEU C N 1
ATOM 5359 C CA . LEU C 1 157 ? 6.704 -37.484 -37.342 1.00 35.30 137 LEU C CA 1
ATOM 5360 C C . LEU C 1 157 ? 7.858 -36.665 -37.921 1.00 35.69 137 LEU C C 1
ATOM 5361 O O . LEU C 1 157 ? 7.649 -35.794 -38.776 1.00 35.46 137 LEU C O 1
ATOM 5366 N N . ALA C 1 158 ? 9.070 -36.954 -37.456 1.00 35.23 138 ALA C N 1
ATOM 5367 C CA . ALA C 1 158 ? 10.271 -36.278 -37.937 1.00 35.83 138 ALA C CA 1
ATOM 5368 C C . ALA C 1 158 ? 10.527 -36.551 -39.415 1.00 36.86 138 ALA C C 1
ATOM 5369 O O . ALA C 1 158 ? 10.870 -35.637 -40.167 1.00 37.42 138 ALA C O 1
ATOM 5371 N N . CYS C 1 159 ? 10.357 -37.805 -39.827 1.00 37.47 139 CYS C N 1
ATOM 5372 C CA . CYS C 1 159 ? 10.537 -38.179 -41.226 1.00 38.62 139 CYS C CA 1
ATOM 5373 C C . CYS C 1 159 ? 9.479 -37.533 -42.114 1.00 39.38 139 CYS C C 1
ATOM 5374 O O . CYS C 1 159 ? 9.765 -37.144 -43.245 1.00 38.91 139 CYS C O 1
ATOM 5377 N N . GLN C 1 160 ? 8.265 -37.407 -41.583 1.00 39.52 140 GLN C N 1
ATOM 5378 C CA . GLN C 1 160 ? 7.168 -36.755 -42.288 1.00 40.87 140 GLN C CA 1
ATOM 5379 C C . GLN C 1 160 ? 7.443 -35.269 -42.559 1.00 39.88 140 GLN C C 1
ATOM 5380 O O . GLN C 1 160 ? 7.052 -34.747 -43.602 1.00 40.19 140 GLN C O 1
ATOM 5386 N N . GLU C 1 161 ? 8.121 -34.602 -41.628 1.00 38.79 141 GLU C N 1
ATOM 5387 C CA . GLU C 1 161 ? 8.297 -33.143 -41.682 1.00 39.50 141 GLU C CA 1
ATOM 5388 C C . GLU C 1 161 ? 9.725 -32.724 -42.051 1.00 39.63 141 GLU C C 1
ATOM 5389 O O . GLU C 1 161 ? 10.025 -31.538 -42.188 1.00 39.81 141 GLU C O 1
ATOM 5395 N N . MET C 1 162 ? 10.584 -33.721 -42.215 1.00 38.90 142 MET C N 1
ATOM 5396 C CA . MET C 1 162 ? 11.993 -33.555 -42.551 1.00 40.32 142 MET C CA 1
ATOM 5397 C C . MET C 1 162 ? 12.211 -32.880 -43.913 1.00 39.99 142 MET C C 1
ATOM 5398 O O . MET C 1 162 ? 11.436 -33.108 -44.839 1.00 40.29 142 MET C O 1
ATOM 5403 N N . PRO C 1 163 ? 13.264 -32.045 -44.036 1.00 40.70 143 PRO C N 1
ATOM 5404 C CA . PRO C 1 163 ? 13.659 -31.530 -45.350 1.00 41.54 143 PRO C CA 1
ATOM 5405 C C . PRO C 1 163 ? 13.973 -32.675 -46.310 1.00 42.18 143 PRO C C 1
ATOM 5406 O O . PRO C 1 163 ? 14.615 -33.660 -45.915 1.00 42.87 143 PRO C O 1
ATOM 5410 N N . ALA C 1 164 ? 13.520 -32.536 -47.553 1.00 41.47 144 ALA C N 1
ATOM 5411 C CA . ALA C 1 164 ? 13.581 -33.609 -48.544 1.00 42.20 144 ALA C CA 1
ATOM 5412 C C . ALA C 1 164 ? 14.986 -34.164 -48.773 1.00 42.26 144 ALA C C 1
ATOM 5413 O O . ALA C 1 164 ? 15.150 -35.368 -48.968 1.00 42.47 144 ALA C O 1
ATOM 5415 N N . HIS C 1 165 ? 15.992 -33.293 -48.738 1.00 42.16 145 HIS C N 1
ATOM 5416 C CA . HIS C 1 165 ? 17.370 -33.711 -49.007 1.00 42.58 145 HIS C CA 1
ATOM 5417 C C . HIS C 1 165 ? 17.930 -34.641 -47.925 1.00 43.18 145 HIS C C 1
ATOM 5418 O O . HIS C 1 165 ? 18.871 -35.405 -48.175 1.00 42.63 145 HIS C O 1
ATOM 5425 N N . LEU C 1 166 ? 17.352 -34.574 -46.728 1.00 42.69 146 LEU C N 1
ATOM 5426 C CA . LEU C 1 166 ? 17.726 -35.489 -45.651 1.00 42.29 146 LEU C CA 1
ATOM 5427 C C . LEU C 1 166 ? 16.992 -36.820 -45.771 1.00 42.44 146 LEU C C 1
ATOM 5428 O O . LEU C 1 166 ? 17.608 -37.886 -45.659 1.00 43.30 146 LEU C O 1
ATOM 5433 N N . LEU C 1 167 ? 15.682 -36.756 -46.008 1.00 42.49 147 LEU C N 1
ATOM 5434 C CA . LEU C 1 167 ? 14.861 -37.959 -46.130 1.00 42.85 147 LEU C CA 1
ATOM 5435 C C . LEU C 1 167 ? 15.303 -38.830 -47.311 1.00 43.22 147 LEU C C 1
ATOM 5436 O O . LEU C 1 167 ? 15.333 -40.064 -47.205 1.00 42.78 147 LEU C O 1
ATOM 5441 N N . ARG C 1 168 ? 15.654 -38.180 -48.421 1.00 43.37 148 ARG C N 1
ATOM 5442 C CA . ARG C 1 168 ? 16.163 -38.872 -49.608 1.00 45.07 148 ARG C CA 1
ATOM 5443 C C . ARG C 1 168 ? 17.307 -39.824 -49.250 1.00 44.25 148 ARG C C 1
ATOM 5444 O O . ARG C 1 168 ? 17.266 -41.008 -49.594 1.00 44.11 148 ARG C O 1
ATOM 5452 N N . VAL C 1 169 ? 18.308 -39.304 -48.538 1.00 43.30 149 VAL C N 1
ATOM 5453 C CA . VAL C 1 169 ? 19.475 -40.095 -48.133 1.00 42.55 149 VAL C CA 1
ATOM 5454 C C . VAL C 1 169 ? 19.050 -41.328 -47.338 1.00 42.72 149 VAL C C 1
ATOM 5455 O O . VAL C 1 169 ? 19.524 -42.433 -47.603 1.00 42.19 149 VAL C O 1
ATOM 5459 N N . LEU C 1 170 ? 18.136 -41.132 -46.388 1.00 42.51 150 LEU C N 1
ATOM 5460 C CA . LEU C 1 170 ? 17.639 -42.220 -45.543 1.00 42.10 150 LEU C CA 1
ATOM 5461 C C . LEU C 1 170 ? 16.895 -43.295 -46.335 1.00 42.49 150 LEU C C 1
ATOM 5462 O O . LEU C 1 170 ? 17.016 -44.482 -46.032 1.00 42.43 150 LEU C O 1
ATOM 5467 N N . GLU C 1 171 ? 16.133 -42.872 -47.343 1.00 42.93 151 GLU C N 1
ATOM 5468 C CA . GLU C 1 171 ? 15.279 -43.780 -48.115 1.00 43.93 151 GLU C CA 1
ATOM 5469 C C . GLU C 1 171 ? 16.006 -44.469 -49.268 1.00 44.49 151 GLU C C 1
ATOM 5470 O O . GLU C 1 171 ? 15.646 -45.583 -49.654 1.00 44.22 151 GLU C O 1
ATOM 5476 N N . GLU C 1 172 ? 17.030 -43.810 -49.805 1.00 44.48 152 GLU C N 1
ATOM 5477 C CA . GLU C 1 172 ? 17.665 -44.261 -51.047 1.00 46.25 152 GLU C CA 1
ATOM 5478 C C . GLU C 1 172 ? 19.097 -44.792 -50.927 1.00 46.46 152 GLU C C 1
ATOM 5479 O O . GLU C 1 172 ? 19.524 -45.588 -51.758 1.00 48.66 152 GLU C O 1
ATOM 5485 N N . GLU C 1 173 ? 19.837 -44.353 -49.913 1.00 45.89 153 GLU C N 1
ATOM 5486 C CA . GLU C 1 173 ? 21.248 -44.735 -49.789 1.00 45.31 153 GLU C CA 1
ATOM 5487 C C . GLU C 1 173 ? 21.448 -45.951 -48.878 1.00 45.08 153 GLU C C 1
ATOM 5488 O O . GLU C 1 173 ? 20.591 -46.258 -48.049 1.00 44.81 153 GLU C O 1
ATOM 5494 N N . THR C 1 174 ? 22.582 -46.632 -49.044 1.00 44.49 154 THR C N 1
ATOM 5495 C CA . THR C 1 174 ? 22.912 -47.829 -48.266 1.00 44.85 154 THR C CA 1
ATOM 5496 C C . THR C 1 174 ? 23.754 -47.502 -47.026 1.00 45.42 154 THR C C 1
ATOM 5497 O O . THR C 1 174 ? 24.881 -47.008 -47.131 1.00 46.31 154 THR C O 1
ATOM 5501 N N . PHE C 1 175 ? 23.184 -47.789 -45.858 1.00 45.41 155 PHE C N 1
ATOM 5502 C CA . PHE C 1 175 ? 23.841 -47.563 -44.572 1.00 44.96 155 PHE C CA 1
ATOM 5503 C C . PHE C 1 175 ? 24.481 -48.860 -44.071 1.00 46.42 155 PHE C C 1
ATOM 5504 O O . PHE C 1 175 ? 23.839 -49.914 -44.060 1.00 46.50 155 PHE C O 1
ATOM 5512 N N . GLU C 1 176 ? 25.745 -48.774 -43.661 1.00 48.13 156 GLU C N 1
ATOM 5513 C CA . GLU C 1 176 ? 26.466 -49.928 -43.119 1.00 49.85 156 GLU C CA 1
ATOM 5514 C C . GLU C 1 176 ? 27.053 -49.634 -41.744 1.00 51.02 156 GLU C C 1
ATOM 5515 O O . GLU C 1 176 ? 27.483 -48.509 -41.469 1.00 51.69 156 GLU C O 1
ATOM 5521 N N . VAL C 1 177 ? 27.062 -50.652 -40.884 1.00 50.73 157 VAL C N 1
ATOM 5522 C CA . VAL C 1 177 ? 27.593 -50.515 -39.533 1.00 51.39 157 VAL C CA 1
ATOM 5523 C C . VAL C 1 177 ? 28.641 -51.589 -39.242 1.00 52.72 157 VAL C C 1
ATOM 5524 O O . VAL C 1 177 ? 28.585 -52.695 -39.782 1.00 52.22 157 VAL C O 1
ATOM 5528 N N . ARG C 1 178 ? 29.599 -51.234 -38.392 1.00 52.87 158 ARG C N 1
ATOM 5529 C CA . ARG C 1 178 ? 30.598 -52.160 -37.878 1.00 54.40 158 ARG C CA 1
ATOM 5530 C C . ARG C 1 178 ? 30.640 -52.016 -36.357 1.00 53.66 158 ARG C C 1
ATOM 5531 O O . ARG C 1 178 ? 30.700 -50.897 -35.842 1.00 53.19 158 ARG C O 1
ATOM 5539 N N . VAL C 1 179 ? 30.590 -53.142 -35.645 1.00 53.92 159 VAL C N 1
ATOM 5540 C CA . VAL C 1 179 ? 30.710 -53.137 -34.180 1.00 54.57 159 VAL C CA 1
ATOM 5541 C C . VAL C 1 179 ? 32.169 -52.997 -33.733 1.00 56.18 159 VAL C C 1
ATOM 5542 O O . VAL C 1 179 ? 33.089 -53.423 -34.442 1.00 57.26 159 VAL C O 1
ATOM 5546 N N . LEU C 1 180 ? 32.370 -52.396 -32.560 1.00 55.71 160 LEU C N 1
ATOM 5547 C CA . LEU C 1 180 ? 33.712 -52.132 -32.037 1.00 55.64 160 LEU C CA 1
ATOM 5548 C C . LEU C 1 180 ? 33.932 -52.669 -30.620 1.00 56.71 160 LEU C C 1
ATOM 5549 O O . LEU C 1 180 ? 35.061 -52.989 -30.251 1.00 58.22 160 LEU C O 1
ATOM 5554 N N . GLU C 1 181 ? 32.863 -52.762 -29.830 1.00 56.85 161 GLU C N 1
ATOM 5555 C CA . GLU C 1 181 ? 32.953 -53.305 -28.472 1.00 58.06 161 GLU C CA 1
ATOM 5556 C C . GLU C 1 181 ? 32.806 -54.831 -28.515 1.00 59.64 161 GLU C C 1
ATOM 5557 O O . GLU C 1 181 ? 31.730 -55.375 -28.253 1.00 58.17 161 GLU C O 1
ATOM 5563 N N . ARG C 1 182 ? 33.903 -55.508 -28.848 1.00 62.69 162 ARG C N 1
ATOM 5564 C CA . ARG C 1 182 ? 33.895 -56.951 -29.108 1.00 64.57 162 ARG C CA 1
ATOM 5565 C C . ARG C 1 182 ? 33.409 -57.807 -27.939 1.00 64.43 162 ARG C C 1
ATOM 5566 O O . ARG C 1 182 ? 32.779 -58.847 -28.149 1.00 64.30 162 ARG C O 1
ATOM 5574 N N . GLY C 1 183 ? 33.694 -57.363 -26.718 1.00 62.61 163 GLY C N 1
ATOM 5575 C CA . GLY C 1 183 ? 33.260 -58.065 -25.512 1.00 62.42 163 GLY C CA 1
ATOM 5576 C C . GLY C 1 183 ? 31.752 -58.098 -25.330 1.00 61.71 163 GLY C C 1
ATOM 5577 O O . GLY C 1 183 ? 31.216 -59.016 -24.701 1.00 61.55 163 GLY C O 1
ATOM 5578 N N . TYR C 1 184 ? 31.067 -57.091 -25.871 1.00 60.98 164 TYR C N 1
ATOM 5579 C CA . TYR C 1 184 ? 29.611 -57.013 -25.774 1.00 59.36 164 TYR C CA 1
ATOM 5580 C C . TYR C 1 184 ? 28.909 -57.839 -26.853 1.00 59.29 164 TYR C C 1
ATOM 5581 O O . TYR C 1 184 ? 27.972 -58.576 -26.555 1.00 59.57 164 TYR C O 1
ATOM 5590 N N . TYR C 1 185 ? 29.358 -57.706 -28.099 1.00 60.08 165 TYR C N 1
ATOM 5591 C CA . TYR C 1 185 ? 28.675 -58.327 -29.239 1.00 61.42 165 TYR C CA 1
ATOM 5592 C C . TYR C 1 185 ? 29.224 -59.709 -29.609 1.00 62.35 165 TYR C C 1
ATOM 5593 O O . TYR C 1 185 ? 28.641 -60.401 -30.448 1.00 63.29 165 TYR C O 1
ATOM 5602 N N . VAL C 1 186 ? 30.326 -60.103 -28.971 1.00 63.67 166 VAL C N 1
ATOM 5603 C CA . VAL C 1 186 ? 31.039 -61.363 -29.272 1.00 64.73 166 VAL C CA 1
ATOM 5604 C C . VAL C 1 186 ? 31.038 -61.710 -30.773 1.00 66.30 166 VAL C C 1
ATOM 5605 O O . VAL C 1 186 ? 31.467 -60.893 -31.591 1.00 67.01 166 VAL C O 1
ATOM 5609 N N . ASP C 1 187 ? 30.559 -62.900 -31.130 1.00 67.68 167 ASP C N 1
ATOM 5610 C CA . ASP C 1 187 ? 30.482 -63.319 -32.531 1.00 69.39 167 ASP C CA 1
ATOM 5611 C C . ASP C 1 187 ? 29.038 -63.446 -33.036 1.00 69.24 167 ASP C C 1
ATOM 5612 O O . ASP C 1 187 ? 28.784 -64.073 -34.070 1.00 69.85 167 ASP C O 1
ATOM 5617 N N . VAL C 1 188 ? 28.099 -62.850 -32.303 1.00 68.00 168 VAL C N 1
ATOM 5618 C CA . VAL C 1 188 ? 26.693 -62.815 -32.717 1.00 67.17 168 VAL C CA 1
ATOM 5619 C C . VAL C 1 188 ? 26.477 -61.730 -33.780 1.00 66.22 168 VAL C C 1
ATOM 5620 O O . VAL C 1 188 ? 25.743 -61.938 -34.748 1.00 66.88 168 VAL C O 1
ATOM 5624 N N . SER C 1 189 ? 27.127 -60.581 -33.597 1.00 65.30 169 SER C N 1
ATOM 5625 C CA . SER C 1 189 ? 27.197 -59.551 -34.636 1.00 64.71 169 SER C CA 1
ATOM 5626 C C . SER C 1 189 ? 28.122 -60.019 -35.763 1.00 65.18 169 SER C C 1
ATOM 5627 O O . SER C 1 189 ? 29.063 -60.773 -35.507 1.00 64.52 169 SER C O 1
ATOM 5630 N N . PRO C 1 190 ? 27.859 -59.582 -37.014 1.00 65.65 170 PRO C N 1
ATOM 5631 C CA . PRO C 1 190 ? 28.768 -59.883 -38.131 1.00 65.10 170 PRO C CA 1
ATOM 5632 C C . PRO C 1 190 ? 30.175 -59.335 -37.891 1.00 65.38 170 PRO C C 1
ATOM 5633 O O . PRO C 1 190 ? 30.369 -58.492 -37.009 1.00 65.04 170 PRO C O 1
ATOM 5637 N N . ASP C 1 191 ? 31.143 -59.808 -38.670 1.00 65.54 171 ASP C N 1
ATOM 5638 C CA . ASP C 1 191 ? 32.546 -59.496 -38.408 1.00 67.12 171 ASP C CA 1
ATOM 5639 C C . ASP C 1 191 ? 32.942 -58.073 -38.804 1.00 65.30 171 ASP C C 1
ATOM 5640 O O . ASP C 1 191 ? 33.482 -57.333 -37.984 1.00 67.90 171 ASP C O 1
ATOM 5645 N N . GLY C 1 192 ? 32.678 -57.695 -40.050 1.00 62.25 172 GLY C N 1
ATOM 5646 C CA . GLY C 1 192 ? 33.068 -56.376 -40.541 1.00 59.98 172 GLY C CA 1
ATOM 5647 C C . GLY C 1 192 ? 31.881 -55.461 -40.765 1.00 58.34 172 GLY C C 1
ATOM 5648 O O . GLY C 1 192 ? 30.945 -55.434 -39.964 1.00 56.69 172 GLY C O 1
ATOM 5649 N N . TRP C 1 193 ? 31.928 -54.710 -41.860 1.00 56.66 173 TRP C N 1
ATOM 5650 C CA . TRP C 1 193 ? 30.825 -53.848 -42.263 1.00 56.57 173 TRP C CA 1
ATOM 5651 C C . TRP C 1 193 ? 29.645 -54.673 -42.769 1.00 56.47 173 TRP C C 1
ATOM 5652 O O . TRP C 1 193 ? 29.813 -55.542 -43.624 1.00 57.02 173 TRP C O 1
ATOM 5663 N N . PHE C 1 194 ? 28.458 -54.407 -42.230 1.00 54.45 174 PHE C N 1
ATOM 5664 C CA . PHE C 1 194 ? 27.237 -55.052 -42.714 1.00 53.85 174 PHE C CA 1
ATOM 5665 C C . PHE C 1 194 ? 26.097 -54.055 -42.904 1.00 53.03 174 PHE C C 1
ATOM 5666 O O . PHE C 1 194 ? 26.002 -53.059 -42.182 1.00 50.88 174 PHE C O 1
ATOM 5674 N N . LYS C 1 195 ? 25.247 -54.338 -43.888 1.00 52.93 175 LYS C N 1
ATOM 5675 C CA . LYS C 1 195 ? 24.116 -53.482 -44.239 1.00 53.66 175 LYS C CA 1
ATOM 5676 C C . LYS C 1 195 ? 23.025 -53.541 -43.172 1.00 52.67 175 LYS C C 1
ATOM 5677 O O . LYS C 1 195 ? 22.627 -54.626 -42.735 1.00 51.61 175 LYS C O 1
ATOM 5683 N N . VAL C 1 196 ? 22.558 -52.366 -42.756 1.00 50.02 176 VAL C N 1
ATOM 5684 C CA . VAL C 1 196 ? 21.417 -52.253 -41.852 1.00 48.95 176 VAL C CA 1
ATOM 5685 C C . VAL C 1 196 ? 20.313 -51.479 -42.577 1.00 47.37 176 VAL C C 1
ATOM 5686 O O . VAL C 1 196 ? 20.505 -50.309 -42.917 1.00 47.15 176 VAL C O 1
ATOM 5690 N N . PRO C 1 197 ? 19.164 -52.136 -42.842 1.00 46.89 177 PRO C N 1
ATOM 5691 C CA . PRO C 1 197 ? 18.077 -51.466 -43.556 1.00 45.43 177 PRO C CA 1
ATOM 5692 C C . PRO C 1 197 ? 17.507 -50.323 -42.717 1.00 43.99 177 PRO C C 1
ATOM 5693 O O . PRO C 1 197 ? 17.098 -50.541 -41.572 1.00 43.64 177 PRO C O 1
ATOM 5697 N N . VAL C 1 198 ? 17.517 -49.115 -43.277 1.00 41.87 178 VAL C N 1
ATOM 5698 C CA . VAL C 1 198 ? 17.068 -47.925 -42.554 1.00 41.09 178 VAL C CA 1
ATOM 5699 C C . VAL C 1 198 ? 15.588 -48.033 -42.185 1.00 40.54 178 VAL C C 1
ATOM 5700 O O . VAL C 1 198 ? 15.233 -47.925 -41.012 1.00 40.81 178 VAL C O 1
ATOM 5704 N N . PHE C 1 199 ? 14.740 -48.269 -43.182 1.00 40.23 179 PHE C N 1
ATOM 5705 C CA . PHE C 1 199 ? 13.309 -48.446 -42.949 1.00 40.81 179 PHE C CA 1
ATOM 5706 C C . PHE C 1 199 ? 12.866 -49.877 -43.222 1.00 41.69 179 PHE C C 1
ATOM 5707 O O . PHE C 1 199 ? 13.220 -50.463 -44.244 1.00 42.73 179 PHE C O 1
ATOM 5715 N N . THR C 1 200 ? 12.094 -50.430 -42.293 1.00 41.41 180 THR C N 1
ATOM 5716 C CA . THR C 1 200 ? 11.388 -51.682 -42.519 1.00 41.51 180 THR C CA 1
ATOM 5717 C C . THR C 1 200 ? 9.903 -51.369 -42.418 1.00 40.31 180 THR C C 1
ATOM 5718 O O . THR C 1 200 ? 9.415 -50.973 -41.357 1.00 39.09 180 THR C O 1
ATOM 5722 N N . ASP C 1 201 ? 9.195 -51.541 -43.529 1.00 39.78 181 ASP C N 1
ATOM 5723 C CA . ASP C 1 201 ? 7.793 -51.159 -43.607 1.00 39.55 181 ASP C CA 1
ATOM 5724 C C . ASP C 1 201 ? 6.899 -52.178 -42.908 1.00 39.61 181 ASP C C 1
ATOM 5725 O O . ASP C 1 201 ? 6.723 -53.300 -43.388 1.00 40.50 181 ASP C O 1
ATOM 5730 N N . LEU C 1 202 ? 6.343 -51.776 -41.770 1.00 38.83 182 LEU C N 1
ATOM 5731 C CA . LEU C 1 202 ? 5.392 -52.606 -41.033 1.00 39.24 182 LEU C CA 1
ATOM 5732 C C . LEU C 1 202 ? 3.967 -52.106 -41.246 1.00 39.23 182 LEU C C 1
ATOM 5733 O O . LEU C 1 202 ? 3.032 -52.582 -40.604 1.00 38.59 182 LEU C O 1
ATOM 5738 N N . GLY C 1 203 ? 3.813 -51.136 -42.147 1.00 39.67 183 GLY C N 1
ATOM 5739 C CA . GLY C 1 203 ? 2.505 -50.586 -42.478 1.00 40.36 183 GLY C CA 1
ATOM 5740 C C . GLY C 1 203 ? 2.107 -49.439 -41.572 1.00 40.65 183 GLY C C 1
ATOM 5741 O O . GLY C 1 203 ? 2.093 -48.280 -41.998 1.00 39.61 183 GLY C O 1
ATOM 5742 N N . TRP C 1 204 ? 1.781 -49.771 -40.323 1.00 40.95 184 TRP C N 1
ATOM 5743 C CA . TRP C 1 204 ? 1.423 -48.774 -39.309 1.00 40.69 184 TRP C CA 1
ATOM 5744 C C . TRP C 1 204 ? 2.598 -47.854 -38.991 1.00 39.81 184 TRP C C 1
ATOM 5745 O O . TRP C 1 204 ? 2.412 -46.725 -38.551 1.00 39.96 184 TRP C O 1
ATOM 5756 N N . VAL C 1 205 ? 3.806 -48.350 -39.229 1.00 39.61 185 VAL C N 1
ATOM 5757 C CA . VAL C 1 205 ? 5.016 -47.560 -39.071 1.00 38.53 185 VAL C CA 1
ATOM 5758 C C . VAL C 1 205 ? 6.094 -48.098 -40.018 1.00 39.29 185 VAL C C 1
ATOM 5759 O O . VAL C 1 205 ? 6.040 -49.256 -40.446 1.00 38.73 185 VAL C O 1
ATOM 5763 N N . ARG C 1 206 ? 7.049 -47.241 -40.363 1.00 38.70 186 ARG C N 1
ATOM 5764 C CA . ARG C 1 206 ? 8.288 -47.688 -40.966 1.00 39.30 186 ARG C CA 1
ATOM 5765 C C . ARG C 1 206 ? 9.313 -47.777 -39.836 1.00 39.84 186 ARG C C 1
ATOM 5766 O O . ARG C 1 206 ? 9.853 -46.755 -39.387 1.00 37.27 186 ARG C O 1
ATOM 5774 N N . LYS C 1 207 ? 9.535 -48.999 -39.351 1.00 40.27 187 LYS C N 1
ATOM 5775 C CA . LYS C 1 207 ? 10.495 -49.251 -38.283 1.00 41.52 187 LYS C CA 1
ATOM 5776 C C . LYS C 1 207 ? 11.852 -48.725 -38.715 1.00 41.73 187 LYS C C 1
ATOM 5777 O O . LYS C 1 207 ? 12.319 -49.017 -39.819 1.00 41.39 187 LYS C O 1
ATOM 5783 N N . MET C 1 208 ? 12.477 -47.943 -37.843 1.00 40.92 188 MET C N 1
ATOM 5784 C CA . MET C 1 208 ? 13.758 -47.349 -38.162 1.00 41.71 188 MET C CA 1
ATOM 5785 C C . MET C 1 208 ? 14.906 -48.057 -37.452 1.00 41.98 188 MET C C 1
ATOM 5786 O O . MET C 1 208 ? 14.898 -48.200 -36.229 1.00 41.02 188 MET C O 1
ATOM 5791 N N . LEU C 1 209 ? 15.879 -48.507 -38.241 1.00 41.76 189 LEU C N 1
ATOM 5792 C CA . LEU C 1 209 ? 17.119 -49.068 -37.720 1.00 41.99 189 LEU C CA 1
ATOM 5793 C C . LEU C 1 209 ? 18.272 -48.220 -38.232 1.00 42.09 189 LEU C C 1
ATOM 5794 O O . LEU C 1 209 ? 18.643 -48.292 -39.403 1.00 42.43 189 LEU C O 1
ATOM 5799 N N . ILE C 1 210 ? 18.818 -47.394 -37.351 1.00 41.90 190 ILE C N 1
ATOM 5800 C CA . ILE C 1 210 ? 19.906 -46.496 -37.712 1.00 42.55 190 ILE C CA 1
ATOM 5801 C C . ILE C 1 210 ? 20.875 -46.425 -36.539 1.00 42.33 190 ILE C C 1
ATOM 5802 O O . ILE C 1 210 ? 20.473 -46.611 -35.394 1.00 42.77 190 ILE C O 1
ATOM 5807 N N . TYR C 1 211 ? 22.151 -46.195 -36.831 1.00 42.73 191 TYR C N 1
ATOM 5808 C CA . TYR C 1 211 ? 23.187 -46.204 -35.803 1.00 42.92 191 TYR C CA 1
ATOM 5809 C C . TYR C 1 211 ? 24.127 -45.024 -35.969 1.00 43.52 191 TYR C C 1
ATOM 5810 O O . TYR C 1 211 ? 25.057 -45.059 -36.771 1.00 43.79 191 TYR C O 1
ATOM 5819 N N . PHE C 1 212 ? 23.843 -43.965 -35.212 1.00 42.66 192 PHE C N 1
ATOM 5820 C CA . PHE C 1 212 ? 24.571 -42.701 -35.305 1.00 42.11 192 PHE C CA 1
ATOM 5821 C C . PHE C 1 212 ? 26.032 -42.824 -34.850 1.00 42.98 192 PHE C C 1
ATOM 5822 O O . PHE C 1 212 ? 26.357 -43.693 -34.037 1.00 42.66 192 PHE C O 1
ATOM 5830 N N . PRO C 1 213 ? 26.919 -41.964 -35.388 1.00 43.54 193 PRO C N 1
ATOM 5831 C CA . PRO C 1 213 ? 28.310 -41.958 -34.941 1.00 43.71 193 PRO C CA 1
ATOM 5832 C C . PRO C 1 213 ? 28.438 -41.375 -33.535 1.00 43.90 193 PRO C C 1
ATOM 5833 O O . PRO C 1 213 ? 27.715 -40.443 -33.182 1.00 43.50 193 PRO C O 1
ATOM 5837 N N . PHE C 1 214 ? 29.342 -41.939 -32.739 1.00 44.14 194 PHE C N 1
ATOM 5838 C CA . PHE C 1 214 ? 29.635 -41.412 -31.412 1.00 43.77 194 PHE C CA 1
ATOM 5839 C C . PHE C 1 214 ? 30.319 -40.056 -31.538 1.00 46.07 194 PHE C C 1
ATOM 5840 O O . PHE C 1 214 ? 31.093 -39.831 -32.468 1.00 45.47 194 PHE C O 1
ATOM 5848 N N . ASP C 1 215 ? 30.018 -39.151 -30.612 1.00 48.72 195 ASP C N 1
ATOM 5849 C CA . ASP C 1 215 ? 30.693 -37.859 -30.563 1.00 52.07 195 ASP C CA 1
ATOM 5850 C C . ASP C 1 215 ? 32.181 -38.052 -30.327 1.00 54.56 195 ASP C C 1
ATOM 5851 O O . ASP C 1 215 ? 32.598 -39.008 -29.666 1.00 55.20 195 ASP C O 1
ATOM 5856 N N . GLU C 1 216 ? 32.977 -37.144 -30.881 1.00 57.47 196 GLU C N 1
ATOM 5857 C CA . GLU C 1 216 ? 34.415 -37.143 -30.665 1.00 60.90 196 GLU C CA 1
ATOM 5858 C C . GLU C 1 216 ? 34.687 -37.062 -29.160 1.00 59.50 196 GLU C C 1
ATOM 5859 O O . GLU C 1 216 ? 34.178 -36.168 -28.482 1.00 59.97 196 GLU C O 1
ATOM 5865 N N . GLY C 1 217 ? 35.459 -38.015 -28.643 1.00 58.08 197 GLY C N 1
ATOM 5866 C CA . GLY C 1 217 ? 35.769 -38.074 -27.214 1.00 55.62 197 GLY C CA 1
ATOM 5867 C C . GLY C 1 217 ? 34.993 -39.131 -26.445 1.00 54.16 197 GLY C C 1
ATOM 5868 O O . GLY C 1 217 ? 35.367 -39.494 -25.327 1.00 54.60 197 GLY C O 1
ATOM 5869 N N . GLN C 1 218 ? 33.907 -39.619 -27.037 1.00 51.97 198 GLN C N 1
ATOM 5870 C CA . GLN C 1 218 ? 33.113 -40.691 -26.443 1.00 50.03 198 GLN C CA 1
ATOM 5871 C C . GLN C 1 218 ? 33.559 -42.033 -27.012 1.00 49.96 198 GLN C C 1
ATOM 5872 O O . GLN C 1 218 ? 33.570 -42.202 -28.229 1.00 51.22 198 GLN C O 1
ATOM 5878 N N . PRO C 1 219 ? 33.931 -42.990 -26.140 1.00 49.47 199 PRO C N 1
ATOM 5879 C CA . PRO C 1 219 ? 34.312 -44.322 -26.623 1.00 49.66 199 PRO C CA 1
ATOM 5880 C C . PRO C 1 219 ? 33.194 -44.948 -27.458 1.00 49.17 199 PRO C C 1
ATOM 5881 O O . PRO C 1 219 ? 32.026 -44.886 -27.070 1.00 48.71 199 PRO C O 1
ATOM 5885 N N . ALA C 1 220 ? 33.560 -45.528 -28.599 1.00 49.19 200 ALA C N 1
ATOM 5886 C CA . ALA C 1 220 ? 32.592 -45.979 -29.599 1.00 49.00 200 ALA C CA 1
ATOM 5887 C C . ALA C 1 220 ? 32.345 -47.490 -29.585 1.00 49.69 200 ALA C C 1
ATOM 5888 O O . ALA C 1 220 ? 33.266 -48.284 -29.777 1.00 49.99 200 ALA C O 1
ATOM 5890 N N . SER C 1 221 ? 31.087 -47.867 -29.367 1.00 50.07 201 SER C N 1
ATOM 5891 C CA . SER C 1 221 ? 30.662 -49.266 -29.358 1.00 50.28 201 SER C CA 1
ATOM 5892 C C . SER C 1 221 ? 30.429 -49.768 -30.785 1.00 50.60 201 SER C C 1
ATOM 5893 O O . SER C 1 221 ? 30.596 -50.955 -31.072 1.00 50.72 201 SER C O 1
ATOM 5896 N N . TRP C 1 222 ? 30.042 -48.849 -31.668 1.00 48.66 202 TRP C N 1
ATOM 5897 C CA . TRP C 1 222 ? 29.801 -49.146 -33.077 1.00 47.78 202 TRP C CA 1
ATOM 5898 C C . TRP C 1 222 ? 30.204 -47.959 -33.947 1.00 48.02 202 TRP C C 1
ATOM 5899 O O . TRP C 1 222 ? 30.544 -46.887 -33.441 1.00 47.11 202 TRP C O 1
ATOM 5910 N N . GLU C 1 223 ? 30.141 -48.152 -35.259 1.00 48.20 203 GLU C N 1
ATOM 5911 C CA . GLU C 1 223 ? 30.543 -47.125 -36.210 1.00 49.19 203 GLU C CA 1
ATOM 5912 C C . GLU C 1 223 ? 29.737 -47.256 -37.506 1.00 48.00 203 GLU C C 1
ATOM 5913 O O . GLU C 1 223 ? 29.665 -48.344 -38.078 1.00 48.48 203 GLU C O 1
ATOM 5919 N N . PRO C 1 224 ? 29.120 -46.149 -37.966 1.00 47.32 204 PRO C N 1
ATOM 5920 C CA . PRO C 1 224 ? 28.363 -46.179 -39.215 1.00 46.36 204 PRO C CA 1
ATOM 5921 C C . PRO C 1 224 ? 29.151 -45.680 -40.419 1.00 46.57 204 PRO C C 1
ATOM 5922 O O . PRO C 1 224 ? 30.110 -44.920 -40.270 1.00 46.62 204 PRO C O 1
ATOM 5926 N N . ARG C 1 225 ? 28.734 -46.111 -41.605 1.00 46.17 205 ARG C N 1
ATOM 5927 C CA . ARG C 1 225 ? 29.147 -45.466 -42.844 1.00 46.35 205 ARG C CA 1
ATOM 5928 C C . ARG C 1 225 ? 27.994 -45.464 -43.849 1.00 45.42 205 ARG C C 1
ATOM 5929 O O . ARG C 1 225 ? 27.020 -46.204 -43.687 1.00 45.21 205 ARG C O 1
ATOM 5937 N N . ILE C 1 226 ? 28.104 -44.612 -44.865 1.00 45.37 206 ILE C N 1
ATOM 5938 C CA . ILE C 1 226 ? 27.147 -44.585 -45.969 1.00 45.76 206 ILE C CA 1
ATOM 5939 C C . ILE C 1 226 ? 27.909 -44.867 -47.263 1.00 46.97 206 ILE C C 1
ATOM 5940 O O . ILE C 1 226 ? 28.869 -44.162 -47.592 1.00 47.65 206 ILE C O 1
ATOM 5945 N N . VAL C 1 227 ? 27.492 -45.908 -47.980 1.00 47.97 207 VAL C N 1
ATOM 5946 C CA . VAL C 1 227 ? 28.152 -46.300 -49.232 1.00 49.06 207 VAL C CA 1
ATOM 5947 C C . VAL C 1 227 ? 27.967 -45.207 -50.283 1.00 49.39 207 VAL C C 1
ATOM 5948 O O . VAL C 1 227 ? 26.853 -44.724 -50.496 1.00 50.21 207 VAL C O 1
ATOM 5952 N N . GLY C 1 228 ? 29.070 -44.808 -50.915 1.00 50.05 208 GLY C N 1
ATOM 5953 C CA . GLY C 1 228 ? 29.045 -43.781 -51.953 1.00 51.16 208 GLY C CA 1
ATOM 5954 C C . GLY C 1 228 ? 29.302 -42.384 -51.421 1.00 52.31 208 GLY C C 1
ATOM 5955 O O . GLY C 1 228 ? 29.489 -41.443 -52.196 1.00 52.66 208 GLY C O 1
ATOM 5956 N N . PHE C 1 229 ? 29.303 -42.258 -50.094 1.00 51.92 209 PHE C N 1
ATOM 5957 C CA . PHE C 1 229 ? 29.573 -41.000 -49.407 1.00 52.77 209 PHE C CA 1
ATOM 5958 C C . PHE C 1 229 ? 31.012 -40.995 -48.913 1.00 53.34 209 PHE C C 1
ATOM 5959 O O . PHE C 1 229 ? 31.527 -42.026 -48.480 1.00 53.96 209 PHE C O 1
ATOM 5967 N N . THR C 1 230 ? 31.652 -39.831 -48.965 1.00 54.72 210 THR C N 1
ATOM 5968 C CA . THR C 1 230 ? 32.962 -39.647 -48.340 1.00 55.52 210 THR C CA 1
ATOM 5969 C C . THR C 1 230 ? 32.777 -39.465 -46.832 1.00 55.78 210 THR C C 1
ATOM 5970 O O . THR C 1 230 ? 31.656 -39.233 -46.366 1.00 55.50 210 THR C O 1
ATOM 5974 N N . ASP C 1 231 ? 33.873 -39.569 -46.079 1.00 55.73 211 ASP C N 1
ATOM 5975 C CA . ASP C 1 231 ? 33.858 -39.346 -44.631 1.00 56.57 211 ASP C CA 1
ATOM 5976 C C . ASP C 1 231 ? 33.332 -37.954 -44.280 1.00 56.58 211 ASP C C 1
ATOM 5977 O O . ASP C 1 231 ? 32.612 -37.788 -43.295 1.00 56.37 211 ASP C O 1
ATOM 5982 N N . HIS C 1 232 ? 33.702 -36.970 -45.098 1.00 56.59 212 HIS C N 1
ATOM 5983 C CA . HIS C 1 232 ? 33.269 -35.582 -44.946 1.00 56.37 212 HIS C CA 1
ATOM 5984 C C . HIS C 1 232 ? 31.749 -35.434 -45.096 1.00 54.74 212 HIS C C 1
ATOM 5985 O O . HIS C 1 232 ? 31.121 -34.676 -44.358 1.00 55.12 212 HIS C O 1
ATOM 5992 N N . GLU C 1 233 ? 31.172 -36.161 -46.050 1.00 52.38 213 GLU C N 1
ATOM 5993 C CA . GLU C 1 233 ? 29.738 -36.083 -46.330 1.00 51.62 213 GLU C CA 1
ATOM 5994 C C . GLU C 1 233 ? 28.910 -36.816 -45.278 1.00 51.02 213 GLU C C 1
ATOM 5995 O O . GLU C 1 233 ? 27.859 -36.327 -44.853 1.00 50.80 213 GLU C O 1
ATOM 6001 N N . THR C 1 234 ? 29.394 -37.988 -44.869 1.00 50.02 214 THR C N 1
ATOM 6002 C CA . THR C 1 234 ? 28.743 -38.807 -43.854 1.00 48.59 214 THR C CA 1
ATOM 6003 C C . THR C 1 234 ? 28.694 -38.095 -42.502 1.00 48.84 214 THR C C 1
ATOM 6004 O O . THR C 1 234 ? 27.656 -38.095 -41.833 1.00 47.57 214 THR C O 1
ATOM 6008 N N . GLN C 1 235 ? 29.808 -37.474 -42.122 1.00 48.96 215 GLN C N 1
ATOM 6009 C CA . GLN C 1 235 ? 29.867 -36.684 -40.897 1.00 49.48 215 GLN C CA 1
ATOM 6010 C C . GLN C 1 235 ? 28.874 -35.520 -40.954 1.00 47.82 215 GLN C C 1
ATOM 6011 O O . GLN C 1 235 ? 28.111 -35.306 -40.011 1.00 46.23 215 GLN C O 1
ATOM 6017 N N . ALA C 1 236 ? 28.877 -34.786 -42.066 1.00 46.74 216 ALA C N 1
ATOM 6018 C CA . ALA C 1 236 ? 27.978 -33.645 -42.244 1.00 46.49 216 ALA C CA 1
ATOM 6019 C C . ALA C 1 236 ? 26.506 -34.061 -42.198 1.00 46.02 216 ALA C C 1
ATOM 6020 O O . ALA C 1 236 ? 25.685 -33.375 -41.584 1.00 45.34 216 ALA C O 1
ATOM 6022 N N . PHE C 1 237 ? 26.187 -35.187 -42.838 1.00 45.16 217 PHE C N 1
ATOM 6023 C CA . PHE C 1 237 ? 24.816 -35.696 -42.874 1.00 44.37 217 PHE C CA 1
ATOM 6024 C C . PHE C 1 237 ? 24.288 -36.066 -41.488 1.00 43.96 217 PHE C C 1
ATOM 6025 O O . PHE C 1 237 ? 23.158 -35.714 -41.141 1.00 42.85 217 PHE C O 1
ATOM 6033 N N . PHE C 1 238 ? 25.098 -36.781 -40.709 1.00 42.55 218 PHE C N 1
ATOM 6034 C CA . PHE C 1 238 ? 24.673 -37.223 -39.388 1.00 42.84 218 PHE C CA 1
ATOM 6035 C C . PHE C 1 238 ? 24.490 -36.067 -38.413 1.00 43.20 218 PHE C C 1
ATOM 6036 O O . PHE C 1 238 ? 23.558 -36.074 -37.604 1.00 43.94 218 PHE C O 1
ATOM 6044 N N . GLN C 1 239 ? 25.371 -35.074 -38.504 1.00 43.12 219 GLN C N 1
ATOM 6045 C CA . GLN C 1 239 ? 25.284 -33.883 -37.662 1.00 45.04 219 GLN C CA 1
ATOM 6046 C C . GLN C 1 239 ? 24.027 -33.062 -37.980 1.00 42.53 219 GLN C C 1
ATOM 6047 O O . GLN C 1 239 ? 23.338 -32.588 -37.074 1.00 40.21 219 GLN C O 1
ATOM 6053 N N . GLU C 1 240 ? 23.730 -32.909 -39.267 1.00 41.63 220 GLU C N 1
ATOM 6054 C CA . GLU C 1 240 ? 22.553 -32.159 -39.692 1.00 40.47 220 GLU C CA 1
ATOM 6055 C C . GLU C 1 240 ? 21.262 -32.901 -39.338 1.00 39.14 220 GLU C C 1
ATOM 6056 O O . GLU C 1 240 ? 20.350 -32.314 -38.762 1.00 37.99 220 GLU C O 1
ATOM 6062 N N . LEU C 1 241 ? 21.193 -34.186 -39.678 1.00 38.13 221 LEU C N 1
ATOM 6063 C CA . LEU C 1 241 ? 20.059 -35.020 -39.277 1.00 38.69 221 LEU C CA 1
ATOM 6064 C C . LEU C 1 241 ? 19.877 -35.031 -37.756 1.00 39.29 221 LEU C C 1
ATOM 6065 O O . LEU C 1 241 ? 18.752 -34.902 -37.264 1.00 38.03 221 LEU C O 1
ATOM 6070 N N . GLY C 1 242 ? 20.987 -35.178 -37.029 1.00 40.16 222 GLY C N 1
ATOM 6071 C CA . GLY C 1 242 ? 20.983 -35.171 -35.563 1.00 40.01 222 GLY C CA 1
ATOM 6072 C C . GLY C 1 242 ? 20.329 -33.929 -34.983 1.00 40.50 222 GLY C C 1
ATOM 6073 O O . GLY C 1 242 ? 19.434 -34.025 -34.134 1.00 40.60 222 GLY C O 1
ATOM 6074 N N . ALA C 1 243 ? 20.764 -32.762 -35.455 1.00 40.09 223 ALA C N 1
ATOM 6075 C CA . ALA C 1 243 ? 20.210 -31.491 -35.000 1.00 38.98 223 ALA C CA 1
ATOM 6076 C C . ALA C 1 243 ? 18.711 -31.388 -35.301 1.00 39.27 223 ALA C C 1
ATOM 6077 O O . ALA C 1 243 ? 17.948 -30.874 -34.476 1.00 38.59 223 ALA C O 1
ATOM 6079 N N . PHE C 1 244 ? 18.291 -31.885 -36.468 1.00 38.07 224 PHE C N 1
ATOM 6080 C CA . PHE C 1 244 ? 16.868 -31.905 -36.808 1.00 37.87 224 PHE C CA 1
ATOM 6081 C C . PHE C 1 244 ? 16.065 -32.791 -35.859 1.00 36.76 224 PHE C C 1
ATOM 6082 O O . PHE C 1 244 ? 15.029 -32.369 -35.339 1.00 35.87 224 PHE C O 1
ATOM 6090 N N . LEU C 1 245 ? 16.550 -34.011 -35.632 1.00 36.29 225 LEU C N 1
ATOM 6091 C CA . LEU C 1 245 ? 15.856 -34.969 -34.770 1.00 36.97 225 LEU C CA 1
ATOM 6092 C C . LEU C 1 245 ? 15.779 -34.527 -33.305 1.00 37.71 225 LEU C C 1
ATOM 6093 O O . LEU C 1 245 ? 14.886 -34.954 -32.573 1.00 38.29 225 LEU C O 1
ATOM 6098 N N . LYS C 1 246 ? 16.707 -33.664 -32.895 1.00 38.75 226 LYS C N 1
ATOM 6099 C CA . LYS C 1 246 ? 16.797 -33.198 -31.511 1.00 39.08 226 LYS C CA 1
ATOM 6100 C C . LYS C 1 246 ? 15.898 -31.996 -31.203 1.00 38.98 226 LYS C C 1
ATOM 6101 O O . LYS C 1 246 ? 15.881 -31.508 -30.070 1.00 38.03 226 LYS C O 1
ATOM 6107 N N . GLN C 1 247 ? 15.160 -31.517 -32.200 1.00 38.45 227 GLN C N 1
ATOM 6108 C CA . GLN C 1 247 ? 14.217 -30.417 -31.986 1.00 37.72 227 GLN C CA 1
ATOM 6109 C C . GLN C 1 247 ? 13.087 -30.855 -31.050 1.00 36.68 227 GLN C C 1
ATOM 6110 O O . GLN C 1 247 ? 12.616 -31.989 -31.147 1.00 35.99 227 GLN C O 1
ATOM 6116 N N . PRO C 1 248 ? 12.647 -29.954 -30.145 1.00 36.64 228 PRO C N 1
ATOM 6117 C CA . PRO C 1 248 ? 11.669 -30.277 -29.095 1.00 36.39 228 PRO C CA 1
ATOM 6118 C C . PRO C 1 248 ? 10.389 -30.938 -29.603 1.00 36.09 228 PRO C C 1
ATOM 6119 O O . PRO C 1 248 ? 9.791 -31.732 -28.879 1.00 36.39 228 PRO C O 1
ATOM 6123 N N . ARG C 1 249 ? 9.979 -30.625 -30.832 1.00 35.79 229 ARG C N 1
ATOM 6124 C CA . ARG C 1 249 ? 8.773 -31.226 -31.409 1.00 35.08 229 ARG C CA 1
ATOM 6125 C C . ARG C 1 249 ? 8.848 -32.761 -31.448 1.00 34.53 229 ARG C C 1
ATOM 6126 O O . ARG C 1 249 ? 7.843 -33.431 -31.229 1.00 35.49 229 ARG C O 1
ATOM 6134 N N . TYR C 1 250 ? 10.039 -33.303 -31.700 1.00 34.26 230 TYR C N 1
ATOM 6135 C CA . TYR C 1 250 ? 10.224 -34.751 -31.869 1.00 34.19 230 TYR C CA 1
ATOM 6136 C C . TYR C 1 250 ? 10.947 -35.434 -30.699 1.00 34.63 230 TYR C C 1
ATOM 6137 O O . TYR C 1 250 ? 10.974 -36.662 -30.610 1.00 34.48 230 TYR C O 1
ATOM 6146 N N . TYR C 1 251 ? 11.506 -34.637 -29.797 1.00 34.63 231 TYR C N 1
ATOM 6147 C CA . TYR C 1 251 ? 12.582 -35.093 -28.921 1.00 35.01 231 TYR C CA 1
ATOM 6148 C C . TYR C 1 251 ? 12.244 -34.936 -27.439 1.00 35.39 231 TYR C C 1
ATOM 6149 O O . TYR C 1 251 ? 11.920 -33.839 -26.986 1.00 34.72 231 TYR C O 1
ATOM 6158 N N . TYR C 1 252 ? 12.313 -36.041 -26.697 1.00 35.06 232 TYR C N 1
ATOM 6159 C CA . TYR C 1 252 ? 12.066 -36.040 -25.250 1.00 35.12 232 TYR C CA 1
ATOM 6160 C C . TYR C 1 252 ? 13.328 -36.444 -24.486 1.00 35.33 232 TYR C C 1
ATOM 6161 O O . TYR C 1 252 ? 13.991 -37.419 -24.845 1.00 35.52 232 TYR C O 1
ATOM 6170 N N . LYS C 1 253 ? 13.660 -35.684 -23.446 1.00 34.54 233 LYS C N 1
ATOM 6171 C CA . LYS C 1 253 ? 14.819 -35.989 -22.605 1.00 35.78 233 LYS C CA 1
ATOM 6172 C C . LYS C 1 253 ? 14.356 -36.449 -21.233 1.00 35.72 233 LYS C C 1
ATOM 6173 O O . LYS C 1 253 ? 13.678 -35.701 -20.526 1.00 35.62 233 LYS C O 1
ATOM 6179 N N . HIS C 1 254 ? 14.713 -37.678 -20.866 1.00 35.29 234 HIS C N 1
ATOM 6180 C CA . HIS C 1 254 ? 14.355 -38.223 -19.558 1.00 36.27 234 HIS C CA 1
ATOM 6181 C C . HIS C 1 254 ? 15.529 -38.170 -18.591 1.00 36.85 234 HIS C C 1
ATOM 6182 O O . HIS C 1 254 ? 16.516 -38.892 -18.760 1.00 35.99 234 HIS C O 1
ATOM 6189 N N . PHE C 1 255 ? 15.411 -37.312 -17.578 1.00 36.80 235 PHE C N 1
ATOM 6190 C CA . PHE C 1 255 ? 16.384 -37.266 -16.495 1.00 37.42 235 PHE C CA 1
ATOM 6191 C C . PHE C 1 255 ? 15.925 -38.158 -15.353 1.00 37.71 235 PHE C C 1
ATOM 6192 O O . PHE C 1 255 ? 14.815 -38.015 -14.837 1.00 38.19 235 PHE C O 1
ATOM 6200 N N . TRP C 1 256 ? 16.799 -39.082 -14.975 1.00 37.05 236 TRP C N 1
ATOM 6201 C CA . TRP C 1 256 ? 16.432 -40.220 -14.147 1.00 37.58 236 TRP C CA 1
ATOM 6202 C C . TRP C 1 256 ? 16.310 -39.935 -12.658 1.00 39.13 236 TRP C C 1
ATOM 6203 O O . TRP C 1 256 ? 17.115 -39.199 -12.084 1.00 40.03 236 TRP C O 1
ATOM 6214 N N . GLU C 1 257 ? 15.285 -40.526 -12.050 1.00 40.22 237 GLU C N 1
ATOM 6215 C CA . GLU C 1 257 ? 15.117 -40.557 -10.598 1.00 42.05 237 GLU C CA 1
ATOM 6216 C C . GLU C 1 257 ? 14.794 -41.992 -10.169 1.00 41.20 237 GLU C C 1
ATOM 6217 O O . GLU C 1 257 ? 14.233 -42.759 -10.954 1.00 40.58 237 GLU C O 1
ATOM 6223 N N . ASP C 1 258 ? 15.136 -42.343 -8.928 1.00 40.04 238 ASP C N 1
ATOM 6224 C CA . ASP C 1 258 ? 14.811 -43.660 -8.368 1.00 39.12 238 ASP C CA 1
ATOM 6225 C C . ASP C 1 258 ? 13.347 -43.996 -8.580 1.00 38.52 238 ASP C C 1
ATOM 6226 O O . ASP C 1 258 ? 12.471 -43.189 -8.267 1.00 38.07 238 ASP C O 1
ATOM 6231 N N . GLY C 1 259 ? 13.087 -45.185 -9.116 1.00 38.71 239 GLY C N 1
ATOM 6232 C CA . GLY C 1 259 ? 11.719 -45.650 -9.331 1.00 38.70 239 GLY C CA 1
ATOM 6233 C C . GLY C 1 259 ? 11.069 -45.265 -10.652 1.00 37.90 239 GLY C C 1
ATOM 6234 O O . GLY C 1 259 ? 9.884 -45.548 -10.860 1.00 38.35 239 GLY C O 1
ATOM 6235 N N . ASP C 1 260 ? 11.829 -44.613 -11.535 1.00 37.90 240 ASP C N 1
ATOM 6236 C CA . ASP C 1 260 ? 11.361 -44.292 -12.890 1.00 36.95 240 ASP C CA 1
ATOM 6237 C C . ASP C 1 260 ? 11.342 -45.547 -13.749 1.00 37.78 240 ASP C C 1
ATOM 6238 O O . ASP C 1 260 ? 12.294 -46.335 -13.724 1.00 37.86 240 ASP C O 1
ATOM 6243 N N . LEU C 1 261 ? 10.265 -45.721 -14.513 1.00 37.79 241 LEU C N 1
ATOM 6244 C CA . LEU C 1 261 ? 10.205 -46.738 -15.560 1.00 37.76 241 LEU C CA 1
ATOM 6245 C C . LEU C 1 261 ? 9.935 -46.082 -16.908 1.00 38.57 241 LEU C C 1
ATOM 6246 O O . LEU C 1 261 ? 8.937 -45.369 -17.078 1.00 38.43 241 LEU C O 1
ATOM 6251 N N . LEU C 1 262 ? 10.834 -46.325 -17.856 1.00 38.27 242 LEU C N 1
ATOM 6252 C CA . LEU C 1 262 ? 10.674 -45.844 -19.216 1.00 39.33 242 LEU C CA 1
ATOM 6253 C C . LEU C 1 262 ? 10.551 -47.022 -20.184 1.00 39.69 242 LEU C C 1
ATOM 6254 O O . LEU C 1 262 ? 11.469 -47.842 -20.302 1.00 39.02 242 LEU C O 1
ATOM 6259 N N . ILE C 1 263 ? 9.401 -47.107 -20.851 1.00 39.32 243 ILE C N 1
ATOM 6260 C CA . ILE C 1 263 ? 9.155 -48.143 -21.854 1.00 39.45 243 ILE C CA 1
ATOM 6261 C C . ILE C 1 263 ? 9.078 -47.508 -23.237 1.00 39.13 243 ILE C C 1
ATOM 6262 O O . ILE C 1 263 ? 8.422 -46.480 -23.421 1.00 38.58 243 ILE C O 1
ATOM 6267 N N . MET C 1 264 ? 9.743 -48.134 -24.204 1.00 38.91 244 MET C N 1
ATOM 6268 C CA . MET C 1 264 ? 9.753 -47.652 -25.577 1.00 39.09 244 MET C CA 1
ATOM 6269 C C . MET C 1 264 ? 9.303 -48.737 -26.544 1.00 39.44 244 MET C C 1
ATOM 6270 O O . MET C 1 264 ? 9.677 -49.907 -26.396 1.00 39.42 244 MET C O 1
ATOM 6275 N N . ASP C 1 265 ? 8.497 -48.349 -27.531 1.00 37.86 245 ASP C N 1
ATOM 6276 C CA . ASP C 1 265 ? 8.266 -49.216 -28.674 1.00 37.38 245 ASP C CA 1
ATOM 6277 C C . ASP C 1 265 ? 9.432 -48.993 -29.629 1.00 36.84 245 ASP C C 1
ATOM 6278 O O . ASP C 1 265 ? 9.559 -47.931 -30.247 1.00 35.82 245 ASP C O 1
ATOM 6283 N N . ASN C 1 266 ? 10.279 -50.012 -29.723 1.00 36.61 246 ASN C N 1
ATOM 6284 C CA . ASN C 1 266 ? 11.536 -49.974 -30.469 1.00 37.51 246 ASN C CA 1
ATOM 6285 C C . ASN C 1 266 ? 11.349 -49.815 -31.983 1.00 37.08 246 ASN C C 1
ATOM 6286 O O . ASN C 1 266 ? 12.292 -49.486 -32.700 1.00 36.78 246 ASN C O 1
ATOM 6291 N N . ARG C 1 267 ? 10.125 -50.044 -32.454 1.00 36.52 247 ARG C N 1
ATOM 6292 C CA . ARG C 1 267 ? 9.782 -49.885 -33.865 1.00 37.33 247 ARG C CA 1
ATOM 6293 C C . ARG C 1 267 ? 9.319 -48.460 -34.178 1.00 37.70 247 ARG C C 1
ATOM 6294 O O . ARG C 1 267 ? 9.324 -48.042 -35.339 1.00 38.51 247 ARG C O 1
ATOM 6302 N N . ARG C 1 268 ? 8.927 -47.726 -33.135 1.00 36.58 248 ARG C N 1
ATOM 6303 C CA . ARG C 1 268 ? 8.241 -46.436 -33.277 1.00 36.30 248 ARG C CA 1
ATOM 6304 C C . ARG C 1 268 ? 9.101 -45.241 -32.852 1.00 36.33 248 ARG C C 1
ATOM 6305 O O . ARG C 1 268 ? 8.824 -44.096 -33.233 1.00 36.65 248 ARG C O 1
ATOM 6313 N N . VAL C 1 269 ? 10.139 -45.510 -32.063 1.00 35.31 249 VAL C N 1
ATOM 6314 C CA . VAL C 1 269 ? 11.082 -44.479 -31.646 1.00 34.59 249 VAL C CA 1
ATOM 6315 C C . VAL C 1 269 ? 12.520 -44.974 -31.786 1.00 36.10 249 VAL C C 1
ATOM 6316 O O . VAL C 1 269 ? 12.771 -46.183 -31.845 1.00 35.25 249 VAL C O 1
ATOM 6320 N N . ILE C 1 270 ? 13.448 -44.026 -31.870 1.00 35.33 250 ILE C N 1
ATOM 6321 C CA . ILE C 1 270 ? 14.856 -44.298 -31.634 1.00 36.22 250 ILE C CA 1
ATOM 6322 C C . ILE C 1 270 ? 15.263 -43.518 -30.383 1.00 37.02 250 ILE C C 1
ATOM 6323 O O . ILE C 1 270 ? 14.561 -42.588 -29.966 1.00 36.46 250 ILE C O 1
ATOM 6328 N N . HIS C 1 271 ? 16.373 -43.911 -29.771 1.00 37.20 251 HIS C N 1
ATOM 6329 C CA . HIS C 1 271 ? 16.749 -43.350 -28.481 1.00 37.38 251 HIS C CA 1
ATOM 6330 C C . HIS C 1 271 ? 18.251 -43.223 -28.326 1.00 37.99 251 HIS C C 1
ATOM 6331 O O . HIS C 1 271 ? 19.014 -43.872 -29.042 1.00 37.54 251 HIS C O 1
ATOM 6338 N N . GLU C 1 272 ? 18.664 -42.373 -27.391 1.00 38.89 252 GLU C N 1
ATOM 6339 C CA . GLU C 1 272 ? 20.075 -42.233 -27.065 1.00 40.44 252 GLU C CA 1
ATOM 6340 C C . GLU C 1 272 ? 20.268 -42.154 -25.550 1.00 40.30 252 GLU C C 1
ATOM 6341 O O . GLU C 1 272 ? 19.303 -41.958 -24.806 1.00 39.89 252 GLU C O 1
ATOM 6347 N N . ARG C 1 273 ? 21.503 -42.368 -25.099 1.00 40.98 253 ARG C N 1
ATOM 6348 C CA . ARG C 1 273 ? 21.904 -41.997 -23.748 1.00 39.52 253 ARG C CA 1
ATOM 6349 C C . ARG C 1 273 ? 22.937 -40.888 -23.848 1.00 39.24 253 ARG C C 1
ATOM 6350 O O . ARG C 1 273 ? 23.869 -40.969 -24.651 1.00 38.87 253 ARG C O 1
ATOM 6358 N N . GLU C 1 274 ? 22.767 -39.850 -23.038 1.00 38.14 254 GLU C N 1
ATOM 6359 C CA . GLU C 1 274 ? 23.765 -38.795 -22.967 1.00 39.49 254 GLU C CA 1
ATOM 6360 C C . GLU C 1 274 ? 24.810 -39.154 -21.922 1.00 39.82 254 GLU C C 1
ATOM 6361 O O . GLU C 1 274 ? 24.510 -39.857 -20.957 1.00 40.17 254 GLU C O 1
ATOM 6367 N N . GLU C 1 275 ? 26.037 -38.684 -22.130 1.00 40.64 255 GLU C N 1
ATOM 6368 C CA . GLU C 1 275 ? 27.163 -39.003 -21.252 1.00 41.85 255 GLU C CA 1
ATOM 6369 C C . GLU C 1 275 ? 26.902 -38.658 -19.779 1.00 42.06 255 GLU C C 1
ATOM 6370 O O . GLU C 1 275 ? 26.173 -37.708 -19.465 1.00 40.81 255 GLU C O 1
ATOM 6376 N N . PHE C 1 276 ? 27.490 -39.449 -18.887 1.00 42.05 256 PHE C N 1
ATOM 6377 C CA . PHE C 1 276 ? 27.489 -39.143 -17.457 1.00 41.60 256 PHE C CA 1
ATOM 6378 C C . PHE C 1 276 ? 28.872 -39.388 -16.838 1.00 43.09 256 PHE C C 1
ATOM 6379 O O . PHE C 1 276 ? 28.998 -39.983 -15.764 1.00 43.60 256 PHE C O 1
ATOM 6387 N N . ASN C 1 277 ? 29.901 -38.887 -17.522 1.00 43.77 257 ASN C N 1
ATOM 6388 C CA . ASN C 1 277 ? 31.300 -39.125 -17.150 1.00 45.37 257 ASN C CA 1
ATOM 6389 C C . ASN C 1 277 ? 31.795 -38.240 -15.990 1.00 45.77 257 ASN C C 1
ATOM 6390 O O . ASN C 1 277 ? 32.767 -37.488 -16.123 1.00 45.53 257 ASN C O 1
ATOM 6395 N N . ASP C 1 278 ? 31.092 -38.338 -14.863 1.00 45.61 258 ASP C N 1
ATOM 6396 C CA . ASP C 1 278 ? 31.491 -37.742 -13.592 1.00 46.02 258 ASP C CA 1
ATOM 6397 C C . ASP C 1 278 ? 31.512 -38.895 -12.589 1.00 46.36 258 ASP C C 1
ATOM 6398 O O . ASP C 1 278 ? 30.484 -39.531 -12.349 1.00 45.56 258 ASP C O 1
ATOM 6403 N N . ASP C 1 279 ? 32.686 -39.151 -12.012 1.00 47.46 259 ASP C N 1
ATOM 6404 C CA . ASP C 1 279 ? 32.901 -40.287 -11.102 1.00 47.52 259 ASP C CA 1
ATOM 6405 C C . ASP C 1 279 ? 31.960 -40.320 -9.899 1.00 46.72 259 ASP C C 1
ATOM 6406 O O . ASP C 1 279 ? 31.723 -41.382 -9.331 1.00 47.48 259 ASP C O 1
ATOM 6411 N N . ASP C 1 280 ? 31.428 -39.159 -9.517 1.00 46.90 260 ASP C N 1
ATOM 6412 C CA . ASP C 1 280 ? 30.528 -39.055 -8.365 1.00 46.08 260 ASP C CA 1
ATOM 6413 C C . ASP C 1 280 ? 29.120 -39.573 -8.652 1.00 44.86 260 ASP C C 1
ATOM 6414 O O . ASP C 1 280 ? 28.381 -39.915 -7.726 1.00 44.86 260 ASP C O 1
ATOM 6419 N N . ILE C 1 281 ? 28.760 -39.630 -9.933 1.00 43.00 261 ILE C N 1
ATOM 6420 C CA . ILE C 1 281 ? 27.431 -40.077 -10.355 1.00 42.16 261 ILE C CA 1
ATOM 6421 C C . ILE C 1 281 ? 27.210 -41.572 -10.101 1.00 41.46 261 ILE C C 1
ATOM 6422 O O . ILE C 1 281 ? 28.045 -42.402 -10.458 1.00 41.46 261 ILE C O 1
ATOM 6427 N N . VAL C 1 282 ? 26.088 -41.901 -9.468 1.00 40.67 262 VAL C N 1
ATOM 6428 C CA . VAL C 1 282 ? 25.617 -43.278 -9.411 1.00 40.36 262 VAL C CA 1
ATOM 6429 C C . VAL C 1 282 ? 24.399 -43.372 -10.330 1.00 40.26 262 VAL C C 1
ATOM 6430 O O . VAL C 1 282 ? 23.418 -42.647 -10.145 1.00 39.38 262 VAL C O 1
ATOM 6434 N N . ARG C 1 283 ? 24.485 -44.246 -11.331 1.00 38.95 263 ARG C N 1
ATOM 6435 C CA . ARG C 1 283 ? 23.416 -44.430 -12.307 1.00 39.74 263 ARG C CA 1
ATOM 6436 C C . ARG C 1 283 ? 23.301 -45.909 -12.644 1.00 40.49 263 ARG C C 1
ATOM 6437 O O . ARG C 1 283 ? 24.107 -46.447 -13.411 1.00 41.25 263 ARG C O 1
ATOM 6445 N N . ARG C 1 284 ? 22.312 -46.566 -12.043 1.00 39.90 264 ARG C N 1
ATOM 6446 C CA . ARG C 1 284 ? 22.097 -47.995 -12.254 1.00 40.52 264 ARG C CA 1
ATOM 6447 C C . ARG C 1 284 ? 20.690 -48.238 -12.788 1.00 39.79 264 ARG C C 1
ATOM 6448 O O . ARG C 1 284 ? 19.699 -48.005 -12.087 1.00 39.24 264 ARG C O 1
ATOM 6456 N N . LEU C 1 285 ? 20.620 -48.693 -14.036 1.00 39.23 265 LEU C N 1
ATOM 6457 C CA . LEU C 1 285 ? 19.353 -49.013 -14.690 1.00 40.23 265 LEU C CA 1
ATOM 6458 C C . LEU C 1 285 ? 19.267 -50.510 -14.953 1.00 40.66 265 LEU C C 1
ATOM 6459 O O . LEU C 1 285 ? 20.286 -51.152 -15.191 1.00 41.04 265 LEU C O 1
ATOM 6464 N N . TYR C 1 286 ? 18.054 -51.055 -14.902 1.00 40.55 266 TYR C N 1
ATOM 6465 C CA . TYR C 1 286 ? 17.802 -52.415 -15.376 1.00 41.23 266 TYR C CA 1
ATOM 6466 C C . TYR C 1 286 ? 17.123 -52.331 -16.732 1.00 42.21 266 TYR C C 1
ATOM 6467 O O . TYR C 1 286 ? 16.262 -51.469 -16.947 1.00 40.69 266 TYR C O 1
ATOM 6476 N N . ARG C 1 287 ? 17.501 -53.231 -17.638 1.00 43.11 267 ARG C N 1
ATOM 6477 C CA . ARG C 1 287 ? 16.973 -53.218 -18.999 1.00 44.68 267 ARG C CA 1
ATOM 6478 C C . ARG C 1 287 ? 16.427 -54.577 -19.444 1.00 44.44 267 ARG C C 1
ATOM 6479 O O . ARG C 1 287 ? 17.121 -55.595 -19.378 1.00 44.34 267 ARG C O 1
ATOM 6487 N N . GLY C 1 288 ? 15.174 -54.573 -19.892 1.00 43.84 268 GLY C N 1
ATOM 6488 C CA . GLY C 1 288 ? 14.546 -55.754 -20.477 1.00 43.88 268 GLY C CA 1
ATOM 6489 C C . GLY C 1 288 ? 14.081 -55.491 -21.899 1.00 44.19 268 GLY C C 1
ATOM 6490 O O . GLY C 1 288 ? 13.767 -54.351 -22.257 1.00 42.70 268 GLY C O 1
ATOM 6491 N N . GLN C 1 289 ? 14.039 -56.549 -22.707 1.00 43.96 269 GLN C N 1
ATOM 6492 C CA . GLN C 1 289 ? 13.620 -56.458 -24.109 1.00 44.75 269 GLN C CA 1
ATOM 6493 C C . GLN C 1 289 ? 12.653 -57.586 -24.475 1.00 45.56 269 GLN C C 1
ATOM 6494 O O . GLN C 1 289 ? 12.862 -58.741 -24.080 1.00 45.69 269 GLN C O 1
ATOM 6500 N N . THR C 1 290 ? 11.604 -57.250 -25.231 1.00 44.91 270 THR C N 1
ATOM 6501 C CA . THR C 1 290 ? 10.636 -58.244 -25.717 1.00 45.66 270 THR C CA 1
ATOM 6502 C C . THR C 1 290 ? 10.326 -58.095 -27.210 1.00 46.53 270 THR C C 1
ATOM 6503 O O . THR C 1 290 ? 10.481 -57.015 -27.783 1.00 44.88 270 THR C O 1
ATOM 6507 N N . ALA C 1 291 ? 9.895 -59.198 -27.821 1.00 46.94 271 ALA C N 1
ATOM 6508 C CA . ALA C 1 291 ? 9.495 -59.235 -29.229 1.00 48.37 271 ALA C CA 1
ATOM 6509 C C . ALA C 1 291 ? 8.472 -60.347 -29.458 1.00 49.37 271 ALA C C 1
ATOM 6510 O O . ALA C 1 291 ? 8.340 -61.255 -28.633 1.00 49.64 271 ALA C O 1
ATOM 6512 N N . ASP C 1 292 ? 7.751 -60.266 -30.573 1.00 49.95 272 ASP C N 1
ATOM 6513 C CA . ASP C 1 292 ? 6.808 -61.313 -30.964 1.00 53.42 272 ASP C CA 1
ATOM 6514 C C . ASP C 1 292 ? 7.218 -61.992 -32.270 1.00 54.13 272 ASP C C 1
ATOM 6515 O O . ASP C 1 292 ? 7.636 -61.325 -33.219 1.00 54.43 272 ASP C O 1
#

Secondary structure (DSSP, 8-state):
------B-SSTTS-SEEE-HHHHHHS-HHHHHHHHHHH-EEEE-S----HHHHHHHHHTTSEEPP----S---SEEE---TT-STTSSS-EEEE-SB-SGGGB-SEEEEEEEEEES-SSSS-EEEE-HHHHHHHS-HHHHHHHHHSPEEEEE--EE--SEEE-SS-EEE--BPPPPTTS--SEEEEETT--HHHHHHHHHHHHHHHTSTTTEEEE---TT-EEEEETTT-EEEE-----TT-EEEEEEEEEE-/------B-SSTTS-SEEE-HHHHHHS-HHHHHHHHHHH-EEEE-S----HHHHHHHHHTTSEE--B-GGGTTGGGT-BTSEEE---TT-STTSSS-EEEE-SSGGGT---SEEEEEEEEEES-SSSS-EEEE-HHHHHHHS-HHHHHHHHHSPEEEEE--HHHHTTTSPSS-EE--SEEE-SS-EEE--BPPPPTTSPPSEEEEETT--HHHHHHHHHHHHHHHTSTTTEEEE---TT-EEEEET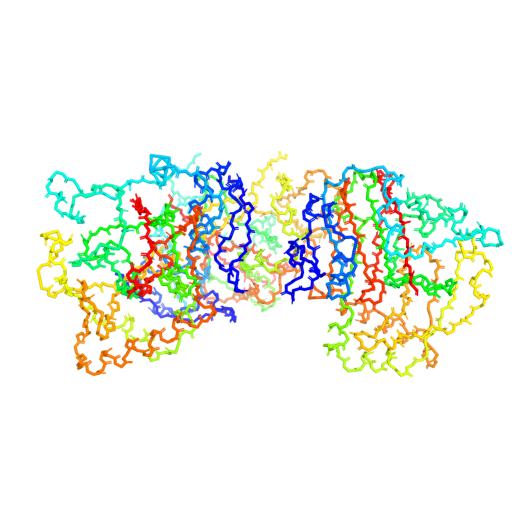TT-EEEE-----TT-EEEEEEEEEE-/------B-SSTTS-SEE--HHHHHHS-HHHHHHHHHHH-EEEE-S----HHHHHHHHGGGSEE----GGGTTGGGT-TTSEEE---TT-TTTTSS-EEEE-SSGGGT----EEEEEEEEEES-SSSS-EEEEEHHHHHHHS-HHHHHHHHHSPEEEEE--HHHHTTTS-SS-EE--SEEE-SS-EEE--BPPPPTTSPPSEEEEETT--HHHHHHHHHHHHHHHTSTTTEEEE---TT-EEEEETTTEEEEE-----TT-EEEEEEEEEE-

Nearest PDB structures (foldseek):
  4oj8-assembly1_B  TM=1.003E+00  e=3.395E-59  Pectobacterium carotovorum subsp. carotovorum
  1nx8-assembly1_C-2  TM=1.003E+00  e=4.472E-51  Pectobacterium carotovorum
  1nx4-assembly1_C-2  TM=9.996E-01  e=5.372E-51  Pectobacterium carotovorum
  1nx8-assembly1_A-2  TM=1.001E+00  e=2.060E-50  Pectobacterium carotovorum
  1nx4-assembly1_A-2  TM=1.000E+00  e=5.821E-50  Pectobacterium carotovorum

InterPro domains:
  IPR003819 TauD/TfdA-like domain [PF02668] (19-267)
  IPR042098 Glutarate 2-hydroxylase superfamily [G3DSA:3.60.130.10] (2-273)
  IPR050411 Alpha-ketoglutarate-dependent hydroxylases [PTHR10696] (20-266)

CATH classification: 3.60.130.10

B-factor: mean 45.24, std 9.44, range [29.88, 102.77]

Organism: Pectobacterium carotovorum subsp. carotovorum (NCBI:txid555)

Solvent-accessible surface area: 35422 Å² total; per-residue (Å²): 112,100,112,15,160,74,99,67,27,18,121,36,22,13,0,0,96,5,62,52,140,41,9,93,148,28,126,46,99,12,2,37,19,6,0,29,67,14,0,2,0,5,0,76,108,3,147,28,90,42,83,48,0,98,102,28,0,38,61,5,25,102,50,25,46,115,170,42,157,42,181,96,14,22,23,99,14,66,9,95,159,73,101,51,56,27,0,32,10,17,15,4,2,17,2,13,33,18,68,156,184,59,59,0,3,2,2,0,12,8,0,32,44,22,103,112,26,177,169,95,2,0,6,0,1,0,2,2,37,32,0,10,105,74,14,29,60,27,2,39,68,1,4,52,116,28,41,8,30,7,98,109,106,104,105,127,14,42,10,27,32,22,60,0,40,3,45,7,0,2,4,40,12,49,25,83,174,81,44,72,34,23,28,62,13,98,3,71,60,21,54,132,91,2,15,135,36,0,6,126,50,0,7,56,25,0,79,71,113,116,12,22,28,82,6,61,17,90,81,8,1,0,0,0,0,0,0,31,30,0,0,11,4,13,43,51,1,94,50,114,98,6,48,6,62,3,18,36,0,11,0,12,122,104,94,106,11,160,72,62,69,26,17,119,41,14,13,0,0,94,6,80,50,153,48,9,93,147,26,124,45,103,11,2,40,14,7,0,28,64,16,0,1,0,4,0,77,109,6,145,25,91,42,84,51,1,95,97,32,0,36,64,5,25,100,42,18,77,6,26,134,152,84,83,28,0,6,97,44,31,135,24,22,4,104,13,68,8,90,140,87,54,29,9,7,1,27,12,22,13,4,2,14,0,15,11,11,6,16,122,24,104,0,3,2,1,0,15,9,0,30,41,20,102,109,24,179,166,96,2,0,4,0,1,0,3,2,35,34,0,10,122,70,16,50,83,108,5,37,102,11,3,62,120,50,44,10,29,4,84,3,78,16,102,34,5,8,41,129,27,4,38,132,24,70,26,130,7,66,9,27,46,25,57,0,39,4,47,20,0,23,3,6,12,45,24,83,180,74,44,75,36,0,8,61,17,101,4,72,79,51,83,128,145,90,14,114,59,15,5,139,83,0,6,66,32,0,77,74,113,113,11,24,28,80,6,59,17,90,78,5,1,1,0,0,0,0,0,33,30,0,0,12,4,12,43,49,2,89,53,111,101,7,48,6,66,3,22,23,0,8,0,11,119,179,113,165,14,152,73,59,71,25,16,119,52,34,13,0,0,74,4,63,50,128,33,9,97,142,28,136,45,106,15,2,42,62,9,0,61,156,18,0,2,0,3,0,79,110,2,143,28,81,37,81,53,1,94,100,31,0,38,62,5,24,102,45,16,74,4,20,122,138,78,86,26,0,4,94,37,34,133,25,21,4,98,13,66,8,91,132,88,48,27,8,11,1,26,10,19,13,4,2,16,1,12,11,9,7,17,123,27,100,0,2,2,2,0,12,9,1,28,42,21,101,100,15,74,17,32,1,0,5,0,1,0,3,2,38,30,0,8,146,71,15,51,82,108,4,38,104,10,3,83,129,54,45,9,29,3,83,3,77,17,107,34,7,8,47,125,29,5,40,116,35,76,23,128,6,64,11,42,53,107,71,66,113,9,86,19,0,22,3,6,11,50,25,82,178,67,44,76,35,0,8,61,16,101,4,69,77,51,83,131,148,82,18,135,53,13,4,129,79,0,6,59,34,0,80,71,79,114,11,23,25,30,6,36,13,75,77,8,1,0,0,0,0,0,1,31,29,0,0,12,4,13,47,42,1,89,33,105,103,7,49,5,66,2,25,23,0,9,0,11,113

Radius of gyration: 30.84 Å; Cα contacts (8 Å, |Δi|>4): 1747; chains: 3; bounding box: 78×88×57 Å